Protein AF-0000000079728436 (afdb_homodimer)

Nearest PDB structures (foldseek):
  1wqa-assembly1_A  TM=9.047E-01  e=7.767E-45  Pyrococcus horikoshii
  2f7l-assembly1_A  TM=9.376E-01  e=5.339E-43  Sulfurisphaera tokodaii
  5kl0-assembly1_A  TM=8.913E-01  e=3.289E-35  Xanthomonas citri pv. citri str. 306
  6gyz-assembly1_B  TM=8.486E-01  e=4.492E-32  Staphylococcus aureus
  3i3w-assembly1_B  TM=8.476E-01  e=4.331E-30  Francisella tularensis subsp. tularensis

Structure (mmCIF, N/CA/C/O backbone):
data_AF-0000000079728436-model_v1
#
loop_
_entity.id
_entity.type
_entity.pdbx_description
1 polymer 'Phosphoglucosamine mutase'
#
loop_
_atom_site.group_PDB
_atom_site.id
_atom_site.type_symbol
_atom_site.label_atom_id
_atom_site.label_alt_id
_atom_site.label_comp_id
_atom_site.label_asym_id
_atom_site.label_entity_id
_atom_site.label_seq_id
_atom_site.pdbx_PDB_ins_code
_atom_site.Cartn_x
_atom_site.Cartn_y
_atom_site.Cartn_z
_atom_site.occupancy
_atom_site.B_iso_or_equiv
_atom_site.auth_seq_id
_atom_site.auth_comp_id
_atom_site.auth_asym_id
_atom_site.auth_atom_id
_atom_site.pdbx_PDB_model_num
ATOM 1 N N . MET A 1 1 ? -6.457 -14.492 -30.578 1 23.34 1 MET A N 1
ATOM 2 C CA . MET A 1 1 ? -7.047 -13.164 -30.672 1 23.34 1 MET A CA 1
ATOM 3 C C . MET A 1 1 ? -6.145 -12.117 -30.016 1 23.34 1 MET A C 1
ATOM 5 O O . MET A 1 1 ? -5.918 -12.148 -28.812 1 23.34 1 MET A O 1
ATOM 9 N N . ALA A 1 2 ? -5.375 -11.484 -30.719 1 29.75 2 ALA A N 1
ATOM 10 C CA . ALA A 1 2 ? -4.438 -10.391 -30.469 1 29.75 2 ALA A CA 1
ATOM 11 C C . ALA A 1 2 ? -5.125 -9.234 -29.766 1 29.75 2 ALA A C 1
ATOM 13 O O . ALA A 1 2 ? -6.234 -8.836 -30.125 1 29.75 2 ALA A O 1
ATOM 14 N N . LEU A 1 3 ? -4.852 -8.898 -28.562 1 32.75 3 LEU A N 1
ATOM 15 C CA . LEU A 1 3 ? -5.316 -7.715 -27.844 1 32.75 3 LEU A CA 1
ATOM 16 C C . LEU A 1 3 ? -5.34 -6.496 -28.766 1 32.75 3 LEU A C 1
ATOM 18 O O . LEU A 1 3 ? -4.492 -6.359 -29.641 1 32.75 3 LEU A O 1
ATOM 22 N N . ASP A 1 4 ? -6.414 -5.98 -28.984 1 31.39 4 ASP A N 1
ATOM 23 C CA . ASP A 1 4 ? -6.539 -4.723 -29.703 1 31.39 4 ASP A CA 1
ATOM 24 C C . ASP A 1 4 ? -5.484 -3.717 -29.25 1 31.39 4 ASP A C 1
ATOM 26 O O . ASP A 1 4 ? -5.285 -3.523 -28.047 1 31.39 4 ASP A O 1
ATOM 30 N N . PRO A 1 5 ? -4.668 -3.135 -30.078 1 35 5 PRO A N 1
ATOM 31 C CA . PRO A 1 5 ? -3.547 -2.207 -29.906 1 35 5 PRO A CA 1
ATOM 32 C C . PRO A 1 5 ? -3.947 -0.94 -29.141 1 35 5 PRO A C 1
ATOM 34 O O . PRO A 1 5 ? -3.098 -0.092 -28.859 1 35 5 PRO A O 1
ATOM 37 N N . ARG A 1 6 ? -5.109 -0.671 -29.078 1 36.31 6 ARG A N 1
ATOM 38 C CA . ARG A 1 6 ? -5.336 0.75 -28.828 1 36.31 6 ARG A CA 1
ATOM 39 C C . ARG A 1 6 ? -4.875 1.15 -27.438 1 36.31 6 ARG A C 1
ATOM 41 O O . ARG A 1 6 ? -4.914 2.328 -27.078 1 36.31 6 ARG A O 1
ATOM 48 N N . SER A 1 7 ? -5.129 0.408 -26.312 1 48.94 7 SER A N 1
ATOM 49 C CA . SER A 1 7 ? -4.574 1.182 -25.219 1 48.94 7 SER A CA 1
ATOM 50 C C . SER A 1 7 ? -3.053 1.066 -25.172 1 48.94 7 SER A C 1
ATOM 52 O O . SER A 1 7 ? -2.516 -0.017 -24.938 1 48.94 7 SER A O 1
ATOM 54 N N . PRO A 1 8 ? -2.441 1.968 -25.641 1 54.59 8 PRO A N 1
ATOM 55 C CA . PRO A 1 8 ? -0.991 1.997 -25.844 1 54.59 8 PRO A CA 1
ATOM 56 C C . PRO A 1 8 ? -0.22 1.501 -24.609 1 54.59 8 PRO A C 1
ATOM 58 O O . PRO A 1 8 ? 0.865 0.932 -24.75 1 54.59 8 PRO A O 1
ATOM 61 N N . VAL A 1 9 ? -0.983 1.52 -23.469 1 60.28 9 VAL A N 1
ATOM 62 C CA . VAL A 1 9 ? -0.207 1.21 -22.266 1 60.28 9 VAL A CA 1
ATOM 63 C C . VAL A 1 9 ? 0.071 -0.29 -22.203 1 60.28 9 VAL A C 1
ATOM 65 O O . VAL A 1 9 ? 1.132 -0.712 -21.734 1 60.28 9 VAL A O 1
ATOM 68 N N . PHE A 1 10 ? -0.74 -1.097 -22.844 1 73.44 10 PHE A N 1
ATOM 69 C CA . PHE A 1 10 ? -0.575 -2.539 -22.719 1 73.44 10 PHE A CA 1
ATOM 70 C C . PHE A 1 10 ? -0.034 -3.139 -24.016 1 73.44 10 PHE A C 1
ATOM 72 O O . PHE A 1 10 ? -0.227 -4.328 -24.281 1 73.44 10 PHE A O 1
ATOM 79 N N . GLN A 1 11 ? 0.549 -2.25 -24.766 1 73.31 11 GLN A N 1
ATOM 80 C CA . GLN A 1 11 ? 1.122 -2.748 -26 1 73.31 11 GLN A CA 1
ATOM 81 C C . GLN A 1 11 ? 2.646 -2.672 -25.984 1 73.31 11 GLN A C 1
ATOM 83 O O . GLN A 1 11 ? 3.229 -1.673 -26.406 1 73.31 11 GLN A O 1
ATOM 88 N N . HIS A 1 12 ? 3.236 -3.094 -25.094 1 82.06 12 HIS A N 1
ATOM 89 C CA . HIS A 1 12 ? 4.695 -3.094 -25.016 1 82.06 12 HIS A CA 1
ATOM 90 C C . HIS A 1 12 ? 5.258 -4.496 -25.219 1 82.06 12 HIS A C 1
ATOM 92 O O . HIS A 1 12 ? 4.695 -5.477 -24.734 1 82.06 12 HIS A O 1
ATOM 98 N N . PRO A 1 13 ? 6.328 -4.645 -25.922 1 82.88 13 PRO A N 1
ATOM 99 C CA . PRO A 1 13 ? 6.895 -5.969 -26.203 1 82.88 13 PRO A CA 1
ATOM 100 C C . PRO A 1 13 ? 7.324 -6.703 -24.938 1 82.88 13 PRO A C 1
ATOM 102 O O . PRO A 1 13 ? 7.359 -7.938 -24.906 1 82.88 13 PRO A O 1
ATOM 105 N N . ASP A 1 14 ? 7.621 -5.918 -23.938 1 90 14 ASP A N 1
ATOM 106 C CA . ASP A 1 14 ? 8.055 -6.508 -22.672 1 90 14 ASP A CA 1
ATOM 107 C C . ASP A 1 14 ? 6.859 -6.812 -21.766 1 90 14 ASP A C 1
ATOM 109 O O . ASP A 1 14 ? 7.027 -7.066 -20.562 1 90 14 ASP A O 1
ATOM 113 N N . LEU A 1 15 ? 5.684 -6.699 -22.328 1 91.38 15 LEU A N 1
ATOM 114 C CA . LEU A 1 15 ? 4.445 -7.027 -21.625 1 91.38 15 LEU A CA 1
ATOM 115 C C . LEU A 1 15 ? 3.754 -8.219 -22.281 1 91.38 15 LEU A C 1
ATOM 117 O O . LEU A 1 15 ? 3.652 -8.289 -23.516 1 91.38 15 LEU A O 1
ATOM 121 N N . MET A 1 16 ? 3.352 -9.148 -21.453 1 88 16 MET A N 1
ATOM 122 C CA . MET A 1 16 ? 2.621 -10.328 -21.922 1 88 16 MET A CA 1
ATOM 123 C C . MET A 1 16 ? 1.265 -10.438 -21.234 1 88 16 MET A C 1
ATOM 125 O O . MET A 1 16 ? 1.188 -10.453 -20.016 1 88 16 MET A O 1
ATOM 129 N N . VAL A 1 17 ? 0.274 -10.461 -22.016 1 87.69 17 VAL A N 1
ATOM 130 C CA . VAL A 1 17 ? -1.082 -10.641 -21.5 1 87.69 17 VAL A CA 1
ATOM 131 C C . VAL A 1 17 ? -1.56 -12.062 -21.797 1 87.69 17 VAL A C 1
ATOM 133 O O . VAL A 1 17 ? -1.613 -12.477 -22.953 1 87.69 17 VAL A O 1
ATOM 136 N N . SER A 1 18 ? -1.782 -12.812 -20.766 1 82.69 18 SER A N 1
ATOM 137 C CA . SER A 1 18 ? -2.301 -14.164 -20.906 1 82.69 18 SER A CA 1
ATOM 138 C C . SER A 1 18 ? -3.721 -14.273 -20.359 1 82.69 18 SER A C 1
ATOM 140 O O . SER A 1 18 ? -4.254 -13.312 -19.812 1 82.69 18 SER A O 1
ATOM 142 N N . VAL A 1 19 ? -4.246 -15.484 -20.469 1 78.88 19 VAL A N 1
ATOM 143 C CA . VAL A 1 19 ? -5.629 -15.703 -20.062 1 78.88 19 VAL A CA 1
ATOM 144 C C . VAL A 1 19 ? -5.738 -15.594 -18.547 1 78.88 19 VAL A C 1
ATOM 146 O O . VAL A 1 19 ? -6.812 -15.305 -18.016 1 78.88 19 VAL A O 1
ATOM 149 N N . SER A 1 20 ? -4.605 -15.711 -17.875 1 83.75 20 SER A N 1
ATOM 150 C CA . SER A 1 20 ? -4.703 -15.75 -16.422 1 83.75 20 SER A CA 1
ATOM 151 C C . SER A 1 20 ? -4.125 -14.484 -15.797 1 83.75 20 SER A C 1
ATOM 153 O O . SER A 1 20 ? -3.998 -14.391 -14.57 1 83.75 20 SER A O 1
ATOM 155 N N . GLY A 1 21 ? -3.738 -13.562 -16.656 1 91 21 GLY A N 1
ATOM 156 C CA . GLY A 1 21 ? -3.221 -12.336 -16.062 1 91 21 GLY A CA 1
ATOM 157 C C . GLY A 1 21 ? -2.234 -11.617 -16.969 1 91 21 GLY A C 1
ATOM 158 O O . GLY A 1 21 ? -2.297 -11.742 -18.188 1 91 21 GLY A O 1
ATOM 159 N N . ILE A 1 22 ? -1.418 -10.734 -16.312 1 93.88 22 ILE A N 1
ATOM 160 C CA . ILE A 1 22 ? -0.489 -9.891 -17.047 1 93.88 22 ILE A CA 1
ATOM 161 C C . ILE A 1 22 ? 0.902 -9.984 -16.422 1 93.88 22 ILE A C 1
ATOM 163 O O . ILE A 1 22 ? 1.036 -10.039 -15.203 1 93.88 22 ILE A O 1
ATOM 167 N N . ARG A 1 23 ? 1.898 -10.109 -17.234 1 94.69 23 ARG A N 1
ATOM 168 C CA . ARG A 1 23 ? 3.287 -10.141 -16.781 1 94.69 23 ARG A CA 1
ATOM 169 C C . ARG A 1 23 ? 4.172 -9.281 -17.672 1 94.69 23 ARG A C 1
ATOM 171 O O . ARG A 1 23 ? 3.865 -9.07 -18.859 1 94.69 23 ARG A O 1
ATOM 178 N N . GLY A 1 24 ? 5.207 -8.75 -17.094 1 95.25 24 GLY A N 1
ATOM 179 C CA . GLY A 1 24 ? 6.141 -7.945 -17.875 1 95.25 24 GLY A CA 1
ATOM 180 C C . GLY A 1 24 ? 7.438 -7.668 -17.141 1 95.25 24 GLY A C 1
ATOM 181 O O . GLY A 1 24 ? 7.59 -8.031 -15.969 1 95.25 24 GLY A O 1
ATOM 182 N N . ILE A 1 25 ? 8.352 -7.098 -17.922 1 96.75 25 ILE A N 1
ATOM 183 C CA . ILE A 1 25 ? 9.641 -6.676 -17.391 1 96.75 25 ILE A CA 1
ATOM 184 C C . ILE A 1 25 ? 9.492 -5.316 -16.703 1 96.75 25 ILE A C 1
ATOM 186 O O . ILE A 1 25 ? 8.859 -4.406 -17.25 1 96.75 25 ILE A O 1
ATOM 190 N N . ILE A 1 26 ? 9.93 -5.16 -15.484 1 97.25 26 ILE A N 1
ATOM 191 C CA . ILE A 1 26 ? 9.953 -3.883 -14.781 1 97.25 26 ILE A CA 1
ATOM 192 C C . ILE A 1 26 ? 11.25 -3.141 -15.102 1 97.25 26 ILE A C 1
ATOM 194 O O . ILE A 1 26 ? 12.344 -3.674 -14.906 1 97.25 26 ILE A O 1
ATOM 198 N N . PRO A 1 27 ? 11.148 -1.938 -15.695 1 93.56 27 PRO A N 1
ATOM 199 C CA . PRO A 1 27 ? 9.938 -1.117 -15.703 1 93.56 27 PRO A CA 1
ATOM 200 C C . PRO A 1 27 ? 9.312 -1.008 -17.094 1 93.56 27 PRO A C 1
ATOM 202 O O . PRO A 1 27 ? 8.352 -0.26 -17.281 1 93.56 27 PRO A O 1
ATOM 205 N N . THR A 1 28 ? 9.758 -1.668 -18.047 1 92.25 28 THR A N 1
ATOM 206 C CA . THR A 1 28 ? 9.406 -1.368 -19.422 1 92.25 28 THR A CA 1
ATOM 207 C C . THR A 1 28 ? 8.016 -1.892 -19.75 1 92.25 28 THR A C 1
ATOM 209 O O . THR A 1 28 ? 7.07 -1.112 -19.891 1 92.25 28 THR A O 1
ATOM 212 N N . GLY A 1 29 ? 7.82 -3.215 -19.703 1 93.38 29 GLY A N 1
ATOM 213 C CA . GLY A 1 29 ? 6.516 -3.803 -19.969 1 93.38 29 GLY A CA 1
ATOM 214 C C . GLY A 1 29 ? 5.566 -3.701 -18.781 1 93.38 29 GLY A C 1
ATOM 215 O O . GLY A 1 29 ? 4.418 -3.279 -18.938 1 93.38 29 GLY A O 1
ATOM 216 N N . PHE A 1 30 ? 6.078 -4.062 -17.688 1 96 30 PHE A N 1
ATOM 217 C CA . PHE A 1 30 ? 5.32 -3.959 -16.453 1 96 30 PHE A CA 1
ATOM 218 C C . PHE A 1 30 ? 5.602 -2.633 -15.75 1 96 30 PHE A C 1
ATOM 220 O O . PHE A 1 30 ? 6.09 -2.613 -14.617 1 96 30 PHE A O 1
ATOM 227 N N . SER A 1 31 ? 5.199 -1.549 -16.422 1 96.12 31 SER A N 1
ATOM 228 C CA . SER A 1 31 ? 5.426 -0.177 -15.984 1 96.12 31 SER A CA 1
ATOM 229 C C . SER A 1 31 ? 4.484 0.201 -14.852 1 96.12 31 SER A C 1
ATOM 231 O O . SER A 1 31 ? 3.521 -0.515 -14.57 1 96.12 31 SER A O 1
ATOM 233 N N . SER A 1 32 ? 4.801 1.345 -14.258 1 97.06 32 SER A N 1
ATOM 234 C CA . SER A 1 32 ? 3.963 1.836 -13.172 1 97.06 32 SER A CA 1
ATOM 235 C C . SER A 1 32 ? 2.521 2.035 -13.625 1 97.06 32 SER A C 1
ATOM 237 O O . SER A 1 32 ? 1.584 1.759 -12.875 1 97.06 32 SER A O 1
ATOM 239 N N . ASP A 1 33 ? 2.287 2.486 -14.836 1 96 33 ASP A N 1
ATOM 240 C CA . ASP A 1 33 ? 0.946 2.697 -15.375 1 96 33 ASP A CA 1
ATOM 241 C C . ASP A 1 33 ? 0.214 1.371 -15.555 1 96 33 ASP A C 1
ATOM 243 O O . ASP A 1 33 ? -0.961 1.25 -15.203 1 96 33 ASP A O 1
ATOM 247 N N . VAL A 1 34 ? 0.917 0.374 -16.125 1 96.5 34 VAL A N 1
ATOM 248 C CA . VAL A 1 34 ? 0.323 -0.938 -16.359 1 96.5 34 VAL A CA 1
ATOM 249 C C . VAL A 1 34 ? -0.078 -1.575 -15.031 1 96.5 34 VAL A C 1
ATOM 251 O O . VAL A 1 34 ? -1.174 -2.127 -14.906 1 96.5 34 VAL A O 1
ATOM 254 N N . ILE A 1 35 ? 0.796 -1.464 -14.062 1 98.19 35 ILE A N 1
ATOM 255 C CA . ILE A 1 35 ? 0.571 -2.023 -12.734 1 98.19 35 ILE A CA 1
ATOM 256 C C . ILE A 1 35 ? -0.704 -1.435 -12.133 1 98.19 35 ILE A C 1
ATOM 258 O O . ILE A 1 35 ? -1.593 -2.172 -11.703 1 98.19 35 ILE A O 1
ATOM 262 N N . TYR A 1 36 ? -0.79 -0.157 -12.156 1 98.31 36 TYR A N 1
ATOM 263 C CA . TYR A 1 36 ? -1.891 0.537 -11.5 1 98.31 36 TYR A CA 1
ATOM 264 C C . TYR A 1 36 ? -3.203 0.305 -12.242 1 98.31 36 TYR A C 1
ATOM 266 O O . TYR A 1 36 ? -4.234 0.042 -11.617 1 98.31 36 TYR A O 1
ATOM 274 N N . ASP A 1 37 ? -3.217 0.399 -13.516 1 97.44 37 ASP A N 1
ATOM 275 C CA . ASP A 1 37 ? -4.414 0.23 -14.328 1 97.44 37 ASP A CA 1
ATOM 276 C C . ASP A 1 37 ? -4.941 -1.202 -14.242 1 97.44 37 ASP A C 1
ATOM 278 O O . ASP A 1 37 ? -6.152 -1.423 -14.188 1 97.44 37 ASP A O 1
ATOM 282 N N . ALA A 1 38 ? -4.039 -2.16 -14.258 1 97.69 38 ALA A N 1
ATOM 283 C CA . ALA A 1 38 ? -4.449 -3.559 -14.164 1 97.69 38 ALA A CA 1
ATOM 284 C C . ALA A 1 38 ? -5.16 -3.836 -12.844 1 97.69 38 ALA A C 1
ATOM 286 O O . ALA A 1 38 ? -6.184 -4.523 -12.812 1 97.69 38 ALA A O 1
ATOM 287 N N . LEU A 1 39 ? -4.617 -3.316 -11.773 1 98.69 39 LEU A N 1
ATOM 288 C CA . LEU A 1 39 ? -5.195 -3.529 -10.445 1 98.69 39 LEU A CA 1
ATOM 289 C C . LEU A 1 39 ? -6.57 -2.883 -10.344 1 98.69 39 LEU A C 1
ATOM 291 O O . LEU A 1 39 ? -7.516 -3.5 -9.844 1 98.69 39 LEU A O 1
ATOM 295 N N . ARG A 1 40 ? -6.68 -1.616 -10.828 1 98.31 40 ARG A N 1
ATOM 296 C CA . ARG A 1 40 ? -7.969 -0.93 -10.789 1 98.31 40 ARG A CA 1
ATOM 297 C C . ARG A 1 40 ? -9.008 -1.668 -11.625 1 98.31 40 ARG A C 1
ATOM 299 O O . ARG A 1 40 ? -10.172 -1.777 -11.227 1 98.31 40 ARG A O 1
ATOM 306 N N . ALA A 1 41 ? -8.586 -2.15 -12.766 1 98.19 41 ALA A N 1
ATOM 307 C CA . ALA A 1 41 ? -9.5 -2.855 -13.656 1 98.19 41 ALA A CA 1
ATOM 308 C C . ALA A 1 41 ? -9.992 -4.152 -13.023 1 98.19 41 ALA A C 1
ATOM 310 O O . ALA A 1 41 ? -11.195 -4.434 -13.031 1 98.19 41 ALA A O 1
ATOM 311 N N . PHE A 1 42 ? -9.102 -4.941 -12.461 1 98.44 42 PHE A N 1
ATOM 312 C CA . PHE A 1 42 ? -9.477 -6.199 -11.828 1 98.44 42 PHE A CA 1
ATOM 313 C C . PHE A 1 42 ? -10.422 -5.957 -10.656 1 98.44 42 PHE A C 1
ATOM 315 O O . PHE A 1 42 ? -11.453 -6.621 -10.531 1 98.44 42 PHE A O 1
ATOM 322 N N . GLY A 1 43 ? -10.031 -4.996 -9.781 1 98.31 43 GLY A N 1
ATOM 323 C CA . GLY A 1 43 ? -10.891 -4.672 -8.656 1 98.31 43 GLY A CA 1
ATOM 324 C C . GLY A 1 43 ? -12.281 -4.23 -9.078 1 98.31 43 GLY A C 1
ATOM 325 O O . GLY A 1 43 ? -13.266 -4.559 -8.422 1 98.31 43 GLY A O 1
ATOM 326 N N . SER A 1 44 ? -12.336 -3.436 -10.148 1 98.12 44 SER A N 1
ATOM 327 C CA . SER A 1 44 ? -13.617 -2.959 -10.664 1 98.12 44 SER A CA 1
ATOM 328 C C . SER A 1 44 ? -14.438 -4.105 -11.242 1 98.12 44 SER A C 1
ATOM 330 O O . SER A 1 44 ? -15.672 -4.082 -11.18 1 98.12 44 SER A O 1
ATOM 332 N N . TRP A 1 45 ? -13.734 -5.086 -11.82 1 97.62 45 TRP A N 1
ATOM 333 C CA . TRP A 1 45 ? -14.367 -6.234 -12.461 1 97.62 45 TRP A CA 1
ATOM 334 C C . TRP A 1 45 ? -14.969 -7.176 -11.422 1 97.62 45 TRP A C 1
ATOM 336 O O . TRP A 1 45 ? -16.031 -7.762 -11.648 1 97.62 45 TRP A O 1
ATOM 346 N N . LEU A 1 46 ? -14.367 -7.285 -10.258 1 96.69 46 LEU A N 1
ATOM 347 C CA . LEU A 1 46 ? -14.797 -8.211 -9.211 1 96.69 46 LEU A CA 1
ATOM 348 C C . LEU A 1 46 ? -16.125 -7.773 -8.602 1 96.69 46 LEU A C 1
ATOM 350 O O . LEU A 1 46 ? -16.281 -6.605 -8.234 1 96.69 46 LEU A O 1
ATOM 354 N N . ARG A 1 47 ? -17.125 -8.531 -8.445 1 90.88 47 ARG A N 1
ATOM 355 C CA . ARG A 1 47 ? -18.438 -8.211 -7.883 1 90.88 47 ARG A CA 1
ATOM 356 C C . ARG A 1 47 ? -18.422 -8.367 -6.367 1 90.88 47 ARG A C 1
ATOM 358 O O . ARG A 1 47 ? -19.062 -7.582 -5.652 1 90.88 47 ARG A O 1
ATOM 365 N N . GLY A 1 48 ? -17.609 -9.141 -5.711 1 90.69 48 GLY A N 1
ATOM 366 C CA . GLY A 1 48 ? -17.578 -9.383 -4.277 1 90.69 48 GLY A CA 1
ATOM 367 C C . GLY A 1 48 ? -16.625 -8.469 -3.535 1 90.69 48 GLY A C 1
ATOM 368 O O . GLY A 1 48 ? -16.047 -7.559 -4.133 1 90.69 48 GLY A O 1
ATOM 369 N N . ASN A 1 49 ? -16.594 -8.625 -2.188 1 93.19 49 ASN A N 1
ATOM 370 C CA . ASN A 1 49 ? -15.992 -7.57 -1.384 1 93.19 49 ASN A CA 1
ATOM 371 C C . ASN A 1 49 ? -14.656 -8.023 -0.789 1 93.19 49 ASN A C 1
ATOM 373 O O . ASN A 1 49 ? -13.977 -7.242 -0.117 1 93.19 49 ASN A O 1
ATOM 377 N N . THR A 1 50 ? -14.281 -9.281 -0.979 1 98.25 50 THR A N 1
ATOM 378 C CA . THR A 1 50 ? -13.031 -9.742 -0.377 1 98.25 50 THR A CA 1
ATOM 379 C C . THR A 1 50 ? -12.07 -10.242 -1.446 1 98.25 50 THR A C 1
ATOM 381 O O . THR A 1 50 ? -12.461 -10.984 -2.346 1 98.25 50 THR A O 1
ATOM 384 N N . VAL A 1 51 ? -10.867 -9.82 -1.355 1 98.75 51 VAL A N 1
ATOM 385 C CA . VAL A 1 51 ? -9.82 -10.242 -2.281 1 98.75 51 VAL A CA 1
ATOM 386 C C . VAL A 1 51 ? -8.641 -10.828 -1.501 1 98.75 51 VAL A C 1
ATOM 388 O O . VAL A 1 51 ? -8.227 -10.266 -0.482 1 98.75 51 VAL A O 1
ATOM 391 N N . VAL A 1 52 ? -8.102 -11.961 -1.93 1 98.94 52 VAL A N 1
ATOM 392 C CA . VAL A 1 52 ? -6.926 -12.594 -1.343 1 98.94 52 VAL A CA 1
ATOM 393 C C . VAL A 1 52 ? -5.68 -12.195 -2.135 1 98.94 52 VAL A C 1
ATOM 395 O O . VAL A 1 52 ? -5.664 -12.281 -3.365 1 98.94 52 VAL A O 1
ATOM 398 N N . ILE A 1 53 ? -4.676 -11.727 -1.459 1 98.94 53 ILE A N 1
ATOM 399 C CA . ILE A 1 53 ? -3.449 -11.312 -2.139 1 98.94 53 ILE A CA 1
ATOM 400 C C . ILE A 1 53 ? -2.27 -12.125 -1.604 1 98.94 53 ILE A C 1
ATOM 402 O O . ILE A 1 53 ? -2.098 -12.25 -0.389 1 98.94 53 ILE A O 1
ATOM 406 N N . GLY A 1 54 ? -1.508 -12.75 -2.441 1 98.81 54 GLY A N 1
ATOM 407 C CA . GLY A 1 54 ? -0.241 -13.398 -2.156 1 98.81 54 GLY A CA 1
ATOM 408 C C . GLY A 1 54 ? 0.835 -13.094 -3.178 1 98.81 54 GLY A C 1
ATOM 409 O O . GLY A 1 54 ? 0.552 -12.516 -4.23 1 98.81 54 GLY A O 1
ATOM 410 N N . ARG A 1 55 ? 2.055 -13.43 -2.855 1 98.69 55 ARG A N 1
ATOM 411 C CA . ARG A 1 55 ? 3.164 -13.164 -3.768 1 98.69 55 ARG A CA 1
ATOM 412 C C . ARG A 1 55 ? 4.262 -14.211 -3.613 1 98.69 55 ARG A C 1
ATOM 414 O O . ARG A 1 55 ? 4.293 -14.945 -2.625 1 98.69 55 ARG A O 1
ATOM 421 N N . ASP A 1 56 ? 5.113 -14.25 -4.656 1 98.5 56 ASP A N 1
ATOM 422 C CA . ASP A 1 56 ? 6.375 -14.945 -4.441 1 98.5 56 ASP A CA 1
ATOM 423 C C . ASP A 1 56 ? 7.414 -14.023 -3.807 1 98.5 56 ASP A C 1
ATOM 425 O O . ASP A 1 56 ? 7.062 -13.07 -3.111 1 98.5 56 ASP A O 1
ATOM 429 N N . SER A 1 57 ? 8.758 -14.344 -3.975 1 97.94 57 SER A N 1
ATOM 430 C CA . SER A 1 57 ? 9.766 -13.641 -3.191 1 97.94 57 SER A CA 1
ATOM 431 C C . SER A 1 57 ? 10.5 -12.609 -4.039 1 97.94 57 SER A C 1
ATOM 433 O O . SER A 1 57 ? 11.5 -12.031 -3.598 1 97.94 57 SER A O 1
ATOM 435 N N . ARG A 1 58 ? 10.055 -12.367 -5.258 1 98 58 ARG A N 1
ATOM 436 C CA . ARG A 1 58 ? 10.734 -11.398 -6.113 1 98 58 ARG A CA 1
ATOM 437 C C . ARG A 1 58 ? 10.891 -10.062 -5.406 1 98 58 ARG A C 1
ATOM 439 O O . ARG A 1 58 ? 10.023 -9.656 -4.629 1 98 58 ARG A O 1
ATOM 446 N N . PRO A 1 59 ? 11.961 -9.32 -5.727 1 97.31 59 PRO A N 1
ATOM 447 C CA . PRO A 1 59 ? 12.219 -8.07 -5.008 1 97.31 59 PRO A CA 1
ATOM 448 C C . PRO A 1 59 ? 11.148 -7.012 -5.27 1 97.31 59 PRO A C 1
ATOM 450 O O . PRO A 1 59 ? 10.922 -6.133 -4.434 1 97.31 59 PRO A O 1
ATOM 453 N N . SER A 1 60 ? 10.477 -7.047 -6.414 1 98.06 60 SER A N 1
ATOM 454 C CA . SER A 1 60 ? 9.43 -6.082 -6.75 1 98.06 60 SER A CA 1
ATOM 455 C C . SER A 1 60 ? 8.117 -6.422 -6.062 1 98.06 60 SER A C 1
ATOM 457 O O . SER A 1 60 ? 7.172 -5.633 -6.094 1 98.06 60 SER A O 1
ATOM 459 N N . GLY A 1 61 ? 8.031 -7.562 -5.457 1 98.25 61 GLY A N 1
ATOM 460 C CA . GLY A 1 61 ? 6.781 -8.078 -4.914 1 98.25 61 GLY A CA 1
ATOM 461 C C . GLY A 1 61 ? 6.203 -7.211 -3.812 1 98.25 61 GLY A C 1
ATOM 462 O O . GLY A 1 61 ? 4.988 -7.023 -3.738 1 98.25 61 GLY A O 1
ATOM 463 N N . GLN A 1 62 ? 7.066 -6.684 -2.99 1 97.44 62 GLN A N 1
ATOM 464 C CA . GLN A 1 62 ? 6.594 -5.973 -1.807 1 97.44 62 GLN A CA 1
ATOM 465 C C . GLN A 1 62 ? 5.867 -4.688 -2.188 1 97.44 62 GLN A C 1
ATOM 467 O O . GLN A 1 62 ? 4.797 -4.391 -1.656 1 97.44 62 GLN A O 1
ATOM 472 N N . PHE A 1 63 ? 6.461 -3.865 -3.078 1 98.31 63 PHE A N 1
ATOM 473 C CA . PHE A 1 63 ? 5.797 -2.609 -3.398 1 98.31 63 PHE A CA 1
ATOM 474 C C . PHE A 1 63 ? 4.555 -2.854 -4.25 1 98.31 63 PHE A C 1
ATOM 476 O O . PHE A 1 63 ? 3.564 -2.129 -4.137 1 98.31 63 PHE A O 1
ATOM 483 N N . LEU A 1 64 ? 4.559 -3.926 -5.09 1 98.81 64 LEU A N 1
ATOM 484 C CA . LEU A 1 64 ? 3.367 -4.297 -5.844 1 98.81 64 LEU A CA 1
ATOM 485 C C . LEU A 1 64 ? 2.234 -4.699 -4.906 1 98.81 64 LEU A C 1
ATOM 487 O O . LEU A 1 64 ? 1.073 -4.363 -5.148 1 98.81 64 LEU A O 1
ATOM 491 N N . GLU A 1 65 ? 2.611 -5.434 -3.9 1 98.75 65 GLU A N 1
ATOM 492 C CA . GLU A 1 65 ? 1.657 -5.859 -2.881 1 98.75 65 GLU A CA 1
ATOM 493 C C . GLU A 1 65 ? 1.006 -4.66 -2.199 1 98.75 65 GLU A C 1
ATOM 495 O O . GLU A 1 65 ? -0.214 -4.625 -2.025 1 98.75 65 GLU A O 1
ATOM 500 N N . ASN A 1 66 ? 1.771 -3.668 -1.828 1 98.69 66 ASN A N 1
ATOM 501 C CA . ASN A 1 66 ? 1.25 -2.475 -1.17 1 98.69 66 ASN A CA 1
ATOM 502 C C . ASN A 1 66 ? 0.314 -1.692 -2.086 1 98.69 66 ASN A C 1
ATOM 504 O O . ASN A 1 66 ? -0.74 -1.225 -1.651 1 98.69 66 ASN A O 1
ATOM 508 N N . ILE A 1 67 ? 0.688 -1.509 -3.307 1 98.88 67 ILE A N 1
ATOM 509 C CA . ILE A 1 67 ? -0.167 -0.811 -4.262 1 98.88 67 ILE A CA 1
ATOM 510 C C . ILE A 1 67 ? -1.474 -1.58 -4.441 1 98.88 67 ILE A C 1
ATOM 512 O O . ILE A 1 67 ? -2.555 -0.986 -4.453 1 98.88 67 ILE A O 1
ATOM 516 N N . ALA A 1 68 ? -1.354 -2.916 -4.52 1 98.94 68 ALA A N 1
ATOM 517 C CA . ALA A 1 68 ? -2.541 -3.75 -4.688 1 98.94 68 ALA A CA 1
ATOM 518 C C . ALA A 1 68 ? -3.482 -3.609 -3.494 1 98.94 68 ALA A C 1
ATOM 520 O O . ALA A 1 68 ? -4.699 -3.484 -3.666 1 98.94 68 ALA A O 1
ATOM 521 N N . ILE A 1 69 ? -2.951 -3.643 -2.287 1 98.81 69 ILE A N 1
ATOM 522 C CA . ILE A 1 69 ? -3.748 -3.484 -1.075 1 98.81 69 ILE A CA 1
ATOM 523 C C . ILE A 1 69 ? -4.496 -2.154 -1.121 1 98.81 69 ILE A C 1
ATOM 525 O O . ILE A 1 69 ? -5.715 -2.113 -0.93 1 98.81 69 ILE A O 1
ATOM 529 N N . GLY A 1 70 ? -3.748 -1.101 -1.402 1 98.81 70 GLY A N 1
ATOM 530 C CA . GLY A 1 70 ? -4.355 0.221 -1.428 1 98.81 70 GLY A CA 1
ATOM 531 C C . GLY A 1 70 ? -5.457 0.352 -2.459 1 98.81 70 GLY A C 1
ATOM 532 O O . GLY A 1 70 ? -6.527 0.889 -2.166 1 98.81 70 GLY A O 1
ATOM 533 N N . VAL A 1 71 ? -5.195 -0.126 -3.66 1 98.81 71 VAL A N 1
ATOM 534 C CA . VAL A 1 71 ? -6.164 -0.026 -4.746 1 98.81 71 VAL A CA 1
ATOM 535 C C . VAL A 1 71 ? -7.422 -0.819 -4.395 1 98.81 71 VAL A C 1
ATOM 537 O O . VAL A 1 71 ? -8.539 -0.325 -4.551 1 98.81 71 VAL A O 1
ATOM 540 N N . MET A 1 72 ? -7.277 -2.07 -3.895 1 98.81 72 MET A N 1
ATOM 541 C CA . MET A 1 72 ? -8.43 -2.891 -3.531 1 98.81 72 MET A CA 1
ATOM 542 C C . MET A 1 72 ? -9.234 -2.234 -2.416 1 98.81 72 MET A C 1
ATOM 544 O O . MET A 1 72 ? -10.461 -2.184 -2.479 1 98.81 72 MET A O 1
ATOM 548 N N . GLN A 1 73 ? -8.57 -1.694 -1.418 1 98.44 73 GLN A N 1
ATOM 549 C CA . GLN A 1 73 ? -9.266 -1.021 -0.325 1 98.44 73 GLN A CA 1
ATOM 550 C C . GLN A 1 73 ? -9.992 0.225 -0.82 1 98.44 73 GLN A C 1
ATOM 552 O O . GLN A 1 73 ? -11.125 0.493 -0.41 1 98.44 73 GLN A O 1
ATOM 557 N N . GLY A 1 74 ? -9.312 1.017 -1.678 1 98.25 74 GLY A N 1
ATOM 558 C CA . GLY A 1 74 ? -9.953 2.195 -2.24 1 98.25 74 GLY A CA 1
ATOM 559 C C . GLY A 1 74 ? -11.234 1.882 -2.982 1 98.25 74 GLY A C 1
ATOM 560 O O . GLY A 1 74 ? -12.141 2.717 -3.049 1 98.25 74 GLY A O 1
ATOM 561 N N . LEU A 1 75 ? -11.266 0.675 -3.521 1 98.12 75 LEU A N 1
ATOM 562 C CA . LEU A 1 75 ? -12.43 0.22 -4.266 1 98.12 75 LEU A CA 1
ATOM 563 C C . LEU A 1 75 ? -13.445 -0.434 -3.336 1 98.12 75 LEU A C 1
ATOM 565 O O . LEU A 1 75 ? -14.453 -0.974 -3.795 1 98.12 75 LEU A O 1
ATOM 569 N N . GLY A 1 76 ? -13.188 -0.465 -2.047 1 97.19 76 GLY A N 1
ATOM 570 C CA . GLY A 1 76 ? -14.133 -0.946 -1.053 1 97.19 76 GLY A CA 1
ATOM 571 C C . GLY A 1 76 ? -14 -2.43 -0.768 1 97.19 76 GLY A C 1
ATOM 572 O O . GLY A 1 76 ? -14.891 -3.039 -0.18 1 97.19 76 GLY A O 1
ATOM 573 N N . LYS A 1 77 ? -12.875 -2.988 -1.146 1 98.12 77 LYS A N 1
ATOM 574 C CA . LYS A 1 77 ? -12.703 -4.426 -0.966 1 98.12 77 LYS A CA 1
ATOM 575 C C . LYS A 1 77 ? -11.93 -4.734 0.312 1 98.12 77 LYS A C 1
ATOM 577 O O . LYS A 1 77 ? -10.961 -4.039 0.638 1 98.12 77 LYS A O 1
ATOM 582 N N . ASN A 1 78 ? -12.391 -5.734 1.016 1 98.38 78 ASN A N 1
ATOM 583 C CA . ASN A 1 78 ? -11.562 -6.32 2.068 1 98.38 78 ASN A CA 1
ATOM 584 C C . ASN A 1 78 ? -10.391 -7.105 1.491 1 98.38 78 ASN A C 1
ATOM 586 O O . ASN A 1 78 ? -10.492 -7.672 0.403 1 98.38 78 ASN A O 1
ATOM 590 N N . VAL A 1 79 ? -9.305 -7.098 2.23 1 98.75 79 VAL A N 1
ATOM 591 C CA . VAL A 1 79 ? -8.125 -7.797 1.731 1 98.75 79 VAL A CA 1
ATOM 592 C C . VAL A 1 79 ? -7.672 -8.836 2.752 1 98.75 79 VAL A C 1
ATOM 594 O O . VAL A 1 79 ? -7.508 -8.523 3.934 1 98.75 79 VAL A O 1
ATOM 597 N N . ILE A 1 80 ? -7.508 -10.039 2.352 1 98.81 80 ILE A N 1
ATOM 598 C CA . ILE A 1 80 ? -6.789 -11.078 3.08 1 98.81 80 ILE A CA 1
ATOM 599 C C . ILE A 1 80 ? -5.367 -11.203 2.533 1 98.81 80 ILE A C 1
ATOM 601 O O . ILE A 1 80 ? -5.172 -11.594 1.381 1 98.81 80 ILE A O 1
ATOM 605 N N . LEU A 1 81 ? -4.434 -10.875 3.35 1 98.75 81 LEU A N 1
ATOM 606 C CA . LEU A 1 81 ? -3.039 -10.867 2.918 1 98.75 81 LEU A CA 1
ATOM 607 C C . LEU A 1 81 ? -2.322 -12.133 3.363 1 98.75 81 LEU A C 1
ATOM 609 O O . LEU A 1 81 ? -2.275 -12.438 4.559 1 98.75 81 LEU A O 1
ATOM 613 N N . LEU A 1 82 ? -1.679 -12.805 2.4 1 98.75 82 LEU A N 1
ATOM 614 C CA . LEU A 1 82 ? -1.042 -14.078 2.732 1 98.75 82 LEU A CA 1
ATOM 615 C C . LEU A 1 82 ? 0.474 -13.922 2.801 1 98.75 82 LEU A C 1
ATOM 617 O O . LEU A 1 82 ? 1.161 -14.758 3.398 1 98.75 82 LEU A O 1
ATOM 621 N N . GLY A 1 83 ? 0.974 -12.852 2.16 1 97.94 83 GLY A N 1
ATOM 622 C CA . GLY A 1 83 ? 2.418 -12.703 2.102 1 97.94 83 GLY A CA 1
ATOM 623 C C . GLY A 1 83 ? 3.076 -13.609 1.083 1 97.94 83 GLY A C 1
ATOM 624 O O . GLY A 1 83 ? 2.566 -13.781 -0.026 1 97.94 83 GLY A O 1
ATOM 625 N N . VAL A 1 84 ? 4.285 -14.109 1.362 1 98.44 84 VAL A N 1
ATOM 626 C CA . VAL A 1 84 ? 5.035 -14.992 0.473 1 98.44 84 VAL A CA 1
ATOM 627 C C . VAL A 1 84 ? 4.5 -16.422 0.587 1 98.44 84 VAL A C 1
ATOM 629 O O . VAL A 1 84 ? 4.703 -17.094 1.604 1 98.44 84 VAL A O 1
ATOM 632 N N . VAL A 1 85 ? 3.832 -16.844 -0.486 1 98.81 85 VAL A N 1
ATOM 633 C CA . VAL A 1 85 ? 3.162 -18.141 -0.484 1 98.81 85 VAL A CA 1
ATOM 634 C C . VAL A 1 85 ? 3.123 -18.703 -1.903 1 98.81 85 VAL A C 1
ATOM 636 O O . VAL A 1 85 ? 3.371 -17.984 -2.871 1 98.81 85 VAL A O 1
ATOM 639 N N . PRO A 1 86 ? 2.822 -20 -2.035 1 98.81 86 PRO A N 1
ATOM 640 C CA . PRO A 1 86 ? 2.604 -20.578 -3.359 1 98.81 86 PRO A CA 1
ATOM 641 C C . PRO A 1 86 ? 1.35 -20.031 -4.043 1 98.81 86 PRO A C 1
ATOM 643 O O . PRO A 1 86 ? 0.38 -19.672 -3.369 1 98.81 86 PRO A O 1
ATOM 646 N N . THR A 1 87 ? 1.326 -20.047 -5.375 1 98.75 87 THR A N 1
ATOM 647 C CA . THR A 1 87 ? 0.131 -19.719 -6.145 1 98.75 87 THR A CA 1
ATOM 648 C C . THR A 1 87 ? -1.044 -20.594 -5.715 1 98.75 87 THR A C 1
ATOM 650 O O . THR A 1 87 ? -2.143 -20.094 -5.477 1 98.75 87 THR A O 1
ATOM 653 N N . PRO A 1 88 ? -0.882 -21.906 -5.543 1 98.81 88 PRO A N 1
ATOM 654 C CA . PRO A 1 88 ? -2.021 -22.734 -5.16 1 98.81 88 PRO A CA 1
ATOM 655 C C . PRO A 1 88 ? -2.582 -22.375 -3.785 1 98.81 88 PRO A C 1
ATOM 657 O O . PRO A 1 88 ? -3.764 -22.609 -3.518 1 98.81 88 PRO A O 1
ATOM 660 N N . SER A 1 89 ? -1.749 -21.844 -2.906 1 98.88 89 SER A N 1
ATOM 661 C CA . SER A 1 89 ? -2.27 -21.438 -1.606 1 98.88 89 SER A CA 1
ATOM 662 C C . SER A 1 89 ? -3.223 -20.25 -1.745 1 98.88 89 SER A C 1
ATOM 664 O O . SER A 1 89 ? -4.246 -20.188 -1.057 1 98.88 89 SER A O 1
ATOM 666 N N . VAL A 1 90 ? -2.918 -19.297 -2.58 1 98.88 90 VAL A N 1
ATOM 667 C CA . VAL A 1 90 ? -3.822 -18.188 -2.826 1 98.88 90 VAL A CA 1
ATOM 668 C C . VAL A 1 90 ? -5.145 -18.703 -3.389 1 98.88 90 VAL A C 1
ATOM 670 O O . VAL A 1 90 ? -6.219 -18.281 -2.939 1 98.88 90 VAL A O 1
ATOM 673 N N . LYS A 1 91 ? -5.035 -19.578 -4.359 1 98.81 91 LYS A N 1
ATOM 674 C CA . LYS A 1 91 ? -6.23 -20.156 -4.961 1 98.81 91 LYS A CA 1
ATOM 675 C C . LYS A 1 91 ? -7.07 -20.891 -3.918 1 98.81 91 LYS A C 1
ATOM 677 O O . LYS A 1 91 ? -8.289 -20.734 -3.865 1 98.81 91 LYS A O 1
ATOM 682 N N . ALA A 1 92 ? -6.426 -21.703 -3.127 1 98.88 92 ALA A N 1
ATOM 683 C CA . ALA A 1 92 ? -7.117 -22.484 -2.104 1 98.88 92 ALA A CA 1
ATOM 684 C C . ALA A 1 92 ? -7.832 -21.562 -1.11 1 98.88 92 ALA A C 1
ATOM 686 O O . ALA A 1 92 ? -8.977 -21.828 -0.729 1 98.88 92 ALA A O 1
ATOM 687 N N . VAL A 1 93 ? -7.156 -20.531 -0.689 1 98.81 93 VAL A N 1
ATOM 688 C CA . VAL A 1 93 ? -7.734 -19.641 0.303 1 98.81 93 VAL A CA 1
ATOM 689 C C . VAL A 1 93 ? -8.922 -18.891 -0.301 1 98.81 93 VAL A C 1
ATOM 691 O O . VAL A 1 93 ? -9.938 -18.672 0.368 1 98.81 93 VAL A O 1
ATOM 694 N N . VAL A 1 94 ? -8.82 -18.438 -1.548 1 98.62 94 VAL A N 1
ATOM 695 C CA . VAL A 1 94 ? -9.969 -17.812 -2.211 1 98.62 94 VAL A CA 1
ATOM 696 C C . VAL A 1 94 ? -11.172 -18.75 -2.141 1 98.62 94 VAL A C 1
ATOM 698 O O . VAL A 1 94 ? -12.266 -18.344 -1.754 1 98.62 94 VAL A O 1
ATOM 701 N N . ASN A 1 95 ? -10.938 -20 -2.504 1 98.69 95 ASN A N 1
ATOM 702 C CA . ASN A 1 95 ? -12.008 -20.984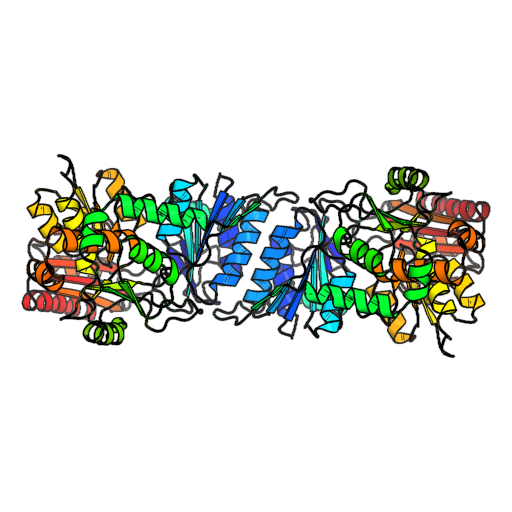 -2.527 1 98.69 95 ASN A CA 1
ATOM 703 C C . ASN A 1 95 ? -12.57 -21.234 -1.132 1 98.69 95 ASN A C 1
ATOM 705 O O . ASN A 1 95 ? -13.789 -21.172 -0.932 1 98.69 95 ASN A O 1
ATOM 709 N N . GLN A 1 96 ? -11.75 -21.422 -0.182 1 98.44 96 GLN A N 1
ATOM 710 C CA . GLN A 1 96 ? -12.141 -21.844 1.158 1 98.44 96 GLN A CA 1
ATOM 711 C C . GLN A 1 96 ? -12.82 -20.703 1.918 1 98.44 96 GLN A C 1
ATOM 713 O O . GLN A 1 96 ? -13.672 -20.953 2.777 1 98.44 96 GLN A O 1
ATOM 718 N N . THR A 1 97 ? -12.5 -19.469 1.619 1 97.88 97 THR A N 1
ATOM 719 C CA . THR A 1 97 ? -13.062 -18.328 2.34 1 97.88 97 THR A CA 1
ATOM 720 C C . THR A 1 97 ? -14.289 -17.781 1.624 1 97.88 97 THR A C 1
ATOM 722 O O . THR A 1 97 ? -15.023 -16.953 2.174 1 97.88 97 THR A O 1
ATOM 725 N N . GLY A 1 98 ? -14.508 -18.219 0.401 1 97.69 98 GLY A N 1
ATOM 726 C CA . GLY A 1 98 ? -15.594 -17.656 -0.386 1 97.69 98 GLY A CA 1
ATOM 727 C C . GLY A 1 98 ? -15.305 -16.234 -0.868 1 97.69 98 GLY A C 1
ATOM 728 O O . GLY A 1 98 ? -16.234 -15.492 -1.183 1 97.69 98 GLY A O 1
ATOM 729 N N . ALA A 1 99 ? -14.062 -15.852 -0.855 1 98.19 99 ALA A N 1
ATOM 730 C CA . ALA A 1 99 ? -13.672 -14.539 -1.354 1 98.19 99 ALA A CA 1
ATOM 731 C C . ALA A 1 99 ? -14.109 -14.352 -2.805 1 98.19 99 ALA A C 1
ATOM 733 O O . ALA A 1 99 ? -14.32 -15.328 -3.525 1 98.19 99 ALA A O 1
ATOM 734 N N . ALA A 1 100 ? -14.203 -13.086 -3.209 1 98 100 ALA A N 1
ATOM 735 C CA . ALA A 1 100 ? -14.617 -12.742 -4.57 1 98 100 ALA A CA 1
ATOM 736 C C . ALA A 1 100 ? -13.539 -13.133 -5.582 1 98 100 ALA A C 1
ATOM 738 O O . ALA A 1 100 ? -13.852 -13.438 -6.738 1 98 100 ALA A O 1
ATOM 739 N N . GLY A 1 101 ? -12.32 -13.125 -5.129 1 98.38 101 GLY A N 1
ATOM 740 C CA . GLY A 1 101 ? -11.18 -13.453 -5.969 1 98.38 101 GLY A CA 1
ATOM 741 C C . GLY A 1 101 ? -9.844 -13.266 -5.27 1 98.38 101 GLY A C 1
ATOM 742 O O . GLY A 1 101 ? -9.789 -13.188 -4.039 1 98.38 101 GLY A O 1
ATOM 743 N N . GLY A 1 102 ? -8.797 -13.281 -6.137 1 98.75 102 GLY A N 1
ATOM 744 C CA . GLY A 1 102 ? -7.465 -13.094 -5.59 1 98.75 102 GLY A CA 1
ATOM 745 C C . GLY A 1 102 ? -6.461 -12.609 -6.621 1 98.75 102 GLY A C 1
ATOM 746 O O . GLY A 1 102 ? -6.75 -12.594 -7.816 1 98.75 102 GLY A O 1
ATOM 747 N N . ILE A 1 103 ? -5.363 -12.102 -6.109 1 98.88 103 ILE A N 1
ATOM 748 C CA . ILE A 1 103 ? -4.227 -11.672 -6.918 1 98.88 103 ILE A CA 1
ATOM 749 C C . ILE A 1 103 ? -2.963 -12.398 -6.461 1 98.88 103 ILE A C 1
ATOM 751 O O . ILE A 1 103 ? -2.553 -12.281 -5.305 1 98.88 103 ILE A O 1
ATOM 755 N N . MET A 1 104 ? -2.367 -13.164 -7.328 1 98.88 104 MET A N 1
ATOM 756 C CA . MET A 1 104 ? -1.027 -13.703 -7.109 1 98.88 104 MET A CA 1
ATOM 757 C C . MET A 1 104 ? 0.021 -12.867 -7.832 1 98.88 104 MET A C 1
ATOM 759 O O . MET A 1 104 ? -0.022 -12.727 -9.055 1 98.88 104 MET A O 1
ATOM 763 N N . ILE A 1 105 ? 0.886 -12.297 -7.066 1 98.88 105 ILE A N 1
ATOM 764 C CA . ILE A 1 105 ? 1.961 -11.477 -7.621 1 98.88 105 ILE A CA 1
ATOM 765 C C . ILE A 1 105 ? 3.188 -12.352 -7.883 1 98.88 105 ILE A C 1
ATOM 767 O O . ILE A 1 105 ? 4.039 -12.516 -7.004 1 98.88 105 ILE A O 1
ATOM 771 N N . SER A 1 106 ? 3.289 -12.828 -9.07 1 98.31 106 SER A N 1
ATOM 772 C CA . SER A 1 106 ? 4.379 -13.719 -9.445 1 98.31 106 SER A CA 1
ATOM 773 C C . SER A 1 106 ? 4.422 -13.938 -10.953 1 98.31 106 SER A C 1
ATOM 775 O O . SER A 1 106 ? 3.385 -14.133 -11.594 1 98.31 106 SER A O 1
ATOM 777 N N . ALA A 1 107 ? 5.625 -13.891 -11.453 1 96.69 107 ALA A N 1
ATOM 778 C CA . ALA A 1 107 ? 5.812 -14.219 -12.859 1 96.69 107 ALA A CA 1
ATOM 779 C C . ALA A 1 107 ? 6.266 -15.672 -13.031 1 96.69 107 ALA A C 1
ATOM 781 O O . ALA A 1 107 ? 6.98 -15.992 -13.984 1 96.69 107 ALA A O 1
ATOM 782 N N . SER A 1 108 ? 5.926 -16.438 -12.031 1 95.12 108 SER A N 1
ATOM 783 C CA . SER A 1 108 ? 6.223 -17.859 -12.094 1 95.12 108 SER A CA 1
ATOM 784 C C . SER A 1 108 ? 7.699 -18.109 -12.383 1 95.12 108 SER A C 1
ATOM 786 O O . SER A 1 108 ? 8.57 -17.656 -11.633 1 95.12 108 SER A O 1
ATOM 788 N N . HIS A 1 109 ? 7.957 -18.75 -13.578 1 94 109 HIS A N 1
ATOM 789 C CA . HIS A 1 109 ? 9.32 -19.203 -13.844 1 94 109 HIS A CA 1
ATOM 790 C C . HIS A 1 109 ? 10.094 -18.172 -14.648 1 94 109 HIS A C 1
ATOM 792 O O . HIS A 1 109 ? 11.242 -18.406 -15.023 1 94 109 HIS A O 1
ATOM 798 N N . ASN A 1 110 ? 9.531 -16.969 -14.883 1 94.19 110 ASN A N 1
ATOM 799 C CA . ASN A 1 110 ? 10.266 -15.922 -15.586 1 94.19 110 ASN A CA 1
ATOM 800 C C . ASN A 1 110 ? 11.445 -15.414 -14.766 1 94.19 110 ASN A C 1
ATOM 802 O O . ASN A 1 110 ? 11.469 -15.562 -13.547 1 94.19 110 ASN A O 1
ATOM 806 N N . PRO A 1 111 ? 12.391 -14.828 -15.469 1 95.44 111 PRO A N 1
ATOM 807 C CA . PRO A 1 111 ? 13.547 -14.273 -14.75 1 95.44 111 PRO A CA 1
ATOM 808 C C . PRO A 1 111 ? 13.148 -13.227 -13.711 1 95.44 111 PRO A C 1
ATOM 810 O O . PRO A 1 111 ? 12.039 -12.695 -13.766 1 95.44 111 PRO A O 1
ATOM 813 N N . ILE A 1 112 ? 14.094 -12.93 -12.875 1 96.88 112 ILE A N 1
ATOM 814 C CA . ILE A 1 112 ? 13.859 -12.172 -11.648 1 96.88 112 ILE A CA 1
ATOM 815 C C . ILE A 1 112 ? 13.398 -10.758 -11.984 1 96.88 112 ILE A C 1
ATOM 817 O O . ILE A 1 112 ? 12.703 -10.125 -11.188 1 96.88 112 ILE A O 1
ATOM 821 N N . ILE A 1 113 ? 13.656 -10.211 -13.234 1 97.31 113 ILE A N 1
ATOM 822 C CA . ILE A 1 113 ? 13.344 -8.836 -13.617 1 97.31 113 ILE A CA 1
ATOM 823 C C . ILE A 1 113 ? 11.875 -8.742 -14.023 1 97.31 113 ILE A C 1
ATOM 825 O O . ILE A 1 113 ? 11.336 -7.641 -14.172 1 97.31 113 ILE A O 1
ATOM 829 N N . TRP A 1 114 ? 11.219 -9.914 -14.172 1 96.56 114 TRP A N 1
ATOM 830 C CA . TRP A 1 114 ? 9.805 -9.977 -14.508 1 96.56 114 TRP A CA 1
ATOM 831 C C . TRP A 1 114 ? 8.945 -9.992 -13.25 1 96.56 114 TRP A C 1
ATOM 833 O O . TRP A 1 114 ? 9.391 -10.445 -12.188 1 96.56 114 TRP A O 1
ATOM 843 N N . ASN A 1 115 ? 7.809 -9.508 -13.297 1 98 115 ASN A N 1
ATOM 844 C CA . ASN A 1 115 ? 6.742 -9.781 -12.344 1 98 115 ASN A CA 1
ATOM 845 C C . ASN A 1 115 ? 5.375 -9.797 -13.016 1 98 115 ASN A C 1
ATOM 847 O O . ASN A 1 115 ? 5.277 -9.664 -14.234 1 98 115 ASN A O 1
ATOM 851 N N . ALA A 1 116 ? 4.34 -10.164 -12.227 1 97.75 116 ALA A N 1
ATOM 852 C CA . ALA A 1 116 ? 3.039 -10.375 -12.852 1 97.75 116 ALA A CA 1
ATOM 853 C C . ALA A 1 116 ? 1.914 -10.273 -11.82 1 97.75 116 ALA A C 1
ATOM 855 O O . ALA A 1 116 ? 2.152 -10.375 -10.617 1 97.75 116 ALA A O 1
ATOM 856 N N . PHE A 1 117 ? 0.753 -9.961 -12.352 1 98.44 117 PHE A N 1
ATOM 857 C CA . PHE A 1 117 ? -0.5 -10.234 -11.664 1 98.44 117 PHE A CA 1
ATOM 858 C C . PHE A 1 117 ? -1.221 -11.422 -12.289 1 98.44 117 PHE A C 1
ATOM 860 O O . PHE A 1 117 ? -1.646 -11.359 -13.445 1 98.44 117 PHE A O 1
ATOM 867 N N . LYS A 1 118 ? -1.288 -12.508 -11.539 1 97.88 118 LYS A N 1
ATOM 868 C CA . LYS A 1 118 ? -2.229 -13.57 -11.883 1 97.88 118 LYS A CA 1
ATOM 869 C C . LYS A 1 118 ? -3.582 -13.344 -11.211 1 97.88 118 LYS A C 1
ATOM 871 O O . LYS A 1 118 ? -3.672 -13.289 -9.984 1 97.88 118 LYS A O 1
ATOM 876 N N . PHE A 1 119 ? -4.609 -13.242 -12.031 1 98.12 119 PHE A N 1
ATOM 877 C CA . PHE A 1 119 ? -5.934 -12.914 -11.516 1 98.12 119 PHE A CA 1
ATOM 878 C C . PHE A 1 119 ? -6.738 -14.18 -11.25 1 98.12 119 PHE A C 1
ATOM 880 O O . PHE A 1 119 ? -6.848 -15.047 -12.125 1 98.12 119 PHE A O 1
ATOM 887 N N . ILE A 1 120 ? -7.234 -14.305 -10.078 1 98.31 120 ILE A N 1
ATOM 888 C CA . ILE A 1 120 ? -8.023 -15.445 -9.617 1 98.31 120 ILE A CA 1
ATOM 889 C C . ILE A 1 120 ? -9.469 -15.008 -9.391 1 98.31 120 ILE A C 1
ATOM 891 O O . ILE A 1 120 ? -9.719 -14.016 -8.703 1 98.31 120 ILE A O 1
ATOM 895 N N . GLY A 1 121 ? -10.367 -15.695 -9.977 1 96.44 121 GLY A N 1
ATOM 896 C CA . GLY A 1 121 ? -11.781 -15.422 -9.781 1 96.44 121 GLY A CA 1
ATOM 897 C C . GLY A 1 121 ? -12.391 -16.203 -8.633 1 96.44 121 GLY A C 1
ATOM 898 O O . GLY A 1 121 ? -11.664 -16.75 -7.801 1 96.44 121 GLY A O 1
ATOM 899 N N . PRO A 1 122 ? -13.734 -16.219 -8.617 1 95.19 122 PRO A N 1
ATOM 900 C CA . PRO A 1 122 ? -14.414 -16.953 -7.551 1 95.19 122 PRO A CA 1
ATOM 901 C C . PRO A 1 122 ? -14.086 -18.438 -7.559 1 95.19 122 PRO A C 1
ATOM 903 O O . PRO A 1 122 ? -13.789 -19 -8.617 1 95.19 122 PRO A O 1
ATOM 906 N N . ARG A 1 123 ? -14.055 -19.062 -6.434 1 95.5 123 ARG A N 1
ATOM 907 C CA . ARG A 1 123 ? -13.828 -20.484 -6.227 1 95.5 123 ARG A CA 1
ATOM 908 C C . ARG A 1 123 ? -12.359 -20.844 -6.457 1 95.5 123 ARG A C 1
ATOM 910 O O . ARG A 1 123 ? -12.016 -22.016 -6.551 1 95.5 123 ARG A O 1
ATOM 917 N N . GLY A 1 124 ? -11.57 -19.844 -6.676 1 97.19 124 GLY A N 1
ATOM 918 C CA . GLY A 1 124 ? -10.133 -20.047 -6.719 1 97.19 124 GLY A CA 1
ATOM 919 C C . GLY A 1 124 ? -9.617 -20.375 -8.109 1 97.19 124 GLY A C 1
ATOM 920 O O . GLY A 1 124 ? -8.484 -20.812 -8.273 1 97.19 124 GLY A O 1
ATOM 921 N N . PHE A 1 125 ? -10.406 -20.188 -9.133 1 96.94 125 PHE A N 1
ATOM 922 C CA . PHE A 1 125 ? -9.984 -20.453 -10.5 1 96.94 125 PHE A CA 1
ATOM 923 C C . PHE A 1 125 ? -9.344 -19.219 -11.133 1 96.94 125 PHE A C 1
ATOM 925 O O . PHE A 1 125 ? -9.797 -18.094 -10.906 1 96.94 125 PHE A O 1
ATOM 932 N N . PHE A 1 126 ? -8.336 -19.469 -11.93 1 96.75 126 PHE A N 1
ATOM 933 C CA . PHE A 1 126 ? -7.789 -18.375 -12.711 1 96.75 126 PHE A CA 1
ATOM 934 C C . PHE A 1 126 ? -8.844 -17.797 -13.656 1 96.75 126 PHE A C 1
ATOM 936 O O . PHE A 1 126 ? -9.719 -18.531 -14.125 1 96.75 126 PHE A O 1
ATOM 943 N N . THR A 1 127 ? -8.695 -16.531 -13.906 1 93.56 127 THR A N 1
ATOM 944 C CA . THR A 1 127 ? -9.531 -15.945 -14.945 1 93.56 127 THR A CA 1
ATOM 945 C C . THR A 1 127 ? -9.281 -16.625 -16.297 1 93.56 127 THR A C 1
ATOM 947 O O . THR A 1 127 ? -8.164 -17.062 -16.578 1 93.56 127 THR A O 1
ATOM 950 N N . GLY A 1 128 ? -10.344 -16.75 -17.062 1 89.81 128 GLY A N 1
ATOM 951 C CA . GLY A 1 128 ? -10.234 -17.266 -18.406 1 89.81 128 GLY A CA 1
ATOM 952 C C . GLY A 1 128 ? -10.125 -16.172 -19.453 1 89.81 128 GLY A C 1
ATOM 953 O O . GLY A 1 128 ? -9.961 -14.992 -19.125 1 89.81 128 GLY A O 1
ATOM 954 N N . ALA A 1 129 ? -10.148 -16.562 -20.641 1 87.25 129 ALA A N 1
ATOM 955 C CA . ALA A 1 129 ? -10 -15.633 -21.766 1 87.25 129 ALA A CA 1
ATOM 956 C C . ALA A 1 129 ? -11.094 -14.578 -21.75 1 87.25 129 ALA A C 1
ATOM 958 O O . ALA A 1 129 ? -10.828 -13.391 -21.969 1 87.25 129 ALA A O 1
ATOM 959 N N . LYS A 1 130 ? -12.266 -14.992 -21.531 1 91.75 130 LYS A N 1
ATOM 960 C CA . LYS A 1 130 ? -13.391 -14.062 -21.516 1 91.75 130 LYS A CA 1
ATOM 961 C C . LYS A 1 130 ? -13.266 -13.055 -20.375 1 91.75 130 LYS A C 1
ATOM 963 O O . LYS A 1 130 ? -13.508 -11.867 -20.547 1 91.75 130 LYS A O 1
ATOM 968 N N . ASP A 1 131 ? -12.953 -13.539 -19.172 1 93.38 131 ASP A N 1
ATOM 969 C CA . ASP A 1 131 ? -12.766 -12.672 -18.016 1 93.38 131 ASP A CA 1
ATOM 970 C C . ASP A 1 131 ? -11.703 -11.609 -18.281 1 93.38 131 ASP A C 1
ATOM 972 O O . ASP A 1 131 ? -11.906 -10.43 -17.984 1 93.38 131 ASP A O 1
ATOM 976 N N . LEU A 1 132 ? -10.648 -12.023 -18.844 1 91.81 132 LEU A N 1
ATOM 977 C CA . LEU A 1 132 ? -9.539 -11.109 -19.078 1 91.81 132 LEU A CA 1
ATOM 978 C C . LEU A 1 132 ? -9.914 -10.062 -20.125 1 91.81 132 LEU A C 1
ATOM 980 O O . LEU A 1 132 ? -9.492 -8.906 -20.016 1 91.81 132 LEU A O 1
ATOM 984 N N . GLU A 1 133 ? -10.602 -10.523 -21.094 1 92.88 133 GLU A N 1
ATOM 985 C CA . GLU A 1 133 ? -11.086 -9.57 -22.078 1 92.88 133 GLU A CA 1
ATOM 986 C C . GLU A 1 133 ? -11.93 -8.477 -21.438 1 92.88 133 GLU A C 1
ATOM 988 O O . GLU A 1 133 ? -11.805 -7.301 -21.766 1 92.88 133 GLU A O 1
ATOM 993 N N . GLU A 1 134 ? -12.773 -8.859 -20.578 1 95.88 134 GLU A N 1
ATOM 994 C CA . GLU A 1 134 ? -13.617 -7.91 -19.875 1 95.88 134 GLU A CA 1
ATOM 995 C C . GLU A 1 134 ? -12.781 -6.961 -19.016 1 95.88 134 GLU A C 1
ATOM 997 O O . GLU A 1 134 ? -13.055 -5.762 -18.969 1 95.88 134 GLU A O 1
ATOM 1002 N N . ILE A 1 135 ? -11.82 -7.492 -18.359 1 96.06 135 ILE A N 1
ATOM 1003 C CA . ILE A 1 135 ? -10.93 -6.695 -17.531 1 96.06 135 ILE A CA 1
ATOM 1004 C C . ILE A 1 135 ? -10.18 -5.684 -18.391 1 96.06 135 ILE A C 1
ATOM 1006 O O . ILE A 1 135 ? -10.078 -4.508 -18.031 1 96.06 135 ILE A O 1
ATOM 1010 N N . LEU A 1 136 ? -9.672 -6.129 -19.5 1 94 136 LEU A N 1
ATOM 1011 C CA . LEU A 1 136 ? -8.922 -5.258 -20.406 1 94 136 LEU A CA 1
ATOM 1012 C C . LEU A 1 136 ? -9.828 -4.199 -21.016 1 94 136 LEU A C 1
ATOM 1014 O O . LEU A 1 136 ? -9.375 -3.088 -21.312 1 94 136 LEU A O 1
ATOM 1018 N N . GLU A 1 137 ? -11.055 -4.539 -21.219 1 95.94 137 GLU A N 1
ATOM 1019 C CA . GLU A 1 137 ? -12.023 -3.559 -21.719 1 95.94 137 GLU A CA 1
ATOM 1020 C C . GLU A 1 137 ? -12.195 -2.412 -20.734 1 95.94 137 GLU A C 1
ATOM 1022 O O . GLU A 1 137 ? -12.383 -1.262 -21.125 1 95.94 137 GLU A O 1
ATOM 1027 N N . ILE A 1 138 ? -12.18 -2.697 -19.484 1 96.81 138 ILE A N 1
ATOM 1028 C CA . ILE A 1 138 ? -12.266 -1.67 -18.438 1 96.81 138 ILE A CA 1
ATOM 1029 C C . ILE A 1 138 ? -11.078 -0.716 -18.562 1 96.81 138 ILE A C 1
ATOM 1031 O O . ILE A 1 138 ? -11.234 0.498 -18.406 1 96.81 138 ILE A O 1
ATOM 1035 N N . VAL A 1 139 ? -9.906 -1.258 -18.781 1 95.25 139 VAL A N 1
ATOM 1036 C CA . VAL A 1 139 ? -8.711 -0.44 -18.969 1 95.25 139 VAL A CA 1
ATOM 1037 C C . VAL A 1 139 ? -8.883 0.448 -20.203 1 95.25 139 VAL A C 1
ATOM 1039 O O . VAL A 1 139 ? -8.633 1.655 -20.141 1 95.25 139 VAL A O 1
ATOM 1042 N N . LYS A 1 140 ? -9.281 -0.172 -21.281 1 93.5 140 LYS A N 1
ATOM 1043 C CA . LYS A 1 140 ? -9.414 0.521 -22.547 1 93.5 140 LYS A CA 1
ATOM 1044 C C . LYS A 1 140 ? -10.398 1.68 -22.453 1 93.5 140 LYS A C 1
ATOM 1046 O O . LYS A 1 140 ? -10.148 2.766 -22.969 1 93.5 140 LYS A O 1
ATOM 1051 N N . ASN A 1 141 ? -11.469 1.415 -21.781 1 95.12 141 ASN A N 1
ATOM 1052 C CA . ASN A 1 141 ? -12.539 2.406 -21.688 1 95.12 141 ASN A CA 1
ATOM 1053 C C . ASN A 1 141 ? -12.352 3.32 -20.484 1 95.12 141 ASN A C 1
ATOM 1055 O O . ASN A 1 141 ? -13.117 4.266 -20.281 1 95.12 141 ASN A O 1
ATOM 1059 N N . GLN A 1 142 ? -11.406 2.998 -19.703 1 94.25 142 GLN A N 1
ATOM 1060 C CA . GLN A 1 142 ? -11.172 3.727 -18.469 1 94.25 142 GLN A CA 1
ATOM 1061 C C . GLN A 1 142 ? -12.43 3.777 -17.609 1 94.25 142 GLN A C 1
ATOM 1063 O O . GLN A 1 142 ? -12.797 4.836 -17.094 1 94.25 142 GLN A O 1
ATOM 1068 N N . SER A 1 143 ? -13.133 2.693 -17.609 1 96.56 143 SER A N 1
ATOM 1069 C CA . SER A 1 143 ? -14.391 2.615 -16.875 1 96.56 143 SER A CA 1
ATOM 1070 C C . SER A 1 143 ? -14.18 2.01 -15.484 1 96.56 143 SER A C 1
ATOM 1072 O O . SER A 1 143 ? -14.922 1.118 -15.07 1 96.56 143 SER A O 1
ATOM 1074 N N . TYR A 1 144 ? -13.156 2.453 -14.789 1 97.31 144 TYR A N 1
ATOM 1075 C CA . TYR A 1 144 ? -12.844 1.992 -13.438 1 97.31 144 TYR A CA 1
ATOM 1076 C C . TYR A 1 144 ? -13.914 2.453 -12.453 1 97.31 144 TYR A C 1
ATOM 1078 O O . TYR A 1 144 ? -14.438 3.562 -12.562 1 97.31 144 TYR A O 1
ATOM 1086 N N . LYS A 1 145 ? -14.273 1.612 -11.5 1 97.44 145 LYS A N 1
ATOM 1087 C CA . LYS A 1 145 ? -15.062 2.1 -10.367 1 97.44 145 LYS A CA 1
ATOM 1088 C C . LYS A 1 145 ? -14.289 3.148 -9.578 1 97.44 145 LYS A C 1
ATOM 1090 O O . LYS A 1 145 ? -13.062 3.057 -9.438 1 97.44 145 LYS A O 1
ATOM 1095 N N . PRO A 1 146 ? -14.945 4.145 -9.023 1 97.38 146 PRO A N 1
ATOM 1096 C CA . PRO A 1 146 ? -14.25 5.184 -8.266 1 97.38 146 PRO A CA 1
ATOM 1097 C C . PRO A 1 146 ? -13.828 4.711 -6.875 1 97.38 146 PRO A C 1
ATOM 1099 O O . PRO A 1 146 ? -14.492 3.855 -6.281 1 97.38 146 PRO A O 1
ATOM 1102 N N . PHE A 1 147 ? -12.75 5.277 -6.363 1 97.94 147 PHE A N 1
ATOM 1103 C CA . PHE A 1 147 ? -12.391 5.078 -4.965 1 97.94 147 PHE A CA 1
ATOM 1104 C C . PHE A 1 147 ? -13.477 5.625 -4.047 1 97.94 147 PHE A C 1
ATOM 1106 O O . PHE A 1 147 ? -14.133 6.613 -4.371 1 97.94 147 PHE A O 1
ATOM 1113 N N . GLN A 1 148 ? -13.594 5.035 -2.91 1 97.06 148 GLN A N 1
ATOM 1114 C CA . GLN A 1 148 ? -14.586 5.469 -1.935 1 97.06 148 GLN A CA 1
ATOM 1115 C C . GLN A 1 148 ? -13.945 6.297 -0.824 1 97.06 148 GLN A C 1
ATOM 1117 O O . GLN A 1 148 ? -12.875 5.941 -0.323 1 97.06 148 GLN A O 1
ATOM 1122 N N . PHE A 1 149 ? -14.586 7.348 -0.364 1 95.94 149 PHE A N 1
ATOM 1123 C CA . PHE A 1 149 ? -14.023 8.133 0.726 1 95.94 149 PHE A CA 1
ATOM 1124 C C . PHE A 1 149 ? -14.125 7.379 2.047 1 95.94 149 PHE A C 1
ATOM 1126 O O . PHE A 1 149 ? -13.328 7.609 2.959 1 95.94 149 PHE A O 1
ATOM 1133 N N . LYS A 1 150 ? -15.156 6.586 2.164 1 95.44 150 LYS A N 1
ATOM 1134 C CA . LYS A 1 150 ? -15.336 5.664 3.285 1 95.44 150 LYS A CA 1
ATOM 1135 C C . LYS A 1 150 ? -15.492 4.227 2.799 1 95.44 150 LYS A C 1
ATOM 1137 O O . LYS A 1 150 ? -16.609 3.709 2.73 1 95.44 150 LYS A O 1
ATOM 1142 N N . PRO A 1 151 ? -14.352 3.574 2.582 1 90.81 151 PRO A N 1
ATOM 1143 C CA . PRO A 1 151 ? -14.438 2.266 1.932 1 90.81 151 PRO A CA 1
ATOM 1144 C C . PRO A 1 151 ? -14.969 1.18 2.865 1 90.81 151 PRO A C 1
ATOM 1146 O O . PRO A 1 151 ? -15.508 0.171 2.4 1 90.81 151 PRO A O 1
ATOM 1149 N N . GLY A 1 152 ? -14.836 1.352 4.184 1 89.69 152 GLY A N 1
ATOM 1150 C CA . GLY A 1 152 ? -15.258 0.326 5.125 1 89.69 152 GLY A CA 1
ATOM 1151 C C . GLY A 1 152 ? -14.508 -0.984 4.953 1 89.69 152 GLY A C 1
ATOM 1152 O O . GLY A 1 152 ? -15.047 -2.053 5.254 1 89.69 152 GLY A O 1
ATOM 1153 N N . SER A 1 153 ? -13.375 -0.967 4.41 1 92.88 153 SER A N 1
ATOM 1154 C CA . SER A 1 153 ? -12.602 -2.154 4.066 1 92.88 153 SER A CA 1
ATOM 1155 C C . SER A 1 153 ? -11.664 -2.553 5.207 1 92.88 153 SER A C 1
ATOM 1157 O O . SER A 1 153 ? -11.203 -1.698 5.965 1 92.88 153 SER A O 1
ATOM 1159 N N . LYS A 1 154 ? -11.391 -3.781 5.25 1 95.19 154 LYS A N 1
ATOM 1160 C CA . LYS A 1 154 ? -10.477 -4.32 6.254 1 95.19 154 LYS A CA 1
ATOM 1161 C C . LYS A 1 154 ? -9.273 -4.988 5.602 1 95.19 154 LYS A C 1
ATOM 1163 O O . LYS A 1 154 ? -9.344 -5.414 4.445 1 95.19 154 LYS A O 1
ATOM 1168 N N . LEU A 1 155 ? -8.18 -4.926 6.27 1 96.81 155 LEU A N 1
ATOM 1169 C CA . LEU A 1 155 ? -6.984 -5.691 5.941 1 96.81 155 LEU A CA 1
ATOM 1170 C C . LEU A 1 155 ? -6.695 -6.738 7.012 1 96.81 155 LEU A C 1
ATOM 1172 O O . LEU A 1 155 ? -6.477 -6.395 8.18 1 96.81 155 LEU A O 1
ATOM 1176 N N . GLU A 1 156 ? -6.707 -7.953 6.652 1 96.94 156 GLU A N 1
ATOM 1177 C CA . GLU A 1 156 ? -6.449 -8.992 7.645 1 96.94 156 GLU A CA 1
ATOM 1178 C C . GLU A 1 156 ? -5.328 -9.922 7.188 1 96.94 156 GLU A C 1
ATOM 1180 O O . GLU A 1 156 ? -5.129 -10.117 5.988 1 96.94 156 GLU A O 1
ATOM 1185 N N . SER A 1 157 ? -4.59 -10.43 8.188 1 96.25 157 SER A N 1
ATOM 1186 C CA . SER A 1 157 ? -3.605 -11.469 7.918 1 96.25 157 SER A CA 1
ATOM 1187 C C . SER A 1 157 ? -4.277 -12.82 7.668 1 96.25 157 SER A C 1
ATOM 1189 O O . SER A 1 157 ? -5.199 -13.203 8.391 1 96.25 157 SER A O 1
ATOM 1191 N N . GLY A 1 158 ? -3.828 -13.492 6.605 1 96.12 158 GLY A N 1
ATOM 1192 C CA . GLY A 1 158 ? -4.391 -14.797 6.277 1 96.12 158 GLY A CA 1
ATOM 1193 C C . GLY A 1 158 ? -3.49 -15.953 6.672 1 96.12 158 GLY A C 1
ATOM 1194 O O . GLY A 1 158 ? -3.568 -17.031 6.09 1 96.12 158 GLY A O 1
ATOM 1195 N N . SER A 1 159 ? -2.627 -15.75 7.59 1 91.75 159 SER A N 1
ATOM 1196 C CA . SER A 1 159 ? -1.665 -16.766 7.984 1 91.75 159 SER A CA 1
ATOM 1197 C C . SER A 1 159 ? -2.369 -18.047 8.438 1 91.75 159 SER A C 1
ATOM 1199 O O . SER A 1 159 ? -1.92 -19.156 8.133 1 91.75 159 SER A O 1
ATOM 1201 N N . ASP A 1 160 ? -3.43 -17.922 9.156 1 93.75 160 ASP A N 1
ATOM 1202 C CA . ASP A 1 160 ? -4.184 -19.078 9.641 1 93.75 160 ASP A CA 1
ATOM 1203 C C . ASP A 1 160 ? -4.914 -19.781 8.5 1 93.75 160 ASP A C 1
ATOM 1205 O O . ASP A 1 160 ? -5.199 -20.969 8.578 1 93.75 160 ASP A O 1
ATOM 1209 N N . LYS A 1 161 ? -5.152 -19.109 7.43 1 97.38 161 LYS A N 1
ATOM 1210 C CA . LYS A 1 161 ? -5.879 -19.672 6.293 1 97.38 161 LYS A CA 1
ATOM 1211 C C . LYS A 1 161 ? -4.969 -20.531 5.418 1 97.38 161 LYS A C 1
ATOM 1213 O O . LYS A 1 161 ? -5.438 -21.422 4.711 1 97.38 161 LYS A O 1
ATOM 1218 N N . ILE A 1 162 ? -3.684 -20.25 5.508 1 97.81 162 ILE A N 1
ATOM 1219 C CA . ILE A 1 162 ? -2.699 -21.062 4.789 1 97.81 162 ILE A CA 1
ATOM 1220 C C . ILE A 1 162 ? -2.732 -22.5 5.297 1 97.81 162 ILE A C 1
ATOM 1222 O O . ILE A 1 162 ? -2.611 -23.438 4.516 1 97.81 162 ILE A O 1
ATOM 1226 N N . GLN A 1 163 ? -2.967 -22.688 6.578 1 97.88 163 GLN A N 1
ATOM 1227 C CA . GLN A 1 163 ? -3.039 -24 7.184 1 97.88 163 GLN A CA 1
ATOM 1228 C C . GLN A 1 163 ? -4.207 -24.812 6.617 1 97.88 163 GLN A C 1
ATOM 1230 O O . GLN A 1 163 ? -4.117 -26.031 6.473 1 97.88 163 GLN A O 1
ATOM 1235 N N . ALA A 1 164 ? -5.258 -24.188 6.309 1 97.69 164 ALA A N 1
ATOM 1236 C CA . ALA A 1 164 ? -6.41 -24.891 5.75 1 97.69 164 ALA A CA 1
ATOM 1237 C C . ALA A 1 164 ? -6.07 -25.516 4.402 1 97.69 164 ALA A C 1
ATOM 1239 O O . ALA A 1 164 ? -6.57 -26.594 4.074 1 97.69 164 ALA A O 1
ATOM 1240 N N . HIS A 1 165 ? -5.273 -24.844 3.635 1 98.56 165 HIS A N 1
ATOM 1241 C CA . HIS A 1 165 ? -4.781 -25.438 2.396 1 98.56 165 HIS A CA 1
ATOM 1242 C C . HIS A 1 165 ? -3.959 -26.688 2.676 1 98.56 165 HIS A C 1
ATOM 1244 O O . HIS A 1 165 ? -4.16 -27.734 2.037 1 98.56 165 HIS A O 1
ATOM 1250 N N . ILE A 1 166 ? -3.039 -26.562 3.623 1 98.81 166 ILE A N 1
ATOM 1251 C CA . ILE A 1 166 ? -2.193 -27.703 3.998 1 98.81 166 ILE A CA 1
ATOM 1252 C C . ILE A 1 166 ? -3.061 -28.859 4.465 1 98.81 166 ILE A C 1
ATOM 1254 O O . ILE A 1 166 ? -2.848 -30 4.059 1 98.81 166 ILE A O 1
ATOM 1258 N N . ASP A 1 167 ? -4.062 -28.547 5.258 1 98.69 167 ASP A N 1
ATOM 1259 C CA . ASP A 1 167 ? -4.961 -29.578 5.777 1 98.69 167 ASP A CA 1
ATOM 1260 C C . ASP A 1 167 ? -5.68 -30.297 4.645 1 98.69 167 ASP A C 1
ATOM 1262 O O . ASP A 1 167 ? -5.875 -31.516 4.699 1 98.69 167 ASP A O 1
ATOM 1266 N N . ALA A 1 168 ? -6.086 -29.578 3.684 1 98.56 168 ALA A N 1
ATOM 1267 C CA . ALA A 1 168 ? -6.773 -30.172 2.545 1 98.56 168 ALA A CA 1
ATOM 1268 C C . ALA A 1 168 ? -5.863 -31.141 1.795 1 98.56 168 ALA A C 1
ATOM 1270 O O . ALA A 1 168 ? -6.312 -32.188 1.317 1 98.56 168 ALA A O 1
ATOM 1271 N N . VAL A 1 169 ? -4.625 -30.75 1.665 1 98.81 169 VAL A N 1
ATOM 1272 C CA . VAL A 1 169 ? -3.65 -31.609 0.999 1 98.81 169 VAL A CA 1
ATOM 1273 C C . VAL A 1 169 ? -3.424 -32.875 1.823 1 98.81 169 VAL A C 1
ATOM 1275 O O . VAL A 1 169 ? -3.398 -34 1.28 1 98.81 169 VAL A O 1
ATOM 1278 N N . LEU A 1 170 ? -3.299 -32.719 3.117 1 98.81 170 LEU A N 1
ATOM 1279 C CA . LEU A 1 170 ? -3.062 -33.844 4.02 1 98.81 170 LEU A CA 1
ATOM 1280 C C . LEU A 1 170 ? -4.223 -34.812 3.979 1 98.81 170 LEU A C 1
ATOM 1282 O O . LEU A 1 170 ? -4.023 -36.031 4.125 1 98.81 170 LEU A O 1
ATOM 1286 N N . SER A 1 171 ? -5.387 -34.375 3.752 1 98.38 171 SER A N 1
ATOM 1287 C CA . SER A 1 171 ? -6.582 -35.219 3.75 1 98.38 171 SER A CA 1
ATOM 1288 C C . SER A 1 171 ? -6.613 -36.125 2.529 1 98.38 171 SER A C 1
ATOM 1290 O O . SER A 1 171 ? -7.387 -37.094 2.486 1 98.38 171 SER A O 1
ATOM 1292 N N . ARG A 1 172 ? -5.73 -35.906 1.572 1 97.94 172 ARG A N 1
ATOM 1293 C CA . ARG A 1 172 ? -5.758 -36.656 0.312 1 97.94 172 ARG A CA 1
ATOM 1294 C C . ARG A 1 172 ? -4.828 -37.844 0.359 1 97.94 172 ARG A C 1
ATOM 1296 O O . ARG A 1 172 ? -4.836 -38.688 -0.549 1 97.94 172 ARG A O 1
ATOM 1303 N N . VAL A 1 173 ? -4.051 -37.969 1.491 1 98.44 173 VAL A N 1
ATOM 1304 C CA . VAL A 1 173 ? -3.027 -39 1.535 1 98.44 173 VAL A CA 1
ATOM 1305 C C . VAL A 1 173 ? -3.09 -39.75 2.875 1 98.44 173 VAL A C 1
ATOM 1307 O O . VAL A 1 173 ? -3.791 -39.312 3.793 1 98.44 173 VAL A O 1
ATOM 1310 N N . ASN A 1 174 ? -2.408 -40.906 2.984 1 98.5 174 ASN A N 1
ATOM 1311 C CA . ASN A 1 174 ? -2.271 -41.656 4.23 1 98.5 174 ASN A CA 1
ATOM 1312 C C . ASN A 1 174 ? -1.131 -41.094 5.086 1 98.5 174 ASN A C 1
ATOM 1314 O O . ASN A 1 174 ? -0.03 -41.656 5.086 1 98.5 174 ASN A O 1
ATOM 1318 N N . VAL A 1 175 ? -1.456 -40.156 5.914 1 98.75 175 VAL A N 1
ATOM 1319 C CA . VAL A 1 175 ? -0.467 -39.438 6.699 1 98.75 175 VAL A CA 1
ATOM 1320 C C . VAL A 1 175 ? 0.255 -40.375 7.641 1 98.75 175 VAL A C 1
ATOM 1322 O O . VAL A 1 175 ? 1.471 -40.281 7.828 1 98.75 175 VAL A O 1
ATOM 1325 N N . SER A 1 176 ? -0.463 -41.281 8.203 1 98.5 176 SER A N 1
ATOM 1326 C CA . SER A 1 176 ? 0.123 -42.25 9.133 1 98.5 176 SER A CA 1
ATOM 1327 C C . SER A 1 176 ? 1.169 -43.125 8.445 1 98.5 176 SER A C 1
ATOM 1329 O O . SER A 1 176 ? 2.236 -43.375 9.008 1 98.5 176 SER A O 1
ATOM 1331 N N . ALA A 1 177 ? 0.868 -43.594 7.258 1 98.44 177 ALA A N 1
ATOM 1332 C CA . ALA A 1 177 ? 1.812 -44.406 6.504 1 98.44 177 ALA A CA 1
ATOM 1333 C C . ALA A 1 177 ? 3.08 -43.625 6.176 1 98.44 177 ALA A C 1
ATOM 1335 O O . ALA A 1 177 ? 4.188 -44.188 6.246 1 98.44 177 ALA A O 1
ATOM 1336 N N . ILE A 1 178 ? 2.947 -42.406 5.828 1 98.75 178 ILE A N 1
ATOM 1337 C CA . ILE A 1 178 ? 4.094 -41.562 5.496 1 98.75 178 ILE A CA 1
ATOM 1338 C C . ILE A 1 178 ? 4.945 -41.312 6.742 1 98.75 178 ILE A C 1
ATOM 1340 O O . ILE A 1 178 ? 6.168 -41.438 6.699 1 98.75 178 ILE A O 1
ATOM 1344 N N . LYS A 1 179 ? 4.293 -41 7.859 1 98.69 179 LYS A N 1
ATOM 1345 C CA . LYS A 1 179 ? 5 -40.75 9.109 1 98.69 179 LYS A CA 1
ATOM 1346 C C . LYS A 1 179 ? 5.824 -41.938 9.539 1 98.69 179 LYS A C 1
ATOM 1348 O O . LYS A 1 179 ? 6.922 -41.781 10.086 1 98.69 179 LYS A O 1
ATOM 1353 N N . LYS A 1 180 ? 5.289 -43.062 9.297 1 98.38 180 LYS A N 1
ATOM 1354 C CA . LYS A 1 180 ? 5.969 -44.312 9.695 1 98.38 180 LYS A CA 1
ATOM 1355 C C . LYS A 1 180 ? 7.289 -44.469 8.945 1 98.38 180 LYS A C 1
ATOM 1357 O O . LYS A 1 180 ? 8.242 -45.031 9.484 1 98.38 180 LYS A O 1
ATOM 1362 N N . ARG A 1 181 ? 7.367 -43.969 7.789 1 98.12 181 ARG A N 1
ATOM 1363 C CA . ARG A 1 181 ? 8.555 -44.125 6.961 1 98.12 181 ARG A CA 1
ATOM 1364 C C . ARG A 1 181 ? 9.664 -43.156 7.395 1 98.12 181 ARG A C 1
ATOM 1366 O O . ARG A 1 181 ? 10.844 -43.438 7.145 1 98.12 181 ARG A O 1
ATOM 1373 N N . LYS A 1 182 ? 9.281 -42 8.008 1 98.06 182 LYS A N 1
ATOM 1374 C CA . LYS A 1 182 ? 10.227 -41 8.461 1 98.06 182 LYS A CA 1
ATOM 1375 C C . LYS A 1 182 ? 11.172 -40.562 7.344 1 98.06 182 LYS A C 1
ATOM 1377 O O . LYS A 1 182 ? 12.391 -40.594 7.523 1 98.06 182 LYS A O 1
ATOM 1382 N N . PHE A 1 183 ? 10.656 -40.125 6.258 1 98.69 183 PHE A N 1
ATOM 1383 C CA . PHE A 1 183 ? 11.453 -39.75 5.098 1 98.69 183 PHE A CA 1
ATOM 1384 C C . PHE A 1 183 ? 12.352 -38.562 5.414 1 98.69 183 PHE A C 1
ATOM 1386 O O . PHE A 1 183 ? 11.922 -37.625 6.094 1 98.69 183 PHE A O 1
ATOM 1393 N N . SER A 1 184 ? 13.609 -38.625 5.02 1 98.69 184 SER A N 1
ATOM 1394 C CA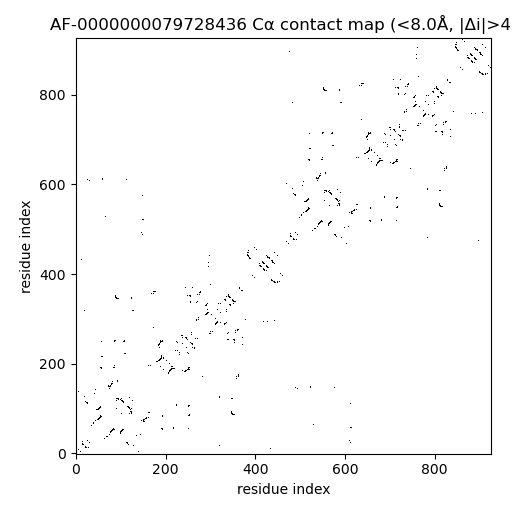 . SER A 1 184 ? 14.414 -37.438 4.832 1 98.69 184 SER A CA 1
ATOM 1395 C C . SER A 1 184 ? 14.188 -36.812 3.451 1 98.69 184 SER A C 1
ATOM 1397 O O . SER A 1 184 ? 14.438 -37.469 2.436 1 98.69 184 SER A O 1
ATOM 1399 N N . VAL A 1 185 ? 13.734 -35.594 3.41 1 98.88 185 VAL A N 1
ATOM 1400 C CA . VAL A 1 185 ? 13.328 -35 2.145 1 98.88 185 VAL A CA 1
ATOM 1401 C C . VAL A 1 185 ? 14.18 -33.781 1.851 1 98.88 185 VAL A C 1
ATOM 1403 O O . VAL A 1 185 ? 14.242 -32.844 2.66 1 98.88 185 VAL A O 1
ATOM 1406 N N . PHE A 1 186 ? 14.875 -33.844 0.717 1 98.88 186 PHE A N 1
ATOM 1407 C CA . PHE A 1 186 ? 15.609 -32.688 0.183 1 98.88 186 PHE A CA 1
ATOM 1408 C C . PHE A 1 186 ? 14.672 -31.734 -0.533 1 98.88 186 PHE A C 1
ATOM 1410 O O . PHE A 1 186 ? 13.859 -32.156 -1.362 1 98.88 186 PHE A O 1
ATOM 1417 N N . LEU A 1 187 ? 14.734 -30.406 -0.196 1 98.88 187 LEU A N 1
ATOM 1418 C CA . LEU A 1 187 ? 13.805 -29.453 -0.793 1 98.88 187 LEU A CA 1
ATOM 1419 C C . LEU A 1 187 ? 14.531 -28.219 -1.296 1 98.88 187 LEU A C 1
ATOM 1421 O O . LEU A 1 187 ? 15.133 -27.469 -0.507 1 98.88 187 LEU A O 1
ATOM 1425 N N . ASP A 1 188 ? 14.516 -28.016 -2.576 1 98.88 188 ASP A N 1
ATOM 1426 C CA . ASP A 1 188 ? 14.969 -26.766 -3.205 1 98.88 188 ASP A CA 1
ATOM 1427 C C . ASP A 1 188 ? 13.789 -25.875 -3.576 1 98.88 188 ASP A C 1
ATOM 1429 O O . ASP A 1 188 ? 13.109 -26.125 -4.578 1 98.88 188 ASP A O 1
ATOM 1433 N N . ALA A 1 189 ? 13.617 -24.812 -2.844 1 98.75 189 ALA A N 1
ATOM 1434 C CA . ALA A 1 189 ? 12.453 -23.953 -3.066 1 98.75 189 ALA A CA 1
ATOM 1435 C C . ALA A 1 189 ? 12.828 -22.703 -3.844 1 98.75 189 ALA A C 1
ATOM 1437 O O . ALA A 1 189 ? 12.031 -21.766 -3.945 1 98.75 189 ALA A O 1
ATOM 1438 N N . VAL A 1 190 ? 14.062 -22.625 -4.293 1 98.69 190 VAL A N 1
ATOM 1439 C CA . VAL A 1 190 ? 14.586 -21.547 -5.117 1 98.69 190 VAL A CA 1
ATOM 1440 C C . VAL A 1 190 ? 14.398 -20.203 -4.398 1 98.69 190 VAL A C 1
ATOM 1442 O O . VAL A 1 190 ? 14.305 -19.156 -5.039 1 98.69 190 VAL A O 1
ATOM 1445 N N . ASN A 1 191 ? 14.25 -20.25 -3.121 1 98.5 191 ASN A N 1
ATOM 1446 C CA . ASN A 1 191 ? 13.969 -19.078 -2.295 1 98.5 191 ASN A CA 1
ATOM 1447 C C . ASN A 1 191 ? 12.656 -18.422 -2.689 1 98.5 191 ASN A C 1
ATOM 1449 O O . ASN A 1 191 ? 12.523 -17.203 -2.623 1 98.5 191 ASN A O 1
ATOM 1453 N N . GLY A 1 192 ? 11.664 -19.234 -3.18 1 98.5 192 GLY A N 1
ATOM 1454 C CA . GLY A 1 192 ? 10.422 -18.688 -3.695 1 98.5 192 GLY A CA 1
ATOM 1455 C C . GLY A 1 192 ? 9.266 -18.828 -2.723 1 98.5 192 GLY A C 1
ATOM 1456 O O . GLY A 1 192 ? 9.461 -18.797 -1.506 1 98.5 192 GLY A O 1
ATOM 1457 N N . GLY A 1 193 ? 8.094 -18.844 -3.24 1 98.38 193 GLY A N 1
ATOM 1458 C CA . GLY A 1 193 ? 6.852 -18.828 -2.48 1 98.38 193 GLY A CA 1
ATOM 1459 C C . GLY A 1 193 ? 6.629 -20.078 -1.674 1 98.38 193 GLY A C 1
ATOM 1460 O O . GLY A 1 193 ? 5.871 -20.078 -0.701 1 98.38 193 GLY A O 1
ATOM 1461 N N . GLY A 1 194 ? 7.285 -21.188 -2.064 1 98.62 194 GLY A N 1
ATOM 1462 C CA . GLY A 1 194 ? 7.113 -22.453 -1.377 1 98.62 194 GLY A CA 1
ATOM 1463 C C . GLY A 1 194 ? 8.016 -22.594 -0.169 1 98.62 194 GLY A C 1
ATOM 1464 O O . GLY A 1 194 ? 7.938 -23.594 0.55 1 98.62 194 GLY A O 1
ATOM 1465 N N . SER A 1 195 ? 8.812 -21.609 0.183 1 98.56 195 SER A N 1
ATOM 1466 C CA . SER A 1 195 ? 9.914 -21.719 1.136 1 98.56 195 SER A CA 1
ATOM 1467 C C . SER A 1 195 ? 9.398 -21.891 2.559 1 98.56 195 SER A C 1
ATOM 1469 O O . SER A 1 195 ? 10.117 -22.406 3.424 1 98.56 195 SER A O 1
ATOM 1471 N N . PHE A 1 196 ? 8.172 -21.469 2.832 1 97.88 196 PHE A N 1
ATOM 1472 C CA . PHE A 1 196 ? 7.625 -21.625 4.176 1 97.88 196 PHE A CA 1
ATOM 1473 C C . PHE A 1 196 ? 6.57 -22.734 4.207 1 97.88 196 PHE A C 1
ATOM 1475 O O . PHE A 1 196 ? 6.59 -23.594 5.09 1 97.88 196 PHE A O 1
ATOM 1482 N N . VAL A 1 197 ? 5.738 -22.797 3.215 1 98.5 197 VAL A N 1
ATOM 1483 C CA . VAL A 1 197 ? 4.547 -23.641 3.225 1 98.5 197 VAL A CA 1
ATOM 1484 C C . VAL A 1 197 ? 4.945 -25.109 3.01 1 98.5 197 VAL A C 1
ATOM 1486 O O . VAL A 1 197 ? 4.406 -26 3.66 1 98.5 197 VAL A O 1
ATOM 1489 N N . LEU A 1 198 ? 5.883 -25.344 2.129 1 98.88 198 LEU A N 1
ATOM 1490 C CA . LEU A 1 198 ? 6.246 -26.719 1.809 1 98.88 198 LEU A CA 1
ATOM 1491 C C . LEU A 1 198 ? 6.992 -27.375 2.969 1 98.88 198 LEU A C 1
ATOM 1493 O O . LEU A 1 198 ? 6.723 -28.531 3.32 1 98.88 198 LEU A O 1
ATOM 1497 N N . PRO A 1 199 ? 8 -26.672 3.582 1 98.81 199 PRO A N 1
ATOM 1498 C CA . PRO A 1 199 ? 8.602 -27.266 4.781 1 98.81 199 PRO A CA 1
ATOM 1499 C C . PRO A 1 199 ? 7.578 -27.578 5.863 1 98.81 199 PRO A C 1
ATOM 1501 O O . PRO A 1 199 ? 7.68 -28.609 6.527 1 98.81 199 PRO A O 1
ATOM 1504 N N . GLU A 1 200 ? 6.59 -26.703 6.023 1 98.69 200 GLU A N 1
ATOM 1505 C CA . GLU A 1 200 ? 5.547 -26.953 7.016 1 98.69 200 GLU A CA 1
ATOM 1506 C C . GLU A 1 200 ? 4.734 -28.203 6.66 1 98.69 200 GLU A C 1
ATOM 1508 O O . GLU A 1 200 ? 4.422 -29.016 7.531 1 98.69 200 GLU A O 1
ATOM 1513 N N . LEU A 1 201 ? 4.367 -28.312 5.441 1 98.88 201 LEU A N 1
ATOM 1514 C CA . LEU A 1 201 ? 3.672 -29.516 4.984 1 98.88 201 LEU A CA 1
ATOM 1515 C C . LEU A 1 201 ? 4.492 -30.766 5.277 1 98.88 201 LEU A C 1
ATOM 1517 O O . LEU A 1 201 ? 3.965 -31.75 5.793 1 98.88 201 LEU A O 1
ATOM 1521 N N . LEU A 1 202 ? 5.766 -30.734 4.906 1 98.94 202 LEU A N 1
ATOM 1522 C CA . LEU A 1 202 ? 6.652 -31.875 5.074 1 98.94 202 LEU A CA 1
ATOM 1523 C C . LEU A 1 202 ? 6.777 -32.25 6.547 1 98.94 202 LEU A C 1
ATOM 1525 O O . LEU A 1 202 ? 6.789 -33.438 6.895 1 98.94 202 LEU A O 1
ATOM 1529 N N . LYS A 1 203 ? 6.898 -31.234 7.41 1 98.81 203 LYS A N 1
ATOM 1530 C CA . LYS A 1 203 ? 6.953 -31.469 8.852 1 98.81 203 LYS A CA 1
ATOM 1531 C C . LYS A 1 203 ? 5.695 -32.188 9.336 1 98.81 203 LYS A C 1
ATOM 1533 O O . LYS A 1 203 ? 5.777 -33.125 10.125 1 98.81 203 LYS A O 1
ATOM 1538 N N . GLN A 1 204 ? 4.586 -31.781 8.836 1 98.75 204 GLN A N 1
ATOM 1539 C CA . GLN A 1 204 ? 3.32 -32.375 9.266 1 98.75 204 GLN A CA 1
ATOM 1540 C C . GLN A 1 204 ? 3.152 -33.781 8.711 1 98.75 204 GLN A C 1
ATOM 1542 O O . GLN A 1 204 ? 2.379 -34.562 9.25 1 98.75 204 GLN A O 1
ATOM 1547 N N . LEU A 1 205 ? 3.846 -34.062 7.707 1 98.88 205 LEU A N 1
ATOM 1548 C CA . LEU A 1 205 ? 3.861 -35.406 7.141 1 98.88 205 LEU A CA 1
ATOM 1549 C C . LEU A 1 205 ? 4.883 -36.281 7.855 1 98.88 205 LEU A C 1
ATOM 1551 O O . LEU A 1 205 ? 5.055 -37.438 7.5 1 98.88 205 LEU A O 1
ATOM 1555 N N . GLY A 1 206 ? 5.617 -35.719 8.844 1 98.75 206 GLY A N 1
ATOM 1556 C CA . GLY A 1 206 ? 6.562 -36.469 9.656 1 98.75 206 GLY A CA 1
ATOM 1557 C C . GLY A 1 206 ? 7.926 -36.594 9.008 1 98.75 206 GLY A C 1
ATOM 1558 O O . GLY A 1 206 ? 8.727 -37.438 9.406 1 98.75 206 GLY A O 1
ATOM 1559 N N . CYS A 1 207 ? 8.227 -35.781 8.055 1 98.81 207 CYS A N 1
ATOM 1560 C CA . CYS A 1 207 ? 9.484 -35.875 7.328 1 98.81 207 CYS A CA 1
ATOM 1561 C C . CYS A 1 207 ? 10.562 -35 7.984 1 98.81 207 CYS A C 1
ATOM 1563 O O . CYS A 1 207 ? 10.25 -34.031 8.664 1 98.81 207 CYS A O 1
ATOM 1565 N N . LYS A 1 208 ? 11.773 -35.438 7.891 1 98.62 208 LYS A N 1
ATOM 1566 C CA . LYS A 1 208 ? 12.914 -34.562 8.148 1 98.62 208 LYS A CA 1
ATOM 1567 C C . LYS A 1 208 ? 13.289 -33.75 6.91 1 98.62 208 LYS A C 1
ATOM 1569 O O . LYS A 1 208 ? 13.617 -34.312 5.867 1 98.62 208 LYS A O 1
ATOM 1574 N N . VAL A 1 209 ? 13.289 -32.5 7.031 1 98.75 209 VAL A N 1
ATOM 1575 C CA . VAL A 1 209 ? 13.492 -31.625 5.871 1 98.75 209 VAL A CA 1
ATOM 1576 C C . VAL A 1 209 ? 14.969 -31.234 5.773 1 98.75 209 VAL A C 1
ATOM 1578 O O . VAL A 1 209 ? 15.578 -30.828 6.766 1 98.75 209 VAL A O 1
ATOM 1581 N N . ILE A 1 210 ? 15.555 -31.422 4.66 1 98.69 210 ILE A N 1
ATOM 1582 C CA . ILE A 1 210 ? 16.859 -30.891 4.293 1 98.69 210 ILE A CA 1
ATOM 1583 C C . ILE A 1 210 ? 16.688 -29.734 3.311 1 98.69 210 ILE A C 1
ATOM 1585 O O . ILE A 1 210 ? 16.656 -29.938 2.096 1 98.69 210 ILE A O 1
ATOM 1589 N N . PRO A 1 211 ? 16.594 -28.547 3.816 1 98.44 211 PRO A N 1
ATOM 1590 C CA . PRO A 1 211 ? 16.234 -27.391 2.988 1 98.44 211 PRO A CA 1
ATOM 1591 C C . PRO A 1 211 ? 17.422 -26.859 2.191 1 98.44 211 PRO A C 1
ATOM 1593 O O . PRO A 1 211 ? 18.547 -26.781 2.715 1 98.44 211 PRO A O 1
ATOM 1596 N N . LEU A 1 212 ? 17.234 -26.625 0.983 1 98.19 212 LEU A N 1
ATOM 1597 C CA . LEU A 1 212 ? 18.094 -25.828 0.103 1 98.19 212 LEU A CA 1
ATOM 1598 C C . LEU A 1 212 ? 17.328 -24.656 -0.486 1 98.19 212 LEU A C 1
ATOM 1600 O O . LEU A 1 212 ? 16.219 -24.828 -1.025 1 98.19 212 LEU A O 1
ATOM 1604 N N . HIS A 1 213 ? 17.859 -23.469 -0.415 1 98.25 213 HIS A N 1
ATOM 1605 C CA . HIS A 1 213 ? 17.25 -22.25 -0.96 1 98.25 213 HIS A CA 1
ATOM 1606 C C . HIS A 1 213 ? 15.836 -22.062 -0.422 1 98.25 213 HIS A C 1
ATOM 1608 O O . HIS A 1 213 ? 14.898 -21.844 -1.194 1 98.25 213 HIS A O 1
ATOM 1614 N N . CYS A 1 214 ? 15.641 -22.141 0.87 1 98.5 214 CYS A N 1
ATOM 1615 C CA . CYS A 1 214 ? 14.352 -21.953 1.534 1 98.5 214 CYS A CA 1
ATOM 1616 C C . CYS A 1 214 ? 14.344 -20.672 2.357 1 98.5 214 CYS A C 1
ATOM 1618 O O . CYS A 1 214 ? 13.711 -20.609 3.41 1 98.5 214 CYS A O 1
ATOM 1620 N N . SER A 1 215 ? 15.062 -19.688 1.863 1 98 215 SER A N 1
ATOM 1621 C CA . SER A 1 215 ? 15.125 -18.359 2.471 1 98 215 SER A CA 1
ATOM 1622 C C . SER A 1 215 ? 14.719 -17.266 1.475 1 98 215 SER A C 1
ATOM 1624 O O . SER A 1 215 ? 15.578 -16.688 0.811 1 98 215 SER A O 1
ATOM 1626 N N . PRO A 1 216 ? 13.484 -16.922 1.434 1 97.38 216 PRO A N 1
ATOM 1627 C CA . PRO A 1 216 ? 13.008 -15.953 0.455 1 97.38 216 PRO A CA 1
ATOM 1628 C C . PRO A 1 216 ? 13.547 -14.547 0.711 1 97.38 216 PRO A C 1
ATOM 1630 O O . PRO A 1 216 ? 12.836 -13.703 1.263 1 97.38 216 PRO A O 1
ATOM 1633 N N . ASP A 1 217 ? 14.703 -14.172 0.153 1 94.44 217 ASP A N 1
ATOM 1634 C CA . ASP A 1 217 ? 15.414 -12.922 0.42 1 94.44 217 ASP A CA 1
ATOM 1635 C C . ASP A 1 217 ? 15.383 -12.008 -0.799 1 94.44 217 ASP A C 1
ATOM 1637 O O . ASP A 1 217 ? 16.172 -11.055 -0.883 1 94.44 217 ASP A O 1
ATOM 1641 N N . GLY A 1 218 ? 14.578 -12.375 -1.741 1 94.69 218 GLY A N 1
ATOM 1642 C CA . GLY A 1 218 ? 14.461 -11.539 -2.92 1 94.69 218 GLY A CA 1
ATOM 1643 C C . GLY A 1 218 ? 15.414 -11.93 -4.035 1 94.69 218 GLY A C 1
ATOM 1644 O O . GLY A 1 218 ? 15.57 -11.195 -5.012 1 94.69 218 GLY A O 1
ATOM 1645 N N . THR A 1 219 ? 16.016 -13.078 -3.904 1 95.75 219 THR A N 1
ATOM 1646 C CA . THR A 1 219 ? 16.906 -13.586 -4.945 1 95.75 219 THR A CA 1
ATOM 1647 C C . THR A 1 219 ? 16.5 -15 -5.359 1 95.75 219 THR A C 1
ATOM 1649 O O . THR A 1 219 ? 15.789 -15.688 -4.621 1 95.75 219 THR A O 1
ATOM 1652 N N . PHE A 1 220 ? 16.906 -15.359 -6.578 1 97.81 220 PHE A N 1
ATOM 1653 C CA . PHE A 1 220 ? 16.844 -16.734 -7.07 1 97.81 220 PHE A CA 1
ATOM 1654 C C . PHE A 1 220 ? 18.25 -17.297 -7.25 1 97.81 220 PHE A C 1
ATOM 1656 O O . PHE A 1 220 ? 18.969 -16.906 -8.164 1 97.81 220 PHE A O 1
ATOM 1663 N N . PRO A 1 221 ? 18.594 -18.219 -6.438 1 97.69 221 PRO A N 1
ATOM 1664 C CA . PRO A 1 221 ? 19.969 -18.734 -6.473 1 97.69 221 PRO A CA 1
ATOM 1665 C C . PRO A 1 221 ? 20.25 -19.578 -7.715 1 97.69 221 PRO A C 1
ATOM 1667 O O . PRO A 1 221 ? 21.406 -19.938 -7.98 1 97.69 221 PRO A O 1
ATOM 1670 N N . ARG A 1 222 ? 19.297 -19.891 -8.445 1 97.31 222 ARG A N 1
ATOM 1671 C CA . ARG A 1 222 ? 19.344 -20.594 -9.727 1 97.31 222 ARG A CA 1
ATOM 1672 C C . ARG A 1 222 ? 18.234 -20.109 -10.656 1 97.31 222 ARG A C 1
ATOM 1674 O O . ARG A 1 222 ? 17.328 -19.391 -10.234 1 97.31 222 ARG A O 1
ATOM 1681 N N . PRO A 1 223 ? 18.391 -20.5 -11.953 1 96.62 223 PRO A N 1
ATOM 1682 C CA . PRO A 1 223 ? 17.266 -20.141 -12.828 1 96.62 223 PRO A CA 1
ATOM 1683 C C . PRO A 1 223 ? 15.922 -20.625 -12.273 1 96.62 223 PRO A C 1
ATOM 1685 O O . PRO A 1 223 ? 15.836 -21.734 -11.719 1 96.62 223 PRO A O 1
ATOM 1688 N N . PRO A 1 224 ? 14.906 -19.828 -12.375 1 96.94 224 PRO A N 1
ATOM 1689 C CA . PRO A 1 224 ? 13.641 -20.078 -11.695 1 96.94 224 PRO A CA 1
ATOM 1690 C C . PRO A 1 224 ? 12.945 -21.344 -12.195 1 96.94 224 PRO A C 1
ATOM 1692 O O . PRO A 1 224 ? 12.273 -22.031 -11.422 1 96.94 224 PRO A O 1
ATOM 1695 N N . GLU A 1 225 ? 13.016 -21.609 -13.438 1 95.12 225 GLU A N 1
ATOM 1696 C CA . GLU A 1 225 ? 12.438 -22.844 -13.961 1 95.12 225 GLU A CA 1
ATOM 1697 C C . GLU A 1 225 ? 13.266 -24.062 -13.531 1 95.12 225 GLU A C 1
ATOM 1699 O O . GLU A 1 225 ? 14.469 -24.109 -13.766 1 95.12 225 GLU A O 1
ATOM 1704 N N . PRO A 1 226 ? 12.656 -25.016 -12.953 1 96.56 226 PRO A N 1
ATOM 1705 C CA . PRO A 1 226 ? 13.422 -26.141 -12.422 1 96.56 226 PRO A CA 1
ATOM 1706 C C . PRO A 1 226 ? 13.695 -27.219 -13.461 1 96.56 226 PRO A C 1
ATOM 1708 O O . PRO A 1 226 ? 13.312 -28.375 -13.273 1 96.56 226 PRO A O 1
ATOM 1711 N N . THR A 1 227 ? 14.469 -26.875 -14.422 1 92.19 227 THR A N 1
ATOM 1712 C CA . THR A 1 227 ? 14.938 -27.844 -15.414 1 92.19 227 THR A CA 1
ATOM 1713 C C . THR A 1 227 ? 16.125 -28.641 -14.875 1 92.19 227 THR A C 1
ATOM 1715 O O . THR A 1 227 ? 16.766 -28.219 -13.914 1 92.19 227 THR A O 1
ATOM 1718 N N . PRO A 1 228 ? 16.344 -29.75 -15.492 1 90.31 228 PRO A N 1
ATOM 1719 C CA . PRO A 1 228 ? 17.531 -30.516 -15.055 1 90.31 228 PRO A CA 1
ATOM 1720 C C . PRO A 1 228 ? 18.812 -29.672 -15.094 1 90.31 228 PRO A C 1
ATOM 1722 O O . PRO A 1 228 ? 19.656 -29.797 -14.203 1 90.31 228 PRO A O 1
ATOM 1725 N N . ASP A 1 229 ? 18.922 -28.812 -16.078 1 92.56 229 ASP A N 1
ATOM 1726 C CA . ASP A 1 229 ? 20.109 -27.953 -16.172 1 92.56 229 ASP A CA 1
ATOM 1727 C C . ASP A 1 229 ? 20.141 -26.953 -15.016 1 92.56 229 ASP A C 1
ATOM 1729 O O . ASP A 1 229 ? 21.203 -26.719 -14.422 1 92.56 229 ASP A O 1
ATOM 1733 N N . ALA A 1 230 ? 19.078 -26.406 -14.727 1 96.44 230 ALA A N 1
ATOM 1734 C CA . ALA A 1 230 ? 19 -25.438 -13.641 1 96.44 230 ALA A CA 1
ATOM 1735 C C . ALA A 1 230 ? 19.234 -26.094 -12.289 1 96.44 230 ALA A C 1
ATOM 1737 O O . ALA A 1 230 ? 19.656 -25.438 -11.336 1 96.44 230 ALA A O 1
ATOM 1738 N N . LEU A 1 231 ? 19.062 -27.422 -12.234 1 98.25 231 LEU A N 1
ATOM 1739 C CA . LEU A 1 231 ? 19.109 -28.141 -10.961 1 98.25 231 LEU A CA 1
ATOM 1740 C C . LEU A 1 231 ? 20.406 -28.938 -10.82 1 98.25 231 LEU A C 1
ATOM 1742 O O . LEU A 1 231 ? 20.484 -29.859 -10 1 98.25 231 LEU A O 1
ATOM 1746 N N . ARG A 1 232 ? 21.391 -28.609 -11.555 1 97.44 232 ARG A N 1
ATOM 1747 C CA . ARG A 1 232 ? 22.641 -29.344 -11.508 1 97.44 232 ARG A CA 1
ATOM 1748 C C . ARG A 1 232 ? 23.234 -29.328 -10.102 1 97.44 232 ARG A C 1
ATOM 1750 O O . ARG A 1 232 ? 23.625 -30.375 -9.57 1 97.44 232 ARG A O 1
ATOM 1757 N N . GLN A 1 233 ? 23.328 -28.141 -9.547 1 97.5 233 GLN A N 1
ATOM 1758 C CA . GLN A 1 233 ? 23.859 -28.031 -8.195 1 97.5 233 GLN A CA 1
ATOM 1759 C C . GLN A 1 233 ? 22.953 -28.734 -7.184 1 97.5 233 GLN A C 1
ATOM 1761 O O . GLN A 1 233 ? 23.453 -29.406 -6.277 1 97.5 233 GLN A O 1
ATOM 1766 N N . SER A 1 234 ? 21.688 -28.578 -7.328 1 98.44 234 SER A N 1
ATOM 1767 C CA . SER A 1 234 ? 20.75 -29.25 -6.449 1 98.44 234 SER A CA 1
ATOM 1768 C C . SER A 1 234 ? 20.891 -30.766 -6.527 1 98.44 234 SER A C 1
ATOM 1770 O O . SER A 1 234 ? 20.797 -31.453 -5.512 1 98.44 234 SER A O 1
ATOM 1772 N N . SER A 1 235 ? 21.094 -31.234 -7.695 1 98.56 235 SER A N 1
ATOM 1773 C CA . SER A 1 235 ? 21.266 -32.656 -7.902 1 98.56 235 SER A CA 1
ATOM 1774 C C . SER A 1 235 ? 22.5 -33.188 -7.164 1 98.56 235 SER A C 1
ATOM 1776 O O . SER A 1 235 ? 22.438 -34.25 -6.531 1 98.56 235 SER A O 1
ATOM 1778 N N . ARG A 1 236 ? 23.562 -32.438 -7.277 1 98.06 236 ARG A N 1
ATOM 1779 C CA . ARG A 1 236 ? 24.781 -32.844 -6.574 1 98.06 236 ARG A CA 1
ATOM 1780 C C . ARG A 1 236 ? 24.547 -32.875 -5.066 1 98.06 236 ARG A C 1
ATOM 1782 O O . ARG A 1 236 ? 24.953 -33.844 -4.402 1 98.06 236 ARG A O 1
ATOM 1789 N N . MET A 1 237 ? 23.938 -31.891 -4.609 1 98.25 237 MET A N 1
ATOM 1790 C CA . MET A 1 237 ? 23.688 -31.797 -3.174 1 98.25 237 MET A CA 1
ATOM 1791 C C . MET A 1 237 ? 22.719 -32.875 -2.723 1 98.25 237 MET A C 1
ATOM 1793 O O . MET A 1 237 ? 22.875 -33.438 -1.64 1 98.25 237 MET A O 1
ATOM 1797 N N . MET A 1 238 ? 21.719 -33.125 -3.512 1 98.06 238 MET A N 1
ATOM 1798 C CA . MET A 1 238 ? 20.781 -34.188 -3.232 1 98.06 238 MET A CA 1
ATOM 1799 C C . MET A 1 238 ? 21.5 -35.531 -3.088 1 98.06 238 MET A C 1
ATOM 1801 O O . MET A 1 238 ? 21.25 -36.281 -2.133 1 98.06 238 MET A O 1
ATOM 1805 N N . LYS A 1 239 ? 22.359 -35.875 -3.938 1 97.56 239 LYS A N 1
ATOM 1806 C CA . LYS A 1 239 ? 23.078 -37.156 -3.949 1 97.56 239 LYS A CA 1
ATOM 1807 C C . LYS A 1 239 ? 23.969 -37.281 -2.719 1 97.56 239 LYS A C 1
ATOM 1809 O O . LYS A 1 239 ? 24.203 -38.375 -2.232 1 97.56 239 LYS A O 1
ATOM 1814 N N . GLN A 1 240 ? 24.375 -36.156 -2.207 1 97.75 240 GLN A N 1
ATOM 1815 C CA . GLN A 1 240 ? 25.281 -36.156 -1.061 1 97.75 240 GLN A CA 1
ATOM 1816 C C . GLN A 1 240 ? 24.5 -36.094 0.25 1 97.75 240 GLN A C 1
ATOM 1818 O O . GLN A 1 240 ? 25.047 -36.375 1.318 1 97.75 240 GLN A O 1
ATOM 1823 N N . SER A 1 241 ? 23.297 -35.781 0.187 1 97.5 241 SER A N 1
ATOM 1824 C CA . SER A 1 241 ? 22.531 -35.406 1.379 1 97.5 241 SER A CA 1
ATOM 1825 C C . SER A 1 241 ? 22.078 -36.656 2.135 1 97.5 241 SER A C 1
ATOM 1827 O O . SER A 1 241 ? 21.766 -36.594 3.324 1 97.5 241 SER A O 1
ATOM 1829 N N . GLY A 1 242 ? 21.938 -37.781 1.409 1 97 242 GLY A N 1
ATOM 1830 C CA . GLY A 1 242 ? 21.375 -39 1.999 1 97 242 GLY A CA 1
ATOM 1831 C C . GLY A 1 242 ? 19.859 -38.969 2.064 1 97 242 GLY A C 1
ATOM 1832 O O . GLY A 1 242 ? 19.266 -39.875 2.639 1 97 242 GLY A O 1
ATOM 1833 N N . ALA A 1 243 ? 19.25 -38.062 1.445 1 98.56 243 ALA A N 1
ATOM 1834 C CA . ALA A 1 243 ? 17.797 -37.938 1.447 1 98.56 243 ALA A CA 1
ATOM 1835 C C . ALA A 1 243 ? 17.156 -39.094 0.678 1 98.56 243 ALA A C 1
ATOM 1837 O O . ALA A 1 243 ? 17.75 -39.625 -0.265 1 98.56 243 ALA A O 1
ATOM 1838 N N . SER A 1 244 ? 15.953 -39.406 1.094 1 98.38 244 SER A N 1
ATOM 1839 C CA . SER A 1 244 ? 15.188 -40.469 0.425 1 98.38 244 SER A CA 1
ATOM 1840 C C . SER A 1 244 ? 14.648 -40 -0.921 1 98.38 244 SER A C 1
ATOM 1842 O O . SER A 1 244 ? 14.523 -40.781 -1.859 1 98.38 244 SER A O 1
ATOM 1844 N N . VAL A 1 245 ? 14.297 -38.781 -0.97 1 98.75 245 VAL A N 1
ATOM 1845 C CA . VAL A 1 245 ? 13.734 -38.156 -2.158 1 98.75 245 VAL A CA 1
ATOM 1846 C C . VAL A 1 245 ? 13.914 -36.625 -2.07 1 98.75 245 VAL A C 1
ATOM 1848 O O . VAL A 1 245 ? 14.062 -36.062 -0.979 1 98.75 245 VAL A O 1
ATOM 1851 N N . GLY A 1 246 ? 14.023 -36.031 -3.186 1 98.88 246 GLY A N 1
ATOM 1852 C CA . GLY A 1 246 ? 14.117 -34.594 -3.234 1 98.88 246 GLY A CA 1
ATOM 1853 C C . GLY A 1 246 ? 13.055 -33.938 -4.105 1 98.88 246 GLY A C 1
ATOM 1854 O O . GLY A 1 246 ? 12.477 -34.594 -4.977 1 98.88 246 GLY A O 1
ATOM 1855 N N . PHE A 1 247 ? 12.781 -32.688 -3.855 1 98.88 247 PHE A N 1
ATOM 1856 C CA . PHE A 1 247 ? 11.828 -31.875 -4.613 1 98.88 247 PHE A CA 1
ATOM 1857 C C . PHE A 1 247 ? 12.406 -30.516 -4.945 1 98.88 247 PHE A C 1
ATOM 1859 O O . PHE A 1 247 ? 13.109 -29.906 -4.129 1 98.88 247 PHE A O 1
ATOM 1866 N N . ALA A 1 248 ? 12.117 -30.016 -6.121 1 98.88 248 ALA A N 1
ATOM 1867 C CA . ALA A 1 248 ? 12.484 -28.656 -6.547 1 98.88 248 ALA A CA 1
ATOM 1868 C C . ALA A 1 248 ? 11.266 -27.906 -7.066 1 98.88 248 ALA A C 1
ATOM 1870 O O . ALA A 1 248 ? 10.422 -28.469 -7.758 1 98.88 248 ALA A O 1
ATOM 1871 N N . LEU A 1 249 ? 11.203 -26.688 -6.715 1 98.69 249 LEU A N 1
ATOM 1872 C CA . LEU A 1 249 ? 10.055 -25.844 -7.027 1 98.69 249 LEU A CA 1
ATOM 1873 C C . LEU A 1 249 ? 10.453 -24.703 -7.957 1 98.69 249 LEU A C 1
ATOM 1875 O O . LEU A 1 249 ? 11.641 -24.438 -8.133 1 98.69 249 LEU A O 1
ATOM 1879 N N . ASP A 1 250 ? 9.492 -24.062 -8.594 1 98.25 250 ASP A N 1
ATOM 1880 C CA . ASP A 1 250 ? 9.672 -22.75 -9.18 1 98.25 250 ASP A CA 1
ATOM 1881 C C . ASP A 1 250 ? 9.234 -21.656 -8.211 1 98.25 250 ASP A C 1
ATOM 1883 O O . ASP A 1 250 ? 8.836 -21.938 -7.078 1 98.25 250 ASP A O 1
ATOM 1887 N N . PRO A 1 251 ? 9.305 -20.391 -8.531 1 98.44 251 PRO A N 1
ATOM 1888 C CA . PRO A 1 251 ? 9.164 -19.312 -7.555 1 98.44 251 PRO A CA 1
ATOM 1889 C C . PRO A 1 251 ? 7.77 -19.25 -6.941 1 98.44 251 PRO A C 1
ATOM 1891 O O . PRO A 1 251 ? 7.609 -18.812 -5.797 1 98.44 251 PRO A O 1
ATOM 1894 N N . ASP A 1 252 ? 6.734 -19.641 -7.684 1 98.19 252 ASP A N 1
ATOM 1895 C CA . ASP A 1 252 ? 5.406 -19.562 -7.078 1 98.19 252 ASP A CA 1
ATOM 1896 C C . ASP A 1 252 ? 4.883 -20.969 -6.746 1 98.19 252 ASP A C 1
ATOM 1898 O O . ASP A 1 252 ? 3.707 -21.125 -6.414 1 98.19 252 ASP A O 1
ATOM 1902 N N . ALA A 1 253 ? 5.707 -21.969 -6.895 1 98.69 253 ALA A N 1
ATOM 1903 C CA . ALA A 1 253 ? 5.504 -23.328 -6.395 1 98.69 253 ALA A CA 1
ATOM 1904 C C . ALA A 1 253 ? 4.227 -23.938 -6.965 1 98.69 253 ALA A C 1
ATOM 1906 O O . ALA A 1 253 ? 3.477 -24.609 -6.25 1 98.69 253 ALA A O 1
ATOM 1907 N N . ASP A 1 254 ? 3.973 -23.672 -8.203 1 97.94 254 ASP A N 1
ATOM 1908 C CA . ASP A 1 254 ? 2.885 -24.406 -8.844 1 97.94 254 ASP A CA 1
ATOM 1909 C C . ASP A 1 254 ? 3.418 -25.562 -9.672 1 97.94 254 ASP A C 1
ATOM 1911 O O . ASP A 1 254 ? 2.643 -26.375 -10.18 1 97.94 254 ASP A O 1
ATOM 1915 N N . ARG A 1 255 ? 4.762 -25.688 -9.719 1 96.88 255 ARG A N 1
ATOM 1916 C CA . ARG A 1 255 ? 5.438 -26.812 -10.367 1 96.88 255 ARG A CA 1
ATOM 1917 C C . ARG A 1 255 ? 6.273 -27.609 -9.359 1 96.88 255 ARG A C 1
ATOM 1919 O O . ARG A 1 255 ? 6.734 -27.047 -8.359 1 96.88 255 ARG A O 1
ATOM 1926 N N . LEU A 1 256 ? 6.496 -28.859 -9.719 1 98.56 256 LEU A N 1
ATOM 1927 C CA . LEU A 1 256 ? 7.281 -29.75 -8.867 1 98.56 256 LEU A CA 1
ATOM 1928 C C . LEU A 1 256 ? 8.164 -30.656 -9.711 1 98.56 256 LEU A C 1
ATOM 1930 O O . LEU A 1 256 ? 7.688 -31.312 -10.641 1 98.56 256 LEU A O 1
ATOM 1934 N N . VAL A 1 257 ? 9.43 -30.656 -9.406 1 98.69 257 VAL A N 1
ATOM 1935 C CA . VAL A 1 257 ? 10.359 -31.594 -10.016 1 98.69 257 VAL A CA 1
ATOM 1936 C C . VAL A 1 257 ? 10.969 -32.5 -8.938 1 98.69 257 VAL A C 1
ATOM 1938 O O . VAL A 1 257 ? 11.305 -32.031 -7.852 1 98.69 257 VAL A O 1
ATOM 1941 N N . LEU A 1 258 ? 11.102 -33.75 -9.227 1 98.62 258 LEU A N 1
ATOM 1942 C CA . LEU A 1 258 ? 11.656 -34.688 -8.258 1 98.62 258 LEU A CA 1
ATOM 1943 C C . LEU A 1 258 ? 13.156 -34.875 -8.469 1 98.62 258 LEU A C 1
ATOM 1945 O O . LEU A 1 258 ? 13.648 -34.781 -9.602 1 98.62 258 LEU A O 1
ATOM 1949 N N . LEU A 1 259 ? 13.836 -35.062 -7.41 1 98.75 259 LEU A N 1
ATOM 1950 C CA . LEU A 1 259 ? 15.227 -35.5 -7.402 1 98.75 259 LEU A CA 1
ATOM 1951 C C . LEU A 1 259 ? 15.375 -36.844 -6.707 1 98.75 259 LEU A C 1
ATOM 1953 O O . LEU A 1 259 ? 14.734 -37.094 -5.68 1 98.75 259 LEU A O 1
ATOM 1957 N N . THR A 1 260 ? 16.203 -37.688 -7.199 1 98.19 260 THR A N 1
ATOM 1958 C CA . THR A 1 260 ? 16.422 -39.031 -6.609 1 98.19 260 THR A CA 1
ATOM 1959 C C . THR A 1 260 ? 17.859 -39.188 -6.129 1 98.19 260 THR A C 1
ATOM 1961 O O . THR A 1 260 ? 18.75 -38.438 -6.566 1 98.19 260 THR A O 1
ATOM 1964 N N . PRO A 1 261 ? 18.062 -40.125 -5.277 1 98 261 PRO A N 1
ATOM 1965 C CA . PRO A 1 261 ? 19.406 -40.344 -4.77 1 98 261 PRO A CA 1
ATOM 1966 C C . PRO A 1 261 ? 20.391 -40.75 -5.863 1 98 261 PRO A C 1
ATOM 1968 O O . PRO A 1 261 ? 21.562 -40.406 -5.816 1 98 261 PRO A O 1
ATOM 1971 N N . LYS A 1 262 ? 19.953 -41.406 -6.852 1 96.94 262 LYS A N 1
ATOM 1972 C CA . LYS A 1 262 ? 20.844 -41.969 -7.863 1 96.94 262 LYS A CA 1
ATOM 1973 C C . LYS A 1 262 ? 20.984 -41.031 -9.047 1 96.94 262 LYS A C 1
ATOM 1975 O O . LYS A 1 262 ? 22.078 -40.844 -9.586 1 96.94 262 LYS A O 1
ATOM 1980 N N . LYS A 1 263 ? 19.922 -40.344 -9.445 1 96.06 263 LYS A N 1
ATOM 1981 C CA . LYS A 1 263 ? 19.922 -39.656 -10.727 1 96.06 263 LYS A CA 1
ATOM 1982 C C . LYS A 1 263 ? 19.938 -38.156 -10.523 1 96.06 263 LYS A C 1
ATOM 1984 O O . LYS A 1 263 ? 20.219 -37.406 -11.461 1 96.06 263 LYS A O 1
ATOM 1989 N N . GLY A 1 264 ? 19.703 -37.75 -9.352 1 97.69 264 GLY A N 1
ATOM 1990 C CA . GLY A 1 264 ? 19.438 -36.312 -9.195 1 97.69 264 GLY A CA 1
ATOM 1991 C C . GLY A 1 264 ? 18.094 -35.875 -9.758 1 97.69 264 GLY A C 1
ATOM 1992 O O . GLY A 1 264 ? 17.094 -36.594 -9.609 1 97.69 264 GLY A O 1
ATOM 1993 N N . ALA A 1 265 ? 18.109 -34.75 -10.398 1 98.19 265 ALA A N 1
ATOM 1994 C CA . ALA A 1 265 ? 16.859 -34.25 -10.977 1 98.19 265 ALA A CA 1
ATOM 1995 C C . ALA A 1 265 ? 16.422 -35.125 -12.156 1 98.19 265 ALA A C 1
ATOM 1997 O O . ALA A 1 265 ? 17.219 -35.438 -13.031 1 98.19 265 ALA A O 1
ATOM 1998 N N . ILE A 1 266 ? 15.203 -35.469 -12.125 1 96.75 266 ILE A N 1
ATOM 1999 C CA . ILE A 1 266 ? 14.633 -36.219 -13.242 1 96.75 266 ILE A CA 1
ATOM 2000 C C . ILE A 1 266 ? 13.68 -35.344 -14.023 1 96.75 266 ILE A C 1
ATOM 2002 O O . ILE A 1 266 ? 13.422 -34.188 -13.641 1 96.75 266 ILE A O 1
ATOM 2006 N N . SER A 1 267 ? 13.211 -35.875 -15.141 1 95.81 267 SER A N 1
ATOM 2007 C CA . SER A 1 267 ? 12.305 -35.094 -15.984 1 95.81 267 SER A CA 1
ATOM 2008 C C . SER A 1 267 ? 11.047 -34.688 -15.219 1 95.81 267 SER A C 1
ATOM 2010 O O . SER A 1 267 ? 10.469 -35.5 -14.5 1 95.81 267 SER A O 1
ATOM 2012 N N . GLU A 1 268 ? 10.641 -33.469 -15.438 1 97 268 GLU A N 1
ATOM 2013 C CA . GLU A 1 268 ? 9.422 -32.969 -14.812 1 97 268 GLU A CA 1
ATOM 2014 C C . GLU A 1 268 ? 8.195 -33.75 -15.266 1 97 268 GLU A C 1
ATOM 2016 O O . GLU A 1 268 ? 7.168 -33.75 -14.586 1 97 268 GLU A O 1
ATOM 2021 N N . GLU A 1 269 ? 8.32 -34.469 -16.344 1 97.5 269 GLU A N 1
ATOM 2022 C CA . GLU A 1 269 ? 7.219 -35.219 -16.922 1 97.5 269 GLU A CA 1
ATOM 2023 C C . GLU A 1 269 ? 6.855 -36.438 -16.047 1 97.5 269 GLU A C 1
ATOM 2025 O O . GLU A 1 269 ? 5.789 -37.031 -16.219 1 97.5 269 GLU A O 1
ATOM 2030 N N . TYR A 1 270 ? 7.691 -36.75 -15.086 1 97.94 270 TYR A N 1
ATOM 2031 C CA . TYR A 1 270 ? 7.434 -37.906 -14.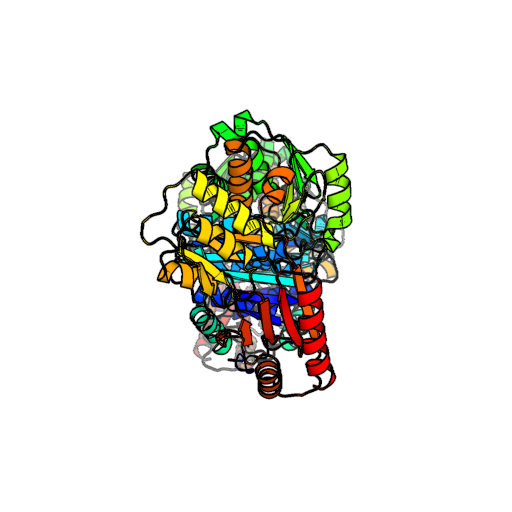234 1 97.94 270 TYR A CA 1
ATOM 2032 C C . TYR A 1 270 ? 6.559 -37.531 -13.047 1 97.94 270 TYR A C 1
ATOM 2034 O O . TYR A 1 270 ? 5.984 -38.375 -12.383 1 97.94 270 TYR A O 1
ATOM 2042 N N . THR A 1 271 ? 6.426 -36.25 -12.773 1 98.44 271 THR A N 1
ATOM 2043 C CA . THR A 1 271 ? 5.766 -35.812 -11.555 1 98.44 271 THR A CA 1
ATOM 2044 C C . THR A 1 271 ? 4.289 -36.219 -11.562 1 98.44 271 THR A C 1
ATOM 2046 O O . THR A 1 271 ? 3.791 -36.781 -10.594 1 98.44 271 THR A O 1
ATOM 2049 N N . LEU A 1 272 ? 3.602 -35.875 -12.602 1 98.5 272 LEU A N 1
ATOM 2050 C CA . LEU A 1 272 ? 2.16 -36.094 -12.672 1 98.5 272 LEU A CA 1
ATOM 2051 C C . LEU A 1 272 ? 1.817 -37.562 -12.648 1 98.5 272 LEU A C 1
ATOM 2053 O O . LEU A 1 272 ? 0.95 -38 -11.883 1 98.5 272 LEU A O 1
ATOM 2057 N N . PRO A 1 273 ? 2.469 -38.438 -13.414 1 97.94 273 PRO A N 1
ATOM 2058 C CA . PRO A 1 273 ? 2.123 -39.875 -13.367 1 97.94 273 PRO A CA 1
ATOM 2059 C C . PRO A 1 273 ? 2.418 -40.5 -12.008 1 97.94 273 PRO A C 1
ATOM 2061 O O . PRO A 1 273 ? 1.678 -41.375 -11.562 1 97.94 273 PRO A O 1
ATOM 2064 N N . LEU A 1 274 ? 3.494 -40.094 -11.352 1 98.31 274 LEU A N 1
ATOM 2065 C CA . LEU A 1 274 ? 3.787 -40.594 -10.023 1 98.31 274 LEU A CA 1
ATOM 2066 C C . LEU A 1 274 ? 2.697 -40.188 -9.031 1 98.31 274 LEU A C 1
ATOM 2068 O O . LEU A 1 274 ? 2.273 -41 -8.211 1 98.31 274 LEU A O 1
ATOM 2072 N N . SER A 1 275 ? 2.258 -38.969 -9.117 1 98.5 275 SER A N 1
ATOM 2073 C CA . SER A 1 275 ? 1.182 -38.5 -8.258 1 98.5 275 SER A CA 1
ATOM 2074 C C . SER A 1 275 ? -0.12 -39.25 -8.531 1 98.5 275 SER A C 1
ATOM 2076 O O . SER A 1 275 ? -0.856 -39.562 -7.602 1 98.5 275 SER A O 1
ATOM 2078 N N . PHE A 1 276 ? -0.423 -39.469 -9.789 1 98.12 276 PHE A N 1
ATOM 2079 C CA . PHE A 1 276 ? -1.641 -40.156 -10.172 1 98.12 276 PHE A CA 1
ATOM 2080 C C . PHE A 1 276 ? -1.612 -41.594 -9.68 1 98.12 276 PHE A C 1
ATOM 2082 O O . PHE A 1 276 ? -2.635 -42.125 -9.242 1 98.12 276 PHE A O 1
ATOM 2089 N N . LEU A 1 277 ? -0.447 -42.25 -9.734 1 97.5 277 LEU A N 1
ATOM 2090 C CA . LEU A 1 277 ? -0.298 -43.594 -9.211 1 97.5 277 LEU A CA 1
ATOM 2091 C C . LEU A 1 277 ? -0.642 -43.656 -7.727 1 97.5 277 LEU A C 1
ATOM 2093 O O . LEU A 1 277 ? -1.229 -44.625 -7.25 1 97.5 277 LEU A O 1
ATOM 2097 N N . SER A 1 278 ? -0.19 -42.625 -7.023 1 97.69 278 SER A N 1
ATOM 2098 C CA . SER A 1 278 ? -0.557 -42.5 -5.617 1 97.69 278 SER A CA 1
ATOM 2099 C C . SER A 1 278 ? -2.07 -42.531 -5.438 1 97.69 278 SER A C 1
ATOM 2101 O O . SER A 1 278 ? -2.594 -43.25 -4.586 1 97.69 278 SER A O 1
ATOM 2103 N N . TYR A 1 279 ? -2.768 -41.688 -6.211 1 96.69 279 TYR A N 1
ATOM 2104 C CA . TYR A 1 279 ? -4.223 -41.625 -6.172 1 96.69 279 TYR A CA 1
ATOM 2105 C C . TYR A 1 279 ? -4.824 -43.031 -6.414 1 96.69 279 TYR A C 1
ATOM 2107 O O . TYR A 1 279 ? -5.758 -43.438 -5.715 1 96.69 279 TYR A O 1
ATOM 2115 N N . LEU A 1 280 ? -4.266 -43.781 -7.316 1 95.06 280 LEU A N 1
ATOM 2116 C CA . LEU A 1 280 ? -4.785 -45.094 -7.699 1 95.06 280 LEU A CA 1
ATOM 2117 C C . LEU A 1 280 ? -4.555 -46.125 -6.59 1 95.06 280 LEU A C 1
ATOM 2119 O O . LEU A 1 280 ? -5.266 -47.125 -6.508 1 95.06 280 LEU A O 1
ATOM 2123 N N . GLN A 1 281 ? -3.576 -45.844 -5.777 1 93.25 281 GLN A N 1
ATOM 2124 C CA . GLN A 1 281 ? -3.293 -46.781 -4.676 1 93.25 281 GLN A CA 1
ATOM 2125 C C . GLN A 1 281 ? -4.281 -46.562 -3.529 1 93.25 281 GLN A C 1
ATOM 2127 O O . GLN A 1 281 ? -4.547 -47.5 -2.768 1 93.25 281 GLN A O 1
ATOM 2132 N N . THR A 1 282 ? -4.793 -45.406 -3.412 1 90.25 282 THR A N 1
ATOM 2133 C CA . THR A 1 282 ? -5.555 -45.094 -2.215 1 90.25 282 THR A CA 1
ATOM 2134 C C . THR A 1 282 ? -7.043 -44.969 -2.539 1 90.25 282 THR A C 1
ATOM 2136 O O . THR A 1 282 ? -7.875 -44.844 -1.637 1 90.25 282 THR A O 1
ATOM 2139 N N . ASN A 1 283 ? -7.355 -44.938 -3.838 1 88.19 283 ASN A N 1
ATOM 2140 C CA . ASN A 1 283 ? -8.742 -44.719 -4.23 1 88.19 283 ASN A CA 1
ATOM 2141 C C . ASN A 1 283 ? -9.195 -45.75 -5.273 1 88.19 283 ASN A C 1
ATOM 2143 O O . ASN A 1 283 ? -8.383 -46.281 -6.035 1 88.19 283 ASN A O 1
ATOM 2147 N N . ARG A 1 284 ? -10.461 -46.094 -5.184 1 86.25 284 ARG A N 1
ATOM 2148 C CA . ARG A 1 284 ? -11.117 -46.781 -6.281 1 86.25 284 ARG A CA 1
ATOM 2149 C C . ARG A 1 284 ? -11.797 -45.812 -7.227 1 86.25 284 ARG A C 1
ATOM 2151 O O . ARG A 1 284 ? -12.828 -45.219 -6.891 1 86.25 284 ARG A O 1
ATOM 2158 N N . PRO A 1 285 ? -11.141 -45.719 -8.359 1 86.62 285 PRO A N 1
ATOM 2159 C CA . PRO A 1 285 ? -11.727 -44.719 -9.273 1 86.62 285 PRO A CA 1
ATOM 2160 C C . PRO A 1 285 ? -13.172 -45.031 -9.648 1 86.62 285 PRO A C 1
ATOM 2162 O O . PRO A 1 285 ? -13.516 -46.219 -9.828 1 86.62 285 PRO A O 1
ATOM 2165 N N . PRO A 1 286 ? -13.867 -44 -9.719 1 89.06 286 PRO A N 1
ATOM 2166 C CA . PRO A 1 286 ? -15.227 -44.25 -10.195 1 89.06 286 PRO A CA 1
ATOM 2167 C C . PRO A 1 286 ? -15.273 -44.75 -11.641 1 89.06 286 PRO A C 1
ATOM 2169 O O . PRO A 1 286 ? -14.273 -44.656 -12.359 1 89.06 286 PRO A O 1
ATOM 2172 N N . LYS A 1 287 ? -16.359 -45.375 -12.016 1 84.31 287 LYS A N 1
ATOM 2173 C CA . LYS A 1 287 ? -16.516 -45.969 -13.336 1 84.31 287 LYS A CA 1
ATOM 2174 C C . LYS A 1 287 ? -16.234 -44.969 -14.445 1 84.31 287 LYS A C 1
ATOM 2176 O O . LYS A 1 287 ? -15.625 -45.312 -15.469 1 84.31 287 LYS A O 1
ATOM 2181 N N . LYS A 1 288 ? -16.578 -43.719 -14.305 1 89.38 288 LYS A N 1
ATOM 2182 C CA . LYS A 1 288 ? -16.406 -42.75 -15.367 1 89.38 288 LYS A CA 1
ATOM 2183 C C . LYS A 1 288 ? -15.25 -41.812 -15.055 1 89.38 288 LYS A C 1
ATOM 2185 O O . LYS A 1 288 ? -15.258 -40.656 -15.477 1 89.38 288 LYS A O 1
ATOM 2190 N N . ALA A 1 289 ? -14.289 -42.375 -14.477 1 92.81 289 ALA A N 1
ATOM 2191 C CA . ALA A 1 289 ? -13.125 -41.562 -14.148 1 92.81 289 ALA A CA 1
ATOM 2192 C C . ALA A 1 289 ? -12.289 -41.25 -15.391 1 92.81 289 ALA A C 1
ATOM 2194 O O . ALA A 1 289 ? -12.266 -42.062 -16.328 1 92.81 289 ALA A O 1
ATOM 2195 N N . SER A 1 290 ? -11.656 -40.094 -15.391 1 97.12 290 SER A N 1
ATOM 2196 C CA . SER A 1 290 ? -10.75 -39.75 -16.469 1 97.12 290 SER A CA 1
ATOM 2197 C C . SER A 1 290 ? -9.555 -38.938 -15.945 1 97.12 290 SER A C 1
ATOM 2199 O O . SER A 1 290 ? -9.594 -38.406 -14.836 1 97.12 290 SER A O 1
ATOM 2201 N N . LEU A 1 291 ? -8.508 -39 -16.672 1 98.06 291 LEU A N 1
ATOM 2202 C CA . LEU A 1 291 ? -7.336 -38.156 -16.484 1 98.06 291 LEU A CA 1
ATOM 2203 C C . LEU A 1 291 ? -7.27 -37.062 -17.562 1 98.06 291 LEU A C 1
ATOM 2205 O O . LEU A 1 291 ? -7.535 -37.344 -18.734 1 98.06 291 LEU A O 1
ATOM 2209 N N . THR A 1 292 ? -6.984 -35.844 -17.203 1 98.56 292 THR A N 1
ATOM 2210 C CA . THR A 1 292 ? -6.859 -34.75 -18.188 1 98.56 292 THR A CA 1
ATOM 2211 C C . THR A 1 292 ? -5.469 -34.125 -18.125 1 98.56 292 THR A C 1
ATOM 2213 O O . THR A 1 292 ? -4.988 -33.781 -17.047 1 98.56 292 THR A O 1
ATOM 2216 N N . VAL A 1 293 ? -4.789 -34.031 -19.219 1 98.44 293 VAL A N 1
ATOM 2217 C CA . VAL A 1 293 ? -3.508 -33.344 -19.359 1 98.44 293 VAL A CA 1
ATOM 2218 C C . VAL A 1 293 ? -3.559 -32.406 -20.562 1 98.44 293 VAL A C 1
ATOM 2220 O O . VAL A 1 293 ? -4.562 -32.344 -21.266 1 98.44 293 VAL A O 1
ATOM 2223 N N . ASN A 1 294 ? -2.521 -31.594 -20.75 1 96.88 294 ASN A N 1
ATOM 2224 C CA . ASN A 1 294 ? -2.541 -30.734 -21.922 1 96.88 294 ASN A CA 1
ATOM 2225 C C . ASN A 1 294 ? -1.876 -31.406 -23.125 1 96.88 294 ASN A C 1
ATOM 2227 O O . ASN A 1 294 ? -1.326 -32.5 -23 1 96.88 294 ASN A O 1
ATOM 2231 N N . LEU A 1 295 ? -1.867 -30.734 -24.219 1 97 295 LEU A N 1
ATOM 2232 C CA . LEU A 1 295 ? -1.446 -31.281 -25.516 1 97 295 LEU A CA 1
ATOM 2233 C C . LEU A 1 295 ? 0.067 -31.469 -25.547 1 97 295 LEU A C 1
ATOM 2235 O O . LEU A 1 295 ? 0.582 -32.219 -26.391 1 97 295 LEU A O 1
ATOM 2239 N N . SER A 1 296 ? 0.771 -30.875 -24.672 1 96.31 296 SER A N 1
ATOM 2240 C CA . SER A 1 296 ? 2.23 -30.922 -24.703 1 96.31 296 SER A CA 1
ATOM 2241 C C . SER A 1 296 ? 2.785 -31.844 -23.625 1 96.31 296 SER A C 1
ATOM 2243 O O . SER A 1 296 ? 3.988 -31.828 -23.359 1 96.31 296 SER A O 1
ATOM 2245 N N . THR A 1 297 ? 1.988 -32.625 -23.016 1 97.38 297 THR A N 1
ATOM 2246 C CA . THR A 1 297 ? 2.377 -33.469 -21.906 1 97.38 297 THR A CA 1
ATOM 2247 C C . THR A 1 297 ? 2.686 -34.875 -22.406 1 97.38 297 THR A C 1
ATOM 2249 O O . THR A 1 297 ? 2.01 -35.406 -23.297 1 97.38 297 THR A O 1
ATOM 2252 N N . SER A 1 298 ? 3.592 -35.531 -21.797 1 97.5 298 SER A N 1
ATOM 2253 C CA . SER A 1 298 ? 4.113 -36.844 -22.203 1 97.5 298 SER A CA 1
ATOM 2254 C C . SER A 1 298 ? 3.01 -37.906 -22.219 1 97.5 298 SER A C 1
ATOM 2256 O O . SER A 1 298 ? 2.088 -37.844 -21.406 1 97.5 298 SER A O 1
ATOM 2258 N N . PHE A 1 299 ? 3.135 -38.875 -23.078 1 94.81 299 PHE A N 1
ATOM 2259 C CA . PHE A 1 299 ? 2.195 -40 -23.203 1 94.81 299 PHE A CA 1
ATOM 2260 C C . PHE A 1 299 ? 2.34 -40.938 -22.031 1 94.81 299 PHE A C 1
ATOM 2262 O O . PHE A 1 299 ? 1.528 -41.875 -21.859 1 94.81 299 PHE A O 1
ATOM 2269 N N . ILE A 1 300 ? 3.391 -40.719 -21.188 1 96.5 300 ILE A N 1
ATOM 2270 C CA . ILE A 1 300 ? 3.559 -41.562 -20 1 96.5 300 ILE A CA 1
ATOM 2271 C C . ILE A 1 300 ? 2.291 -41.5 -19.156 1 96.5 300 ILE A C 1
ATOM 2273 O O . ILE A 1 300 ? 1.957 -42.5 -18.484 1 96.5 300 ILE A O 1
ATOM 2277 N N . ASN A 1 301 ? 1.592 -40.438 -19.203 1 96.94 301 ASN A N 1
ATOM 2278 C CA . ASN A 1 301 ? 0.346 -40.312 -18.453 1 96.94 301 ASN A CA 1
ATOM 2279 C C . ASN A 1 301 ? -0.733 -41.25 -19.016 1 96.94 301 ASN A C 1
ATOM 2281 O O . ASN A 1 301 ? -1.503 -41.844 -18.25 1 96.94 301 ASN A O 1
ATOM 2285 N N . GLU A 1 302 ? -0.83 -41.406 -20.281 1 95.38 302 GLU A N 1
ATOM 2286 C CA . GLU A 1 302 ? -1.733 -42.375 -20.906 1 95.38 302 GLU A CA 1
ATOM 2287 C C . GLU A 1 302 ? -1.376 -43.781 -20.5 1 95.38 302 GLU A C 1
ATOM 2289 O O . GLU A 1 302 ? -2.262 -44.625 -20.266 1 95.38 302 GLU A O 1
ATOM 2294 N N . TRP A 1 303 ? -0.084 -44.031 -20.5 1 94.94 303 TRP A N 1
ATOM 2295 C CA . TRP A 1 303 ? 0.383 -45.344 -20.125 1 94.94 303 TRP A CA 1
ATOM 2296 C C . TRP A 1 303 ? -0.084 -45.719 -18.719 1 94.94 303 TRP A C 1
ATOM 2298 O O . TRP A 1 303 ? -0.628 -46.812 -18.5 1 94.94 303 TRP A O 1
ATOM 2308 N N . VAL A 1 304 ? 0.095 -44.812 -17.781 1 96.06 304 VAL A N 1
ATOM 2309 C CA . VAL A 1 304 ? -0.281 -45.062 -16.391 1 96.06 304 VAL A CA 1
ATOM 2310 C C . VAL A 1 304 ? -1.8 -45.156 -16.281 1 96.06 304 VAL A C 1
ATOM 2312 O O . VAL A 1 304 ? -2.32 -46.062 -15.617 1 96.06 304 VAL A O 1
ATOM 2315 N N . ALA A 1 305 ? -2.537 -44.281 -16.906 1 96.12 305 ALA A N 1
ATOM 2316 C CA . ALA A 1 305 ? -3.994 -44.25 -16.828 1 96.12 305 ALA A CA 1
ATOM 2317 C C . ALA A 1 305 ? -4.594 -45.531 -17.438 1 96.12 305 ALA A C 1
ATOM 2319 O O . ALA A 1 305 ? -5.543 -46.094 -16.891 1 96.12 305 ALA A O 1
ATOM 2320 N N . SER A 1 306 ? -4.039 -45.969 -18.562 1 93.94 306 SER A N 1
ATOM 2321 C CA . SER A 1 306 ? -4.547 -47.125 -19.266 1 93.94 306 SER A CA 1
ATOM 2322 C C . SER A 1 306 ? -4.387 -48.406 -18.422 1 93.94 306 SER A C 1
ATOM 2324 O O . SER A 1 306 ? -5.211 -49.312 -18.5 1 93.94 306 SER A O 1
ATOM 2326 N N . SER A 1 307 ? -3.365 -48.406 -17.688 1 90.69 307 SER A N 1
ATOM 2327 C CA . SER A 1 307 ? -3.141 -49.562 -16.828 1 90.69 307 SER A CA 1
ATOM 2328 C C . SER A 1 307 ? -4.262 -49.719 -15.812 1 90.69 307 SER A C 1
ATOM 2330 O O . SER A 1 307 ? -4.488 -50.844 -15.289 1 90.69 307 SER A O 1
ATOM 2332 N N . ALA A 1 308 ? -4.934 -48.688 -15.516 1 92.44 308 ALA A N 1
ATOM 2333 C CA . ALA A 1 308 ? -6.055 -48.719 -14.578 1 92.44 308 ALA A CA 1
ATOM 2334 C C . ALA A 1 308 ? -7.387 -48.656 -15.312 1 92.44 308 ALA A C 1
ATOM 2336 O O . ALA A 1 308 ? -8.445 -48.531 -14.688 1 92.44 308 ALA A O 1
ATOM 2337 N N . GLY A 1 309 ? -7.336 -48.656 -16.641 1 93.56 309 GLY A N 1
ATOM 2338 C CA . GLY A 1 309 ? -8.547 -48.594 -17.438 1 93.56 309 GLY A CA 1
ATOM 2339 C C . GLY A 1 309 ? -9.172 -47.219 -17.469 1 93.56 309 GLY A C 1
ATOM 2340 O O . GLY A 1 309 ? -10.375 -47.062 -17.688 1 93.56 309 GLY A O 1
ATOM 2341 N N . ILE A 1 310 ? -8.477 -46.25 -17.219 1 95.81 310 ILE A N 1
ATOM 2342 C CA . ILE A 1 310 ? -8.961 -44.875 -17.156 1 95.81 310 ILE A CA 1
ATOM 2343 C C . ILE A 1 310 ? -8.562 -44.125 -18.438 1 95.81 310 ILE A C 1
ATOM 2345 O O . ILE A 1 310 ? -7.391 -44.125 -18.812 1 95.81 310 ILE A O 1
ATOM 2349 N N . PRO A 1 311 ? -9.469 -43.469 -19.125 1 96.69 311 PRO A N 1
ATOM 2350 C CA . PRO A 1 311 ? -9.109 -42.719 -20.328 1 96.69 311 PRO A CA 1
ATOM 2351 C C . PRO A 1 311 ? -8.391 -41.406 -20 1 96.69 311 PRO A C 1
ATOM 2353 O O . PRO A 1 311 ? -8.594 -40.844 -18.922 1 96.69 311 PRO A O 1
ATOM 2356 N N . THR A 1 312 ? -7.621 -40.969 -20.953 1 97.06 312 THR A N 1
ATOM 2357 C CA . THR A 1 312 ? -6.918 -39.688 -20.844 1 97.06 312 THR A CA 1
ATOM 2358 C C . THR A 1 312 ? -7.434 -38.688 -21.875 1 97.06 312 THR A C 1
ATOM 2360 O O . THR A 1 312 ? -7.555 -39.031 -23.062 1 97.06 312 THR A O 1
ATOM 2363 N N . TYR A 1 313 ? -7.746 -37.5 -21.422 1 97.44 313 TYR A N 1
ATOM 2364 C CA . TYR A 1 313 ? -8.141 -36.406 -22.312 1 97.44 313 TYR A CA 1
ATOM 2365 C C . TYR A 1 313 ? -7.094 -35.312 -22.312 1 97.44 313 TYR A C 1
ATOM 2367 O O . TYR A 1 313 ? -6.312 -35.188 -21.359 1 97.44 313 TYR A O 1
ATOM 2375 N N . ARG A 1 314 ? -7.07 -34.562 -23.406 1 97.25 314 ARG A N 1
ATOM 2376 C CA . ARG A 1 314 ? -6.082 -33.5 -23.516 1 97.25 314 ARG A CA 1
ATOM 2377 C C . ARG A 1 314 ? -6.758 -32.156 -23.734 1 97.25 314 ARG A C 1
ATOM 2379 O O . ARG A 1 314 ? -7.809 -32.062 -24.359 1 97.25 314 ARG A O 1
ATOM 2386 N N . SER A 1 315 ? -6.176 -31.156 -23.203 1 96.19 315 SER A N 1
ATOM 2387 C CA . SER A 1 315 ? -6.633 -29.781 -23.359 1 96.19 315 SER A CA 1
ATOM 2388 C C . SER A 1 315 ? -5.562 -28.906 -24.016 1 96.19 315 SER A C 1
ATOM 2390 O O . SER A 1 315 ? -4.438 -29.359 -24.234 1 96.19 315 SER A O 1
ATOM 2392 N N . LYS A 1 316 ? -5.953 -27.609 -24.312 1 93.5 316 LYS A N 1
ATOM 2393 C CA . LYS A 1 316 ? -4.961 -26.594 -24.625 1 93.5 316 LYS A CA 1
ATOM 2394 C C . LYS A 1 316 ? -3.973 -26.406 -23.484 1 93.5 316 LYS A C 1
ATOM 2396 O O . LYS A 1 316 ? -4.277 -26.734 -22.328 1 93.5 316 LYS A O 1
ATOM 2401 N N . VAL A 1 317 ? -2.855 -25.906 -23.891 1 92.19 317 VAL A N 1
ATOM 2402 C CA . VAL A 1 317 ? -1.83 -25.641 -22.891 1 92.19 317 VAL A CA 1
ATOM 2403 C C . VAL A 1 317 ? -2.287 -24.516 -21.969 1 92.19 317 VAL A C 1
ATOM 2405 O O . VAL A 1 317 ? -2.891 -23.531 -22.422 1 92.19 317 VAL A O 1
ATOM 2408 N N . GLY A 1 318 ? -1.983 -24.672 -20.672 1 91.12 318 GLY A N 1
ATOM 2409 C CA . GLY A 1 318 ? -2.35 -23.688 -19.672 1 91.12 318 GLY A CA 1
ATOM 2410 C C . GLY A 1 318 ? -3.285 -24.219 -18.609 1 91.12 318 GLY A C 1
ATOM 2411 O O . GLY A 1 318 ? -4.27 -24.891 -18.922 1 91.12 318 GLY A O 1
ATOM 2412 N N . GLU A 1 319 ? -3.033 -23.875 -17.406 1 94.31 319 GLU A N 1
ATOM 2413 C CA . GLU A 1 319 ? -3.779 -24.406 -16.281 1 94.31 319 GLU A CA 1
ATOM 2414 C C . GLU A 1 319 ? -5.277 -24.156 -16.438 1 94.31 319 GLU A C 1
ATOM 2416 O O . GLU A 1 319 ? -6.094 -25.047 -16.188 1 94.31 319 GLU A O 1
ATOM 2421 N N . ALA A 1 320 ? -5.637 -22.938 -16.797 1 92.44 320 ALA A N 1
ATOM 2422 C CA . ALA A 1 320 ? -7.051 -22.594 -16.938 1 92.44 320 ALA A CA 1
ATOM 2423 C C . ALA A 1 320 ? -7.75 -23.516 -17.922 1 92.44 320 ALA A C 1
ATOM 2425 O O . ALA A 1 320 ? -8.891 -23.922 -17.703 1 92.44 320 ALA A O 1
ATOM 2426 N N . ASN A 1 321 ? -7.082 -23.891 -18.953 1 92.94 321 ASN A N 1
ATOM 2427 C CA . ASN A 1 321 ? -7.641 -24.766 -19.969 1 92.94 321 ASN A CA 1
ATOM 2428 C C . ASN A 1 321 ? -7.742 -26.203 -19.469 1 92.94 321 ASN A C 1
ATOM 2430 O O . ASN A 1 321 ? -8.727 -26.891 -19.734 1 92.94 321 ASN A O 1
ATOM 2434 N N . VAL A 1 322 ? -6.73 -26.641 -18.812 1 96.75 322 VAL A N 1
ATOM 2435 C CA . VAL A 1 322 ? -6.742 -28 -18.266 1 96.75 322 VAL A CA 1
ATOM 2436 C C . VAL A 1 322 ? -7.875 -28.141 -17.25 1 96.75 322 VAL A C 1
ATOM 2438 O O . VAL A 1 322 ? -8.633 -29.125 -17.297 1 96.75 322 VAL A O 1
ATOM 2441 N N . VAL A 1 323 ? -7.949 -27.172 -16.406 1 97 323 VAL A N 1
ATOM 2442 C CA . VAL A 1 323 ? -8.969 -27.188 -15.367 1 97 323 VAL A CA 1
ATOM 2443 C C . VAL A 1 323 ? -10.359 -27.188 -16 1 97 323 VAL A C 1
ATOM 2445 O O . VAL A 1 323 ? -11.242 -27.938 -15.586 1 97 323 VAL A O 1
ATOM 2448 N N . SER A 1 324 ? -10.562 -26.312 -16.984 1 94.38 324 SER A N 1
ATOM 2449 C CA . SER A 1 324 ? -11.836 -26.266 -17.688 1 94.38 324 SER A CA 1
ATOM 2450 C C . SER A 1 324 ? -12.195 -27.625 -18.281 1 94.38 324 SER A C 1
ATOM 2452 O O . SER A 1 324 ? -13.336 -28.078 -18.172 1 94.38 324 SER A O 1
ATOM 2454 N N . GLU A 1 325 ? -11.25 -28.25 -18.875 1 96.62 325 GLU A N 1
ATOM 2455 C CA . GLU A 1 325 ? -11.453 -29.578 -19.453 1 96.62 325 GLU A CA 1
ATOM 2456 C C . GLU A 1 325 ? -11.734 -30.609 -18.359 1 96.62 325 GLU A C 1
ATOM 2458 O O . GLU A 1 325 ? -12.578 -31.5 -18.547 1 96.62 325 GLU A O 1
ATOM 2463 N N . MET A 1 326 ? -11.062 -30.531 -17.281 1 97.88 326 MET A N 1
ATOM 2464 C CA . MET A 1 326 ? -11.266 -31.453 -16.172 1 97.88 326 MET A CA 1
ATOM 2465 C C . MET A 1 326 ? -12.695 -31.359 -15.633 1 97.88 326 MET A C 1
ATOM 2467 O O . MET A 1 326 ? -13.312 -32.375 -15.32 1 97.88 326 MET A O 1
ATOM 2471 N N . ILE A 1 327 ? -13.109 -30.141 -15.5 1 96 327 ILE A N 1
ATOM 2472 C CA . ILE A 1 327 ? -14.469 -29.922 -15.008 1 96 327 ILE A CA 1
ATOM 2473 C C . ILE A 1 327 ? -15.469 -30.547 -15.984 1 96 327 ILE A C 1
ATOM 2475 O O . ILE A 1 327 ? -16.391 -31.25 -15.562 1 96 327 ILE A O 1
ATOM 2479 N N . GLN A 1 328 ? -15.281 -30.312 -17.25 1 95.81 328 GLN A N 1
ATOM 2480 C CA . GLN A 1 328 ? -16.172 -30.828 -18.281 1 95.81 328 GLN A CA 1
ATOM 2481 C C . GLN A 1 328 ? -16.172 -32.344 -18.297 1 95.81 328 GLN A C 1
ATOM 2483 O O . GLN A 1 328 ? -17.234 -32.969 -18.469 1 95.81 328 GLN A O 1
ATOM 2488 N N . ARG A 1 329 ? -15 -33 -18.062 1 96.06 329 ARG A N 1
ATOM 2489 C CA . ARG A 1 329 ? -14.828 -34.438 -18.172 1 96.06 329 ARG A CA 1
ATOM 2490 C C . ARG A 1 329 ? -15.039 -35.125 -16.812 1 96.06 329 ARG A C 1
ATOM 2492 O O . ARG A 1 329 ? -15.055 -36.344 -16.719 1 96.06 329 ARG A O 1
ATOM 2499 N N . LYS A 1 330 ? -15.156 -34.281 -15.758 1 93.69 330 LYS A N 1
ATOM 2500 C CA . LYS A 1 330 ? -15.211 -34.812 -14.391 1 93.69 330 LYS A CA 1
ATOM 2501 C C . LYS A 1 330 ? -13.992 -35.688 -14.086 1 93.69 330 LYS A C 1
ATOM 2503 O O . LYS A 1 330 ? -14.125 -36.812 -13.625 1 93.69 330 LYS A O 1
ATOM 2508 N N . SER A 1 331 ? -12.891 -35.156 -14.422 1 97.62 331 SER A N 1
ATOM 2509 C CA . SER A 1 331 ? -11.633 -35.875 -14.227 1 97.62 331 SER A CA 1
ATOM 2510 C C . SER A 1 331 ? -11.305 -36 -12.742 1 97.62 331 SER A C 1
ATOM 2512 O O . SER A 1 331 ? -11.531 -35.094 -11.961 1 97.62 331 SER A O 1
ATOM 2514 N N . VAL A 1 332 ? -10.742 -37.125 -12.367 1 97.06 332 VAL A N 1
ATOM 2515 C CA . VAL A 1 332 ? -10.398 -37.375 -10.977 1 97.06 332 VAL A CA 1
ATOM 2516 C C . VAL A 1 332 ? -8.984 -36.875 -10.688 1 97.06 332 VAL A C 1
ATOM 2518 O O . VAL A 1 332 ? -8.602 -36.719 -9.523 1 97.06 332 VAL A O 1
ATOM 2521 N N . PHE A 1 333 ? -8.258 -36.656 -11.773 1 97.69 333 PHE A N 1
ATOM 2522 C CA . PHE A 1 333 ? -6.887 -36.156 -11.68 1 97.69 333 PHE A CA 1
ATOM 2523 C C . PHE A 1 333 ? -6.469 -35.469 -12.977 1 97.69 333 PHE A C 1
ATOM 2525 O O . PHE A 1 333 ? -7.098 -35.688 -14.023 1 97.69 333 PHE A O 1
ATOM 2532 N N . GLY A 1 334 ? -5.504 -34.625 -12.938 1 98.38 334 GLY A N 1
ATOM 2533 C CA . GLY A 1 334 ? -5.008 -33.969 -14.125 1 98.38 334 GLY A CA 1
ATOM 2534 C C . GLY A 1 334 ? -3.77 -33.125 -13.875 1 98.38 334 GLY A C 1
ATOM 2535 O O . GLY A 1 334 ? -3.158 -33.219 -12.812 1 98.38 334 GLY A O 1
ATOM 2536 N N . GLY A 1 335 ? -3.389 -32.438 -14.914 1 98.38 335 GLY A N 1
ATOM 2537 C CA . GLY A 1 335 ? -2.223 -31.578 -14.75 1 98.38 335 GLY A CA 1
ATOM 2538 C C . GLY A 1 335 ? -1.497 -31.312 -16.062 1 98.38 335 GLY A C 1
ATOM 2539 O O . GLY A 1 335 ? -2.092 -31.391 -17.125 1 98.38 335 GLY A O 1
ATOM 2540 N N . GLU A 1 336 ? -0.29 -30.828 -15.852 1 97.25 336 GLU A N 1
ATOM 2541 C CA . GLU A 1 336 ? 0.596 -30.531 -16.969 1 97.25 336 GLU A CA 1
ATOM 2542 C C . GLU A 1 336 ? 1.953 -31.203 -16.797 1 97.25 336 GLU A C 1
ATOM 2544 O O . GLU A 1 336 ? 2.414 -31.406 -15.672 1 97.25 336 GLU A O 1
ATOM 2549 N N . GLY A 1 337 ? 2.586 -31.469 -17.938 1 96.94 337 GLY A N 1
ATOM 2550 C CA . GLY A 1 337 ? 3.844 -32.188 -17.953 1 96.94 337 GLY A CA 1
ATOM 2551 C C . GLY A 1 337 ? 4.992 -31.422 -17.344 1 96.94 337 GLY A C 1
ATOM 2552 O O . GLY A 1 337 ? 6.051 -31.984 -17.062 1 96.94 337 GLY A O 1
ATOM 2553 N N . ASN A 1 338 ? 4.789 -30.156 -17.062 1 94.12 338 ASN A N 1
ATOM 2554 C CA . ASN A 1 338 ? 5.828 -29.312 -16.469 1 94.12 338 ASN A CA 1
ATOM 2555 C C . ASN A 1 338 ? 5.898 -29.5 -14.953 1 94.12 338 ASN A C 1
ATOM 2557 O O . ASN A 1 338 ? 6.383 -28.609 -14.234 1 94.12 338 ASN A O 1
ATOM 2561 N N . GLY A 1 339 ? 5.383 -30.562 -14.469 1 96.88 339 GLY A N 1
ATOM 2562 C CA . GLY A 1 339 ? 5.402 -30.828 -13.039 1 96.88 339 GLY A CA 1
ATOM 2563 C C . GLY A 1 339 ? 4.184 -30.297 -12.312 1 96.88 339 GLY A C 1
ATOM 2564 O O . GLY A 1 339 ? 4.152 -30.266 -11.078 1 96.88 339 GLY A O 1
ATOM 2565 N N . GLY A 1 340 ? 3.174 -29.875 -13.062 1 98.12 340 GLY A N 1
ATOM 2566 C CA . GLY A 1 340 ? 1.968 -29.312 -12.484 1 98.12 340 GLY A CA 1
ATOM 2567 C C . GLY A 1 340 ? 0.899 -30.344 -12.188 1 98.12 340 GLY A C 1
ATOM 2568 O O . GLY A 1 340 ? 0.11 -30.703 -13.062 1 98.12 340 GLY A O 1
ATOM 2569 N N . VAL A 1 341 ? 0.765 -30.703 -10.938 1 98.69 341 VAL A N 1
ATOM 2570 C CA . VAL A 1 341 ? -0.198 -31.703 -10.5 1 98.69 341 VAL A CA 1
ATOM 2571 C C . VAL A 1 341 ? -1.511 -31.031 -10.109 1 98.69 341 VAL A C 1
ATOM 2573 O O . VAL A 1 341 ? -1.51 -30.031 -9.383 1 98.69 341 VAL A O 1
ATOM 2576 N N . ILE A 1 342 ? -2.605 -31.578 -10.617 1 98.75 342 ILE A N 1
ATOM 2577 C CA . ILE A 1 342 ? -3.91 -31.062 -10.242 1 98.75 342 ILE A CA 1
ATOM 2578 C C . ILE A 1 342 ? -4.762 -32.156 -9.633 1 98.75 342 ILE A C 1
ATOM 2580 O O . ILE A 1 342 ? -5.133 -33.125 -10.32 1 98.75 342 ILE A O 1
ATOM 2584 N N . ASP A 1 343 ? -4.988 -32.125 -8.406 1 98.44 343 ASP A N 1
ATOM 2585 C CA . ASP A 1 343 ? -6 -32.906 -7.691 1 98.44 343 ASP A CA 1
ATOM 2586 C C . ASP A 1 343 ? -7.258 -32.062 -7.445 1 98.44 343 ASP A C 1
ATOM 2588 O O . ASP A 1 343 ? -7.258 -31.156 -6.613 1 98.44 343 ASP A O 1
ATOM 2592 N N . PRO A 1 344 ? -8.344 -32.375 -8.141 1 97.69 344 PRO A N 1
ATOM 2593 C CA . PRO A 1 344 ? -9.523 -31.516 -8.117 1 97.69 344 PRO A CA 1
ATOM 2594 C C . PRO A 1 344 ? -10.211 -31.484 -6.754 1 97.69 344 PRO A C 1
ATOM 2596 O O . PRO A 1 344 ? -11.078 -30.641 -6.508 1 97.69 344 PRO A O 1
ATOM 2599 N N . THR A 1 345 ? -9.875 -32.375 -5.852 1 97.38 345 THR A N 1
ATOM 2600 C CA . THR A 1 345 ? -10.477 -32.438 -4.527 1 97.38 345 THR A CA 1
ATOM 2601 C C . THR A 1 345 ? -9.852 -31.391 -3.605 1 97.38 345 THR A C 1
ATOM 2603 O O . THR A 1 345 ? -10.438 -31.031 -2.58 1 97.38 345 THR A O 1
ATOM 2606 N N . ILE A 1 346 ? -8.688 -30.984 -3.947 1 98.31 346 ILE A N 1
ATOM 2607 C CA . ILE A 1 346 ? -8.023 -29.938 -3.188 1 98.31 346 ILE A CA 1
ATOM 2608 C C . ILE A 1 346 ? -8.547 -28.562 -3.627 1 98.31 346 ILE A C 1
ATOM 2610 O O . ILE A 1 346 ? -8.664 -28.297 -4.824 1 98.31 346 ILE A O 1
ATOM 2614 N N . PRO A 1 347 ? -8.781 -27.688 -2.715 1 98.44 347 PRO A N 1
ATOM 2615 C CA . PRO A 1 347 ? -9.461 -26.422 -3.018 1 98.44 347 PRO A CA 1
ATOM 2616 C C . PRO A 1 347 ? -8.688 -25.562 -4.004 1 98.44 347 PRO A C 1
ATOM 2618 O O . PRO A 1 347 ? -9.266 -24.672 -4.648 1 98.44 347 PRO A O 1
ATOM 2621 N N . SER A 1 348 ? -7.438 -25.734 -4.105 1 97.94 348 SER A N 1
ATOM 2622 C CA . SER A 1 348 ? -6.672 -24.953 -5.078 1 97.94 348 SER A CA 1
ATOM 2623 C C . SER A 1 348 ? -7.141 -25.25 -6.5 1 97.94 348 SER A C 1
ATOM 2625 O O . SER A 1 348 ? -7.145 -24.359 -7.352 1 97.94 348 SER A O 1
ATOM 2627 N N . PHE A 1 349 ? -7.504 -26.609 -6.754 1 97.81 349 PHE A N 1
ATOM 2628 C CA . PHE A 1 349 ? -7.984 -27.094 -8.047 1 97.81 349 PHE A CA 1
ATOM 2629 C C . PHE A 1 349 ? -7.168 -26.484 -9.188 1 97.81 349 PHE A C 1
ATOM 2631 O O . PHE A 1 349 ? -7.73 -25.906 -10.117 1 97.81 349 PHE A O 1
ATOM 2638 N N . GLY A 1 350 ? -5.98 -26.531 -9.117 1 97.81 350 GLY A N 1
ATOM 2639 C CA . GLY A 1 350 ? -4.945 -26.094 -10.039 1 97.81 350 GLY A CA 1
ATOM 2640 C C . GLY A 1 350 ? -3.602 -26.75 -9.773 1 97.81 350 GLY A C 1
ATOM 2641 O O . GLY A 1 350 ? -3.494 -27.656 -8.945 1 97.81 350 GLY A O 1
ATOM 2642 N N . ARG A 1 351 ? -2.645 -26.328 -10.555 1 98.38 351 ARG A N 1
ATOM 2643 C CA . ARG A 1 351 ? -1.312 -26.875 -10.336 1 98.38 351 ARG A CA 1
ATOM 2644 C C . ARG A 1 351 ? -0.812 -26.562 -8.93 1 98.38 351 ARG A C 1
ATOM 2646 O O . ARG A 1 351 ? -0.779 -25.406 -8.523 1 98.38 351 ARG A O 1
ATOM 2653 N N . ASP A 1 352 ? -0.452 -27.609 -8.227 1 98.75 352 ASP A N 1
ATOM 2654 C CA . ASP A 1 352 ? -0.195 -27.5 -6.793 1 98.75 352 ASP A CA 1
ATOM 2655 C C . ASP A 1 352 ? 0.958 -28.406 -6.375 1 98.75 352 ASP A C 1
ATOM 2657 O O . ASP A 1 352 ? 0.791 -29.625 -6.273 1 98.75 352 ASP A O 1
ATOM 2661 N N . SER A 1 353 ? 2.068 -27.797 -6.09 1 98.88 353 SER A N 1
ATOM 2662 C CA . SER A 1 353 ? 3.236 -28.594 -5.715 1 98.88 353 SER A CA 1
ATOM 2663 C C . SER A 1 353 ? 3.029 -29.281 -4.371 1 98.88 353 SER A C 1
ATOM 2665 O O . SER A 1 353 ? 3.609 -30.344 -4.113 1 98.88 353 SER A O 1
ATOM 2667 N N . LEU A 1 354 ? 2.219 -28.719 -3.469 1 98.94 354 LEU A N 1
ATOM 2668 C CA . LEU A 1 354 ? 1.921 -29.391 -2.209 1 98.94 354 LEU A CA 1
ATOM 2669 C C . LEU A 1 354 ? 1.243 -30.734 -2.459 1 98.94 354 LEU A C 1
ATOM 2671 O O . LEU A 1 354 ? 1.592 -31.734 -1.829 1 98.94 354 LEU A O 1
ATOM 2675 N N . SER A 1 355 ? 0.313 -30.688 -3.336 1 98.75 355 SER A N 1
ATOM 2676 C CA . SER A 1 355 ? -0.37 -31.922 -3.73 1 98.75 355 SER A CA 1
ATOM 2677 C C . SER A 1 355 ? 0.613 -32.938 -4.285 1 98.75 355 SER A C 1
ATOM 2679 O O . SER A 1 355 ? 0.588 -34.125 -3.893 1 98.75 355 SER A O 1
ATOM 2681 N N . GLY A 1 356 ? 1.457 -32.469 -5.195 1 98.81 356 GLY A N 1
ATOM 2682 C CA . GLY A 1 356 ? 2.447 -33.375 -5.781 1 98.81 356 GLY A CA 1
ATOM 2683 C C . GLY A 1 356 ? 3.354 -34.031 -4.75 1 98.81 356 GLY A C 1
ATOM 2684 O O . GLY A 1 356 ? 3.561 -35.219 -4.777 1 98.81 356 GLY A O 1
ATOM 2685 N N . VAL A 1 357 ? 3.865 -33.219 -3.84 1 98.94 357 VAL A N 1
ATOM 2686 C CA . VAL A 1 357 ? 4.766 -33.688 -2.795 1 98.94 357 VAL A CA 1
ATOM 2687 C C . VAL A 1 357 ? 4.062 -34.719 -1.938 1 98.94 357 VAL A C 1
ATOM 2689 O O . VAL A 1 357 ? 4.609 -35.812 -1.693 1 98.94 357 VAL A O 1
ATOM 2692 N N . ALA A 1 358 ? 2.863 -34.438 -1.522 1 98.88 358 ALA A N 1
ATOM 2693 C CA . ALA A 1 358 ? 2.115 -35.344 -0.646 1 98.88 358 ALA A CA 1
ATOM 2694 C C . ALA A 1 358 ? 1.816 -36.656 -1.344 1 98.88 358 ALA A C 1
ATOM 2696 O O . ALA A 1 358 ? 1.998 -37.719 -0.761 1 98.88 358 ALA A O 1
ATOM 2697 N N . HIS A 1 359 ? 1.366 -36.594 -2.564 1 98.81 359 HIS A N 1
ATOM 2698 C CA . HIS A 1 359 ? 1.016 -37.812 -3.307 1 98.81 359 HIS A CA 1
ATOM 2699 C C . HIS A 1 359 ? 2.246 -38.688 -3.562 1 98.81 359 HIS A C 1
ATOM 2701 O O . HIS A 1 359 ? 2.178 -39.906 -3.455 1 98.81 359 HIS A O 1
ATOM 2707 N N . VAL A 1 360 ? 3.379 -38.062 -3.922 1 98.88 360 VAL A N 1
ATOM 2708 C CA . VAL A 1 360 ? 4.586 -38.812 -4.191 1 98.88 360 VAL A CA 1
ATOM 2709 C C . VAL A 1 360 ? 5.043 -39.531 -2.918 1 98.88 360 VAL A C 1
ATOM 2711 O O . VAL A 1 360 ? 5.363 -40.719 -2.945 1 98.88 360 VAL A O 1
ATOM 2714 N N . LEU A 1 361 ? 5.082 -38.812 -1.821 1 98.88 361 LEU A N 1
ATOM 2715 C CA . LEU A 1 361 ? 5.469 -39.406 -0.556 1 98.88 361 LEU A CA 1
ATOM 2716 C C . LEU A 1 361 ? 4.5 -40.531 -0.175 1 98.88 361 LEU A C 1
ATOM 2718 O O . LEU A 1 361 ? 4.914 -41.562 0.36 1 98.88 361 LEU A O 1
ATOM 2722 N N . ASN A 1 362 ? 3.217 -40.281 -0.396 1 98.81 362 ASN A N 1
ATOM 2723 C CA . ASN A 1 362 ? 2.203 -41.312 -0.141 1 98.81 362 ASN A CA 1
ATOM 2724 C C . ASN A 1 362 ? 2.465 -42.562 -0.954 1 98.81 362 ASN A C 1
ATOM 2726 O O . ASN A 1 362 ? 2.387 -43.688 -0.424 1 98.81 362 ASN A O 1
ATOM 2730 N N . LEU A 1 363 ? 2.742 -42.406 -2.213 1 98.69 363 LEU A N 1
ATOM 2731 C CA . LEU A 1 363 ? 3.045 -43.531 -3.098 1 98.69 363 LEU A CA 1
ATOM 2732 C C . LEU A 1 363 ? 4.219 -44.344 -2.562 1 98.69 363 LEU A C 1
ATOM 2734 O O . LEU A 1 363 ? 4.141 -45.562 -2.488 1 98.69 363 LEU A O 1
ATOM 2738 N N . LEU A 1 364 ? 5.285 -43.656 -2.195 1 98.69 364 LEU A N 1
ATOM 2739 C CA . LEU A 1 364 ? 6.477 -44.312 -1.693 1 98.69 364 LEU A CA 1
ATOM 2740 C C . LEU A 1 364 ? 6.18 -45.062 -0.395 1 98.69 364 LEU A C 1
ATOM 2742 O O . LEU A 1 364 ? 6.66 -46.188 -0.187 1 98.69 364 LEU A O 1
ATOM 2746 N N . ALA A 1 365 ? 5.445 -44.438 0.43 1 98.62 365 ALA A N 1
ATOM 2747 C CA . ALA A 1 365 ? 5.098 -45.031 1.715 1 98.62 365 ALA A CA 1
ATOM 2748 C C . ALA A 1 365 ? 4.281 -46.312 1.521 1 98.62 365 ALA A C 1
ATOM 2750 O O . ALA A 1 365 ? 4.543 -47.344 2.166 1 98.62 365 ALA A O 1
ATOM 2751 N N . LEU A 1 366 ? 3.32 -46.281 0.686 1 98 366 LEU A N 1
ATOM 2752 C CA . LEU A 1 366 ? 2.408 -47.406 0.488 1 98 366 LEU A CA 1
ATOM 2753 C C . LEU A 1 366 ? 3.104 -48.562 -0.245 1 98 366 LEU A C 1
ATOM 2755 O O . LEU A 1 366 ? 2.857 -49.719 0.049 1 98 366 LEU A O 1
ATOM 2759 N N . LYS A 1 367 ? 3.941 -48.219 -1.198 1 96.94 367 LYS A N 1
ATOM 2760 C CA . LYS A 1 367 ? 4.664 -49.25 -1.941 1 96.94 367 LYS A CA 1
ATOM 2761 C C . LYS A 1 367 ? 5.797 -49.844 -1.105 1 96.94 367 LYS A C 1
ATOM 2763 O O . LYS A 1 367 ? 6.215 -50.969 -1.329 1 96.94 367 LYS A O 1
ATOM 2768 N N . GLY A 1 368 ? 6.309 -49.031 -0.258 1 97.62 368 GLY A N 1
ATOM 2769 C CA . GLY A 1 368 ? 7.457 -49.469 0.526 1 97.62 368 GLY A CA 1
ATOM 2770 C C . GLY A 1 368 ? 8.734 -49.531 -0.284 1 97.62 368 GLY A C 1
ATOM 2771 O O . GLY A 1 368 ? 9.594 -50.375 -0.026 1 97.62 368 GLY A O 1
ATOM 2772 N N . GLU A 1 369 ? 8.883 -48.75 -1.312 1 96.69 369 GLU A N 1
ATOM 2773 C CA . GLU A 1 369 ? 10.023 -48.75 -2.217 1 96.69 369 GLU A CA 1
ATOM 2774 C C . GLU A 1 369 ? 10.664 -47.344 -2.27 1 96.69 369 GLU A C 1
ATOM 2776 O O . GLU A 1 369 ? 10.047 -46.375 -1.882 1 96.69 369 GLU A O 1
ATOM 2781 N N . GLY A 1 370 ? 11.914 -47.375 -2.654 1 97.5 370 GLY A N 1
ATOM 2782 C CA . GLY A 1 370 ? 12.562 -46.094 -2.939 1 97.5 370 GLY A CA 1
ATOM 2783 C C . GLY A 1 370 ? 12.125 -45.5 -4.258 1 97.5 370 GLY A C 1
ATOM 2784 O O . GLY A 1 370 ? 11.633 -46.219 -5.141 1 97.5 370 GLY A O 1
ATOM 2785 N N . ILE A 1 371 ? 12.344 -44.219 -4.379 1 98.31 371 ILE A N 1
ATOM 2786 C CA . ILE A 1 371 ? 11.867 -43.5 -5.539 1 98.31 371 ILE A CA 1
ATOM 2787 C C . ILE A 1 371 ? 12.516 -44.031 -6.805 1 98.31 371 ILE A C 1
ATOM 2789 O O . ILE A 1 371 ? 11.867 -44.125 -7.852 1 98.31 371 ILE A O 1
ATOM 2793 N N . ASP A 1 372 ? 13.805 -44.406 -6.754 1 97.94 372 ASP A N 1
ATOM 2794 C CA . ASP A 1 372 ? 14.484 -44.938 -7.926 1 97.94 372 ASP A CA 1
ATOM 2795 C C . ASP A 1 372 ? 13.852 -46.25 -8.375 1 97.94 372 ASP A C 1
ATOM 2797 O O . ASP A 1 372 ? 13.719 -46.5 -9.57 1 97.94 372 ASP A O 1
ATOM 2801 N N . SER A 1 373 ? 13.5 -47.031 -7.445 1 97.81 373 SER A N 1
ATOM 2802 C CA . SER A 1 373 ? 12.844 -48.281 -7.746 1 97.81 373 SER A CA 1
ATOM 2803 C C . SER A 1 373 ? 11.484 -48.062 -8.398 1 97.81 373 SER A C 1
ATOM 2805 O O . SER A 1 373 ? 11.148 -48.719 -9.383 1 97.81 373 SER A O 1
ATOM 2807 N N . VAL A 1 374 ? 10.711 -47.188 -7.871 1 97.62 374 VAL A N 1
ATOM 2808 C CA . VAL A 1 374 ? 9.398 -46.875 -8.422 1 97.62 374 VAL A CA 1
ATOM 2809 C C . VAL A 1 374 ? 9.539 -46.344 -9.844 1 97.62 374 VAL A C 1
ATOM 2811 O O . VAL A 1 374 ? 8.773 -46.719 -10.734 1 97.62 374 VAL A O 1
ATOM 2814 N N . LEU A 1 375 ? 10.523 -45.531 -10.117 1 97.19 375 LEU A N 1
ATOM 2815 C CA . LEU A 1 375 ? 10.773 -44.938 -11.422 1 97.19 375 LEU A CA 1
ATOM 2816 C C . LEU A 1 375 ? 11.133 -46 -12.453 1 97.19 375 LEU A C 1
ATOM 2818 O O . LEU A 1 375 ? 10.773 -45.875 -13.625 1 97.19 375 LEU A O 1
ATOM 2822 N N . ASN A 1 376 ? 11.836 -46.969 -11.984 1 95.62 376 ASN A N 1
ATOM 2823 C CA . ASN A 1 376 ? 12.258 -48.062 -12.883 1 95.62 376 ASN A CA 1
ATOM 2824 C C . ASN A 1 376 ? 11.055 -48.812 -13.43 1 95.62 376 ASN A C 1
ATOM 2826 O O . ASN A 1 376 ? 11.156 -49.5 -14.461 1 95.62 376 ASN A O 1
ATOM 2830 N N . GLY A 1 377 ? 9.992 -48.719 -12.75 1 94.5 377 GLY A N 1
ATOM 2831 C CA . GLY A 1 377 ? 8.773 -49.375 -13.211 1 94.5 377 GLY A CA 1
ATOM 2832 C C . GLY A 1 377 ? 8.023 -48.562 -14.258 1 94.5 377 GLY A C 1
ATOM 2833 O O . GLY A 1 377 ? 7.059 -49.062 -14.844 1 94.5 377 GLY A O 1
ATOM 2834 N N . LEU A 1 378 ? 8.461 -47.438 -14.625 1 95.88 378 LEU A N 1
ATOM 2835 C CA . LEU A 1 378 ? 7.828 -46.562 -15.609 1 95.88 378 LEU A CA 1
ATOM 2836 C C . LEU A 1 378 ? 8.648 -46.5 -16.891 1 95.88 378 LEU A C 1
ATOM 2838 O O . LEU A 1 378 ? 9.867 -46.688 -16.875 1 95.88 378 LEU A O 1
ATOM 2842 N N . PRO A 1 379 ? 7.949 -46.281 -17.984 1 94.5 379 PRO A N 1
ATOM 2843 C CA . PRO A 1 379 ? 8.703 -46.125 -19.234 1 94.5 379 PRO A CA 1
ATOM 2844 C C . PRO A 1 379 ? 9.625 -44.906 -19.219 1 94.5 379 PRO A C 1
ATOM 2846 O O . PRO A 1 379 ? 9.305 -43.875 -18.594 1 94.5 379 PRO A O 1
ATOM 2849 N N . ALA A 1 380 ? 10.719 -45 -19.969 1 94.81 380 ALA A N 1
ATOM 2850 C CA . ALA A 1 380 ? 11.602 -43.875 -20.156 1 94.81 380 ALA A CA 1
ATOM 2851 C C . ALA A 1 380 ? 10.938 -42.812 -21.031 1 94.81 380 ALA A C 1
ATOM 2853 O O . ALA A 1 380 ? 10.164 -43.125 -21.922 1 94.81 380 ALA A O 1
ATOM 2854 N N . ILE A 1 381 ? 11.25 -41.594 -20.734 1 95.25 381 ILE A N 1
ATOM 2855 C CA . ILE A 1 381 ? 10.695 -40.5 -21.5 1 95.25 381 ILE A CA 1
ATOM 2856 C C . ILE A 1 381 ? 11.766 -39.906 -22.438 1 95.25 381 ILE A C 1
ATOM 2858 O O . ILE A 1 381 ? 12.828 -39.5 -21.984 1 95.25 381 ILE A O 1
ATOM 2862 N N . PHE A 1 382 ? 11.547 -39.906 -23.719 1 96.81 382 PHE A N 1
ATOM 2863 C CA . PHE A 1 382 ? 12.383 -39.25 -24.719 1 96.81 382 PHE A CA 1
ATOM 2864 C C . PHE A 1 382 ? 11.641 -38.094 -25.359 1 96.81 382 PHE A C 1
ATOM 2866 O O . PHE A 1 382 ? 10.875 -38.281 -26.312 1 96.81 382 PHE A O 1
ATOM 2873 N N . MET A 1 383 ? 11.906 -36.969 -24.844 1 96.44 383 MET A N 1
ATOM 2874 C CA . MET A 1 383 ? 11.203 -35.75 -25.25 1 96.44 383 MET A CA 1
ATOM 2875 C C . MET A 1 383 ? 12.188 -34.625 -25.484 1 96.44 383 MET A C 1
ATOM 2877 O O . MET A 1 383 ? 13.242 -34.562 -24.859 1 96.44 383 MET A O 1
ATOM 2881 N N . ARG A 1 384 ? 11.859 -33.75 -26.453 1 94.75 384 ARG A N 1
ATOM 2882 C CA . ARG A 1 384 ? 12.695 -32.594 -26.75 1 94.75 384 ARG A CA 1
ATOM 2883 C C . ARG A 1 384 ? 11.836 -31.359 -27.031 1 94.75 384 ARG A C 1
ATOM 2885 O O . ARG A 1 384 ? 10.789 -31.469 -27.672 1 94.75 384 ARG A O 1
ATOM 2892 N N . LYS A 1 385 ? 12.242 -30.297 -26.453 1 91.38 385 LYS A N 1
ATOM 2893 C CA . LYS A 1 385 ? 11.625 -28.984 -26.703 1 91.38 385 LYS A CA 1
ATOM 2894 C C . LYS A 1 385 ? 12.594 -28.047 -27.406 1 91.38 385 LYS A C 1
ATOM 2896 O O . LYS A 1 385 ? 13.703 -27.828 -26.938 1 91.38 385 LYS A O 1
ATOM 2901 N N . ILE A 1 386 ? 12.18 -27.406 -28.516 1 91.25 386 ILE A N 1
ATOM 2902 C CA . ILE A 1 386 ? 13.062 -26.547 -29.281 1 91.25 386 ILE A CA 1
ATOM 2903 C C . ILE A 1 386 ? 12.305 -25.297 -29.719 1 91.25 386 ILE A C 1
ATOM 2905 O O . ILE A 1 386 ? 11.117 -25.359 -30.047 1 91.25 386 ILE A O 1
ATOM 2909 N N . ALA A 1 387 ? 12.961 -24.266 -29.625 1 87.5 387 ALA A N 1
ATOM 2910 C CA . ALA A 1 387 ? 12.43 -23 -30.156 1 87.5 387 ALA A CA 1
ATOM 2911 C C . ALA A 1 387 ? 13.117 -22.625 -31.469 1 87.5 387 ALA A C 1
ATOM 2913 O O . ALA A 1 387 ? 14.344 -22.672 -31.562 1 87.5 387 ALA A O 1
ATOM 2914 N N . TYR A 1 388 ? 12.258 -22.312 -32.438 1 88.44 388 TYR A N 1
ATOM 2915 C CA . TYR A 1 388 ? 12.781 -21.875 -33.719 1 88.44 388 TYR A CA 1
ATOM 2916 C C . TYR A 1 388 ? 12.398 -20.422 -34 1 88.44 388 TYR A C 1
ATOM 2918 O O . TYR A 1 388 ? 11.273 -20.016 -33.719 1 88.44 388 TYR A O 1
ATOM 2926 N N . LYS A 1 389 ? 13.312 -19.625 -34.469 1 83.88 389 LYS A N 1
ATOM 2927 C CA . LYS A 1 389 ? 12.984 -18.297 -34.969 1 83.88 389 LYS A CA 1
ATOM 2928 C C . LYS A 1 389 ? 12.266 -18.375 -36.312 1 83.88 389 LYS A C 1
ATOM 2930 O O . LYS A 1 389 ? 12.594 -19.203 -37.156 1 83.88 389 LYS A O 1
ATOM 2935 N N . ILE A 1 390 ? 11.219 -17.562 -36.375 1 79.5 390 ILE A N 1
ATOM 2936 C CA . ILE A 1 390 ? 10.477 -17.547 -37.625 1 79.5 390 ILE A CA 1
ATOM 2937 C C . ILE A 1 390 ? 10.758 -16.25 -38.375 1 79.5 390 ILE A C 1
ATOM 2939 O O . ILE A 1 390 ? 10.805 -15.172 -37.781 1 79.5 390 ILE A O 1
ATOM 2943 N N . GLY A 1 391 ? 11.57 -16.328 -39.594 1 65.56 391 GLY A N 1
ATOM 2944 C CA . GLY A 1 391 ? 11.969 -15.188 -40.406 1 65.56 391 GLY A CA 1
ATOM 2945 C C . GLY A 1 391 ? 10.844 -14.68 -41.281 1 65.56 391 GLY A C 1
ATOM 2946 O O . GLY A 1 391 ? 11.094 -14.211 -42.406 1 65.56 391 GLY A O 1
ATOM 2947 N N . GLY A 1 392 ? 9.578 -14.805 -40.906 1 68.69 392 GLY A N 1
ATOM 2948 C CA . GLY A 1 392 ? 8.617 -14.133 -41.75 1 68.69 392 GLY A CA 1
ATOM 2949 C C . GLY A 1 392 ? 7.594 -15.078 -42.375 1 68.69 392 GLY A C 1
ATOM 2950 O O . GLY A 1 392 ? 6.629 -14.633 -43 1 68.69 392 GLY A O 1
ATOM 2951 N N . LYS A 1 393 ? 7.766 -16.297 -42.312 1 75.69 393 LYS A N 1
ATOM 2952 C CA . LYS A 1 393 ? 6.789 -17.203 -42.906 1 75.69 393 LYS A CA 1
ATOM 2953 C C . LYS A 1 393 ? 5.504 -17.234 -42.062 1 75.69 393 LYS A C 1
ATOM 2955 O O . LYS A 1 393 ? 5.535 -17.062 -40.844 1 75.69 393 LYS A O 1
ATOM 2960 N N . LYS A 1 394 ? 4.469 -17.562 -42.906 1 82.94 394 LYS A N 1
ATOM 2961 C CA . LYS A 1 394 ? 3.17 -17.703 -42.25 1 82.94 394 LYS A CA 1
ATOM 2962 C C . LYS A 1 394 ? 3.074 -19.031 -41.5 1 82.94 394 LYS A C 1
ATOM 2964 O O . LYS A 1 394 ? 3.543 -20.062 -42 1 82.94 394 LYS A O 1
ATOM 2969 N N . THR A 1 395 ? 2.545 -19.109 -40.406 1 87.75 395 THR A N 1
ATOM 2970 C CA . THR A 1 395 ? 2.406 -20.281 -39.531 1 87.75 395 THR A CA 1
ATOM 2971 C C . THR A 1 395 ? 1.668 -21.406 -40.25 1 87.75 395 THR A C 1
ATOM 2973 O O . THR A 1 395 ? 2.02 -22.578 -40.094 1 87.75 395 THR A O 1
ATOM 2976 N N . GLU A 1 396 ? 0.745 -21.016 -41.094 1 90.31 396 GLU A N 1
ATOM 2977 C CA . GLU A 1 396 ? -0.059 -22.016 -41.781 1 90.31 396 GLU A CA 1
ATOM 2978 C C . GLU A 1 396 ? 0.779 -22.781 -42.781 1 90.31 396 GLU A C 1
ATOM 2980 O O . GLU A 1 396 ? 0.542 -23.969 -43.031 1 90.31 396 GLU A O 1
ATOM 2985 N N . GLU A 1 397 ? 1.651 -22.125 -43.375 1 91.38 397 GLU A N 1
ATOM 2986 C CA . GLU A 1 397 ? 2.537 -22.797 -44.312 1 91.38 397 GLU A CA 1
ATOM 2987 C C . GLU A 1 397 ? 3.438 -23.812 -43.594 1 91.38 397 GLU A C 1
ATOM 2989 O O . GLU A 1 397 ? 3.678 -24.891 -44.125 1 91.38 397 GLU A O 1
ATOM 2994 N N . ILE A 1 398 ? 3.879 -23.391 -42.5 1 92.31 398 ILE A N 1
ATOM 2995 C CA . ILE A 1 398 ? 4.723 -24.281 -41.719 1 92.31 398 ILE A CA 1
ATOM 2996 C C . ILE A 1 398 ? 3.922 -25.5 -41.281 1 92.31 398 ILE A C 1
ATOM 2998 O O . ILE A 1 398 ? 4.406 -26.641 -41.375 1 92.31 398 ILE A O 1
ATOM 3002 N N . TYR A 1 399 ? 2.732 -25.344 -40.875 1 94.88 399 TYR A N 1
ATOM 3003 C CA . TYR A 1 399 ? 1.866 -26.438 -40.469 1 94.88 399 TYR A CA 1
ATOM 3004 C C . TYR A 1 399 ? 1.647 -27.422 -41.594 1 94.88 399 TYR A C 1
ATOM 3006 O O . TYR A 1 399 ? 1.649 -28.625 -41.406 1 94.88 399 TYR A O 1
ATOM 3014 N N . SER A 1 400 ? 1.491 -26.828 -42.781 1 94.81 400 SER A N 1
ATOM 3015 C CA . SER A 1 400 ? 1.262 -27.672 -43.938 1 94.81 400 SER A CA 1
ATOM 3016 C C . SER A 1 400 ? 2.463 -28.578 -44.219 1 94.81 400 SER A C 1
ATOM 3018 O O . SER A 1 400 ? 2.299 -29.734 -44.594 1 94.81 400 SER A O 1
ATOM 3020 N N . GLN A 1 401 ? 3.584 -28.016 -44.031 1 94.94 401 GLN A N 1
ATOM 3021 C CA . GLN A 1 401 ? 4.801 -28.797 -44.25 1 94.94 401 GLN A CA 1
ATOM 3022 C C . GLN A 1 401 ? 4.91 -29.922 -43.219 1 94.94 401 GLN A C 1
ATOM 3024 O O . GLN A 1 401 ? 5.301 -31.047 -43.562 1 94.94 401 GLN A O 1
ATOM 3029 N N . PHE A 1 402 ? 4.574 -29.672 -42.031 1 95.81 402 PHE A N 1
ATOM 3030 C CA . PHE A 1 402 ? 4.605 -30.688 -41 1 95.81 402 PHE A CA 1
ATOM 3031 C C . PHE A 1 402 ? 3.574 -31.781 -41.281 1 95.81 402 PHE A C 1
ATOM 3033 O O . PHE A 1 402 ? 3.848 -32.969 -41.094 1 95.81 402 PHE A O 1
ATOM 3040 N N . ARG A 1 403 ? 2.439 -31.438 -41.75 1 95.88 403 ARG A N 1
ATOM 3041 C CA . ARG A 1 403 ? 1.401 -32.406 -42.094 1 95.88 403 ARG A CA 1
ATOM 3042 C C . ARG A 1 403 ? 1.894 -33.375 -43.188 1 95.88 403 ARG A C 1
ATOM 3044 O O . ARG A 1 403 ? 1.648 -34.562 -43.094 1 95.88 403 ARG A O 1
ATOM 3051 N N . SER A 1 404 ? 2.523 -32.719 -44.062 1 95.69 404 SER A N 1
ATOM 3052 C CA . SER A 1 404 ? 3.021 -33.531 -45.188 1 95.69 404 SER A CA 1
ATOM 3053 C C . SER A 1 404 ? 4.109 -34.5 -44.719 1 95.69 404 SER A C 1
ATOM 3055 O O . SER A 1 404 ? 4.246 -35.594 -45.281 1 95.69 404 SER A O 1
ATOM 3057 N N . ALA A 1 405 ? 4.855 -34.031 -43.812 1 95.25 405 ALA A N 1
ATOM 3058 C CA . ALA A 1 405 ? 5.977 -34.844 -43.344 1 95.25 405 ALA A CA 1
ATOM 3059 C C . ALA A 1 405 ? 5.5 -35.969 -42.438 1 95.25 405 ALA A C 1
ATOM 3061 O O . ALA A 1 405 ? 6.207 -36.969 -42.25 1 95.25 405 ALA A O 1
ATOM 3062 N N . PHE A 1 406 ? 4.312 -35.844 -41.844 1 94.62 406 PHE A N 1
ATOM 3063 C CA . PHE A 1 406 ? 3.791 -36.844 -40.906 1 94.62 406 PHE A CA 1
ATOM 3064 C C . PHE A 1 406 ? 2.375 -37.25 -41.281 1 94.62 406 PHE A C 1
ATOM 3066 O O . PHE A 1 406 ? 1.455 -37.156 -40.469 1 94.62 406 PHE A O 1
ATOM 3073 N N . PRO A 1 407 ? 2.197 -37.875 -42.406 1 92.31 407 PRO A N 1
ATOM 3074 C CA . PRO A 1 407 ? 0.862 -38.156 -42.938 1 92.31 407 PRO A CA 1
ATOM 3075 C C . PRO A 1 407 ? 0.093 -39.188 -42.094 1 92.31 407 PRO A C 1
ATOM 3077 O O . PRO A 1 407 ? -1.141 -39.188 -42.125 1 92.31 407 PRO A O 1
ATOM 3080 N N . GLU A 1 408 ? 0.714 -40.031 -41.375 1 92.81 408 GLU A N 1
ATOM 3081 C CA . GLU A 1 408 ? 0.042 -41.062 -40.625 1 92.81 408 GLU A CA 1
ATOM 3082 C C . GLU A 1 408 ? -0.324 -40.594 -39.219 1 92.81 408 GLU A C 1
ATOM 3084 O O . GLU A 1 408 ? -0.947 -41.344 -38.438 1 92.81 408 GLU A O 1
ATOM 3089 N N . HIS A 1 409 ? 0.142 -39.469 -38.844 1 95 409 HIS A N 1
ATOM 3090 C CA . HIS A 1 409 ? -0.135 -38.938 -37.531 1 95 409 HIS A CA 1
ATOM 3091 C C . HIS A 1 409 ? -1.479 -38.219 -37.5 1 95 409 HIS A C 1
ATOM 3093 O O . HIS A 1 409 ? -1.823 -37.469 -38.406 1 95 409 HIS A O 1
ATOM 3099 N N . GLY A 1 410 ? -2.266 -38.5 -36.469 1 95.94 410 GLY A N 1
ATOM 3100 C CA . GLY A 1 410 ? -3.479 -37.75 -36.25 1 95.94 410 GLY A CA 1
ATOM 3101 C C . GLY A 1 410 ? -3.207 -36.312 -35.844 1 95.94 410 GLY A C 1
ATOM 3102 O O . GLY A 1 410 ? -2.242 -36.031 -35.125 1 95.94 410 GLY A O 1
ATOM 3103 N N . GLU A 1 411 ? -4.117 -35.375 -36.219 1 96.12 411 GLU A N 1
ATOM 3104 C CA . GLU A 1 411 ? -3.848 -33.938 -35.969 1 96.12 411 GLU A CA 1
ATOM 3105 C C . GLU A 1 411 ? -4.789 -33.375 -34.906 1 96.12 411 GLU A C 1
ATOM 3107 O O . GLU A 1 411 ? -5.945 -33.812 -34.781 1 96.12 411 GLU A O 1
ATOM 3112 N N . ASP A 1 412 ? -4.359 -32.531 -34.094 1 96.62 412 ASP A N 1
ATOM 3113 C CA . ASP A 1 412 ? -5.078 -31.656 -33.156 1 96.62 412 ASP A CA 1
ATOM 3114 C C . ASP A 1 412 ? -4.652 -30.203 -33.312 1 96.62 412 ASP A C 1
ATOM 3116 O O . ASP A 1 412 ? -3.484 -29.859 -33.094 1 96.62 412 ASP A O 1
ATOM 3120 N N . VAL A 1 413 ? -5.617 -29.297 -33.594 1 95.25 413 VAL A N 1
ATOM 3121 C CA . VAL A 1 413 ? -5.27 -27.938 -33.969 1 95.25 413 VAL A CA 1
ATOM 3122 C C . VAL A 1 413 ? -5.793 -26.953 -32.938 1 95.25 413 VAL A C 1
ATOM 3124 O O . VAL A 1 413 ? -5.809 -25.734 -33.156 1 95.25 413 VAL A O 1
ATOM 3127 N N . ARG A 1 414 ? -6.227 -27.422 -31.828 1 92.31 414 ARG A N 1
ATOM 3128 C CA . ARG A 1 414 ? -6.832 -26.594 -30.797 1 92.31 414 ARG A CA 1
ATOM 3129 C C . ARG A 1 414 ? -5.824 -25.594 -30.234 1 92.31 414 ARG A C 1
ATOM 3131 O O . ARG A 1 414 ? -6.207 -24.562 -29.672 1 92.31 414 ARG A O 1
ATOM 3138 N N . ASP A 1 415 ? -4.574 -26.016 -30.328 1 94 415 ASP A N 1
ATOM 3139 C CA . ASP A 1 415 ? -3.475 -25.188 -29.828 1 94 415 ASP A CA 1
ATOM 3140 C C . ASP A 1 415 ? -2.217 -25.375 -30.672 1 94 415 ASP A C 1
ATOM 3142 O O . ASP A 1 415 ? -1.247 -26 -30.219 1 94 415 ASP A O 1
ATOM 3146 N N . GLY A 1 416 ? -2.234 -24.625 -31.641 1 94.25 416 GLY A N 1
ATOM 3147 C CA . GLY A 1 416 ? -1.227 -24.922 -32.656 1 94.25 416 GLY A CA 1
ATOM 3148 C C . GLY A 1 416 ? -1.529 -26.172 -33.438 1 94.25 416 GLY A C 1
ATOM 3149 O O . GLY A 1 416 ? -2.676 -26.406 -33.844 1 94.25 416 GLY A O 1
ATOM 3150 N N . LEU A 1 417 ? -0.402 -26.859 -33.781 1 96.69 417 LEU A N 1
ATOM 3151 C CA . LEU A 1 417 ? -0.563 -28.109 -34.531 1 96.69 417 LEU A CA 1
ATOM 3152 C C . LEU A 1 417 ? 0.125 -29.266 -33.781 1 96.69 417 LEU A C 1
ATOM 3154 O O . LEU A 1 417 ? 1.344 -29.25 -33.594 1 96.69 417 LEU A O 1
ATOM 3158 N N . ARG A 1 418 ? -0.666 -30.109 -33.344 1 97.62 418 ARG A N 1
ATOM 3159 C CA . ARG A 1 418 ? -0.12 -31.344 -32.781 1 97.62 418 ARG A CA 1
ATOM 3160 C C . ARG A 1 418 ? -0.366 -32.531 -33.688 1 97.62 418 ARG A C 1
ATOM 3162 O O . ARG A 1 418 ? -1.495 -32.75 -34.125 1 97.62 418 ARG A O 1
ATOM 3169 N N . LEU A 1 419 ? 0.627 -33.25 -34.031 1 97.75 419 LEU A N 1
ATOM 3170 C CA . LEU A 1 419 ? 0.573 -34.5 -34.812 1 97.75 419 LEU A CA 1
ATOM 3171 C C . LEU A 1 419 ? 1.025 -35.688 -33.969 1 97.75 419 LEU A C 1
ATOM 3173 O O . LEU A 1 419 ? 2.141 -35.688 -33.438 1 97.75 419 LEU A O 1
ATOM 3177 N N . ALA A 1 420 ? 0.116 -36.688 -33.875 1 97.19 420 ALA A N 1
ATOM 3178 C CA . ALA A 1 420 ? 0.443 -37.75 -32.969 1 97.19 420 ALA A CA 1
ATOM 3179 C C . ALA A 1 420 ? 0.017 -39.125 -33.531 1 97.19 420 ALA A C 1
ATOM 3181 O O . ALA A 1 420 ? -0.968 -39.219 -34.25 1 97.19 420 ALA A O 1
ATOM 3182 N N . ASN A 1 421 ? 0.718 -40.156 -33.219 1 94.81 421 ASN A N 1
ATOM 3183 C CA . ASN A 1 421 ? 0.319 -41.562 -33.344 1 94.81 421 ASN A CA 1
ATOM 3184 C C . ASN A 1 421 ? 0.65 -42.344 -32.062 1 94.81 421 ASN A C 1
ATOM 3186 O O . ASN A 1 421 ? 0.854 -41.75 -31 1 94.81 421 ASN A O 1
ATOM 3190 N N . GLU A 1 422 ? 0.613 -43.625 -32.094 1 90.88 422 GLU A N 1
ATOM 3191 C CA . GLU A 1 422 ? 0.771 -44.438 -30.891 1 90.88 422 GLU A CA 1
ATOM 3192 C C . GLU A 1 422 ? 2.189 -44.344 -30.328 1 90.88 422 GLU A C 1
ATOM 3194 O O . GLU A 1 422 ? 2.408 -44.531 -29.125 1 90.88 422 GLU A O 1
ATOM 3199 N N . ASP A 1 423 ? 3.117 -43.938 -31.219 1 93.19 423 ASP A N 1
ATOM 3200 C CA . ASP A 1 423 ? 4.516 -44.094 -30.828 1 93.19 423 ASP A CA 1
ATOM 3201 C C . ASP A 1 423 ? 5.203 -42.75 -30.688 1 93.19 423 ASP A C 1
ATOM 3203 O O . ASP A 1 423 ? 6.273 -42.656 -30.078 1 93.19 423 ASP A O 1
ATOM 3207 N N . SER A 1 424 ? 4.605 -41.75 -31.281 1 96.5 424 SER A N 1
ATOM 3208 C CA . SER A 1 424 ? 5.293 -4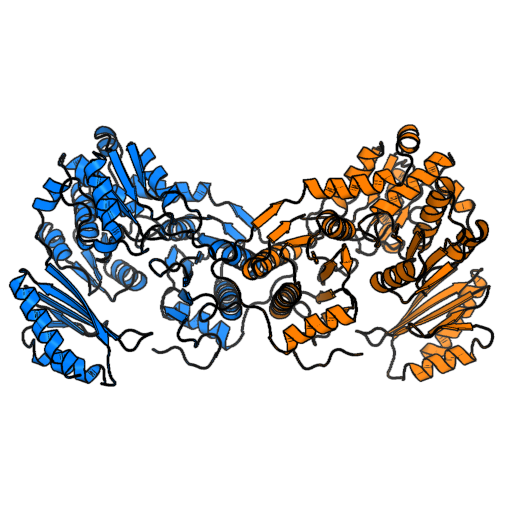0.438 -31.25 1 96.5 424 SER A CA 1
ATOM 3209 C C . SER A 1 424 ? 4.312 -39.312 -31.453 1 96.5 424 SER A C 1
ATOM 3211 O O . SER A 1 424 ? 3.193 -39.5 -31.922 1 96.5 424 SER A O 1
ATOM 3213 N N . TRP A 1 425 ? 4.77 -38.188 -31.047 1 97.19 425 TRP A N 1
ATOM 3214 C CA . TRP A 1 425 ? 4.012 -36.969 -31.359 1 97.19 425 TRP A CA 1
ATOM 3215 C C . TRP A 1 425 ? 4.934 -35.75 -31.484 1 97.19 425 TRP A C 1
ATOM 3217 O O . TRP A 1 425 ? 6.066 -35.781 -30.984 1 97.19 425 TRP A O 1
ATOM 3227 N N . ILE A 1 426 ? 4.512 -34.719 -32.219 1 97.25 426 ILE A N 1
ATOM 3228 C CA . ILE A 1 426 ? 5.172 -33.406 -32.375 1 97.25 426 ILE A CA 1
ATOM 3229 C C . ILE A 1 426 ? 4.141 -32.312 -32.25 1 97.25 426 ILE A C 1
ATOM 3231 O O . ILE A 1 426 ? 3.064 -32.375 -32.875 1 97.25 426 ILE A O 1
ATOM 3235 N N . HIS A 1 427 ? 4.387 -31.391 -31.375 1 96.88 427 HIS A N 1
ATOM 3236 C CA . HIS A 1 427 ? 3.498 -30.25 -31.141 1 96.88 427 HIS A CA 1
ATOM 3237 C C . HIS A 1 427 ? 4.172 -28.938 -31.516 1 96.88 427 HIS A C 1
ATOM 3239 O O . HIS A 1 427 ? 5.234 -28.609 -30.984 1 96.88 427 HIS A O 1
ATOM 3245 N N . ILE A 1 428 ? 3.586 -28.156 -32.438 1 95.19 428 ILE A N 1
ATOM 3246 C CA . ILE A 1 428 ? 4.105 -26.891 -32.969 1 95.19 428 ILE A CA 1
ATOM 3247 C C . ILE A 1 428 ? 3.195 -25.75 -32.531 1 95.19 428 ILE A C 1
ATOM 3249 O O . ILE A 1 428 ? 2.021 -25.688 -32.906 1 95.19 428 ILE A O 1
ATOM 3253 N N . ARG A 1 429 ? 3.803 -24.891 -31.75 1 92.12 429 ARG A N 1
ATOM 3254 C CA . ARG A 1 429 ? 2.998 -23.797 -31.219 1 92.12 429 ARG A CA 1
ATOM 3255 C C . ARG A 1 429 ? 3.689 -22.453 -31.422 1 92.12 429 ARG A C 1
ATOM 3257 O O . ARG A 1 429 ? 4.883 -22.312 -31.156 1 92.12 429 ARG A O 1
ATOM 3264 N N . PRO A 1 430 ? 2.934 -21.484 -31.875 1 86.75 430 PRO A N 1
ATOM 3265 C CA . PRO A 1 430 ? 3.531 -20.156 -31.984 1 86.75 430 PRO A CA 1
ATOM 3266 C C . PRO A 1 430 ? 3.635 -19.438 -30.641 1 86.75 430 PRO A C 1
ATOM 3268 O O . PRO A 1 430 ? 2.902 -19.766 -29.703 1 86.75 430 PRO A O 1
ATOM 3271 N N . SER A 1 431 ? 4.602 -18.562 -30.578 1 72.75 431 SER A N 1
ATOM 3272 C CA . SER A 1 431 ? 4.707 -17.672 -29.438 1 72.75 431 SER A CA 1
ATOM 3273 C C . SER A 1 431 ? 3.938 -16.375 -29.672 1 72.75 431 SER A C 1
ATOM 3275 O O . SER A 1 431 ? 3.918 -15.859 -30.797 1 72.75 431 SER A O 1
ATOM 3277 N N . ASN A 1 432 ? 3.25 -15.922 -28.672 1 60.12 432 ASN A N 1
ATOM 3278 C CA . ASN A 1 432 ? 2.455 -14.703 -28.828 1 60.12 432 ASN A CA 1
ATOM 3279 C C . ASN A 1 432 ? 3.32 -13.453 -28.734 1 60.12 432 ASN A C 1
ATOM 3281 O O . ASN A 1 432 ? 2.898 -12.367 -29.125 1 60.12 432 ASN A O 1
ATOM 3285 N N . THR A 1 433 ? 4.469 -13.586 -28.188 1 53 433 THR A N 1
ATOM 3286 C CA . THR A 1 433 ? 5.234 -12.391 -27.859 1 53 433 THR A CA 1
ATOM 3287 C C . THR A 1 433 ? 6.453 -12.266 -28.766 1 53 433 THR A C 1
ATOM 3289 O O . THR A 1 433 ? 6.953 -11.156 -28.984 1 53 433 THR A O 1
ATOM 3292 N N . GLU A 1 434 ? 6.906 -13.367 -29.172 1 64.88 434 GLU A N 1
ATOM 3293 C CA . GLU A 1 434 ? 8.109 -13.391 -29.984 1 64.88 434 GLU A CA 1
ATOM 3294 C C . GLU A 1 434 ? 7.863 -14.117 -31.312 1 64.88 434 GLU A C 1
ATOM 3296 O O . GLU A 1 434 ? 6.98 -14.969 -31.406 1 64.88 434 GLU A O 1
ATOM 3301 N N . PRO A 1 435 ? 8.555 -13.711 -32.188 1 76.75 435 PRO A N 1
ATOM 3302 C CA . PRO A 1 435 ? 8.438 -14.406 -33.469 1 76.75 435 PRO A CA 1
ATOM 3303 C C . PRO A 1 435 ? 9.125 -15.766 -33.469 1 76.75 435 PRO A C 1
ATOM 3305 O O . PRO A 1 435 ? 10 -16.031 -34.281 1 76.75 435 PRO A O 1
ATOM 3308 N N . ILE A 1 436 ? 8.742 -16.594 -32.562 1 82.12 436 ILE A N 1
ATOM 3309 C CA . ILE A 1 436 ? 9.328 -17.922 -32.406 1 82.12 436 ILE A CA 1
ATOM 3310 C C . ILE A 1 436 ? 8.219 -18.984 -32.406 1 82.12 436 ILE A C 1
ATOM 3312 O O . ILE A 1 436 ? 7.062 -18.688 -32.125 1 82.12 436 ILE A O 1
ATOM 3316 N N . LEU A 1 437 ? 8.609 -20.125 -32.938 1 88.62 437 LEU A N 1
ATOM 3317 C CA . LEU A 1 437 ? 7.777 -21.312 -32.906 1 88.62 437 LEU A CA 1
ATOM 3318 C C . LEU A 1 437 ? 8.367 -22.359 -31.953 1 88.62 437 LEU A C 1
ATOM 3320 O O . LEU A 1 437 ? 9.539 -22.719 -32.094 1 88.62 437 LEU A O 1
ATOM 3324 N N . ARG A 1 438 ? 7.582 -22.797 -31.062 1 90.88 438 ARG A N 1
ATOM 3325 C CA . ARG A 1 438 ? 8.023 -23.859 -30.156 1 90.88 438 ARG A CA 1
ATOM 3326 C C . ARG A 1 438 ? 7.617 -25.234 -30.672 1 90.88 438 ARG A C 1
ATOM 3328 O O . ARG A 1 438 ? 6.461 -25.453 -31.047 1 90.88 438 ARG A O 1
ATOM 3335 N N . VAL A 1 439 ? 8.578 -26.062 -30.719 1 94 439 VAL A N 1
ATOM 3336 C CA . VAL A 1 439 ? 8.344 -27.438 -31.156 1 94 439 VAL A CA 1
ATOM 3337 C C . VAL A 1 439 ? 8.688 -28.391 -30.016 1 94 439 VAL A C 1
ATOM 3339 O O . VAL A 1 439 ? 9.797 -28.359 -29.469 1 94 439 VAL A O 1
ATOM 3342 N N . ILE A 1 440 ? 7.754 -29.188 -29.656 1 96.25 440 ILE A N 1
ATOM 3343 C CA . ILE A 1 440 ? 7.961 -30.234 -28.656 1 96.25 440 ILE A CA 1
ATOM 3344 C C . ILE A 1 440 ? 7.672 -31.594 -29.281 1 96.25 440 ILE A C 1
ATOM 3346 O O . ILE A 1 440 ? 6.664 -31.766 -29.969 1 96.25 440 ILE A O 1
ATOM 3350 N N . ALA A 1 441 ? 8.562 -32.5 -29.078 1 97.62 441 ALA A N 1
ATOM 3351 C CA . ALA A 1 441 ? 8.383 -33.844 -29.656 1 97.62 441 ALA A CA 1
ATOM 3352 C C . ALA A 1 441 ? 8.727 -34.938 -28.641 1 97.62 441 ALA A C 1
ATOM 3354 O O . ALA A 1 441 ? 9.594 -34.719 -27.781 1 97.62 441 ALA A O 1
ATOM 3355 N N . GLU A 1 442 ? 8.078 -36 -28.734 1 98 442 GLU A N 1
ATOM 3356 C CA . GLU A 1 442 ? 8.328 -37.188 -27.938 1 98 442 GLU A CA 1
ATOM 3357 C C . GLU A 1 442 ? 8.227 -38.469 -28.766 1 98 442 GLU A C 1
ATOM 3359 O O . GLU A 1 442 ? 7.43 -38.531 -29.719 1 98 442 GLU A O 1
ATOM 3364 N N . ALA A 1 443 ? 9.086 -39.438 -28.469 1 97.62 443 ALA A N 1
ATOM 3365 C CA . ALA A 1 443 ? 9.031 -40.75 -29.094 1 97.62 443 ALA A CA 1
ATOM 3366 C C . ALA A 1 443 ? 9.375 -41.844 -28.109 1 97.62 443 ALA A C 1
ATOM 3368 O O . ALA A 1 443 ? 9.805 -41.562 -26.984 1 97.62 443 ALA A O 1
ATOM 3369 N N . ARG A 1 444 ? 9.148 -43.062 -28.547 1 95.12 444 ARG A N 1
ATOM 3370 C CA . ARG A 1 444 ? 9.359 -44.219 -27.656 1 95.12 444 ARG A CA 1
ATOM 3371 C C . ARG A 1 444 ? 10.852 -44.5 -27.469 1 95.12 444 ARG A C 1
ATOM 3373 O O . ARG A 1 444 ? 11.266 -45.031 -26.453 1 95.12 444 ARG A O 1
ATOM 3380 N N . THR A 1 445 ? 11.609 -44.062 -28.469 1 95.69 445 THR A N 1
ATOM 3381 C CA . THR A 1 445 ? 13.047 -44.281 -28.406 1 95.69 445 THR A CA 1
ATOM 3382 C C . THR A 1 445 ? 13.812 -43.031 -28.734 1 95.69 445 THR A C 1
ATOM 3384 O O . THR A 1 445 ? 13.273 -42.125 -29.391 1 95.69 445 THR A O 1
ATOM 3387 N N . LYS A 1 446 ? 15.039 -43.062 -28.281 1 96 446 LYS A N 1
ATOM 3388 C CA . LYS A 1 446 ? 15.914 -41.938 -28.578 1 96 446 LYS A CA 1
ATOM 3389 C C . LYS A 1 446 ? 16.109 -41.781 -30.078 1 96 446 LYS A C 1
ATOM 3391 O O . LYS A 1 446 ? 16.156 -40.656 -30.594 1 96 446 LYS A O 1
ATOM 3396 N N . LYS A 1 447 ? 16.234 -42.844 -30.734 1 96.56 447 LYS A N 1
ATOM 3397 C CA . LYS A 1 447 ? 16.438 -42.844 -32.188 1 96.56 447 LYS A CA 1
ATOM 3398 C C . LYS A 1 447 ? 15.234 -42.25 -32.906 1 96.56 447 LYS A C 1
ATOM 3400 O O . LYS A 1 447 ? 15.398 -41.406 -33.781 1 96.56 447 LYS A O 1
ATOM 3405 N N . ASP A 1 448 ? 14.094 -42.688 -32.5 1 95.88 448 ASP A N 1
ATOM 3406 C CA . ASP A 1 448 ? 12.875 -42.156 -33.125 1 95.88 448 ASP A CA 1
ATOM 3407 C C . ASP A 1 448 ? 12.703 -40.656 -32.844 1 95.88 448 ASP A C 1
ATOM 3409 O O . ASP A 1 448 ? 12.219 -39.938 -33.719 1 95.88 448 ASP A O 1
ATOM 3413 N N . LEU A 1 449 ? 13.055 -40.281 -31.672 1 97.19 449 LEU A N 1
ATOM 3414 C CA . LEU A 1 449 ? 12.977 -38.875 -31.328 1 97.19 449 LEU A CA 1
ATOM 3415 C C . LEU A 1 449 ? 13.914 -38.031 -32.219 1 97.19 449 LEU A C 1
ATOM 3417 O O . LEU A 1 449 ? 13.539 -36.969 -32.688 1 97.19 449 LEU A O 1
ATOM 3421 N N . SER A 1 450 ? 15.125 -38.531 -32.375 1 96.5 450 SER A N 1
ATOM 3422 C CA . SER A 1 450 ? 16.094 -37.844 -33.219 1 96.5 450 SER A CA 1
ATOM 3423 C C . SER A 1 450 ? 15.578 -37.688 -34.625 1 96.5 450 SER A C 1
ATOM 3425 O O . SER A 1 450 ? 15.789 -36.656 -35.281 1 96.5 450 SER A O 1
ATOM 3427 N N . ALA A 1 451 ? 14.969 -38.656 -35.094 1 94.5 451 ALA A N 1
ATOM 3428 C CA . ALA A 1 451 ? 14.398 -38.625 -36.438 1 94.5 451 ALA A CA 1
ATOM 3429 C C . ALA A 1 451 ? 13.32 -37.531 -36.562 1 94.5 451 ALA A C 1
ATOM 3431 O O . ALA A 1 451 ? 13.266 -36.812 -37.531 1 94.5 451 ALA A O 1
ATOM 3432 N N . LEU A 1 452 ? 12.461 -37.5 -35.562 1 94.56 452 LEU A N 1
ATOM 3433 C CA . LEU A 1 452 ? 11.414 -36.5 -35.531 1 94.56 452 LEU A CA 1
ATOM 3434 C C . LEU A 1 452 ? 12.016 -35.094 -35.531 1 94.56 452 LEU A C 1
ATOM 3436 O O . LEU A 1 452 ? 11.547 -34.219 -36.281 1 94.56 452 LEU A O 1
ATOM 3440 N N . ILE A 1 453 ? 13 -34.906 -34.781 1 94.44 453 ILE A N 1
ATOM 3441 C CA . ILE A 1 453 ? 13.625 -33.594 -34.594 1 94.44 453 ILE A CA 1
ATOM 3442 C C . ILE A 1 453 ? 14.344 -33.188 -35.906 1 94.44 453 ILE A C 1
ATOM 3444 O O . ILE A 1 453 ? 14.359 -32 -36.25 1 94.44 453 ILE A O 1
ATOM 3448 N N . ASP A 1 454 ? 14.953 -34.156 -36.469 1 94.75 454 ASP A N 1
ATOM 3449 C CA . ASP A 1 454 ? 15.633 -33.875 -37.719 1 94.75 454 ASP A CA 1
ATOM 3450 C C . ASP A 1 454 ? 14.648 -33.406 -38.781 1 94.75 454 ASP A C 1
ATOM 3452 O O . ASP A 1 454 ? 14.945 -32.469 -39.562 1 94.75 454 ASP A O 1
ATOM 3456 N N . ILE A 1 455 ? 13.578 -34.031 -38.875 1 94.38 455 ILE A N 1
ATOM 3457 C CA . ILE A 1 455 ? 12.539 -33.656 -39.812 1 94.38 455 ILE A CA 1
ATOM 3458 C C . ILE A 1 455 ? 12.062 -32.219 -39.531 1 94.38 455 ILE A C 1
ATOM 3460 O O . ILE A 1 455 ? 11.938 -31.391 -40.438 1 94.38 455 ILE A O 1
ATOM 3464 N N . ALA A 1 456 ? 11.773 -31.953 -38.25 1 93.56 456 ALA A N 1
ATOM 3465 C CA . ALA A 1 456 ? 11.328 -30.625 -37.844 1 93.56 456 ALA A CA 1
ATOM 3466 C C . ALA A 1 456 ? 12.367 -29.562 -38.188 1 93.56 456 ALA A C 1
ATOM 3468 O O . ALA A 1 456 ? 12.016 -28.469 -38.656 1 93.56 456 ALA A O 1
ATOM 3469 N N . GLY A 1 457 ? 13.609 -29.891 -37.938 1 92.81 457 GLY A N 1
ATOM 3470 C CA . GLY A 1 457 ? 14.688 -28.969 -38.281 1 92.81 457 GLY A CA 1
ATOM 3471 C C . GLY A 1 457 ? 14.742 -28.625 -39.75 1 92.81 457 GLY A C 1
ATOM 3472 O O . GLY A 1 457 ? 14.953 -27.469 -40.094 1 92.81 457 GLY A O 1
ATOM 3473 N N . LYS A 1 458 ? 14.625 -29.562 -40.531 1 92.38 458 LYS A N 1
ATOM 3474 C CA . LYS A 1 458 ? 14.648 -29.359 -41.969 1 92.38 458 LYS A CA 1
ATOM 3475 C C . LYS A 1 458 ? 13.508 -28.438 -42.438 1 92.38 458 LYS A C 1
ATOM 3477 O O . LYS A 1 458 ? 13.695 -27.594 -43.281 1 92.38 458 LYS A O 1
ATOM 3482 N N . ILE A 1 459 ? 12.414 -28.688 -41.844 1 92.19 459 ILE A N 1
ATOM 3483 C CA . ILE A 1 459 ? 11.25 -27.875 -42.188 1 92.19 459 ILE A CA 1
ATOM 3484 C C . ILE A 1 459 ? 11.484 -26.422 -41.75 1 92.19 459 ILE A C 1
ATOM 3486 O O . ILE A 1 459 ? 11.211 -25.5 -42.5 1 92.19 459 ILE A O 1
ATOM 3490 N N . MET A 1 460 ? 12.039 -26.25 -40.594 1 89 460 MET A N 1
ATOM 3491 C CA . MET A 1 460 ? 12.156 -24.922 -40 1 89 460 MET A CA 1
ATOM 3492 C C . MET A 1 460 ? 13.336 -24.172 -40.594 1 89 460 MET A C 1
ATOM 3494 O O . MET A 1 460 ? 13.328 -22.938 -40.625 1 89 460 MET A O 1
ATOM 3498 N N . GLU A 1 461 ? 14.375 -24.859 -40.969 1 82.19 461 GLU A N 1
ATOM 3499 C CA . GLU A 1 461 ? 15.492 -24.219 -41.656 1 82.19 461 GLU A CA 1
ATOM 3500 C C . GLU A 1 461 ? 15.039 -23.625 -42.969 1 82.19 461 GLU A C 1
ATOM 3502 O O . GLU A 1 461 ? 15.602 -22.625 -43.438 1 82.19 461 GLU A O 1
ATOM 3507 N N . ASN A 1 462 ? 14.117 -24.25 -43.562 1 70.81 462 ASN A N 1
ATOM 3508 C CA . ASN A 1 462 ? 13.633 -23.797 -44.844 1 70.81 462 ASN A CA 1
ATOM 3509 C C . ASN A 1 462 ? 12.508 -22.781 -44.719 1 70.81 462 ASN A C 1
ATOM 3511 O O . ASN A 1 462 ? 11.953 -22.312 -45.719 1 70.81 462 ASN A O 1
ATOM 3515 N N . SER A 1 463 ? 12.172 -22.469 -43.531 1 70.62 463 SER A N 1
ATOM 3516 C CA . SER A 1 463 ? 11.078 -21.531 -43.281 1 70.62 463 SER A CA 1
ATOM 3517 C C . SER A 1 463 ? 11.602 -20.156 -42.875 1 70.62 463 SER A C 1
ATOM 3519 O O . SER A 1 463 ? 12.586 -20.047 -42.156 1 70.62 463 SER A O 1
ATOM 3521 N N . MET B 1 1 ? -0.917 32.75 -9.828 1 22.73 1 MET B N 1
ATOM 3522 C CA . MET B 1 1 ? -0.679 32.031 -11.094 1 22.73 1 MET B CA 1
ATOM 3523 C C . MET B 1 1 ? -1.436 30.719 -11.141 1 22.73 1 MET B C 1
ATOM 3525 O O . MET B 1 1 ? -1.179 29.828 -10.336 1 22.73 1 MET B O 1
ATOM 3529 N N . ALA B 1 2 ? -2.529 30.703 -11.703 1 30.19 2 ALA B N 1
ATOM 3530 C CA . ALA B 1 2 ? -3.453 29.625 -12.016 1 30.19 2 ALA B CA 1
ATOM 3531 C C . ALA B 1 2 ? -2.729 28.453 -12.695 1 30.19 2 ALA B C 1
ATOM 3533 O O . ALA B 1 2 ? -1.918 28.672 -13.602 1 30.19 2 ALA B O 1
ATOM 3534 N N . LEU B 1 3 ? -2.564 27.328 -12.133 1 32.75 3 LEU B N 1
ATOM 3535 C CA . LEU B 1 3 ? -2.025 26.109 -12.727 1 32.75 3 LEU B CA 1
ATOM 3536 C C . LEU B 1 3 ? -2.521 25.938 -14.156 1 32.75 3 LEU B C 1
ATOM 3538 O O . LEU B 1 3 ? -3.656 26.297 -14.477 1 32.75 3 LEU B O 1
ATOM 3542 N N . ASP B 1 4 ? -1.687 25.938 -15.055 1 31.08 4 ASP B N 1
ATOM 3543 C CA . ASP B 1 4 ? -1.999 25.641 -16.453 1 31.08 4 ASP B CA 1
ATOM 3544 C C . ASP B 1 4 ? -2.955 24.453 -16.562 1 31.08 4 ASP B C 1
ATOM 3546 O O . ASP B 1 4 ? -2.75 23.422 -15.914 1 31.08 4 ASP B O 1
ATOM 3550 N N . PRO B 1 5 ? -4.09 24.516 -17.203 1 34.75 5 PRO B N 1
ATOM 3551 C CA . PRO B 1 5 ? -5.211 23.594 -17.406 1 34.75 5 PRO B CA 1
ATOM 3552 C C . PRO B 1 5 ? -4.77 22.266 -18 1 34.75 5 PRO B C 1
ATOM 3554 O O . PRO B 1 5 ? -5.598 21.359 -18.188 1 34.75 5 PRO B O 1
ATOM 3557 N N . ARG B 1 6 ? -3.703 22.203 -18.516 1 36.28 6 ARG B N 1
ATOM 3558 C CA . ARG B 1 6 ? -3.643 21.125 -19.5 1 36.28 6 ARG B CA 1
ATOM 3559 C C . ARG B 1 6 ? -3.695 19.766 -18.812 1 36.28 6 ARG B C 1
ATOM 3561 O O . ARG B 1 6 ? -3.736 18.734 -19.484 1 36.28 6 ARG B O 1
ATOM 3568 N N . SER B 1 7 ? -3 19.453 -17.688 1 49.69 7 SER B N 1
ATOM 3569 C CA . SER B 1 7 ? -3.33 18.047 -17.438 1 49.69 7 SER B CA 1
ATOM 3570 C C . SER B 1 7 ? -4.734 17.906 -16.844 1 49.69 7 SER B C 1
ATOM 3572 O O . SER B 1 7 ? -4.996 18.375 -15.734 1 49.69 7 SER B O 1
ATOM 3574 N N . PRO B 1 8 ? -5.602 17.656 -17.625 1 54.94 8 PRO B N 1
ATOM 3575 C CA . PRO B 1 8 ? -7.031 17.609 -17.297 1 54.94 8 PRO B CA 1
ATOM 3576 C C . PRO B 1 8 ? -7.316 16.922 -15.969 1 54.94 8 PRO B C 1
ATOM 3578 O O . PRO B 1 8 ? -8.281 17.266 -15.289 1 54.94 8 PRO B O 1
ATOM 3581 N N . VAL B 1 9 ? -6.246 16.156 -15.562 1 60.62 9 VAL B N 1
ATOM 3582 C CA . VAL B 1 9 ? -6.566 15.359 -14.375 1 60.62 9 VAL B CA 1
ATOM 3583 C C . VAL B 1 9 ? -6.562 16.266 -13.141 1 60.62 9 VAL B C 1
ATOM 3585 O O . VAL B 1 9 ? -7.348 16.047 -12.211 1 60.62 9 VAL B O 1
ATOM 3588 N N . PHE B 1 10 ? -5.855 17.375 -13.164 1 73.56 10 PHE B N 1
ATOM 3589 C CA . PHE B 1 10 ? -5.734 18.188 -11.969 1 73.56 10 PHE B CA 1
ATOM 3590 C C . PHE B 1 10 ? -6.551 19.469 -12.109 1 73.56 10 PHE B C 1
ATOM 3592 O O . PHE B 1 10 ? -6.285 20.469 -11.422 1 73.56 10 PHE B O 1
ATOM 3599 N N . GLN B 1 11 ? -7.473 19.438 -13 1 73.19 11 GLN B N 1
ATOM 3600 C CA . GLN B 1 11 ? -8.289 20.625 -13.188 1 73.19 11 GLN B CA 1
ATOM 3601 C C . GLN B 1 11 ? -9.727 20.391 -12.719 1 73.19 11 GLN B C 1
ATOM 3603 O O . GLN B 1 11 ? -10.602 21.219 -12.953 1 73.19 11 GLN B O 1
ATOM 3608 N N . HIS B 1 12 ? -9.938 19.719 -11.836 1 82.12 12 HIS B N 1
ATOM 3609 C CA . HIS B 1 12 ? -11.289 19.469 -11.336 1 82.12 12 HIS B CA 1
ATOM 3610 C C . HIS B 1 12 ? -11.664 20.469 -10.242 1 82.12 12 HIS B C 1
ATOM 3612 O O . HIS B 1 12 ? -10.836 20.812 -9.398 1 82.12 12 HIS B O 1
ATOM 3618 N N . PRO B 1 13 ? -12.867 20.969 -10.203 1 83.06 13 PRO B N 1
ATOM 3619 C CA . PRO B 1 13 ? -13.289 21.953 -9.211 1 83.06 13 PRO B CA 1
ATOM 3620 C C . PRO B 1 13 ? -13.195 21.422 -7.777 1 83.06 13 PRO B C 1
ATOM 3622 O O . PRO B 1 13 ? -13.039 22.219 -6.836 1 83.06 13 PRO B O 1
ATOM 3625 N N . ASP B 1 14 ? -13.297 20.125 -7.668 1 90.12 14 ASP B N 1
ATOM 3626 C CA . ASP B 1 14 ? -13.234 19.516 -6.344 1 90.12 14 ASP B CA 1
ATOM 3627 C C . ASP B 1 14 ? -11.789 19.203 -5.953 1 90.12 14 ASP B C 1
ATOM 3629 O O . ASP B 1 14 ? -11.539 18.469 -5 1 90.12 14 ASP B O 1
ATOM 3633 N N . LEU B 1 15 ? -10.867 19.719 -6.734 1 91.5 15 LEU B N 1
ATOM 3634 C CA . LEU B 1 15 ? -9.445 19.594 -6.457 1 91.5 15 LEU B CA 1
ATOM 3635 C C . LEU B 1 15 ? -8.82 20.969 -6.172 1 91.5 15 LEU B C 1
ATOM 3637 O O . LEU B 1 15 ? -9.094 21.938 -6.883 1 91.5 15 LEU B O 1
ATOM 3641 N N . MET B 1 16 ? -8.062 21.031 -5.105 1 88.25 16 MET B N 1
ATOM 3642 C CA . MET B 1 16 ? -7.355 22.25 -4.73 1 88.25 16 MET B CA 1
ATOM 3643 C C . MET B 1 16 ? -5.852 22 -4.66 1 88.25 16 MET B C 1
ATOM 3645 O O . MET B 1 16 ? -5.395 21.109 -3.943 1 88.25 16 MET B O 1
ATOM 3649 N N . VAL B 1 17 ? -5.152 22.734 -5.402 1 87.62 17 VAL B N 1
ATOM 3650 C CA . VAL B 1 17 ? -3.695 22.672 -5.387 1 87.62 17 VAL B CA 1
ATOM 3651 C C . VAL B 1 17 ? -3.137 23.875 -4.645 1 87.62 17 VAL B C 1
ATOM 3653 O O . VAL B 1 17 ? -3.389 25.016 -5.035 1 87.62 17 VAL B O 1
ATOM 3656 N N . SER B 1 18 ? -2.502 23.641 -3.549 1 82.62 18 SER B N 1
ATOM 3657 C CA . SER B 1 18 ? -1.864 24.703 -2.779 1 82.62 18 SER B CA 1
ATOM 3658 C C . SER B 1 18 ? -0.345 24.578 -2.811 1 82.62 18 SER B C 1
ATOM 3660 O O . SER B 1 18 ? 0.189 23.609 -3.371 1 82.62 18 SER B O 1
ATOM 3662 N N . VAL B 1 19 ? 0.294 25.516 -2.133 1 78.81 19 VAL B N 1
ATOM 3663 C CA . VAL B 1 19 ? 1.753 25.547 -2.154 1 78.81 19 VAL B CA 1
ATOM 3664 C C . VAL B 1 19 ? 2.312 24.359 -1.373 1 78.81 19 VAL B C 1
ATOM 3666 O O . VAL B 1 19 ? 3.441 23.938 -1.614 1 78.81 19 VAL B O 1
ATOM 3669 N N . SER B 1 20 ? 1.469 23.781 -0.553 1 83.44 20 SER B N 1
ATOM 3670 C CA . SER B 1 20 ? 2.018 22.734 0.301 1 83.44 20 SER B CA 1
ATOM 3671 C C . SER B 1 20 ? 1.486 21.359 -0.099 1 83.44 20 SER B C 1
ATOM 3673 O O . SER B 1 20 ? 1.732 20.359 0.591 1 83.44 20 SER B O 1
ATOM 3675 N N . GLY B 1 21 ? 0.722 21.344 -1.163 1 91 21 GLY B N 1
ATOM 3676 C CA . GLY B 1 21 ? 0.24 20.031 -1.576 1 91 21 GLY B CA 1
ATOM 3677 C C . GLY B 1 21 ? -1.069 20.094 -2.34 1 91 21 GLY B C 1
ATOM 3678 O O . GLY B 1 21 ? -1.369 21.094 -2.99 1 91 21 GLY B O 1
ATOM 3679 N N . ILE B 1 22 ? -1.756 18.906 -2.357 1 93.88 22 ILE B N 1
ATOM 3680 C CA . ILE B 1 22 ? -2.98 18.781 -3.143 1 93.88 22 ILE B CA 1
ATOM 3681 C C . ILE B 1 22 ? -4.082 18.172 -2.279 1 93.88 22 ILE B C 1
ATOM 3683 O O . ILE B 1 22 ? -3.822 17.266 -1.473 1 93.88 22 ILE B O 1
ATOM 3687 N N . ARG B 1 23 ? -5.242 18.703 -2.35 1 94.75 23 ARG B N 1
ATOM 3688 C CA . ARG B 1 23 ? -6.402 18.188 -1.632 1 94.75 23 ARG B CA 1
ATOM 3689 C C . ARG B 1 23 ? -7.637 18.172 -2.529 1 94.75 23 ARG B C 1
ATOM 3691 O O . ARG B 1 23 ? -7.746 18.953 -3.467 1 94.75 23 ARG B O 1
ATOM 3698 N N . GLY B 1 24 ? -8.516 17.234 -2.252 1 95.31 24 GLY B N 1
ATOM 3699 C CA . GLY B 1 24 ? -9.742 17.156 -3.023 1 95.31 24 GLY B CA 1
ATOM 3700 C C . GLY B 1 24 ? -10.781 16.234 -2.396 1 95.31 24 GLY B C 1
ATOM 3701 O O . GLY B 1 24 ? -10.508 15.586 -1.387 1 95.31 24 GLY B O 1
ATOM 3702 N N . ILE B 1 25 ? -11.961 16.328 -3.014 1 96.81 25 ILE B N 1
ATOM 3703 C CA . ILE B 1 25 ? -13.062 15.461 -2.609 1 96.81 25 ILE B CA 1
ATOM 3704 C C . ILE B 1 25 ? -12.906 14.086 -3.266 1 96.81 25 ILE B C 1
ATOM 3706 O O . ILE B 1 25 ? -12.625 13.992 -4.461 1 96.81 25 ILE B O 1
ATOM 3710 N N . ILE B 1 26 ? -12.969 13.016 -2.521 1 97.25 26 ILE B N 1
ATOM 3711 C CA . ILE B 1 26 ? -12.961 11.656 -3.053 1 97.25 26 ILE B CA 1
ATOM 3712 C C . ILE B 1 26 ? -14.383 11.227 -3.393 1 97.25 26 ILE B C 1
ATOM 3714 O O . ILE B 1 26 ? -15.273 11.258 -2.537 1 97.25 26 ILE B O 1
ATOM 3718 N N . PRO B 1 27 ? -14.656 10.891 -4.676 1 93.62 27 PRO B N 1
ATOM 3719 C CA . PRO B 1 27 ? -13.641 10.531 -5.668 1 93.62 27 PRO B CA 1
ATOM 3720 C C . PRO B 1 27 ? -13.492 11.586 -6.762 1 93.62 27 PRO B C 1
ATOM 3722 O O . PRO B 1 27 ? -12.75 11.375 -7.73 1 93.62 27 PRO B O 1
ATOM 3725 N N . THR B 1 28 ? -14.102 12.656 -6.691 1 92.38 28 THR B N 1
ATOM 3726 C CA . THR B 1 28 ? -14.242 13.539 -7.844 1 92.38 28 THR B CA 1
ATOM 3727 C C . THR B 1 28 ? -12.953 14.328 -8.078 1 92.38 28 THR B C 1
ATOM 3729 O O . THR B 1 28 ? -12.203 14.039 -9.008 1 92.38 28 THR B O 1
ATOM 3732 N N . GLY B 1 29 ? -12.57 15.195 -7.121 1 93.44 29 GLY B N 1
ATOM 3733 C CA . GLY B 1 29 ? -11.344 15.969 -7.242 1 93.44 29 GLY B CA 1
ATOM 3734 C C . GLY B 1 29 ? -10.102 15.164 -6.914 1 93.44 29 GLY B C 1
ATOM 3735 O O . GLY B 1 29 ? -9.133 15.172 -7.672 1 93.44 29 GLY B O 1
ATOM 3736 N N . PHE B 1 30 ? -10.195 14.492 -5.836 1 96 30 PHE B N 1
ATOM 3737 C CA . PHE B 1 30 ? -9.109 13.609 -5.41 1 96 30 PHE B CA 1
ATOM 3738 C C . PHE B 1 30 ? -9.352 12.188 -5.895 1 96 30 PHE B C 1
ATOM 3740 O O . PHE B 1 30 ? -9.461 11.266 -5.086 1 96 30 PHE B O 1
ATOM 3747 N N . SER B 1 31 ? -9.344 12.047 -7.223 1 96.12 31 SER B N 1
ATOM 3748 C CA . SER B 1 31 ? -9.617 10.789 -7.91 1 96.12 31 SER B CA 1
ATOM 3749 C C . SER B 1 31 ? -8.438 9.828 -7.812 1 96.12 31 SER B C 1
ATOM 3751 O O . SER B 1 31 ? -7.34 10.227 -7.41 1 96.12 31 SER B O 1
ATOM 3753 N N . SER B 1 32 ? -8.711 8.594 -8.219 1 97 32 SER B N 1
ATOM 3754 C CA . SER B 1 32 ? -7.656 7.586 -8.203 1 97 32 SER B CA 1
ATOM 3755 C C . SER B 1 32 ? -6.473 8.008 -9.062 1 97 32 SER B C 1
ATOM 3757 O O . SER B 1 32 ? -5.32 7.77 -8.703 1 97 32 SER B O 1
ATOM 3759 N N . ASP B 1 33 ? -6.691 8.648 -10.188 1 96 33 ASP B N 1
ATOM 3760 C CA . ASP B 1 33 ? -5.629 9.109 -11.07 1 96 33 ASP B CA 1
ATOM 3761 C C . ASP B 1 33 ? -4.809 10.219 -10.422 1 96 33 ASP B C 1
ATOM 3763 O O . ASP B 1 33 ? -3.576 10.203 -10.484 1 96 33 ASP B O 1
ATOM 3767 N N . VAL B 1 34 ? -5.5 11.188 -9.797 1 96.5 34 VAL B N 1
ATOM 3768 C CA . VAL B 1 34 ? -4.828 12.305 -9.141 1 96.5 34 VAL B CA 1
ATOM 3769 C C . VAL B 1 34 ? -3.947 11.789 -8.008 1 96.5 34 VAL B C 1
ATOM 3771 O O . VAL B 1 34 ? -2.799 12.219 -7.859 1 96.5 34 VAL B O 1
ATOM 3774 N N . ILE B 1 35 ? -4.48 10.867 -7.25 1 98.19 35 ILE B N 1
ATOM 3775 C CA . ILE B 1 35 ? -3.779 10.273 -6.117 1 98.19 35 ILE B CA 1
ATOM 3776 C C . ILE B 1 35 ? -2.482 9.625 -6.594 1 98.19 35 ILE B C 1
ATOM 3778 O O . ILE B 1 35 ? -1.405 9.914 -6.066 1 98.19 35 ILE B O 1
ATOM 3782 N N . TYR B 1 36 ? -2.596 8.82 -7.586 1 98.31 36 TYR B N 1
ATOM 3783 C CA . TYR B 1 36 ? -1.458 8.039 -8.055 1 98.31 36 TYR B CA 1
ATOM 3784 C C . TYR B 1 36 ? -0.42 8.93 -8.727 1 98.31 36 TYR B C 1
ATOM 3786 O O . TYR B 1 36 ? 0.78 8.789 -8.484 1 98.31 36 TYR B O 1
ATOM 3794 N N . ASP B 1 37 ? -0.81 9.828 -9.555 1 97.44 37 ASP B N 1
ATOM 3795 C CA . ASP B 1 37 ? 0.09 10.719 -10.281 1 97.44 37 ASP B CA 1
ATOM 3796 C C . ASP B 1 37 ? 0.815 11.664 -9.328 1 97.44 37 ASP B C 1
ATOM 3798 O O . ASP B 1 37 ? 2.002 11.945 -9.508 1 97.44 37 ASP B O 1
ATOM 3802 N N . ALA B 1 38 ? 0.099 12.172 -8.336 1 97.69 38 ALA B N 1
ATOM 3803 C CA . ALA B 1 38 ? 0.716 13.07 -7.367 1 97.69 38 ALA B CA 1
ATOM 3804 C C . ALA B 1 38 ? 1.834 12.367 -6.602 1 97.69 38 ALA B C 1
ATOM 3806 O O . ALA B 1 38 ? 2.906 12.945 -6.391 1 97.69 38 ALA B O 1
ATOM 3807 N N . LEU B 1 39 ? 1.58 11.156 -6.195 1 98.62 39 LEU B N 1
ATOM 3808 C CA . LEU B 1 39 ? 2.562 10.391 -5.438 1 98.62 39 LEU B CA 1
ATOM 3809 C C . LEU B 1 39 ? 3.795 10.094 -6.285 1 98.62 39 LEU B C 1
ATOM 3811 O O . LEU B 1 39 ? 4.926 10.25 -5.824 1 98.62 39 LEU B O 1
ATOM 3815 N N . ARG B 1 40 ? 3.568 9.641 -7.543 1 98.31 40 ARG B N 1
ATOM 3816 C CA . ARG B 1 40 ? 4.688 9.359 -8.43 1 98.31 40 ARG B CA 1
ATOM 3817 C C . ARG B 1 40 ? 5.516 10.609 -8.695 1 98.31 40 ARG B C 1
ATOM 3819 O O . ARG B 1 40 ? 6.746 10.555 -8.742 1 98.31 40 ARG B O 1
ATOM 3826 N N . ALA B 1 41 ? 4.836 11.711 -8.883 1 98.12 41 ALA B N 1
ATOM 3827 C CA . ALA B 1 41 ? 5.52 12.969 -9.164 1 98.12 41 ALA B CA 1
ATOM 3828 C C . ALA B 1 41 ? 6.367 13.414 -7.977 1 98.12 41 ALA B C 1
ATOM 3830 O O . ALA B 1 41 ? 7.535 13.781 -8.141 1 98.12 41 ALA B O 1
ATOM 3831 N N . PHE B 1 42 ? 5.812 13.375 -6.777 1 98.38 42 PHE B N 1
ATOM 3832 C CA . PHE B 1 42 ? 6.539 13.781 -5.582 1 98.38 42 PHE B CA 1
ATOM 3833 C C . PHE B 1 42 ? 7.758 12.883 -5.363 1 98.38 42 PHE B C 1
ATOM 3835 O O . PHE B 1 42 ? 8.859 13.383 -5.113 1 98.38 42 PHE B O 1
ATOM 3842 N N . GLY B 1 43 ? 7.52 11.562 -5.438 1 98.31 43 GLY B N 1
ATOM 3843 C CA . GLY B 1 43 ? 8.633 10.641 -5.285 1 98.31 43 GLY B CA 1
ATOM 3844 C C . GLY B 1 43 ? 9.742 10.867 -6.293 1 98.31 43 GLY B C 1
ATOM 3845 O O . GLY B 1 43 ? 10.922 10.734 -5.965 1 98.31 43 GLY B O 1
ATOM 3846 N N . SER B 1 44 ? 9.352 11.141 -7.535 1 98.12 44 SER B N 1
ATOM 3847 C CA . SER B 1 44 ? 10.328 11.406 -8.594 1 98.12 44 SER B CA 1
ATOM 3848 C C . SER B 1 44 ? 11.094 12.695 -8.336 1 98.12 44 SER B C 1
ATOM 3850 O O . SER B 1 44 ? 12.266 12.82 -8.695 1 98.12 44 SER B O 1
ATOM 3852 N N . TRP B 1 45 ? 10.383 13.664 -7.719 1 97.62 45 TRP B N 1
ATOM 3853 C CA . TRP B 1 45 ? 10.945 14.984 -7.441 1 97.62 45 TRP B CA 1
ATOM 3854 C C . TRP B 1 45 ? 11.969 14.906 -6.309 1 97.62 45 TRP B C 1
ATOM 3856 O O . TRP B 1 45 ? 12.984 15.609 -6.332 1 97.62 45 TRP B O 1
ATOM 3866 N N . LEU B 1 46 ? 11.789 14.016 -5.363 1 96.69 46 LEU B N 1
ATOM 3867 C CA . LEU B 1 46 ? 12.641 13.906 -4.191 1 96.69 46 LEU B CA 1
ATOM 3868 C C . LEU B 1 46 ? 14.016 13.359 -4.57 1 96.69 46 LEU B C 1
ATOM 3870 O O . LEU B 1 46 ? 14.117 12.344 -5.27 1 96.69 46 LEU B O 1
ATOM 3874 N N . ARG B 1 47 ? 15.125 13.875 -4.215 1 90.69 47 ARG B N 1
ATOM 3875 C CA . ARG B 1 47 ? 16.484 13.43 -4.531 1 90.69 47 ARG B CA 1
ATOM 3876 C C . ARG B 1 47 ? 16.969 12.406 -3.514 1 90.69 47 ARG B C 1
ATOM 3878 O O . ARG B 1 47 ? 17.672 11.453 -3.873 1 90.69 47 ARG B O 1
ATOM 3885 N N . GLY B 1 48 ? 16.516 12.289 -2.314 1 90.25 48 GLY B N 1
ATOM 3886 C CA . GLY B 1 48 ? 16.953 11.375 -1.271 1 90.25 48 GLY B CA 1
ATOM 3887 C C . GLY B 1 48 ? 16.156 10.086 -1.226 1 90.25 48 GLY B C 1
ATOM 3888 O O . GLY B 1 48 ? 15.297 9.859 -2.076 1 90.25 48 GLY B O 1
ATOM 3889 N N . ASN B 1 49 ? 16.562 9.195 -0.299 1 92.88 49 ASN B N 1
ATOM 3890 C CA . ASN B 1 49 ? 16.078 7.824 -0.422 1 92.88 49 ASN B CA 1
ATOM 3891 C C . ASN B 1 49 ? 15.086 7.48 0.685 1 92.88 49 ASN B C 1
ATOM 3893 O O . ASN B 1 49 ? 14.555 6.371 0.723 1 92.88 49 ASN B O 1
ATOM 3897 N N . THR B 1 50 ? 14.859 8.398 1.626 1 98.19 50 THR B N 1
ATOM 3898 C CA . THR B 1 50 ? 13.938 8.062 2.711 1 98.19 50 THR B CA 1
ATOM 3899 C C . THR B 1 50 ? 12.773 9.047 2.75 1 98.19 50 THR B C 1
ATOM 3901 O O . THR B 1 50 ? 12.977 10.258 2.641 1 98.19 50 THR B O 1
ATOM 3904 N N . VAL B 1 51 ? 11.609 8.539 2.869 1 98.75 51 VAL B N 1
ATOM 3905 C CA . VAL B 1 51 ? 10.406 9.344 2.963 1 98.75 51 VAL B CA 1
ATOM 3906 C C . VAL B 1 51 ? 9.625 8.969 4.223 1 98.75 51 VAL B C 1
ATOM 3908 O O . VAL B 1 51 ? 9.469 7.789 4.535 1 98.75 51 VAL B O 1
ATOM 3911 N N . VAL B 1 52 ? 9.148 9.953 4.977 1 98.94 52 VAL B N 1
ATOM 3912 C CA . VAL B 1 52 ? 8.32 9.758 6.156 1 98.94 52 VAL B CA 1
ATOM 3913 C C . VAL B 1 52 ? 6.844 9.906 5.785 1 98.94 52 VAL B C 1
ATOM 3915 O O . VAL B 1 52 ? 6.461 10.883 5.129 1 98.94 52 VAL B O 1
ATOM 3918 N N . ILE B 1 53 ? 6.039 8.953 6.145 1 98.94 53 ILE B N 1
ATOM 3919 C CA . ILE B 1 53 ? 4.621 9.016 5.816 1 98.94 53 ILE B CA 1
ATOM 3920 C C . ILE B 1 53 ? 3.793 8.969 7.102 1 98.94 53 ILE B C 1
ATOM 3922 O O . ILE B 1 53 ? 4.027 8.125 7.969 1 98.94 53 ILE B O 1
ATOM 3926 N N . GLY B 1 54 ? 2.908 9.891 7.312 1 98.81 54 GLY B N 1
ATOM 3927 C CA . GLY B 1 54 ? 1.9 9.914 8.359 1 98.81 54 GLY B CA 1
ATOM 3928 C C . GLY B 1 54 ? 0.527 10.32 7.855 1 98.81 54 GLY B C 1
ATOM 3929 O O . GLY B 1 54 ? 0.384 10.766 6.719 1 98.81 54 GLY B O 1
ATOM 3930 N N . ARG B 1 55 ? -0.475 10.125 8.688 1 98.69 55 ARG B N 1
ATOM 3931 C CA . ARG B 1 55 ? -1.838 10.461 8.289 1 98.69 55 ARG B CA 1
ATOM 3932 C C . ARG B 1 55 ? -2.674 10.867 9.5 1 98.69 55 ARG B C 1
ATOM 3934 O O . ARG B 1 55 ? -2.285 10.609 10.641 1 98.69 55 ARG B O 1
ATOM 3941 N N . ASP B 1 56 ? -3.789 11.547 9.172 1 98.5 56 ASP B N 1
ATOM 3942 C CA . ASP B 1 56 ? -4.809 11.656 10.211 1 98.5 56 ASP B CA 1
ATOM 3943 C C . ASP B 1 56 ? -5.719 10.43 10.219 1 98.5 56 ASP B C 1
ATOM 3945 O O . ASP B 1 56 ? -5.309 9.344 9.805 1 98.5 56 ASP B O 1
ATOM 3949 N N . SER B 1 57 ? -6.984 10.57 10.781 1 97.94 57 SER B N 1
ATOM 3950 C CA . SER B 1 57 ? -7.789 9.375 11.023 1 97.94 57 SER B CA 1
ATOM 3951 C C . SER B 1 57 ? -8.891 9.227 9.984 1 97.94 57 SER B C 1
ATOM 3953 O O . SER B 1 57 ? -9.766 8.367 10.117 1 97.94 57 SER B O 1
ATOM 3955 N N . ARG B 1 58 ? -8.898 10.047 8.945 1 98 58 ARG B N 1
ATOM 3956 C CA . ARG B 1 58 ? -9.938 9.945 7.93 1 98 58 ARG B CA 1
ATOM 3957 C C . ARG B 1 58 ? -10.047 8.523 7.395 1 98 58 ARG B C 1
ATOM 3959 O O . ARG B 1 58 ? -9.039 7.816 7.281 1 98 58 ARG B O 1
ATOM 3966 N N . PRO B 1 59 ? -11.258 8.117 6.996 1 97.31 59 PRO B N 1
ATOM 3967 C CA . PRO B 1 59 ? -11.445 6.734 6.562 1 97.31 59 PRO B CA 1
ATOM 3968 C C . PRO B 1 59 ? -10.672 6.406 5.285 1 97.31 59 PRO B C 1
ATOM 3970 O O . PRO B 1 59 ? -10.305 5.25 5.059 1 97.31 59 PRO B O 1
ATOM 3973 N N . SER B 1 60 ? -10.406 7.387 4.43 1 98.12 60 SER B N 1
ATOM 3974 C CA . SER B 1 60 ? -9.672 7.176 3.186 1 98.12 60 SER B CA 1
ATOM 3975 C C . SER B 1 60 ? -8.172 7.078 3.439 1 98.12 60 SER B C 1
ATOM 3977 O O . SER B 1 60 ? -7.402 6.727 2.537 1 98.12 60 SER B O 1
ATOM 3979 N N . GLY B 1 61 ? -7.734 7.379 4.613 1 98.31 61 GLY B N 1
ATOM 3980 C CA . GLY B 1 61 ? -6.32 7.492 4.934 1 98.31 61 GLY B CA 1
ATOM 3981 C C . GLY B 1 61 ? -5.562 6.188 4.758 1 98.31 61 GLY B C 1
ATOM 3982 O O . GLY B 1 61 ? -4.426 6.184 4.289 1 98.31 61 GLY B O 1
ATOM 3983 N N . GLN B 1 62 ? -6.199 5.105 5.113 1 97.5 62 GLN B N 1
ATOM 3984 C CA . GLN B 1 62 ? -5.496 3.826 5.137 1 97.5 62 GLN B CA 1
ATOM 3985 C C . GLN B 1 62 ? -5.121 3.381 3.727 1 97.5 62 GLN B C 1
ATOM 3987 O O . GLN B 1 62 ? -3.992 2.947 3.486 1 97.5 62 GLN B O 1
ATOM 3992 N N . PHE B 1 63 ? -6.074 3.424 2.773 1 98.31 63 PHE B N 1
ATOM 3993 C CA . PHE B 1 63 ? -5.73 2.945 1.44 1 98.31 63 PHE B CA 1
ATOM 3994 C C . PHE B 1 63 ? -4.789 3.918 0.741 1 98.31 63 PHE B C 1
ATOM 3996 O O . PHE B 1 63 ? -3.926 3.506 -0.037 1 98.31 63 PHE B O 1
ATOM 4003 N N . LEU B 1 64 ? -4.887 5.238 1.043 1 98.81 64 LEU B N 1
ATOM 4004 C CA . LEU B 1 64 ? -3.941 6.215 0.509 1 98.81 64 LEU B CA 1
ATOM 4005 C C . LEU B 1 64 ? -2.529 5.934 1.012 1 98.81 64 LEU B C 1
ATOM 4007 O O . LEU B 1 64 ? -1.561 6.062 0.258 1 98.81 64 LEU B O 1
ATOM 4011 N N . GLU B 1 65 ? -2.467 5.613 2.27 1 98.75 65 GLU B N 1
ATOM 4012 C CA . GLU B 1 65 ? -1.194 5.266 2.893 1 98.75 65 GLU B CA 1
ATOM 4013 C C . GLU B 1 65 ? -0.547 4.07 2.197 1 98.75 65 GLU B C 1
ATOM 4015 O O . GLU B 1 65 ? 0.648 4.094 1.896 1 98.75 65 GLU B O 1
ATOM 4020 N N . ASN B 1 66 ? -1.295 3.033 1.916 1 98.69 66 ASN B N 1
ATOM 4021 C CA . ASN B 1 66 ? -0.776 1.841 1.254 1 98.69 66 ASN B CA 1
ATOM 4022 C C . ASN B 1 66 ? -0.293 2.15 -0.16 1 98.69 66 ASN B C 1
ATOM 4024 O O . ASN B 1 66 ? 0.762 1.672 -0.58 1 98.69 66 ASN B O 1
ATOM 4028 N N . ILE B 1 67 ? -1.051 2.893 -0.904 1 98.88 67 ILE B N 1
ATOM 4029 C CA . ILE B 1 67 ? -0.643 3.273 -2.252 1 98.88 67 ILE B CA 1
ATOM 4030 C C . ILE B 1 67 ? 0.642 4.098 -2.188 1 98.88 67 ILE B C 1
ATOM 4032 O O . ILE B 1 67 ? 1.567 3.875 -2.973 1 98.88 67 ILE B O 1
ATOM 4036 N N . ALA B 1 68 ? 0.7 5.008 -1.201 1 98.94 68 ALA B N 1
ATOM 4037 C CA . ALA B 1 68 ? 1.886 5.848 -1.046 1 98.94 68 ALA B CA 1
ATOM 4038 C C . ALA B 1 68 ? 3.119 5 -0.739 1 98.94 68 ALA B C 1
ATOM 4040 O O . ALA B 1 68 ? 4.191 5.223 -1.309 1 98.94 68 ALA B O 1
ATOM 4041 N N . ILE B 1 69 ? 2.992 4.051 0.164 1 98.81 69 ILE B N 1
ATOM 4042 C CA . ILE B 1 69 ? 4.094 3.158 0.515 1 98.81 69 ILE B CA 1
ATOM 4043 C C . ILE B 1 69 ? 4.59 2.436 -0.735 1 98.81 69 ILE B C 1
ATOM 4045 O O . ILE B 1 69 ? 5.785 2.441 -1.03 1 98.81 69 ILE B O 1
ATOM 4049 N N . GLY B 1 70 ? 3.648 1.847 -1.461 1 98.81 70 GLY B N 1
ATOM 4050 C CA . GLY B 1 70 ? 4.02 1.095 -2.65 1 98.81 70 GLY B CA 1
ATOM 4051 C C . GLY B 1 70 ? 4.719 1.939 -3.695 1 98.81 70 GLY B C 1
ATOM 4052 O O . GLY B 1 70 ? 5.738 1.526 -4.254 1 98.81 70 GLY B O 1
ATOM 4053 N N . VAL B 1 71 ? 4.168 3.113 -3.957 1 98.81 71 VAL B N 1
ATOM 4054 C CA . VAL B 1 71 ? 4.73 3.998 -4.973 1 98.81 71 VAL B CA 1
ATOM 4055 C C . VAL B 1 71 ? 6.133 4.438 -4.559 1 98.81 71 VAL B C 1
ATOM 4057 O O . VAL B 1 71 ? 7.062 4.398 -5.367 1 98.81 71 VAL B O 1
ATOM 4060 N N . MET B 1 72 ? 6.332 4.855 -3.291 1 98.81 72 MET B N 1
ATOM 4061 C CA . MET B 1 72 ? 7.645 5.289 -2.822 1 98.81 72 MET B CA 1
ATOM 4062 C C . MET B 1 72 ? 8.656 4.145 -2.9 1 98.81 72 MET B C 1
ATOM 4064 O O . MET B 1 72 ? 9.781 4.34 -3.355 1 98.81 72 MET B O 1
ATOM 4068 N N . GLN B 1 73 ? 8.258 2.947 -2.512 1 98.44 73 GLN B N 1
ATOM 4069 C CA . GLN B 1 73 ? 9.156 1.797 -2.584 1 98.44 73 GLN B CA 1
ATOM 4070 C C . GLN B 1 73 ? 9.508 1.462 -4.031 1 98.44 73 GLN B C 1
ATOM 4072 O O . GLN B 1 73 ? 10.656 1.149 -4.34 1 98.44 73 GLN B O 1
ATOM 4077 N N . GLY B 1 74 ? 8.492 1.484 -4.914 1 98.25 74 GLY B N 1
ATOM 4078 C CA . GLY B 1 74 ? 8.742 1.229 -6.32 1 98.25 74 GLY B CA 1
ATOM 4079 C C . GLY B 1 74 ? 9.766 2.174 -6.926 1 98.25 74 GLY B C 1
ATOM 4080 O O . GLY B 1 74 ? 10.477 1.812 -7.863 1 98.25 74 GLY B O 1
ATOM 4081 N N . LEU B 1 75 ? 9.797 3.371 -6.348 1 98.12 75 LEU B N 1
ATOM 4082 C CA . LEU B 1 75 ? 10.734 4.395 -6.812 1 98.12 75 LEU B CA 1
ATOM 4083 C C . LEU B 1 75 ? 12.07 4.277 -6.09 1 98.12 75 LEU B C 1
ATOM 4085 O O . LEU B 1 75 ? 12.953 5.125 -6.266 1 98.12 75 LEU B O 1
ATOM 4089 N N . GLY B 1 76 ? 12.234 3.297 -5.227 1 97.12 76 GLY B N 1
ATOM 4090 C CA . GLY B 1 76 ? 13.508 3.014 -4.574 1 97.12 76 GLY B CA 1
ATOM 4091 C C . GLY B 1 76 ? 13.68 3.744 -3.258 1 97.12 76 GLY B C 1
ATOM 4092 O O . GLY B 1 76 ? 14.789 3.836 -2.732 1 97.12 76 GLY B O 1
ATOM 4093 N N . LYS B 1 77 ? 12.586 4.223 -2.715 1 98.06 77 LYS B N 1
ATOM 4094 C CA . LYS B 1 77 ? 12.68 5 -1.481 1 98.06 77 LYS B CA 1
ATOM 4095 C C . LYS B 1 77 ? 12.398 4.129 -0.261 1 98.06 77 LYS B C 1
ATOM 4097 O O . LYS B 1 77 ? 11.5 3.287 -0.285 1 98.06 77 LYS B O 1
ATOM 4102 N N . ASN B 1 78 ? 13.195 4.32 0.753 1 98.38 78 ASN B N 1
ATOM 4103 C CA . ASN B 1 78 ? 12.828 3.795 2.064 1 98.38 78 ASN B CA 1
ATOM 4104 C C . ASN B 1 78 ? 11.664 4.562 2.674 1 98.38 78 ASN B C 1
ATOM 4106 O O . ASN B 1 78 ? 11.5 5.758 2.42 1 98.38 78 ASN B O 1
ATOM 4110 N N . VAL B 1 79 ? 10.875 3.855 3.432 1 98.75 79 VAL B N 1
ATOM 4111 C CA . VAL B 1 79 ? 9.711 4.508 4.023 1 98.75 79 VAL B CA 1
ATOM 4112 C C . VAL B 1 79 ? 9.75 4.359 5.539 1 98.75 79 VAL B C 1
ATOM 4114 O O . VAL B 1 79 ? 9.922 3.254 6.059 1 98.75 79 VAL B O 1
ATOM 4117 N N . ILE B 1 80 ? 9.648 5.422 6.258 1 98.81 80 ILE B N 1
ATOM 4118 C CA . ILE B 1 80 ? 9.352 5.449 7.684 1 98.81 80 ILE B CA 1
ATOM 4119 C C . ILE B 1 80 ? 7.867 5.73 7.891 1 98.81 80 ILE B C 1
ATOM 4121 O O . ILE B 1 80 ? 7.383 6.816 7.562 1 98.81 80 ILE B O 1
ATOM 4125 N N . LEU B 1 81 ? 7.188 4.777 8.422 1 98.75 81 LEU B N 1
ATOM 4126 C CA . LEU B 1 81 ? 5.742 4.891 8.594 1 98.75 81 LEU B CA 1
ATOM 4127 C C . LEU B 1 81 ? 5.391 5.277 10.023 1 98.75 81 LEU B C 1
ATOM 4129 O O . LEU B 1 81 ? 5.762 4.578 10.969 1 98.75 81 LEU B O 1
ATOM 4133 N N . LEU B 1 82 ? 4.582 6.348 10.156 1 98.75 82 LEU B N 1
ATOM 4134 C CA . LEU B 1 82 ? 4.273 6.832 11.5 1 98.75 82 LEU B CA 1
ATOM 4135 C C . LEU B 1 82 ? 2.85 6.465 11.891 1 98.75 82 LEU B C 1
ATOM 4137 O O . LEU B 1 82 ? 2.512 6.457 13.078 1 98.75 82 LEU B O 1
ATOM 4141 N N . GLY B 1 83 ? 2.02 6.168 10.883 1 97.94 83 GLY B N 1
ATOM 4142 C CA . GLY B 1 83 ? 0.622 5.902 11.18 1 97.94 83 GLY B CA 1
ATOM 4143 C C . GLY B 1 83 ? -0.177 7.16 11.461 1 97.94 83 GLY B C 1
ATOM 4144 O O . GLY B 1 83 ? -0.011 8.172 10.773 1 97.94 83 GLY B O 1
ATOM 4145 N N . VAL B 1 84 ? -1.156 7.105 12.375 1 98.44 84 VAL B N 1
ATOM 4146 C CA . VAL B 1 84 ? -2.008 8.234 12.734 1 98.44 84 VAL B CA 1
ATOM 4147 C C . VAL B 1 84 ? -1.264 9.156 13.695 1 98.44 84 VAL B C 1
ATOM 4149 O O . VAL B 1 84 ? -1.053 8.805 14.859 1 98.44 84 VAL B O 1
ATOM 4152 N N . VAL B 1 85 ? -0.901 10.336 13.18 1 98.81 85 VAL B N 1
ATOM 4153 C CA . VAL B 1 85 ? -0.085 11.273 13.938 1 98.81 85 VAL B CA 1
ATOM 4154 C C . VAL B 1 85 ? -0.405 12.703 13.5 1 98.81 85 VAL B C 1
ATOM 4156 O O . VAL B 1 85 ? -1.04 12.914 12.469 1 98.81 85 VAL B O 1
ATOM 4159 N N . PRO B 1 86 ? 0.017 13.68 14.281 1 98.81 86 PRO B N 1
ATOM 4160 C CA . PRO B 1 86 ? -0.105 15.078 13.867 1 98.81 86 PRO B CA 1
ATOM 4161 C C . PRO B 1 86 ? 0.783 15.422 12.672 1 98.81 86 PRO B C 1
ATOM 4163 O O . PRO B 1 86 ? 1.85 14.82 12.5 1 98.81 86 PRO B O 1
ATOM 4166 N N . THR B 1 87 ? 0.402 16.422 11.883 1 98.75 87 THR B N 1
ATOM 4167 C CA . THR B 1 87 ? 1.238 16.953 10.82 1 98.75 87 THR B CA 1
ATOM 4168 C C . THR B 1 87 ? 2.602 17.375 11.359 1 98.75 87 THR B C 1
ATOM 4170 O O . THR B 1 87 ? 3.637 17.031 10.789 1 98.75 87 THR B O 1
ATOM 4173 N N . PRO B 1 88 ? 2.686 18.078 12.492 1 98.81 88 PRO B N 1
ATOM 4174 C CA . PRO B 1 88 ? 3.998 18.5 12.992 1 98.81 88 PRO B CA 1
ATOM 4175 C C . PRO B 1 88 ? 4.898 17.328 13.359 1 98.81 88 PRO B C 1
ATOM 4177 O O . PRO B 1 88 ? 6.125 17.438 13.328 1 98.81 88 PRO B O 1
ATOM 4180 N N . SER B 1 89 ? 4.309 16.203 13.75 1 98.88 89 SER B N 1
ATOM 4181 C CA . SER B 1 89 ? 5.141 15.039 14.047 1 98.88 89 SER B CA 1
ATOM 4182 C C . SER B 1 89 ? 5.82 14.508 12.789 1 98.88 89 SER B C 1
ATOM 4184 O O . SER B 1 89 ? 6.984 14.102 12.836 1 98.88 89 SER B O 1
ATOM 4186 N N . VAL B 1 90 ? 5.137 14.461 11.672 1 98.88 90 VAL B N 1
ATOM 4187 C CA . VAL B 1 90 ? 5.746 14.047 10.414 1 98.88 90 VAL B CA 1
ATOM 4188 C C . VAL B 1 90 ? 6.891 14.992 10.055 1 98.88 90 VAL B C 1
ATOM 4190 O O . VAL B 1 90 ? 7.98 14.547 9.688 1 98.88 90 VAL B O 1
ATOM 4193 N N . LYS B 1 91 ? 6.613 16.281 10.18 1 98.75 91 LYS B N 1
ATOM 4194 C CA . LYS B 1 91 ? 7.633 17.281 9.883 1 98.75 91 LYS B CA 1
ATOM 4195 C C . LYS B 1 91 ? 8.852 17.109 10.781 1 98.75 91 LYS B C 1
ATOM 4197 O O . LYS B 1 91 ? 9.992 17.141 10.312 1 98.75 91 LYS B O 1
ATOM 4202 N N . ALA B 1 92 ? 8.617 16.953 12.055 1 98.88 92 ALA B N 1
ATOM 4203 C CA . ALA B 1 92 ? 9.695 16.797 13.023 1 98.88 92 ALA B CA 1
ATOM 4204 C C . ALA B 1 92 ? 10.539 15.562 12.711 1 98.88 92 ALA B C 1
ATOM 4206 O O . ALA B 1 92 ? 11.773 15.609 12.773 1 98.88 92 ALA B O 1
ATOM 4207 N N . VAL B 1 93 ? 9.891 14.477 12.398 1 98.81 93 VAL B N 1
ATOM 4208 C CA . VAL B 1 93 ? 10.609 13.234 12.133 1 98.81 93 VAL B CA 1
ATOM 4209 C C . VAL B 1 93 ? 11.43 13.375 10.852 1 98.81 93 VAL B C 1
ATOM 4211 O O . VAL B 1 93 ? 12.562 12.883 10.773 1 98.81 93 VAL B O 1
ATOM 4214 N N . VAL B 1 94 ? 10.883 13.992 9.805 1 98.62 94 VAL B N 1
ATOM 4215 C CA . VAL B 1 94 ? 11.664 14.25 8.602 1 98.62 94 VAL B CA 1
ATOM 4216 C C . VAL B 1 94 ? 12.953 14.984 8.961 1 98.62 94 VAL B C 1
ATOM 4218 O O . VAL B 1 94 ? 14.039 14.586 8.539 1 98.62 94 VAL B O 1
ATOM 4221 N N . ASN B 1 95 ? 12.797 16.031 9.75 1 98.69 95 ASN B N 1
ATOM 4222 C CA . ASN B 1 95 ? 13.938 16.844 10.148 1 98.69 95 ASN B CA 1
ATOM 4223 C C . ASN B 1 95 ? 14.938 16.047 10.977 1 98.69 95 ASN B C 1
ATOM 4225 O O . ASN B 1 95 ? 16.125 16.047 10.68 1 98.69 95 ASN B O 1
ATOM 4229 N N . GLN B 1 96 ? 14.484 15.352 11.938 1 98.44 96 GLN B N 1
ATOM 4230 C CA . GLN B 1 96 ? 15.336 14.68 12.914 1 98.44 96 GLN B CA 1
ATOM 4231 C C . GLN B 1 96 ? 16.031 13.477 12.312 1 98.44 96 GLN B C 1
ATOM 4233 O O . GLN B 1 96 ? 17.141 13.109 12.727 1 98.44 96 GLN B O 1
ATOM 4238 N N . THR B 1 97 ? 15.477 12.836 11.305 1 97.81 97 THR B N 1
ATOM 4239 C CA . THR B 1 97 ? 16.062 11.641 10.711 1 97.81 97 THR B CA 1
ATOM 4240 C C . THR B 1 97 ? 16.922 12 9.5 1 97.81 97 THR B C 1
ATOM 4242 O O . THR B 1 97 ? 17.656 11.156 8.984 1 97.81 97 THR B O 1
ATOM 4245 N N . GLY B 1 98 ? 16.797 13.227 9.039 1 97.62 98 GLY B N 1
ATOM 4246 C CA . GLY B 1 98 ? 17.5 13.602 7.812 1 97.62 98 GLY B CA 1
ATOM 4247 C C . GLY B 1 98 ? 16.875 13 6.566 1 97.62 98 GLY B C 1
ATOM 4248 O O . GLY B 1 98 ? 17.531 12.875 5.531 1 97.62 98 GLY B O 1
ATOM 4249 N N . ALA B 1 99 ? 15.648 12.555 6.672 1 98.19 99 ALA B N 1
ATOM 4250 C CA . ALA B 1 99 ? 14.938 12.016 5.516 1 98.19 99 ALA B CA 1
ATOM 4251 C C . ALA B 1 99 ? 14.867 13.031 4.383 1 98.19 99 ALA B C 1
ATOM 4253 O O . ALA B 1 99 ? 14.984 14.242 4.617 1 98.19 99 ALA B O 1
ATOM 4254 N N . ALA B 1 100 ? 14.664 12.523 3.172 1 97.94 100 ALA B N 1
ATOM 4255 C CA . ALA B 1 100 ? 14.578 13.375 1.987 1 97.94 100 ALA B CA 1
ATOM 4256 C C . ALA B 1 100 ? 13.312 14.227 2.014 1 97.94 100 ALA B C 1
ATOM 4258 O O . ALA B 1 100 ? 13.281 15.328 1.458 1 97.94 100 ALA B O 1
ATOM 4259 N N . GLY B 1 101 ? 12.297 13.703 2.654 1 98.38 101 GLY B N 1
ATOM 4260 C CA . GLY B 1 101 ? 11.008 14.383 2.756 1 98.38 101 GLY B CA 1
ATOM 4261 C C . GLY B 1 101 ? 9.953 13.539 3.445 1 98.38 101 GLY B C 1
ATOM 4262 O O . GLY B 1 101 ? 10.266 12.57 4.129 1 98.38 101 GLY B O 1
ATOM 4263 N N . GLY B 1 102 ? 8.695 14.047 3.266 1 98.75 102 GLY B N 1
ATOM 4264 C CA . GLY B 1 102 ? 7.586 13.336 3.869 1 98.75 102 GLY B CA 1
ATOM 4265 C C . GLY B 1 102 ? 6.254 13.633 3.205 1 98.75 102 GLY B C 1
ATOM 4266 O O . GLY B 1 102 ? 6.148 14.555 2.395 1 98.75 102 GLY B O 1
ATOM 4267 N N . ILE B 1 103 ? 5.301 12.766 3.475 1 98.88 103 ILE B N 1
ATOM 4268 C CA . ILE B 1 103 ? 3.922 12.914 3.025 1 98.88 103 ILE B CA 1
ATOM 4269 C C . ILE B 1 103 ? 2.98 12.867 4.227 1 98.88 103 ILE B C 1
ATOM 4271 O O . ILE B 1 103 ? 2.938 11.867 4.949 1 98.88 103 ILE B O 1
ATOM 4275 N N . MET B 1 104 ? 2.268 13.93 4.465 1 98.88 104 MET B N 1
ATOM 4276 C CA . MET B 1 104 ? 1.155 13.922 5.414 1 98.88 104 MET B CA 1
ATOM 4277 C C . MET B 1 104 ? -0.176 13.758 4.684 1 98.88 104 MET B C 1
ATOM 4279 O O . MET B 1 104 ? -0.535 14.594 3.848 1 98.88 104 MET B O 1
ATOM 4283 N N . ILE B 1 105 ? -0.837 12.688 4.984 1 98.88 105 ILE B N 1
ATOM 4284 C CA . ILE B 1 105 ? -2.139 12.414 4.387 1 98.88 105 ILE B CA 1
ATOM 4285 C C . ILE B 1 105 ? -3.244 13 5.266 1 98.88 105 ILE B C 1
ATOM 4287 O O . ILE B 1 105 ? -3.746 12.32 6.168 1 98.88 105 ILE B O 1
ATOM 4291 N N . SER B 1 106 ? -3.645 14.18 4.949 1 98.31 106 SER B N 1
ATOM 4292 C CA . SER B 1 106 ? -4.66 14.883 5.727 1 98.31 106 SER B CA 1
ATOM 4293 C C . SER B 1 106 ? -5.137 16.141 5.008 1 98.31 106 SER B C 1
ATOM 4295 O O . SER B 1 106 ? -4.328 16.891 4.457 1 98.31 106 SER B O 1
ATOM 4297 N N . ALA B 1 107 ? -6.422 16.312 5.047 1 96.69 107 ALA B N 1
ATOM 4298 C CA . ALA B 1 107 ? -6.988 17.547 4.516 1 96.69 107 ALA B CA 1
ATOM 4299 C C . ALA B 1 107 ? -7.258 18.562 5.629 1 96.69 107 ALA B C 1
ATOM 4301 O O . ALA B 1 107 ? -8.18 19.375 5.531 1 96.69 107 ALA B O 1
ATOM 4302 N N . SER B 1 108 ? -6.516 18.359 6.699 1 95.06 108 SER B N 1
ATOM 4303 C CA . SER B 1 108 ? -6.609 19.297 7.816 1 95.06 108 SER B CA 1
ATOM 4304 C C . SER B 1 108 ? -8.055 19.453 8.281 1 95.06 108 SER B C 1
ATOM 4306 O O . SER B 1 108 ? -8.703 18.469 8.656 1 95.06 108 SER B O 1
ATOM 4308 N N . HIS B 1 109 ? -8.57 20.719 8.133 1 93.94 109 HIS B N 1
ATOM 4309 C CA . HIS B 1 109 ? -9.867 21.016 8.734 1 93.94 109 HIS B CA 1
ATOM 4310 C C . HIS B 1 109 ? -11 20.828 7.727 1 93.94 109 HIS B C 1
ATOM 4312 O O . HIS B 1 109 ? -12.164 21.094 8.031 1 93.94 109 HIS B O 1
ATOM 4318 N N . ASN B 1 110 ? -10.719 20.297 6.52 1 94.19 110 ASN B N 1
ATOM 4319 C CA . ASN B 1 110 ? -11.773 20.047 5.547 1 94.19 110 ASN B CA 1
ATOM 4320 C C . ASN B 1 110 ? -12.703 18.922 6.02 1 94.19 110 ASN B C 1
ATOM 4322 O O . ASN B 1 110 ? -12.32 18.109 6.855 1 94.19 110 ASN B O 1
ATOM 4326 N N . PRO B 1 111 ? -13.891 18.922 5.453 1 95.38 111 PRO B N 1
ATOM 4327 C CA . PRO B 1 111 ? -14.836 17.859 5.816 1 95.38 111 PRO B CA 1
ATOM 4328 C C . PRO B 1 111 ? -14.297 16.469 5.527 1 95.38 111 PRO B C 1
ATOM 4330 O O . PRO B 1 111 ? -13.336 16.328 4.762 1 95.38 111 PRO B O 1
ATOM 4333 N N . ILE B 1 112 ? -14.969 15.508 6.086 1 96.88 112 ILE B N 1
ATOM 4334 C CA . ILE B 1 112 ? -14.484 14.141 6.184 1 96.88 112 ILE B CA 1
ATOM 4335 C C . ILE B 1 112 ? -14.352 13.539 4.785 1 96.88 112 ILE B C 1
ATOM 4337 O O . ILE B 1 112 ? -13.547 12.625 4.566 1 96.88 112 ILE B O 1
ATOM 4341 N N . ILE B 1 113 ? -15.055 14.07 3.721 1 97.31 113 ILE B N 1
ATOM 4342 C CA . ILE B 1 113 ? -15.078 13.508 2.375 1 97.31 113 ILE B CA 1
ATOM 4343 C C . ILE B 1 113 ? -13.836 13.961 1.609 1 97.31 113 ILE B C 1
ATOM 4345 O O . ILE B 1 113 ? -13.539 13.43 0.535 1 97.31 113 ILE B O 1
ATOM 4349 N N . TRP B 1 114 ? -13.102 14.938 2.193 1 96.56 114 TRP B N 1
ATOM 4350 C CA . TRP B 1 114 ? -11.859 15.438 1.604 1 96.56 114 TRP B CA 1
ATOM 4351 C C . TRP B 1 114 ? -10.656 14.633 2.098 1 96.56 114 TRP B C 1
ATOM 4353 O O . TRP B 1 114 ? -10.688 14.078 3.197 1 96.56 114 TRP B O 1
ATOM 4363 N N . ASN B 1 115 ? -9.68 14.523 1.359 1 98 115 ASN B N 1
ATOM 4364 C CA . ASN B 1 115 ? -8.344 14.141 1.803 1 98 115 ASN B CA 1
ATOM 4365 C C . ASN B 1 115 ? -7.262 14.844 0.993 1 98 115 ASN B C 1
ATOM 4367 O O . ASN B 1 115 ? -7.562 15.68 0.139 1 98 115 ASN B O 1
ATOM 4371 N N . ALA B 1 116 ? -5.996 14.648 1.409 1 97.75 116 ALA B N 1
ATOM 4372 C CA . ALA B 1 116 ? -4.938 15.438 0.795 1 97.75 116 ALA B CA 1
ATOM 4373 C C . ALA B 1 116 ? -3.576 14.773 0.976 1 97.75 116 ALA B C 1
ATOM 4375 O O . ALA B 1 116 ? -3.412 13.906 1.841 1 97.75 116 ALA B O 1
ATOM 4376 N N . PHE B 1 117 ? -2.689 15.133 0.08 1 98.44 117 PHE B N 1
ATOM 4377 C CA . PHE B 1 117 ? -1.258 14.977 0.309 1 98.44 117 PHE B CA 1
ATOM 4378 C C . PHE B 1 117 ? -0.607 16.328 0.598 1 98.44 117 PHE B C 1
ATOM 4380 O O . PHE B 1 117 ? -0.58 17.203 -0.265 1 98.44 117 PHE B O 1
ATOM 4387 N N . LYS B 1 118 ? -0.154 16.484 1.826 1 97.88 118 LYS B N 1
ATOM 4388 C CA . LYS B 1 118 ? 0.78 17.578 2.123 1 97.88 118 LYS B CA 1
ATOM 4389 C C . LYS B 1 118 ? 2.225 17.125 1.929 1 97.88 118 LYS B C 1
ATOM 4391 O O . LYS B 1 118 ? 2.682 16.188 2.59 1 97.88 118 LYS B O 1
ATOM 4396 N N . PHE B 1 119 ? 2.928 17.797 1.055 1 98.12 119 PHE B N 1
ATOM 4397 C CA . PHE B 1 119 ? 4.285 17.391 0.706 1 98.12 119 PHE B CA 1
ATOM 4398 C C . PHE B 1 119 ? 5.309 18.141 1.556 1 98.12 119 PHE B C 1
ATOM 4400 O O . PHE B 1 119 ? 5.266 19.375 1.649 1 98.12 119 PHE B O 1
ATOM 4407 N N . ILE B 1 120 ? 6.148 17.422 2.191 1 98.31 120 ILE B N 1
ATOM 4408 C CA . ILE B 1 120 ? 7.199 17.938 3.064 1 98.31 120 ILE B CA 1
ATOM 4409 C C . ILE B 1 120 ? 8.562 17.688 2.428 1 98.31 120 ILE B C 1
ATOM 4411 O O . ILE B 1 120 ? 8.867 16.578 2.016 1 98.31 120 ILE B O 1
ATOM 4415 N N . GLY B 1 121 ? 9.32 18.703 2.314 1 96.38 121 GLY B N 1
ATOM 4416 C CA . GLY B 1 121 ? 10.672 18.594 1.788 1 96.38 121 GLY B CA 1
ATOM 4417 C C . GLY B 1 121 ? 11.711 18.328 2.863 1 96.38 121 GLY B C 1
ATOM 4418 O O . GLY B 1 121 ? 11.367 17.969 3.988 1 96.38 121 GLY B O 1
ATOM 4419 N N . PRO B 1 122 ? 12.984 18.516 2.463 1 95.19 122 PRO B N 1
ATOM 4420 C CA . PRO B 1 122 ? 14.062 18.312 3.43 1 95.19 122 PRO B CA 1
ATOM 4421 C C . PRO B 1 122 ? 13.969 19.234 4.637 1 95.19 122 PRO B C 1
ATOM 4423 O O . PRO B 1 122 ? 13.438 20.344 4.527 1 95.19 122 PRO B O 1
ATOM 4426 N N . ARG B 1 123 ? 14.383 18.797 5.777 1 95.56 123 ARG B N 1
ATOM 4427 C CA . ARG B 1 123 ? 14.438 19.531 7.031 1 95.56 123 ARG B CA 1
ATOM 4428 C C . ARG B 1 123 ? 13.039 19.734 7.613 1 95.56 123 ARG B C 1
ATOM 4430 O O . ARG B 1 123 ? 12.852 20.516 8.539 1 95.56 123 ARG B O 1
ATOM 4437 N N . GLY B 1 124 ? 12.086 19.125 6.973 1 97.12 124 GLY B N 1
ATOM 4438 C CA . GLY B 1 124 ? 10.75 19.078 7.551 1 97.12 124 GLY B CA 1
ATOM 4439 C C . GLY B 1 124 ? 9.883 20.25 7.125 1 97.12 124 GLY B C 1
ATOM 4440 O O . GLY B 1 124 ? 8.828 20.5 7.715 1 97.12 124 GLY B O 1
ATOM 4441 N N . PHE B 1 125 ? 10.281 21.016 6.137 1 96.88 125 PHE B N 1
ATOM 4442 C CA . PHE B 1 125 ? 9.5 22.156 5.668 1 96.88 125 PHE B CA 1
ATOM 4443 C C . PHE B 1 125 ? 8.523 21.719 4.578 1 96.88 125 PHE B C 1
ATOM 4445 O O . PHE B 1 125 ? 8.852 20.891 3.732 1 96.88 125 PHE B O 1
ATOM 4452 N N . PHE B 1 126 ? 7.359 22.328 4.605 1 96.75 126 PHE B N 1
ATOM 4453 C CA . PHE B 1 126 ? 6.441 22.125 3.49 1 96.75 126 PHE B CA 1
ATOM 4454 C C . PHE B 1 126 ? 7.059 22.609 2.186 1 96.75 126 PHE B C 1
ATOM 4456 O O . PHE B 1 126 ? 7.84 23.562 2.182 1 96.75 126 PHE B O 1
ATOM 4463 N N . THR B 1 127 ? 6.66 21.953 1.144 1 93.56 127 THR B N 1
ATOM 4464 C CA . THR B 1 127 ? 7.031 22.453 -0.171 1 93.56 127 THR B CA 1
ATOM 4465 C C . THR B 1 127 ? 6.48 23.859 -0.383 1 93.56 127 THR B C 1
ATOM 4467 O O . THR B 1 127 ? 5.41 24.203 0.13 1 93.56 127 THR B O 1
ATOM 4470 N N . GLY B 1 128 ? 7.262 24.672 -1.065 1 89.81 128 GLY B N 1
ATOM 4471 C CA . GLY B 1 128 ? 6.809 26 -1.45 1 89.81 128 GLY B CA 1
ATOM 4472 C C . GLY B 1 128 ? 6.227 26.047 -2.85 1 89.81 128 GLY B C 1
ATOM 4473 O O . GLY B 1 128 ? 6.016 25 -3.477 1 89.81 128 GLY B O 1
ATOM 4474 N N . ALA B 1 129 ? 5.93 27.188 -3.271 1 87.25 129 ALA B N 1
ATOM 4475 C CA . ALA B 1 129 ? 5.305 27.391 -4.578 1 87.25 129 ALA B CA 1
ATOM 4476 C C . ALA B 1 129 ? 6.188 26.859 -5.699 1 87.25 129 ALA B C 1
ATOM 4478 O O . ALA B 1 129 ? 5.699 26.203 -6.621 1 87.25 129 ALA B O 1
ATOM 4479 N N . LYS B 1 130 ? 7.422 27.141 -5.617 1 91.75 130 LYS B N 1
ATOM 4480 C CA . LYS B 1 130 ? 8.352 26.688 -6.652 1 91.75 130 LYS B CA 1
ATOM 4481 C C . LYS B 1 130 ? 8.445 25.156 -6.68 1 91.75 130 LYS B C 1
ATOM 4483 O O . LYS B 1 130 ? 8.438 24.547 -7.754 1 91.75 130 LYS B O 1
ATOM 4488 N N . ASP B 1 131 ? 8.594 24.531 -5.531 1 93.38 131 ASP B N 1
ATOM 4489 C CA . ASP B 1 131 ? 8.656 23.078 -5.434 1 93.38 131 ASP B CA 1
ATOM 4490 C C . ASP B 1 131 ? 7.422 22.438 -6.055 1 93.38 131 ASP B C 1
ATOM 4492 O O . ASP B 1 131 ? 7.535 21.469 -6.812 1 93.38 131 ASP B O 1
ATOM 4496 N N . LEU B 1 132 ? 6.312 22.953 -5.746 1 91.69 132 LEU B N 1
ATOM 4497 C CA . LEU B 1 132 ? 5.062 22.375 -6.223 1 91.69 132 LEU B CA 1
ATOM 4498 C C . LEU B 1 132 ? 4.938 22.531 -7.734 1 91.69 132 LEU B C 1
ATOM 4500 O O . LEU B 1 132 ? 4.41 21.641 -8.406 1 91.69 132 LEU B O 1
ATOM 4504 N N . GLU B 1 133 ? 5.34 23.656 -8.172 1 92.81 133 GLU B N 1
ATOM 4505 C CA . GLU B 1 133 ? 5.348 23.844 -9.617 1 92.81 133 GLU B CA 1
ATOM 4506 C C . GLU B 1 133 ? 6.191 22.781 -10.312 1 92.81 133 GLU B C 1
ATOM 4508 O O . GLU B 1 133 ? 5.793 22.234 -11.352 1 92.81 133 GLU B O 1
ATOM 4513 N N . GLU B 1 134 ? 7.301 22.516 -9.789 1 95.81 134 GLU B N 1
ATOM 4514 C CA . GLU B 1 134 ? 8.18 21.484 -10.344 1 95.81 134 GLU B CA 1
ATOM 4515 C C . GLU B 1 134 ? 7.52 20.109 -10.289 1 95.81 134 GLU B C 1
ATOM 4517 O O . GLU B 1 134 ? 7.621 19.328 -11.234 1 95.81 134 GLU B O 1
ATOM 4522 N N . ILE B 1 135 ? 6.906 19.828 -9.203 1 95.94 135 ILE B N 1
ATOM 4523 C CA . ILE B 1 135 ? 6.215 18.547 -9.031 1 95.94 135 ILE B CA 1
ATOM 4524 C C . ILE B 1 135 ? 5.094 18.422 -10.055 1 95.94 135 ILE B C 1
ATOM 4526 O O . ILE B 1 135 ? 4.941 17.375 -10.688 1 95.94 135 ILE B O 1
ATOM 4530 N N . LEU B 1 136 ? 4.336 19.469 -10.227 1 93.88 136 LEU B N 1
ATOM 4531 C CA . LEU B 1 136 ? 3.221 19.453 -11.164 1 93.88 136 LEU B CA 1
ATOM 4532 C C . LEU B 1 136 ? 3.727 19.359 -12.602 1 93.88 136 LEU B C 1
ATOM 4534 O O . LEU B 1 136 ? 3.055 18.797 -13.469 1 93.88 136 LEU B O 1
ATOM 4538 N N . GLU B 1 137 ? 4.867 19.938 -12.852 1 95.88 137 GLU B N 1
ATOM 4539 C CA . GLU B 1 137 ? 5.477 19.797 -14.172 1 95.88 137 GLU B CA 1
ATOM 4540 C C . GLU B 1 137 ? 5.785 18.344 -14.5 1 95.88 137 GLU B C 1
ATOM 4542 O O . GLU B 1 137 ? 5.672 17.922 -15.648 1 95.88 137 GLU B O 1
ATOM 4547 N N . ILE B 1 138 ? 6.191 17.594 -13.547 1 96.75 138 ILE B N 1
ATOM 4548 C CA . ILE B 1 138 ? 6.449 16.156 -13.727 1 96.75 138 ILE B CA 1
ATOM 4549 C C . ILE B 1 138 ? 5.16 15.453 -14.141 1 96.75 138 ILE B C 1
ATOM 4551 O O . ILE B 1 138 ? 5.176 14.578 -15.008 1 96.75 138 ILE B O 1
ATOM 4555 N N . VAL B 1 139 ? 4.074 15.805 -13.5 1 95.25 139 VAL B N 1
ATOM 4556 C CA . VAL B 1 139 ? 2.777 15.234 -13.852 1 95.25 139 VAL B CA 1
ATOM 4557 C C . VAL B 1 139 ? 2.422 15.594 -15.289 1 95.25 139 VAL B C 1
ATOM 4559 O O . VAL B 1 139 ? 2.033 14.727 -16.078 1 95.25 139 VAL B O 1
ATOM 4562 N N . LYS B 1 140 ? 2.559 16.859 -15.578 1 93.44 140 LYS B N 1
ATOM 4563 C CA . LYS B 1 140 ? 2.184 17.391 -16.891 1 93.44 140 LYS B CA 1
ATOM 4564 C C . LYS B 1 140 ? 2.977 16.703 -18 1 93.44 140 LYS B C 1
ATOM 4566 O O . LYS B 1 140 ? 2.418 16.344 -19.047 1 93.44 140 LYS B O 1
ATOM 4571 N N . ASN B 1 141 ? 4.223 16.531 -17.734 1 95.06 141 ASN B N 1
ATOM 4572 C CA . ASN B 1 141 ? 5.113 15.969 -18.75 1 95.06 141 ASN B CA 1
ATOM 4573 C C . ASN B 1 141 ? 5.18 14.453 -18.656 1 95.06 141 ASN B C 1
ATOM 4575 O O . ASN B 1 141 ? 5.824 13.805 -19.484 1 95.06 141 ASN B O 1
ATOM 4579 N N . GLN B 1 142 ? 4.574 13.945 -17.672 1 94.25 142 GLN B N 1
ATOM 4580 C CA . GLN B 1 142 ? 4.633 12.508 -17.422 1 94.25 142 GLN B CA 1
ATOM 4581 C C . GLN B 1 142 ? 6.074 12.023 -17.344 1 94.25 142 GLN B C 1
ATOM 4583 O O . GLN B 1 142 ? 6.422 11 -17.938 1 94.25 142 GLN B O 1
ATOM 4588 N N . SER B 1 143 ? 6.898 12.82 -16.75 1 96.5 143 SER B N 1
ATOM 4589 C CA . SER B 1 143 ? 8.32 12.5 -16.641 1 96.5 143 SER B CA 1
ATOM 4590 C C . SER B 1 143 ? 8.633 11.836 -15.312 1 96.5 143 SER B C 1
ATOM 4592 O O . SER B 1 143 ? 9.594 12.211 -14.633 1 96.5 143 SER B O 1
ATOM 4594 N N . TYR B 1 144 ? 7.832 10.875 -14.93 1 97.38 144 TYR B N 1
ATOM 4595 C CA . TYR B 1 144 ? 8.023 10.125 -13.688 1 97.38 144 TYR B CA 1
ATOM 4596 C C . TYR B 1 144 ? 9.266 9.242 -13.773 1 97.38 144 TYR B C 1
ATOM 4598 O O . TYR B 1 144 ? 9.562 8.68 -14.828 1 97.38 144 TYR B O 1
ATOM 4606 N N . LYS B 1 145 ? 10.016 9.141 -12.695 1 97.44 145 LYS B N 1
ATOM 4607 C CA . LYS B 1 145 ? 11.039 8.094 -12.633 1 97.44 145 LYS B CA 1
ATOM 4608 C C . LYS B 1 145 ? 10.406 6.707 -12.703 1 97.44 145 LYS B C 1
ATOM 4610 O O . LYS B 1 145 ? 9.312 6.488 -12.18 1 97.44 145 LYS B O 1
ATOM 4615 N N . PRO B 1 146 ? 11.055 5.746 -13.328 1 97.38 146 PRO B N 1
ATOM 4616 C CA . PRO B 1 146 ? 10.492 4.402 -13.438 1 97.38 146 PRO B CA 1
ATOM 4617 C C . PRO B 1 146 ? 10.586 3.613 -12.133 1 97.38 146 PRO B C 1
ATOM 4619 O O . PRO B 1 146 ? 11.516 3.822 -11.352 1 97.38 146 PRO B O 1
ATOM 4622 N N . PHE B 1 147 ? 9.641 2.705 -11.922 1 97.94 147 PHE B N 1
ATOM 4623 C CA . PHE B 1 147 ? 9.766 1.738 -10.836 1 97.94 147 PHE B CA 1
ATOM 4624 C C . PHE B 1 147 ? 10.992 0.857 -11.039 1 97.94 147 PHE B C 1
ATOM 4626 O O . PHE B 1 147 ? 11.367 0.553 -12.172 1 97.94 147 PHE B O 1
ATOM 4633 N N . GLN B 1 148 ? 11.547 0.415 -9.961 1 97.06 148 GLN B N 1
ATOM 4634 C CA . GLN B 1 148 ? 12.727 -0.448 -10.016 1 97.06 148 GLN B CA 1
ATOM 4635 C C . GLN B 1 148 ? 12.352 -1.906 -9.766 1 97.06 148 GLN B C 1
ATOM 4637 O O . GLN B 1 148 ? 11.562 -2.205 -8.867 1 97.06 148 GLN B O 1
ATOM 4642 N N . PHE B 1 149 ? 12.953 -2.848 -10.477 1 95.88 149 PHE B N 1
ATOM 4643 C CA . PHE B 1 149 ? 12.656 -4.254 -10.234 1 95.88 149 PHE B CA 1
ATOM 4644 C C . PHE B 1 149 ? 13.266 -4.719 -8.922 1 95.88 149 PHE B C 1
ATOM 4646 O O . PHE B 1 149 ? 12.766 -5.648 -8.289 1 95.88 149 PHE B O 1
ATOM 4653 N N . LYS B 1 150 ? 14.391 -4.129 -8.594 1 95.38 150 LYS B N 1
ATOM 4654 C CA . LYS B 1 150 ? 15.031 -4.332 -7.297 1 95.38 150 LYS B CA 1
ATOM 4655 C C . LYS B 1 150 ? 15.234 -3.008 -6.566 1 95.38 150 LYS B C 1
ATOM 4657 O O . LYS B 1 150 ? 16.328 -2.451 -6.566 1 95.38 150 LYS B O 1
ATOM 4662 N N . PRO B 1 151 ? 14.172 -2.592 -5.848 1 90.69 151 PRO B N 1
ATOM 4663 C CA . PRO B 1 151 ? 14.242 -1.241 -5.285 1 90.69 151 PRO B CA 1
ATOM 4664 C C . PRO B 1 151 ? 15.195 -1.145 -4.094 1 90.69 151 PRO B C 1
ATOM 4666 O O . PRO B 1 151 ? 15.688 -0.059 -3.783 1 90.69 151 PRO B O 1
ATOM 4669 N N . GLY B 1 152 ? 15.469 -2.268 -3.412 1 89.88 152 GLY B N 1
ATOM 4670 C CA . GLY B 1 152 ? 16.312 -2.229 -2.227 1 89.88 152 GLY B CA 1
ATOM 4671 C C . GLY B 1 152 ? 15.75 -1.363 -1.119 1 89.88 152 GLY B C 1
ATOM 4672 O O . GLY B 1 152 ? 16.5 -0.792 -0.324 1 89.88 152 GLY B O 1
ATOM 4673 N N . SER B 1 153 ? 14.5 -1.164 -1.093 1 93.06 153 SER B N 1
ATOM 4674 C CA . SER B 1 153 ? 13.828 -0.252 -0.171 1 93.06 153 SER B CA 1
ATOM 4675 C C . SER B 1 153 ? 13.367 -0.978 1.089 1 93.06 153 SER B C 1
ATOM 4677 O O . SER B 1 153 ? 13.062 -2.172 1.046 1 93.06 153 SER B O 1
ATOM 4679 N N . LYS B 1 154 ? 13.297 -0.256 2.111 1 95.12 154 LYS B N 1
ATOM 4680 C CA . LYS B 1 154 ? 12.828 -0.783 3.391 1 95.12 154 LYS B CA 1
ATOM 4681 C C . LYS B 1 154 ? 11.586 -0.038 3.873 1 95.12 154 LYS B C 1
ATOM 4683 O O . LYS B 1 154 ? 11.352 1.11 3.486 1 95.12 154 LYS B O 1
ATOM 4688 N N . LEU B 1 155 ? 10.758 -0.732 4.559 1 96.81 155 LEU B N 1
ATOM 4689 C CA . LEU B 1 155 ? 9.641 -0.162 5.305 1 96.81 155 LEU B CA 1
ATOM 4690 C C . LEU B 1 155 ? 9.852 -0.318 6.809 1 96.81 155 LEU B C 1
ATOM 4692 O O . LEU B 1 155 ? 9.969 -1.438 7.309 1 96.81 155 LEU B O 1
ATOM 4696 N N . GLU B 1 156 ? 9.922 0.749 7.492 1 96.94 156 GLU B N 1
ATOM 4697 C CA . GLU B 1 156 ? 10.141 0.649 8.93 1 96.94 156 GLU B CA 1
ATOM 4698 C C . GLU B 1 156 ? 9.078 1.433 9.703 1 96.94 156 GLU B C 1
ATOM 4700 O O . GLU B 1 156 ? 8.547 2.428 9.203 1 96.94 156 GLU B O 1
ATOM 4705 N N . SER B 1 157 ? 8.766 0.91 10.898 1 96.25 157 SER B N 1
ATOM 4706 C CA . SER B 1 157 ? 7.906 1.649 11.82 1 96.25 157 SER B CA 1
ATOM 4707 C C . SER B 1 157 ? 8.664 2.805 12.469 1 96.25 157 SER B C 1
ATOM 4709 O O . SER B 1 157 ? 9.805 2.645 12.898 1 96.25 157 SER B O 1
ATOM 4711 N N . GLY B 1 158 ? 8.023 3.973 12.469 1 96.12 158 GLY B N 1
ATOM 4712 C CA . GLY B 1 158 ? 8.641 5.141 13.078 1 96.12 158 GLY B CA 1
ATOM 4713 C C . GLY B 1 158 ? 8.078 5.473 14.445 1 96.12 158 GLY B C 1
ATOM 4714 O O . GLY B 1 158 ? 8.133 6.621 14.883 1 96.12 158 GLY B O 1
ATOM 4715 N N . SER B 1 159 ? 7.504 4.531 15.102 1 91.81 159 SER B N 1
ATOM 4716 C CA . SER B 1 159 ? 6.863 4.77 16.391 1 91.81 159 SER B CA 1
ATOM 4717 C C . SER B 1 159 ? 7.848 5.355 17.391 1 91.81 159 SER B C 1
ATOM 4719 O O . SER B 1 159 ? 7.492 6.234 18.188 1 91.81 159 SER B O 1
ATOM 4721 N N . ASP B 1 160 ? 9.047 4.887 17.406 1 93.62 160 ASP B N 1
ATOM 4722 C CA . ASP B 1 160 ? 10.078 5.375 18.328 1 93.62 160 ASP B CA 1
ATOM 4723 C C . ASP B 1 160 ? 10.516 6.789 17.953 1 93.62 160 ASP B C 1
ATOM 4725 O O . ASP B 1 160 ? 10.992 7.539 18.812 1 93.62 160 ASP B O 1
ATOM 4729 N N . LYS B 1 161 ? 10.297 7.203 16.75 1 97.31 161 LYS B N 1
ATOM 4730 C CA . LYS B 1 161 ? 10.719 8.516 16.281 1 97.31 161 LYS B CA 1
ATOM 4731 C C . LYS B 1 161 ? 9.727 9.594 16.688 1 97.31 161 LYS B C 1
ATOM 4733 O O . LYS B 1 161 ? 10.078 10.773 16.781 1 97.31 161 LYS B O 1
ATOM 4738 N N . ILE B 1 162 ? 8.508 9.172 16.938 1 97.69 162 ILE B N 1
ATOM 4739 C CA . ILE B 1 162 ? 7.473 10.094 17.406 1 97.69 162 ILE B CA 1
ATOM 4740 C C . ILE B 1 162 ? 7.875 10.656 18.766 1 97.69 162 ILE B C 1
ATOM 4742 O O . ILE B 1 162 ? 7.652 11.844 19.047 1 97.69 162 ILE B O 1
ATOM 4746 N N . GLN B 1 163 ? 8.523 9.867 19.594 1 97.88 163 GLN B N 1
ATOM 4747 C CA . GLN B 1 163 ? 8.969 10.289 20.922 1 97.88 163 GLN B CA 1
ATOM 4748 C C . GLN B 1 163 ? 10.008 11.406 20.812 1 97.88 163 GLN B C 1
ATOM 4750 O O . GLN B 1 163 ? 10.055 12.297 21.672 1 97.88 163 GLN B O 1
ATOM 4755 N N . ALA B 1 164 ? 10.805 11.375 19.844 1 97.56 164 ALA B N 1
ATOM 4756 C CA . ALA B 1 164 ? 11.82 12.414 19.672 1 97.56 164 ALA B CA 1
ATOM 4757 C C . ALA B 1 164 ? 11.172 13.781 19.453 1 97.56 164 ALA B C 1
ATOM 4759 O O . ALA B 1 164 ? 11.695 14.805 19.906 1 97.56 164 ALA B O 1
ATOM 4760 N N . HIS B 1 165 ? 10.078 13.797 18.75 1 98.56 165 HIS B N 1
ATOM 4761 C CA . HIS B 1 165 ? 9.32 15.039 18.609 1 98.56 165 HIS B CA 1
ATOM 4762 C C . HIS B 1 165 ? 8.82 15.523 19.969 1 98.56 165 HIS B C 1
ATOM 4764 O O . HIS B 1 165 ? 8.969 16.703 20.312 1 98.56 165 HIS B O 1
ATOM 4770 N N . ILE B 1 166 ? 8.234 14.609 20.719 1 98.75 166 ILE B N 1
ATOM 4771 C CA . ILE B 1 166 ? 7.715 14.938 22.047 1 98.75 166 ILE B CA 1
ATOM 4772 C C . ILE B 1 166 ? 8.844 15.477 22.922 1 98.75 166 ILE B C 1
ATOM 4774 O O . ILE B 1 166 ? 8.68 16.484 23.594 1 98.75 166 ILE B O 1
ATOM 4778 N N . ASP B 1 167 ? 9.984 14.828 22.844 1 98.69 167 ASP B N 1
ATOM 4779 C CA . ASP B 1 167 ? 11.141 15.234 23.641 1 98.69 167 ASP B CA 1
ATOM 4780 C C . ASP B 1 167 ? 11.57 16.656 23.281 1 98.69 167 ASP B C 1
ATOM 4782 O O . ASP B 1 167 ? 11.945 17.438 24.156 1 98.69 167 ASP B O 1
ATOM 4786 N N . ALA B 1 168 ? 11.547 16.953 22.047 1 98.56 168 ALA B N 1
ATOM 4787 C CA . ALA B 1 168 ? 11.93 18.297 21.609 1 98.56 168 ALA B CA 1
ATOM 4788 C C . ALA B 1 168 ? 10.977 19.344 22.172 1 98.56 168 ALA B C 1
ATOM 4790 O O . ALA B 1 168 ? 11.398 20.453 22.531 1 98.56 168 ALA B O 1
ATOM 4791 N N . VAL B 1 169 ? 9.711 19.016 22.188 1 98.81 169 VAL B N 1
ATOM 4792 C CA . VAL B 1 169 ? 8.711 19.922 22.734 1 98.81 169 VAL B CA 1
ATOM 4793 C C . VAL B 1 169 ? 8.938 20.109 24.234 1 98.81 169 VAL B C 1
ATOM 4795 O O . VAL B 1 169 ? 8.898 21.219 24.75 1 98.81 169 VAL B O 1
ATOM 4798 N N . LEU B 1 170 ? 9.203 19.016 24.906 1 98.81 170 LEU B N 1
ATOM 4799 C CA . LEU B 1 170 ? 9.422 19.031 26.359 1 98.81 170 LEU B CA 1
ATOM 4800 C C . LEU B 1 170 ? 10.648 19.875 26.703 1 98.81 170 LEU B C 1
ATOM 4802 O O . LEU B 1 170 ? 10.68 20.531 27.75 1 98.81 170 LEU B O 1
ATOM 4806 N N . SER B 1 171 ? 11.602 19.922 25.891 1 98.38 171 SER B N 1
ATOM 4807 C CA . SER B 1 171 ? 12.852 20.641 26.141 1 98.38 171 SER B CA 1
ATOM 4808 C C . SER B 1 171 ? 12.633 22.156 26.094 1 98.38 171 SER B C 1
ATOM 4810 O O . SER B 1 171 ? 13.484 22.922 26.531 1 98.38 171 SER B O 1
ATOM 4812 N N . ARG B 1 172 ? 11.477 22.609 25.641 1 97.94 172 ARG B N 1
ATOM 4813 C CA . ARG B 1 172 ? 11.219 24.031 25.422 1 97.94 172 ARG B CA 1
ATOM 4814 C C . ARG B 1 172 ? 10.531 24.641 26.641 1 97.94 172 ARG B C 1
ATOM 4816 O O . ARG B 1 172 ? 10.383 25.859 26.734 1 97.94 172 ARG B O 1
ATOM 4823 N N . VAL B 1 173 ? 10.172 23.75 27.641 1 98.5 173 VAL B N 1
ATOM 4824 C CA . VAL B 1 173 ? 9.375 24.25 28.75 1 98.5 173 VAL B CA 1
ATOM 4825 C C . VAL B 1 173 ? 9.953 23.734 30.062 1 98.5 173 VAL B C 1
ATOM 4827 O O . VAL B 1 173 ? 10.836 22.875 30.078 1 98.5 173 VAL B O 1
ATOM 4830 N N . ASN B 1 174 ? 9.523 24.312 31.219 1 98.5 174 ASN B N 1
ATOM 4831 C CA . ASN B 1 174 ? 9.891 23.844 32.562 1 98.5 174 ASN B CA 1
ATOM 4832 C C . ASN B 1 174 ? 9 22.688 33 1 98.5 174 ASN B C 1
ATOM 4834 O O . ASN B 1 174 ? 8.047 22.891 33.75 1 98.5 174 ASN B O 1
ATOM 4838 N N . VAL B 1 175 ? 9.422 21.5 32.688 1 98.75 175 VAL B N 1
ATOM 4839 C CA . VAL B 1 175 ? 8.625 20.297 32.906 1 98.75 175 VAL B CA 1
ATOM 4840 C C . VAL B 1 175 ? 8.375 20.109 34.406 1 98.75 175 VAL B C 1
ATOM 4842 O O . VAL B 1 175 ? 7.277 19.734 34.812 1 98.75 175 VAL B O 1
ATOM 4845 N N . SER B 1 176 ? 9.359 20.391 35.188 1 98.5 176 SER B N 1
ATOM 4846 C CA . SER B 1 176 ? 9.234 20.234 36.625 1 98.5 176 SER B CA 1
ATOM 4847 C C . SER B 1 176 ? 8.164 21.156 37.188 1 98.5 176 SER B C 1
ATOM 4849 O O . SER B 1 176 ? 7.367 20.766 38.062 1 98.5 176 SER B O 1
ATOM 4851 N N . ALA B 1 177 ? 8.148 22.406 36.75 1 98.44 177 ALA B N 1
ATOM 4852 C CA . ALA B 1 177 ? 7.145 23.359 37.219 1 98.44 177 ALA B CA 1
ATOM 4853 C C . ALA B 1 177 ? 5.738 22.922 36.844 1 98.44 177 ALA B C 1
ATOM 4855 O O . ALA B 1 177 ? 4.797 23.062 37.625 1 98.44 177 ALA B O 1
ATOM 4856 N N . ILE B 1 178 ? 5.574 22.375 35.656 1 98.75 178 ILE B N 1
ATOM 4857 C CA . ILE B 1 178 ? 4.277 21.906 35.188 1 98.75 178 ILE B CA 1
ATOM 4858 C C . ILE B 1 178 ? 3.83 20.703 36.031 1 98.75 178 ILE B C 1
ATOM 4860 O O . ILE B 1 178 ? 2.682 20.641 36.469 1 98.75 178 ILE B O 1
ATOM 4864 N N . LYS B 1 179 ? 4.746 19.766 36.25 1 98.69 179 LYS B N 1
ATOM 4865 C CA . LYS B 1 179 ? 4.43 18.562 37 1 98.69 179 LYS B CA 1
ATOM 4866 C C . LYS B 1 179 ? 3.963 18.906 38.406 1 98.69 179 LYS B C 1
ATOM 4868 O O . LYS B 1 179 ? 3.08 18.25 38.969 1 98.69 179 LYS B O 1
ATOM 4873 N N . LYS B 1 180 ? 4.562 19.891 38.938 1 98.38 180 LYS B N 1
ATOM 4874 C CA . LYS B 1 180 ? 4.227 20.297 40.312 1 98.38 180 LYS B CA 1
ATOM 4875 C C . LYS B 1 180 ? 2.779 20.766 40.406 1 98.38 180 LYS B C 1
ATOM 4877 O O . LYS B 1 180 ? 2.133 20.609 41.438 1 98.38 180 LYS B O 1
ATOM 4882 N N . ARG B 1 181 ? 2.264 21.297 39.375 1 98.19 181 ARG B N 1
ATOM 4883 C CA . ARG B 1 181 ? 0.913 21.844 39.375 1 98.19 181 ARG B CA 1
ATOM 4884 C C . ARG B 1 181 ? -0.13 20.734 39.25 1 98.19 181 ARG B C 1
ATOM 4886 O O . ARG B 1 181 ? -1.28 20.922 39.656 1 98.19 181 ARG B O 1
ATOM 4893 N N . LYS B 1 182 ? 0.251 19.578 38.625 1 98.06 182 LYS B N 1
ATOM 4894 C CA . LYS B 1 182 ? -0.639 18.438 38.438 1 98.06 182 LYS B CA 1
ATOM 4895 C C . LYS B 1 182 ? -1.938 18.859 37.75 1 98.06 182 LYS B C 1
ATOM 4897 O O . LYS B 1 182 ? -3.027 18.562 38.25 1 98.06 182 LYS B O 1
ATOM 4902 N N . PHE B 1 183 ? -1.846 19.469 36.625 1 98.69 183 PHE B N 1
ATOM 4903 C CA . PHE B 1 183 ? -3.012 19.984 35.906 1 98.69 183 PHE B CA 1
ATOM 4904 C C . PHE B 1 183 ? -3.924 18.828 35.5 1 98.69 183 PHE B C 1
ATOM 4906 O O . PHE B 1 183 ? -3.447 17.781 35.062 1 98.69 183 PHE B O 1
ATOM 4913 N N . SER B 1 184 ? -5.23 19 35.688 1 98.75 184 SER B N 1
ATOM 4914 C CA . SER B 1 184 ? -6.211 18.234 34.938 1 98.75 184 SER B CA 1
ATOM 4915 C C . SER B 1 184 ? -6.52 18.891 33.594 1 98.75 184 SER B C 1
ATOM 4917 O O . SER B 1 184 ? -6.973 20.047 33.562 1 98.75 184 SER B O 1
ATOM 4919 N N . VAL B 1 185 ? -6.285 18.203 32.531 1 98.88 185 VAL B N 1
ATOM 4920 C CA . VAL B 1 185 ? -6.375 18.812 31.203 1 98.88 185 VAL B CA 1
ATOM 4921 C C . VAL B 1 185 ? -7.449 18.109 30.375 1 98.88 185 VAL B C 1
ATOM 4923 O O . VAL B 1 185 ? -7.391 16.891 30.188 1 98.88 185 VAL B O 1
ATOM 4926 N N . PHE B 1 186 ? -8.438 18.875 29.953 1 98.88 186 PHE B N 1
ATOM 4927 C CA . PHE B 1 186 ? -9.461 18.438 29.031 1 98.88 186 PHE B CA 1
ATOM 4928 C C . PHE B 1 186 ? -8.945 18.469 27.594 1 98.88 186 PHE B C 1
ATOM 4930 O O . PHE B 1 186 ? -8.375 19.469 27.156 1 98.88 186 PHE B O 1
ATOM 4937 N N . LEU B 1 187 ? -9.094 17.344 26.812 1 98.88 187 LEU B N 1
ATOM 4938 C CA . LEU B 1 187 ? -8.547 17.312 25.469 1 98.88 187 LEU B CA 1
ATOM 4939 C C . LEU B 1 187 ? -9.57 16.781 24.469 1 98.88 187 LEU B C 1
ATOM 4941 O O . LEU B 1 187 ? -10 15.625 24.578 1 98.88 187 LEU B O 1
ATOM 4945 N N . ASP B 1 188 ? -9.977 17.594 23.562 1 98.88 188 ASP B N 1
ATOM 4946 C CA . ASP B 1 188 ? -10.773 17.203 22.406 1 98.88 188 ASP B CA 1
ATOM 4947 C C . ASP B 1 188 ? -9.914 17.062 21.156 1 98.88 188 ASP B C 1
ATOM 4949 O O . ASP B 1 188 ? -9.547 18.062 20.547 1 98.88 188 ASP B O 1
ATOM 4953 N N . ALA B 1 189 ? -9.68 15.844 20.75 1 98.75 189 ALA B N 1
ATOM 4954 C CA . ALA B 1 189 ? -8.773 15.625 19.625 1 98.75 189 ALA B CA 1
ATOM 4955 C C . ALA B 1 189 ? -9.555 15.328 18.344 1 98.75 189 ALA B C 1
ATOM 4957 O O . ALA B 1 189 ? -8.977 14.906 17.344 1 98.75 189 ALA B O 1
ATOM 4958 N N . VAL B 1 190 ? -10.859 15.438 18.406 1 98.69 190 VAL B N 1
ATOM 4959 C CA . VAL B 1 190 ? -11.766 15.266 17.266 1 98.69 190 VAL B CA 1
ATOM 4960 C C . VAL B 1 190 ? -11.562 13.891 16.641 1 98.69 190 VAL B C 1
ATOM 4962 O O . VAL B 1 190 ? -11.828 13.695 15.453 1 98.69 190 VAL B O 1
ATOM 4965 N N . ASN B 1 191 ? -11.023 12.992 17.391 1 98.5 191 ASN B N 1
ATOM 4966 C CA . ASN B 1 191 ? -10.672 11.656 16.922 1 98.5 191 ASN B CA 1
ATOM 4967 C C . ASN B 1 191 ? -9.656 11.711 15.781 1 98.5 191 ASN B C 1
ATOM 4969 O O . ASN B 1 191 ? -9.688 10.883 14.875 1 98.5 191 ASN B O 1
ATOM 4973 N N . GLY B 1 192 ? -8.758 12.75 15.797 1 98.5 192 GLY B N 1
ATOM 4974 C CA . GLY B 1 192 ? -7.832 12.961 14.703 1 98.5 192 GLY B CA 1
ATOM 4975 C C . GLY B 1 192 ? -6.426 12.492 15.016 1 98.5 192 GLY B C 1
ATOM 4976 O O . GLY B 1 192 ? -6.234 11.539 15.773 1 98.5 192 GLY B O 1
ATOM 4977 N N . GLY B 1 193 ? -5.477 13.062 14.359 1 98.38 193 GLY B N 1
ATOM 4978 C CA . GLY B 1 193 ? -4.078 12.672 14.406 1 98.38 193 GLY B CA 1
ATOM 4979 C C . GLY B 1 193 ? -3.432 12.93 15.75 1 98.38 193 GLY B C 1
ATOM 4980 O O . GLY B 1 193 ? -2.414 12.312 16.094 1 98.38 193 GLY B O 1
ATOM 4981 N N . GLY B 1 194 ? -4.012 13.828 16.547 1 98.62 194 GLY B N 1
ATOM 4982 C CA . GLY B 1 194 ? -3.449 14.172 17.844 1 98.62 194 GLY B CA 1
ATOM 4983 C C . GLY B 1 194 ? -3.9 13.242 18.953 1 98.62 194 GLY B C 1
ATOM 4984 O O . GLY B 1 194 ? -3.457 13.367 20.094 1 98.62 194 GLY B O 1
ATOM 4985 N N . SER B 1 195 ? -4.684 12.211 18.656 1 98.62 195 SER B N 1
ATOM 4986 C CA . SER B 1 195 ? -5.41 11.406 19.641 1 98.62 195 SER B CA 1
ATOM 4987 C C . SER B 1 195 ? -4.457 10.547 20.469 1 98.62 195 SER B C 1
ATOM 4989 O O . SER B 1 195 ? -4.789 10.133 21.578 1 98.62 195 SER B O 1
ATOM 4991 N N . PHE B 1 196 ? -3.291 10.242 19.922 1 97.88 196 PHE B N 1
ATOM 4992 C CA . PHE B 1 196 ? -2.336 9.422 20.656 1 97.88 196 PHE B CA 1
ATOM 4993 C C . PHE B 1 196 ? -1.18 10.273 21.172 1 97.88 196 PHE B C 1
ATOM 4995 O O . PHE B 1 196 ? -0.801 10.172 22.344 1 97.88 196 PHE B O 1
ATOM 5002 N N . VAL B 1 197 ? -0.689 11.18 20.391 1 98.5 197 VAL B N 1
ATOM 5003 C CA . VAL B 1 197 ? 0.555 11.891 20.656 1 98.5 197 VAL B CA 1
ATOM 5004 C C . VAL B 1 197 ? 0.326 12.945 21.734 1 98.5 197 VAL B C 1
ATOM 5006 O O . VAL B 1 197 ? 1.164 13.125 22.625 1 98.5 197 VAL B O 1
ATOM 5009 N N . LEU B 1 198 ? -0.795 13.625 21.688 1 98.81 198 LEU B N 1
ATOM 5010 C CA . LEU B 1 198 ? -1.034 14.711 22.641 1 98.81 198 LEU B CA 1
ATOM 5011 C C . LEU B 1 198 ? -1.281 14.156 24.031 1 98.81 198 LEU B C 1
ATOM 5013 O O . LEU B 1 198 ? -0.754 14.688 25.016 1 98.81 198 LEU B O 1
ATOM 5017 N N . PRO B 1 199 ? -2.131 13.094 24.188 1 98.81 199 PRO B N 1
ATOM 5018 C CA . PRO B 1 199 ? -2.244 12.492 25.516 1 98.81 199 PRO B CA 1
ATOM 5019 C C . PRO B 1 199 ? -0.896 12.039 26.078 1 98.81 199 PRO B C 1
ATOM 5021 O O . PRO B 1 199 ? -0.634 12.203 27.266 1 98.81 199 PRO B O 1
ATOM 5024 N N . GLU B 1 200 ? -0.044 11.5 25.219 1 98.69 200 GLU B N 1
ATOM 5025 C CA . GLU B 1 200 ? 1.281 11.078 25.656 1 98.69 200 GLU B CA 1
ATOM 5026 C C . GLU B 1 200 ? 2.113 12.266 26.125 1 98.69 200 GLU B C 1
ATOM 5028 O O . GLU B 1 200 ? 2.795 12.188 27.141 1 98.69 200 GLU B O 1
ATOM 5033 N N . LEU B 1 201 ? 2.086 13.312 25.391 1 98.88 201 LEU B N 1
ATOM 5034 C CA . LEU B 1 201 ? 2.77 14.539 25.797 1 98.88 201 LEU B CA 1
ATOM 5035 C C . LEU B 1 201 ? 2.27 15.016 27.156 1 98.88 201 LEU B C 1
ATOM 5037 O O . LEU B 1 201 ? 3.068 15.352 28.031 1 98.88 201 LEU B O 1
ATOM 5041 N N . LEU B 1 202 ? 0.958 15.07 27.297 1 98.94 202 LEU B N 1
ATOM 5042 C CA . LEU B 1 202 ? 0.345 15.562 28.531 1 98.94 202 LEU B CA 1
ATOM 5043 C C . LEU B 1 202 ? 0.737 14.688 29.719 1 98.94 202 LEU B C 1
ATOM 5045 O O . LEU B 1 202 ? 1.002 15.203 30.812 1 98.94 202 LEU B O 1
ATOM 5049 N N . LYS B 1 203 ? 0.747 13.367 29.5 1 98.81 203 LYS B N 1
ATOM 5050 C CA . LYS B 1 203 ? 1.175 12.438 30.547 1 98.81 203 LYS B CA 1
ATOM 5051 C C . LYS B 1 203 ? 2.613 12.719 30.969 1 98.81 203 LYS B C 1
ATOM 5053 O O . LYS B 1 203 ? 2.92 12.734 32.156 1 98.81 203 LYS B O 1
ATOM 5058 N N . GLN B 1 204 ? 3.436 12.992 30.031 1 98.75 204 GLN B N 1
ATOM 5059 C CA . GLN B 1 204 ? 4.844 13.234 30.328 1 98.75 204 GLN B CA 1
ATOM 5060 C C . GLN B 1 204 ? 5.039 14.594 31 1 98.75 204 GLN B C 1
ATOM 5062 O O . GLN B 1 204 ? 6.047 14.812 31.672 1 98.75 204 GLN B O 1
ATOM 5067 N N . LEU B 1 205 ? 4.105 15.414 30.828 1 98.88 205 LEU B N 1
ATOM 5068 C CA . LEU B 1 205 ? 4.113 16.703 31.5 1 98.88 205 LEU B CA 1
ATOM 5069 C C . LEU B 1 205 ? 3.506 16.594 32.906 1 98.88 205 LEU B C 1
ATOM 5071 O O . LEU B 1 205 ? 3.41 17.594 33.625 1 98.88 205 LEU B O 1
ATOM 5075 N N . GLY B 1 206 ? 3.047 15.398 33.281 1 98.75 206 GLY B N 1
ATOM 5076 C CA . GLY B 1 206 ? 2.521 15.148 34.625 1 98.75 206 GLY B CA 1
ATOM 5077 C C . GLY B 1 206 ? 1.058 15.516 34.75 1 98.75 206 GLY B C 1
ATOM 5078 O O . GLY B 1 206 ? 0.552 15.648 35.875 1 98.75 206 GLY B O 1
ATOM 5079 N N . CYS B 1 207 ? 0.361 15.648 33.688 1 98.81 207 CYS B N 1
ATOM 5080 C CA . CYS B 1 207 ? -1.035 16.062 33.719 1 98.81 207 CYS B CA 1
ATOM 5081 C C . CYS B 1 207 ? -1.964 14.859 33.781 1 98.81 207 CYS B C 1
ATOM 5083 O O . CYS B 1 207 ? -1.604 13.766 33.375 1 98.81 207 CYS B O 1
ATOM 5085 N N . LYS B 1 208 ? -3.074 15.039 34.438 1 98.62 208 LYS B N 1
ATOM 5086 C CA . LYS B 1 208 ? -4.191 14.109 34.281 1 98.62 208 LYS B CA 1
ATOM 5087 C C . LYS B 1 208 ? -5.043 14.453 33.062 1 98.62 208 LYS B C 1
ATOM 5089 O O . LYS B 1 208 ? -5.59 15.555 32.969 1 98.62 208 LYS B O 1
ATOM 5094 N N . VAL B 1 209 ? -5.188 13.547 32.219 1 98.75 209 VAL B N 1
ATOM 5095 C CA . VAL B 1 209 ? -5.867 13.82 30.938 1 98.75 209 VAL B CA 1
ATOM 5096 C C . VAL B 1 209 ? -7.336 13.422 31.047 1 98.75 209 VAL B C 1
ATOM 5098 O O . VAL B 1 209 ? -7.66 12.328 31.516 1 98.75 209 VAL B O 1
ATOM 5101 N N . ILE B 1 210 ? -8.203 14.289 30.703 1 98.69 210 ILE B N 1
ATOM 5102 C CA . ILE B 1 210 ? -9.625 14.023 30.5 1 98.69 210 ILE B CA 1
ATOM 5103 C C . ILE B 1 210 ? -9.93 14.023 29 1 98.69 210 ILE B C 1
ATOM 5105 O O . ILE B 1 210 ? -10.25 15.07 28.438 1 98.69 210 ILE B O 1
ATOM 5109 N N . PRO B 1 211 ? -9.859 12.891 28.391 1 98.44 211 PRO B N 1
ATOM 5110 C CA . PRO B 1 211 ? -9.961 12.812 26.922 1 98.44 211 PRO B CA 1
ATOM 5111 C C . PRO B 1 211 ? -11.398 12.875 26.422 1 98.44 211 PRO B C 1
ATOM 5113 O O . PRO B 1 211 ? -12.289 12.258 27.016 1 98.44 211 PRO B O 1
ATOM 5116 N N . LEU B 1 212 ? -11.625 13.664 25.484 1 98.19 212 LEU B N 1
ATOM 5117 C CA . LEU B 1 212 ? -12.82 13.672 24.641 1 98.19 212 LEU B CA 1
ATOM 5118 C C . LEU B 1 212 ? -12.453 13.453 23.172 1 98.19 212 LEU B C 1
ATOM 5120 O O . LEU B 1 212 ? -11.555 14.125 22.641 1 98.19 212 LEU B O 1
ATOM 5124 N N . HIS B 1 213 ? -13.109 12.547 22.5 1 98.31 213 HIS B N 1
ATOM 5125 C CA . HIS B 1 213 ? -12.883 12.25 21.078 1 98.31 213 HIS B CA 1
ATOM 5126 C C . HIS B 1 213 ? -11.414 11.93 20.828 1 98.31 213 HIS B C 1
ATOM 5128 O O . HIS B 1 213 ? -10.797 12.508 19.922 1 98.31 213 HIS B O 1
ATOM 5134 N N . CYS B 1 214 ? -10.812 11.055 21.578 1 98.5 214 CYS B N 1
ATOM 5135 C CA . CYS B 1 214 ? -9.43 10.625 21.438 1 98.5 214 CYS B CA 1
ATOM 5136 C C . CYS B 1 214 ? -9.352 9.18 20.969 1 98.5 214 CYS B C 1
ATOM 5138 O O . CYS B 1 214 ? -8.445 8.445 21.344 1 98.5 214 CYS B O 1
ATOM 5140 N N . SER B 1 215 ? -10.32 8.789 20.156 1 98 215 SER B N 1
ATOM 5141 C CA . SER B 1 215 ? -10.375 7.465 19.547 1 98 215 SER B CA 1
ATOM 5142 C C . SER B 1 215 ? -10.469 7.555 18.031 1 98 215 SER B C 1
ATOM 5144 O O . SER B 1 215 ? -11.57 7.535 17.469 1 98 215 SER B O 1
ATOM 5146 N N . PRO B 1 216 ? -9.375 7.547 17.359 1 97.38 216 PRO B N 1
ATOM 5147 C CA . PRO B 1 216 ? -9.375 7.699 15.906 1 97.38 216 PRO B CA 1
ATOM 5148 C C . PRO B 1 216 ? -10.008 6.512 15.188 1 97.38 216 PRO B C 1
ATOM 5150 O O . PRO B 1 216 ? -9.297 5.633 14.695 1 97.38 216 PRO B O 1
ATOM 5153 N N . ASP B 1 217 ? -11.312 6.527 14.914 1 94.5 217 ASP B N 1
ATOM 5154 C CA . ASP B 1 217 ? -12.078 5.414 14.367 1 94.5 217 ASP B CA 1
ATOM 5155 C C . ASP B 1 217 ? -12.57 5.73 12.953 1 94.5 217 ASP B C 1
ATOM 5157 O O . ASP B 1 217 ? -13.469 5.062 12.445 1 94.5 217 ASP B O 1
ATOM 5161 N N . GLY B 1 218 ? -12.055 6.777 12.422 1 94.75 218 GLY B N 1
ATOM 5162 C CA . GLY B 1 218 ? -12.438 7.129 11.062 1 94.75 218 GLY B CA 1
ATOM 5163 C C . GLY B 1 218 ? -13.617 8.078 11 1 94.75 218 GLY B C 1
ATOM 5164 O O . GLY B 1 218 ? -14.172 8.32 9.922 1 94.75 218 GLY B O 1
ATOM 5165 N N . THR B 1 219 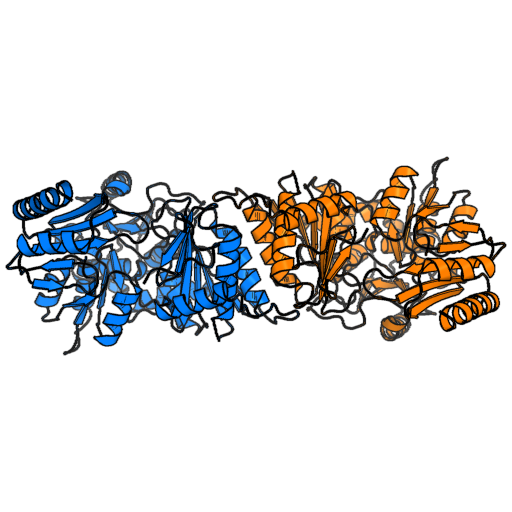? -13.969 8.656 12.117 1 95.75 219 THR B N 1
ATOM 5166 C CA . THR B 1 219 ? -15.047 9.641 12.164 1 95.75 219 THR B CA 1
ATOM 5167 C C . THR B 1 219 ? -14.586 10.922 12.844 1 95.75 219 THR B C 1
ATOM 5169 O O . THR B 1 219 ? -13.594 10.922 13.57 1 95.75 219 THR B O 1
ATOM 5172 N N . PHE B 1 220 ? -15.305 12 12.523 1 97.81 220 PHE B N 1
ATOM 5173 C CA . PHE B 1 220 ? -15.195 13.266 13.234 1 97.81 220 PHE B CA 1
ATOM 5174 C C . PHE B 1 220 ? -16.484 13.578 13.984 1 97.81 220 PHE B C 1
ATOM 5176 O O . PHE B 1 220 ? -17.5 13.914 13.375 1 97.81 220 PHE B O 1
ATOM 5183 N N . PRO B 1 221 ? -16.438 13.516 15.25 1 97.69 221 PRO B N 1
ATOM 5184 C CA . PRO B 1 221 ? -17.656 13.68 16.047 1 97.69 221 PRO B CA 1
ATOM 5185 C C . PRO B 1 221 ? -18.188 15.117 16.016 1 97.69 221 PRO B C 1
ATOM 5187 O O . PRO B 1 221 ? -19.297 15.375 16.469 1 97.69 221 PRO B O 1
ATOM 5190 N N . ARG B 1 222 ? -17.469 16 15.523 1 97.31 222 ARG B N 1
ATOM 5191 C CA . ARG B 1 222 ? -17.812 17.406 15.305 1 97.31 222 ARG B CA 1
ATOM 5192 C C . ARG B 1 222 ? -17.125 17.938 14.055 1 97.31 222 ARG B C 1
ATOM 5194 O O . ARG B 1 222 ? -16.25 17.297 13.492 1 97.31 222 ARG B O 1
ATOM 5201 N N . PRO B 1 223 ? -17.625 19.141 13.625 1 96.56 223 PRO B N 1
ATOM 5202 C CA . PRO B 1 223 ? -16.875 19.719 12.5 1 96.56 223 PRO B CA 1
ATOM 5203 C C . PRO B 1 223 ? -15.383 19.828 12.773 1 96.56 223 PRO B C 1
ATOM 5205 O O . PRO B 1 223 ? -14.977 20.141 13.891 1 96.56 223 PRO B O 1
ATOM 5208 N N . PRO B 1 224 ? -14.578 19.516 11.789 1 96.88 224 PRO B N 1
ATOM 5209 C CA . PRO B 1 224 ? -13.133 19.359 11.984 1 96.88 224 PRO B CA 1
ATOM 5210 C C . PRO B 1 224 ? -12.453 20.672 12.414 1 96.88 224 PRO B C 1
ATOM 5212 O O . PRO B 1 224 ? -11.492 20.641 13.188 1 96.88 224 PRO B O 1
ATOM 5215 N N . GLU B 1 225 ? -12.867 21.766 11.906 1 95.06 225 GLU B N 1
ATOM 5216 C CA . GLU B 1 225 ? -12.305 23.031 12.344 1 95.06 225 GLU B CA 1
ATOM 5217 C C . GLU B 1 225 ? -12.773 23.391 13.75 1 95.06 225 GLU B C 1
ATOM 5219 O O . GLU B 1 225 ? -13.977 23.406 14.023 1 95.06 225 GLU B O 1
ATOM 5224 N N . PRO B 1 226 ? -11.883 23.672 14.617 1 96.5 226 PRO B N 1
ATOM 5225 C CA . PRO B 1 226 ? -12.281 23.891 16.016 1 96.5 226 PRO B CA 1
ATOM 5226 C C . PRO B 1 226 ? -12.703 25.328 16.281 1 96.5 226 PRO B C 1
ATOM 5228 O O . PRO B 1 226 ? -12.117 25.984 17.141 1 96.5 226 PRO B O 1
ATOM 5231 N N . THR B 1 227 ? -13.773 25.703 15.703 1 92.12 227 THR B N 1
ATOM 5232 C CA . THR B 1 227 ? -14.375 27 15.992 1 92.12 227 THR B CA 1
ATOM 5233 C C . THR B 1 227 ? -15.219 26.938 17.266 1 92.12 227 THR B C 1
ATOM 5235 O O . THR B 1 227 ? -15.578 25.859 17.719 1 92.12 227 THR B O 1
ATOM 5238 N N . PRO B 1 228 ? -15.461 28.109 17.812 1 90.25 228 PRO B N 1
ATOM 5239 C CA . PRO B 1 228 ? -16.328 28.094 19 1 90.25 228 PRO B CA 1
ATOM 5240 C C . PRO B 1 228 ? -17.656 27.391 18.75 1 90.25 228 PRO B C 1
ATOM 5242 O O . PRO B 1 228 ? -18.156 26.688 19.625 1 90.25 228 PRO B O 1
ATOM 5245 N N . ASP B 1 229 ? -18.203 27.547 17.562 1 92.5 229 ASP B N 1
ATOM 5246 C CA . ASP B 1 229 ? -19.453 26.875 17.234 1 92.5 229 ASP B CA 1
ATOM 5247 C C . ASP B 1 229 ? -19.281 25.359 17.188 1 92.5 229 ASP B C 1
ATOM 5249 O O . ASP B 1 229 ? -20.125 24.625 17.688 1 92.5 229 ASP B O 1
ATOM 5253 N N . ALA B 1 230 ? -18.281 24.938 16.625 1 96.38 230 ALA B N 1
ATOM 5254 C CA . ALA B 1 230 ? -18 23.516 16.5 1 96.38 230 ALA B CA 1
ATOM 5255 C C . ALA B 1 230 ? -17.703 22.906 17.875 1 96.38 230 ALA B C 1
ATOM 5257 O O . ALA B 1 230 ? -17.906 21.703 18.078 1 96.38 230 ALA B O 1
ATOM 5258 N N . LEU B 1 231 ? -17.328 23.766 18.844 1 98.25 231 LEU B N 1
ATOM 5259 C CA . LEU B 1 231 ? -16.859 23.266 20.125 1 98.25 231 LEU B CA 1
ATOM 5260 C C . LEU B 1 231 ? -17.922 23.5 21.203 1 98.25 231 LEU B C 1
ATOM 5262 O O . LEU B 1 231 ? -17.609 23.469 22.406 1 98.25 231 LEU B O 1
ATOM 5266 N N . ARG B 1 232 ? -19.125 23.688 20.844 1 97.44 232 ARG B N 1
ATOM 5267 C CA . ARG B 1 232 ? -20.172 23.953 21.812 1 97.44 232 ARG B CA 1
ATOM 5268 C C . ARG B 1 232 ? -20.297 22.812 22.812 1 97.44 232 ARG B C 1
ATOM 5270 O O . ARG B 1 232 ? -20.359 23.031 24.016 1 97.44 232 ARG B O 1
ATOM 5277 N N . GLN B 1 233 ? -20.375 21.609 22.281 1 97.56 233 GLN B N 1
ATOM 5278 C CA . GLN B 1 233 ? -20.484 20.453 23.156 1 97.56 233 GLN B CA 1
ATOM 5279 C C . GLN B 1 233 ? -19.219 20.281 24 1 97.56 233 GLN B C 1
ATOM 5281 O O . GLN B 1 233 ? -19.297 19.984 25.203 1 97.56 233 GLN B O 1
ATOM 5286 N N . SER B 1 234 ? -18.109 20.469 23.406 1 98.44 234 SER B N 1
ATOM 5287 C CA . SER B 1 234 ? -16.844 20.391 24.141 1 98.44 234 SER B CA 1
ATOM 5288 C C . SER B 1 234 ? -16.781 21.406 25.266 1 98.44 234 SER B C 1
ATOM 5290 O O . SER B 1 234 ? -16.281 21.125 26.359 1 98.44 234 SER B O 1
ATOM 5292 N N . SER B 1 235 ? -17.266 22.562 24.984 1 98.56 235 SER B N 1
ATOM 5293 C CA . SER B 1 235 ? -17.297 23.625 25.984 1 98.56 235 SER B CA 1
ATOM 5294 C C . SER B 1 235 ? -18.141 23.234 27.188 1 98.56 235 SER B C 1
ATOM 5296 O O . SER B 1 235 ? -17.75 23.453 28.328 1 98.56 235 SER B O 1
ATOM 5298 N N . ARG B 1 236 ? -19.281 22.672 26.906 1 98.06 236 ARG B N 1
ATOM 5299 C CA . ARG B 1 236 ? -20.156 22.219 27.984 1 98.06 236 ARG B CA 1
ATOM 5300 C C . ARG B 1 236 ? -19.469 21.172 28.828 1 98.06 236 ARG B C 1
ATOM 5302 O O . ARG B 1 236 ? -19.5 21.234 30.062 1 98.06 236 ARG B O 1
ATOM 5309 N N . MET B 1 237 ? -18.891 20.266 28.172 1 98.25 237 MET B N 1
ATOM 5310 C CA . MET B 1 237 ? -18.219 19.172 28.875 1 98.25 237 MET B CA 1
ATOM 5311 C C . MET B 1 237 ? -17.016 19.688 29.656 1 98.25 237 MET B C 1
ATOM 5313 O O . MET B 1 237 ? -16.75 19.234 30.766 1 98.25 237 MET B O 1
ATOM 5317 N N . MET B 1 238 ? -16.281 20.578 29.047 1 98.06 238 MET B N 1
ATOM 5318 C CA . MET B 1 238 ? -15.156 21.203 29.719 1 98.06 238 MET B CA 1
ATOM 5319 C C . MET B 1 238 ? -15.594 21.875 31.031 1 98.06 238 MET B C 1
ATOM 5321 O O . MET B 1 238 ? -14.961 21.672 32.062 1 98.06 238 MET B O 1
ATOM 5325 N N . LYS B 1 239 ? -16.609 22.594 31.047 1 97.56 239 LYS B N 1
ATOM 5326 C CA . LYS B 1 239 ? -17.109 23.328 32.219 1 97.56 239 LYS B CA 1
ATOM 5327 C C . LYS B 1 239 ? -17.547 22.375 33.312 1 97.56 239 LYS B C 1
ATOM 5329 O O . LYS B 1 239 ? -17.453 22.688 34.5 1 97.56 239 LYS B O 1
ATOM 5334 N N . GLN B 1 240 ? -17.938 21.203 32.906 1 97.75 240 GLN B N 1
ATOM 5335 C CA . GLN B 1 240 ? -18.422 20.219 33.875 1 97.75 240 GLN B CA 1
ATOM 5336 C C . GLN B 1 240 ? -17.297 19.297 34.344 1 97.75 240 GLN B C 1
ATOM 5338 O O . GLN B 1 240 ? -17.438 18.625 35.375 1 97.75 240 GLN B O 1
ATOM 5343 N N . SER B 1 241 ? -16.234 19.312 33.719 1 97.5 241 SER B N 1
ATOM 5344 C CA . SER B 1 241 ? -15.195 18.312 33.906 1 97.5 241 SER B CA 1
ATOM 5345 C C . SER B 1 241 ? -14.352 18.625 35.156 1 97.5 241 SER B C 1
ATOM 5347 O O . SER B 1 241 ? -13.695 17.75 35.688 1 97.5 241 SER B O 1
ATOM 5349 N N . GLY B 1 242 ? -14.281 19.922 35.5 1 97 242 GLY B N 1
ATOM 5350 C CA . GLY B 1 242 ? -13.398 20.344 36.594 1 97 242 GLY B CA 1
ATOM 5351 C C . GLY B 1 242 ? -11.961 20.516 36.156 1 97 242 GLY B C 1
ATOM 5352 O O . GLY B 1 242 ? -11.078 20.75 36.969 1 97 242 GLY B O 1
ATOM 5353 N N . ALA B 1 243 ? -11.711 20.469 34.906 1 98.56 243 ALA B N 1
ATOM 5354 C CA . ALA B 1 243 ? -10.359 20.594 34.375 1 98.56 243 ALA B CA 1
ATOM 5355 C C . ALA B 1 243 ? -9.828 22.016 34.562 1 98.56 243 ALA B C 1
ATOM 5357 O O . ALA B 1 243 ? -10.602 22.984 34.594 1 98.56 243 ALA B O 1
ATOM 5358 N N . SER B 1 244 ? -8.523 22.094 34.688 1 98.38 244 SER B N 1
ATOM 5359 C CA . SER B 1 244 ? -7.859 23.375 34.844 1 98.38 244 SER B CA 1
ATOM 5360 C C . SER B 1 244 ? -7.84 24.141 33.5 1 98.38 244 SER B C 1
ATOM 5362 O O . SER B 1 244 ? -7.887 25.375 33.5 1 98.38 244 SER B O 1
ATOM 5364 N N . VAL B 1 245 ? -7.703 23.438 32.469 1 98.75 245 VAL B N 1
ATOM 5365 C CA . VAL B 1 245 ? -7.633 24 31.125 1 98.75 245 VAL B CA 1
ATOM 5366 C C . VAL B 1 245 ? -7.992 22.922 30.094 1 98.75 245 VAL B C 1
ATOM 5368 O O . VAL B 1 245 ? -7.879 21.734 30.375 1 98.75 245 VAL B O 1
ATOM 5371 N N . GLY B 1 246 ? -8.531 23.344 29.031 1 98.81 246 GLY B N 1
ATOM 5372 C CA . GLY B 1 246 ? -8.844 22.422 27.953 1 98.81 246 GLY B CA 1
ATOM 5373 C C . GLY B 1 246 ? -8.211 22.812 26.625 1 98.81 246 GLY B C 1
ATOM 5374 O O . GLY B 1 246 ? -7.855 23.969 26.422 1 98.81 246 GLY B O 1
ATOM 5375 N N . PHE B 1 247 ? -8.062 21.828 25.75 1 98.88 247 PHE B N 1
ATOM 5376 C CA . PHE B 1 247 ? -7.516 22.016 24.422 1 98.88 247 PHE B CA 1
ATOM 5377 C C . PHE B 1 247 ? -8.359 21.297 23.375 1 98.88 247 PHE B C 1
ATOM 5379 O O . PHE B 1 247 ? -8.859 20.188 23.641 1 98.88 247 PHE B O 1
ATOM 5386 N N . ALA B 1 248 ? -8.539 21.891 22.219 1 98.88 248 ALA B N 1
ATOM 5387 C CA . ALA B 1 248 ? -9.203 21.281 21.078 1 98.88 248 ALA B CA 1
ATOM 5388 C C . ALA B 1 248 ? -8.336 21.344 19.828 1 98.88 248 ALA B C 1
ATOM 5390 O O . ALA B 1 248 ? -7.672 22.359 19.578 1 98.88 248 ALA B O 1
ATOM 5391 N N . LEU B 1 249 ? -8.344 20.297 19.109 1 98.69 249 LEU B N 1
ATOM 5392 C CA . LEU B 1 249 ? -7.48 20.156 17.938 1 98.69 249 LEU B CA 1
ATOM 5393 C C . LEU B 1 249 ? -8.312 20.047 16.672 1 98.69 249 LEU B C 1
ATOM 5395 O O . LEU B 1 249 ? -9.523 19.828 16.734 1 98.69 249 LEU B O 1
ATOM 5399 N N . ASP B 1 250 ? -7.695 20.25 15.516 1 98.25 250 ASP B N 1
ATOM 5400 C CA . ASP B 1 250 ? -8.242 19.797 14.242 1 98.25 250 ASP B CA 1
ATOM 5401 C C . ASP B 1 250 ? -7.695 18.422 13.867 1 98.25 250 ASP B C 1
ATOM 5403 O O . ASP B 1 250 ? -6.926 17.828 14.625 1 98.25 250 ASP B O 1
ATOM 5407 N N . PRO B 1 251 ? -8.039 17.828 12.75 1 98.44 251 PRO B N 1
ATOM 5408 C CA . PRO B 1 251 ? -7.762 16.422 12.477 1 98.44 251 PRO B CA 1
ATOM 5409 C C . PRO B 1 251 ? -6.27 16.125 12.359 1 98.44 251 PRO B C 1
ATOM 5411 O O . PRO B 1 251 ? -5.832 15.016 12.656 1 98.44 251 PRO B O 1
ATOM 5414 N N . ASP B 1 252 ? -5.461 17.078 11.891 1 98.19 252 ASP B N 1
ATOM 5415 C CA . ASP B 1 252 ? -4.039 16.766 11.789 1 98.19 252 ASP B CA 1
ATOM 5416 C C . ASP B 1 252 ? -3.24 17.516 12.859 1 98.19 252 ASP B C 1
ATOM 5418 O O . ASP B 1 252 ? -2.008 17.531 12.82 1 98.19 252 ASP B O 1
ATOM 5422 N N . ALA B 1 253 ? -3.916 18.156 13.773 1 98.69 253 ALA B N 1
ATOM 5423 C CA . ALA B 1 253 ? -3.377 18.703 15.016 1 98.69 253 ALA B CA 1
ATOM 5424 C C . ALA B 1 253 ? -2.262 19.703 14.734 1 98.69 253 ALA B C 1
ATOM 5426 O O . ALA B 1 253 ? -1.239 19.719 15.43 1 98.69 253 ALA B O 1
ATOM 5427 N N . ASP B 1 254 ? -2.449 20.5 13.734 1 97.88 254 ASP B N 1
ATOM 5428 C CA . ASP B 1 254 ? -1.518 21.609 13.562 1 97.88 254 ASP B CA 1
ATOM 5429 C C . ASP B 1 254 ? -2.107 22.906 14.109 1 97.88 254 ASP B C 1
ATOM 5431 O O . ASP B 1 254 ? -1.417 23.922 14.172 1 97.88 254 ASP B O 1
ATOM 5435 N N . ARG B 1 255 ? -3.363 22.828 14.594 1 96.94 255 ARG B N 1
ATOM 5436 C CA . ARG B 1 255 ? -4.035 23.938 15.266 1 96.94 255 ARG B CA 1
ATOM 5437 C C . ARG B 1 255 ? -4.391 23.578 16.703 1 96.94 255 ARG B C 1
ATOM 5439 O O . ARG B 1 255 ? -4.586 22.406 17.016 1 96.94 255 ARG B O 1
ATOM 5446 N N . LEU B 1 256 ? -4.535 24.625 17.484 1 98.56 256 LEU B N 1
ATOM 5447 C CA . LEU B 1 256 ? -4.883 24.469 18.891 1 98.56 256 LEU B CA 1
ATOM 5448 C C . LEU B 1 256 ? -5.844 25.562 19.359 1 98.56 256 LEU B C 1
ATOM 5450 O O . LEU B 1 256 ? -5.586 26.75 19.141 1 98.56 256 LEU B O 1
ATOM 5454 N N . VAL B 1 257 ? -6.938 25.156 19.922 1 98.69 257 VAL B N 1
ATOM 5455 C CA . VAL B 1 257 ? -7.863 26.078 20.562 1 98.69 257 VAL B CA 1
ATOM 5456 C C . VAL B 1 257 ? -7.961 25.781 22.047 1 98.69 257 VAL B C 1
ATOM 5458 O O . VAL B 1 257 ? -8.008 24.625 22.453 1 98.69 257 VAL B O 1
ATOM 5461 N N . LEU B 1 258 ? -8 26.781 22.859 1 98.62 258 LEU B N 1
ATOM 5462 C CA . LEU B 1 258 ? -8.086 26.609 24.297 1 98.62 258 LEU B CA 1
ATOM 5463 C C . LEU B 1 258 ? -9.531 26.656 24.766 1 98.62 258 LEU B C 1
ATOM 5465 O O . LEU B 1 258 ? -10.352 27.375 24.188 1 98.62 258 LEU B O 1
ATOM 5469 N N . LEU B 1 259 ? -9.805 25.891 25.766 1 98.75 259 LEU B N 1
ATOM 5470 C CA . LEU B 1 259 ? -11.047 25.969 26.516 1 98.75 259 LEU B CA 1
ATOM 5471 C C . LEU B 1 259 ? -10.773 26.312 27.984 1 98.75 259 LEU B C 1
ATOM 5473 O O . LEU B 1 259 ? -9.812 25.797 28.562 1 98.75 259 LEU B O 1
ATOM 5477 N N . THR B 1 260 ? -11.586 27.109 28.594 1 98.25 260 THR B N 1
ATOM 5478 C CA . THR B 1 260 ? -11.406 27.5 29.984 1 98.25 260 THR B CA 1
ATOM 5479 C C . THR B 1 260 ? -12.586 27.031 30.828 1 98.25 260 THR B C 1
ATOM 5481 O O . THR B 1 260 ? -13.664 26.75 30.297 1 98.25 260 THR B O 1
ATOM 5484 N N . PRO B 1 261 ? -12.375 26.984 32.094 1 98 261 PRO B N 1
ATOM 5485 C CA . PRO B 1 261 ? -13.461 26.562 33 1 98 261 PRO B CA 1
ATOM 5486 C C . PRO B 1 261 ? -14.656 27.516 32.969 1 98 261 PRO B C 1
ATOM 5488 O O . PRO B 1 261 ? -15.797 27.078 33.062 1 98 261 PRO B O 1
ATOM 5491 N N . LYS B 1 262 ? -14.445 28.734 32.719 1 96.94 262 LYS B N 1
ATOM 5492 C CA . LYS B 1 262 ? -15.516 29.719 32.812 1 96.94 262 LYS B CA 1
ATOM 5493 C C . LYS B 1 262 ? -16.156 29.969 31.453 1 96.94 262 LYS B C 1
ATOM 5495 O O . LYS B 1 262 ? -17.375 30.094 31.344 1 96.94 262 LYS B O 1
ATOM 5500 N N . LYS B 1 263 ? -15.383 29.984 30.391 1 96.06 263 LYS B N 1
ATOM 5501 C CA . LYS B 1 263 ? -15.883 30.469 29.109 1 96.06 263 LYS B CA 1
ATOM 5502 C C . LYS B 1 263 ? -16.062 29.344 28.109 1 96.06 263 LYS B C 1
ATOM 5504 O O . LYS B 1 263 ? -16.719 29.5 27.094 1 96.06 263 LYS B O 1
ATOM 5509 N N . GLY B 1 264 ? -15.523 28.219 28.422 1 97.69 264 GLY B N 1
ATOM 5510 C CA . GLY B 1 264 ? -15.438 27.219 27.391 1 97.69 264 GLY B CA 1
ATOM 5511 C C . GLY B 1 264 ? -14.414 27.562 26.312 1 97.69 264 GLY B C 1
ATOM 5512 O O . GLY B 1 264 ? -13.328 28.047 26.625 1 97.69 264 GLY B O 1
ATOM 5513 N N . ALA B 1 265 ? -14.789 27.297 25.094 1 98.19 265 ALA B N 1
ATOM 5514 C CA . ALA B 1 265 ? -13.867 27.578 23.984 1 98.19 265 ALA B CA 1
ATOM 5515 C C . ALA B 1 265 ? -13.703 29.078 23.797 1 98.19 265 ALA B C 1
ATOM 5517 O O . ALA B 1 265 ? -14.688 29.828 23.766 1 98.19 265 ALA B O 1
ATOM 5518 N N . ILE B 1 266 ? -12.492 29.469 23.703 1 96.69 266 ILE B N 1
ATOM 5519 C CA . ILE B 1 266 ? -12.203 30.875 23.422 1 96.69 266 ILE B CA 1
ATOM 5520 C C . ILE B 1 266 ? -11.672 31.031 22 1 96.69 266 ILE B C 1
ATOM 5522 O O . ILE B 1 266 ? -11.484 30.031 21.297 1 96.69 266 ILE B O 1
ATOM 5526 N N . SER B 1 267 ? -11.5 32.281 21.609 1 95.81 267 SER B N 1
ATOM 5527 C CA . SER B 1 267 ? -11.023 32.531 20.25 1 95.81 267 SER B CA 1
ATOM 5528 C C . SER B 1 267 ? -9.664 31.875 20.016 1 95.81 267 SER B C 1
ATOM 5530 O O . SER B 1 267 ? -8.781 31.953 20.875 1 95.81 267 SER B O 1
ATOM 5532 N N . GLU B 1 268 ? -9.516 31.297 18.844 1 97 268 GLU B N 1
ATOM 5533 C CA . GLU B 1 268 ? -8.25 30.688 18.469 1 97 268 GLU B CA 1
ATOM 5534 C C . GLU B 1 268 ? -7.129 31.719 18.406 1 97 268 GLU B C 1
ATOM 5536 O O . GLU B 1 268 ? -5.953 31.375 18.5 1 97 268 GLU B O 1
ATOM 5541 N N . GLU B 1 269 ? -7.484 32.969 18.328 1 97.5 269 GLU B N 1
ATOM 5542 C CA . GLU B 1 269 ? -6.52 34.062 18.219 1 97.5 269 GLU B CA 1
ATOM 5543 C C . GLU B 1 269 ? -5.734 34.219 19.516 1 97.5 269 GLU B C 1
ATOM 5545 O O . GLU B 1 269 ? -4.699 34.906 19.531 1 97.5 269 GLU B O 1
ATOM 5550 N N . TYR B 1 270 ? -6.18 33.594 20.578 1 98 270 TYR B N 1
ATOM 5551 C CA . TYR B 1 270 ? -5.508 33.75 21.859 1 98 270 TYR B CA 1
ATOM 5552 C C . TYR B 1 270 ? -4.371 32.75 22.016 1 98 270 TYR B C 1
ATOM 5554 O O . TYR B 1 270 ? -3.502 32.906 22.875 1 98 270 TYR B O 1
ATOM 5562 N N . THR B 1 271 ? -4.332 31.75 21.188 1 98.44 271 THR B N 1
ATOM 5563 C CA . THR B 1 271 ? -3.402 30.641 21.359 1 98.44 271 THR B CA 1
ATOM 5564 C C . THR B 1 271 ? -1.961 31.109 21.188 1 98.44 271 THR B C 1
ATOM 5566 O O . THR B 1 271 ? -1.109 30.844 22.047 1 98.44 271 THR B O 1
ATOM 5569 N N . LEU B 1 272 ? -1.692 31.781 20.125 1 98.5 272 LEU B N 1
ATOM 5570 C CA . LEU B 1 272 ? -0.331 32.156 19.781 1 98.5 272 LEU B CA 1
ATOM 5571 C C . LEU B 1 272 ? 0.214 33.156 20.797 1 98.5 272 LEU B C 1
ATOM 5573 O O . LEU B 1 272 ? 1.329 33 21.297 1 98.5 272 LEU B O 1
ATOM 5577 N N . PRO B 1 273 ? -0.51 34.219 21.219 1 97.94 273 PRO B N 1
ATOM 5578 C CA . PRO B 1 273 ? 0.036 35.156 22.188 1 97.94 273 PRO B CA 1
ATOM 5579 C C . PRO B 1 273 ? 0.27 34.531 23.562 1 97.94 273 PRO B C 1
ATOM 5581 O O . PRO B 1 273 ? 1.23 34.875 24.25 1 97.94 273 PRO B O 1
ATOM 5584 N N . LEU B 1 274 ? -0.597 33.594 23.969 1 98.31 274 LEU B N 1
ATOM 5585 C CA . LEU B 1 274 ? -0.384 32.906 25.219 1 98.31 274 LEU B CA 1
ATOM 5586 C C . LEU B 1 274 ? 0.89 32.062 25.172 1 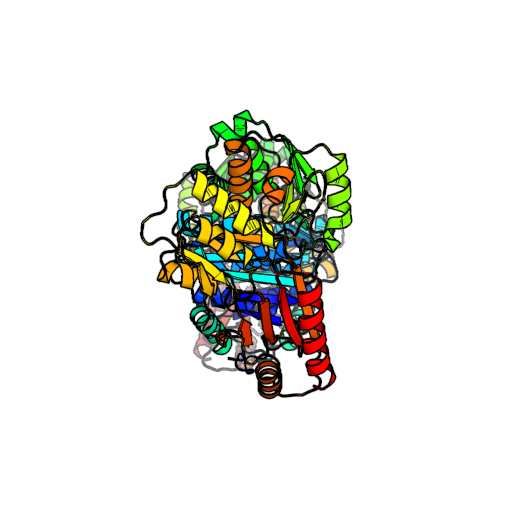98.31 274 LEU B C 1
ATOM 5588 O O . LEU B 1 274 ? 1.661 32.031 26.141 1 98.31 274 LEU B O 1
ATOM 5592 N N . SER B 1 275 ? 1.104 31.391 24.062 1 98.5 275 SER B N 1
ATOM 5593 C CA . SER B 1 275 ? 2.312 30.594 23.891 1 98.5 275 SER B CA 1
ATOM 5594 C C . SER B 1 275 ? 3.559 31.469 23.875 1 98.5 275 SER B C 1
ATOM 5596 O O . SER B 1 275 ? 4.586 31.109 24.438 1 98.5 275 SER B O 1
ATOM 5598 N N . PHE B 1 276 ? 3.479 32.594 23.203 1 98.12 276 PHE B N 1
ATOM 5599 C CA . PHE B 1 276 ? 4.605 33.531 23.125 1 98.12 276 PHE B CA 1
ATOM 5600 C C . PHE B 1 276 ? 4.941 34.094 24.5 1 98.12 276 PHE B C 1
ATOM 5602 O O . PHE B 1 276 ? 6.113 34.25 24.844 1 98.12 276 PHE B O 1
ATOM 5609 N N . LEU B 1 277 ? 3.926 34.375 25.312 1 97.5 277 LEU B N 1
ATOM 5610 C CA . LEU B 1 277 ? 4.145 34.844 26.688 1 97.5 277 LEU B CA 1
ATOM 5611 C C . LEU B 1 277 ? 4.934 33.812 27.484 1 97.5 277 LEU B C 1
ATOM 5613 O O . LEU B 1 277 ? 5.773 34.188 28.312 1 97.5 277 LEU B O 1
ATOM 5617 N N . SER B 1 278 ? 4.574 32.562 27.266 1 97.75 278 SER B N 1
ATOM 5618 C CA . SER B 1 278 ? 5.34 31.5 27.906 1 97.75 278 SER B CA 1
ATOM 5619 C C . SER B 1 278 ? 6.82 31.594 27.562 1 97.75 278 SER B C 1
ATOM 5621 O O . SER B 1 278 ? 7.68 31.5 28.438 1 97.75 278 SER B O 1
ATOM 5623 N N . TYR B 1 279 ? 7.113 31.719 26.25 1 96.44 279 TYR B N 1
ATOM 5624 C CA . TYR B 1 279 ? 8.492 31.859 25.797 1 96.44 279 TYR B CA 1
ATOM 5625 C C . TYR B 1 279 ? 9.18 33.031 26.5 1 96.44 279 TYR B C 1
ATOM 5627 O O . TYR B 1 279 ? 10.328 32.906 26.922 1 96.44 279 TYR B O 1
ATOM 5635 N N . LEU B 1 280 ? 8.484 34.125 26.703 1 95 280 LEU B N 1
ATOM 5636 C CA . LEU B 1 280 ? 9.039 35.344 27.297 1 95 280 LEU B CA 1
ATOM 5637 C C . LEU B 1 280 ? 9.312 35.156 28.781 1 95 280 LEU B C 1
ATOM 5639 O O . LEU B 1 280 ? 10.148 35.844 29.359 1 95 280 LEU B O 1
ATOM 5643 N N . GLN B 1 281 ? 8.609 34.25 29.359 1 93.12 281 GLN B N 1
ATOM 5644 C CA . GLN B 1 281 ? 8.812 33.969 30.781 1 93.12 281 GLN B CA 1
ATOM 5645 C C . GLN B 1 281 ? 10.07 33.125 31.016 1 93.12 281 GLN B C 1
ATOM 5647 O O . GLN B 1 281 ? 10.688 33.219 32.062 1 93.12 281 GLN B O 1
ATOM 5652 N N . THR B 1 282 ? 10.422 32.375 30.062 1 90.12 282 THR B N 1
ATOM 5653 C CA . THR B 1 282 ? 11.461 31.375 30.281 1 90.12 282 THR B CA 1
ATOM 5654 C C . THR B 1 282 ? 12.742 31.75 29.531 1 90.12 282 THR B C 1
ATOM 5656 O O . THR B 1 282 ? 13.781 31.125 29.734 1 90.12 282 THR B O 1
ATOM 5659 N N . ASN B 1 283 ? 12.625 32.75 28.672 1 88.12 283 ASN B N 1
ATOM 5660 C CA . ASN B 1 283 ? 13.773 33.094 27.844 1 88.12 283 ASN B CA 1
ATOM 5661 C C . ASN B 1 283 ? 14.031 34.594 27.844 1 88.12 283 ASN B C 1
ATOM 5663 O O . ASN B 1 283 ? 13.102 35.406 28.031 1 88.12 283 ASN B O 1
ATOM 5667 N N . ARG B 1 284 ? 15.289 34.938 27.766 1 86.06 284 ARG B N 1
ATOM 5668 C CA . ARG B 1 284 ? 15.672 36.312 27.438 1 86.06 284 ARG B CA 1
ATOM 5669 C C . ARG B 1 284 ? 15.867 36.469 25.938 1 86.06 284 ARG B C 1
ATOM 5671 O O . ARG B 1 284 ? 16.859 36 25.375 1 86.06 284 ARG B O 1
ATOM 5678 N N . PRO B 1 285 ? 14.898 37.188 25.391 1 86.38 285 PRO B N 1
ATOM 5679 C CA . PRO B 1 285 ? 15.023 37.312 23.938 1 86.38 285 PRO B CA 1
ATOM 5680 C C . PRO B 1 285 ? 16.312 38 23.516 1 86.38 285 PRO B C 1
ATOM 5682 O O . PRO B 1 285 ? 16.75 38.938 24.172 1 86.38 285 PRO B O 1
ATOM 5685 N N . PRO B 1 286 ? 16.781 37.469 22.484 1 88.94 286 PRO B N 1
ATOM 5686 C CA . PRO B 1 286 ? 17.953 38.188 21.953 1 88.94 286 PRO B CA 1
ATOM 5687 C C . PRO B 1 286 ? 17.625 39.594 21.453 1 88.94 286 PRO B C 1
ATOM 5689 O O . PRO B 1 286 ? 16.453 39.906 21.266 1 88.94 286 PRO B O 1
ATOM 5692 N N . LYS B 1 287 ? 18.625 40.406 21.359 1 84.25 287 LYS B N 1
ATOM 5693 C CA . LYS B 1 287 ? 18.453 41.812 21 1 84.25 287 LYS B CA 1
ATOM 5694 C C . LYS B 1 287 ? 17.688 41.969 19.688 1 84.25 287 LYS B C 1
ATOM 5696 O O . LYS B 1 287 ? 16.859 42.875 19.531 1 84.25 287 LYS B O 1
ATOM 5701 N N . LYS B 1 288 ? 17.891 41.094 18.734 1 89.12 288 LYS B N 1
ATOM 5702 C CA . LYS B 1 288 ? 17.25 41.219 17.438 1 89.12 288 LYS B CA 1
ATOM 5703 C C . LYS B 1 288 ? 16.125 40.219 17.266 1 89.12 288 LYS B C 1
ATOM 5705 O O . LYS B 1 288 ? 15.836 39.781 16.156 1 89.12 288 LYS B O 1
ATOM 5710 N N . ALA B 1 289 ? 15.477 40 18.328 1 92.69 289 ALA B N 1
ATOM 5711 C CA . ALA B 1 289 ? 14.367 39.062 18.266 1 92.69 289 ALA B CA 1
ATOM 5712 C C . ALA B 1 289 ? 13.156 39.688 17.578 1 92.69 289 ALA B C 1
ATOM 5714 O O . ALA B 1 289 ? 12.961 40.875 17.625 1 92.69 289 ALA B O 1
ATOM 5715 N N . SER B 1 290 ? 12.391 38.844 16.906 1 97.12 290 SER B N 1
ATOM 5716 C CA . SER B 1 290 ? 11.148 39.281 16.281 1 97.12 290 SER B CA 1
ATOM 5717 C C . SER B 1 290 ? 10.078 38.188 16.375 1 97.12 290 SER B C 1
ATOM 5719 O O . SER B 1 290 ? 10.383 37.031 16.625 1 97.12 290 SER B O 1
ATOM 5721 N N . LEU B 1 291 ? 8.867 38.594 16.312 1 98.12 291 LEU B N 1
ATOM 5722 C CA . LEU B 1 291 ? 7.707 37.75 16.141 1 98.12 291 LEU B CA 1
ATOM 5723 C C . LEU B 1 291 ? 7.152 37.844 14.727 1 98.12 291 LEU B C 1
ATOM 5725 O O . LEU B 1 291 ? 7.086 38.938 14.148 1 98.12 291 LEU B O 1
ATOM 5729 N N . THR B 1 292 ? 6.816 36.719 14.109 1 98.56 292 THR B N 1
ATOM 5730 C CA . THR B 1 292 ? 6.238 36.75 12.773 1 98.56 292 THR B CA 1
ATOM 5731 C C . THR B 1 292 ? 4.859 36.094 12.773 1 98.56 292 THR B C 1
ATOM 5733 O O . THR B 1 292 ? 4.691 34.969 13.281 1 98.56 292 THR B O 1
ATOM 5736 N N . VAL B 1 293 ? 3.861 36.75 12.25 1 98.44 293 VAL B N 1
ATOM 5737 C CA . VAL B 1 293 ? 2.516 36.219 12.055 1 98.44 293 VAL B CA 1
ATOM 5738 C C . VAL B 1 293 ? 2.057 36.5 10.625 1 98.44 293 VAL B C 1
ATOM 5740 O O . VAL B 1 293 ? 2.773 37.125 9.844 1 98.44 293 VAL B O 1
ATOM 5743 N N . ASN B 1 294 ? 0.905 35.969 10.234 1 96.88 294 ASN B N 1
ATOM 5744 C CA . ASN B 1 294 ? 0.434 36.281 8.891 1 96.88 294 ASN B CA 1
ATOM 5745 C C . ASN B 1 294 ? -0.464 37.5 8.883 1 96.88 294 ASN B C 1
ATOM 5747 O O . ASN B 1 294 ? -0.784 38.062 9.938 1 96.88 294 ASN B O 1
ATOM 5751 N N . LEU B 1 295 ? -0.91 37.906 7.738 1 97 295 LEU B N 1
ATOM 5752 C CA . LEU B 1 295 ? -1.625 39.156 7.52 1 97 295 LEU B CA 1
ATOM 5753 C C . LEU B 1 295 ? -3.031 39.094 8.102 1 97 295 LEU B C 1
ATOM 5755 O O . LEU B 1 295 ? -3.666 40.125 8.32 1 97 295 LEU B O 1
ATOM 5759 N N . SER B 1 296 ? -3.5 37.938 8.398 1 96.31 296 SER B N 1
ATOM 5760 C CA . SER B 1 296 ? -4.875 37.781 8.859 1 96.31 296 SER B CA 1
ATOM 5761 C C . SER B 1 296 ? -4.934 37.5 10.352 1 96.31 296 SER B C 1
ATOM 5763 O O . SER B 1 296 ? -5.984 37.125 10.883 1 96.31 296 SER B O 1
ATOM 5765 N N . THR B 1 297 ? -3.881 37.656 11.047 1 97.38 297 THR B N 1
ATOM 5766 C CA . THR B 1 297 ? -3.779 37.312 12.469 1 97.38 297 THR B CA 1
ATOM 5767 C C . THR B 1 297 ? -4.016 38.562 13.32 1 97.38 297 THR B C 1
ATOM 5769 O O . THR B 1 297 ? -3.588 39.656 12.961 1 97.38 297 THR B O 1
ATOM 5772 N N . SER B 1 298 ? -4.574 38.406 14.453 1 97.5 298 SER B N 1
ATOM 5773 C CA . SER B 1 298 ? -5 39.469 15.344 1 97.5 298 SER B CA 1
ATOM 5774 C C . SER B 1 298 ? -3.82 40.344 15.781 1 97.5 298 SER B C 1
ATOM 5776 O O . SER B 1 298 ? -2.705 39.844 15.938 1 97.5 298 SER B O 1
ATOM 5778 N N . PHE B 1 299 ? -4.066 41.594 16.062 1 94.81 299 PHE B N 1
ATOM 5779 C CA . PHE B 1 299 ? -3.07 42.562 16.531 1 94.81 299 PHE B CA 1
ATOM 5780 C C . PHE B 1 299 ? -2.691 42.281 17.984 1 94.81 299 PHE B C 1
ATOM 5782 O O . PHE B 1 299 ? -1.737 42.844 18.5 1 94.81 299 PHE B O 1
ATOM 5789 N N . ILE B 1 300 ? -3.453 41.344 18.625 1 96.56 300 ILE B N 1
ATOM 5790 C CA . ILE B 1 300 ? -3.123 41 20 1 96.56 300 ILE B CA 1
ATOM 5791 C C . ILE B 1 300 ? -1.673 40.5 20.062 1 96.56 300 ILE B C 1
ATOM 5793 O O . ILE B 1 300 ? -1.008 40.688 21.094 1 96.56 300 ILE B O 1
ATOM 5797 N N . ASN B 1 301 ? -1.191 39.969 19.016 1 97 301 ASN B N 1
ATOM 5798 C CA . ASN B 1 301 ? 0.193 39.5 18.984 1 97 301 ASN B CA 1
ATOM 5799 C C . ASN B 1 301 ? 1.172 40.656 19.016 1 97 301 ASN B C 1
ATOM 5801 O O . ASN B 1 301 ? 2.219 40.594 19.656 1 97 301 ASN B O 1
ATOM 5805 N N . GLU B 1 302 ? 0.889 41.75 18.344 1 95.44 302 GLU B N 1
ATOM 5806 C CA . GLU B 1 302 ? 1.686 42.969 18.406 1 95.44 302 GLU B CA 1
ATOM 5807 C C . GLU B 1 302 ? 1.681 43.531 19.828 1 95.44 302 GLU B C 1
ATOM 5809 O O . GLU B 1 302 ? 2.707 44.031 20.312 1 95.44 302 GLU B O 1
ATOM 5814 N N . TRP B 1 303 ? 0.497 43.5 20.406 1 95 303 TRP B N 1
ATOM 5815 C CA . TRP B 1 303 ? 0.369 44 21.766 1 95 303 TRP B CA 1
ATOM 5816 C C . TRP B 1 303 ? 1.297 43.25 22.719 1 95 303 TRP B C 1
ATOM 5818 O O . TRP B 1 303 ? 2.033 43.875 23.484 1 95 303 TRP B O 1
ATOM 5828 N N . VAL B 1 304 ? 1.29 41.969 22.656 1 96.12 304 VAL B N 1
ATOM 5829 C CA . VAL B 1 304 ? 2.109 41.125 23.531 1 96.12 304 VAL B CA 1
ATOM 5830 C C . VAL B 1 304 ? 3.586 41.344 23.203 1 96.12 304 VAL B C 1
ATOM 5832 O O . VAL B 1 304 ? 4.41 41.5 24.109 1 96.12 304 VAL B O 1
ATOM 5835 N N . ALA B 1 305 ? 3.949 41.344 21.953 1 96.12 305 ALA B N 1
ATOM 5836 C CA . ALA B 1 305 ? 5.34 41.5 21.531 1 96.12 305 ALA B CA 1
ATOM 5837 C C . ALA B 1 305 ? 5.898 42.844 21.922 1 96.12 305 ALA B C 1
ATOM 5839 O O . ALA B 1 305 ? 7.043 42.969 22.375 1 96.12 305 ALA B O 1
ATOM 5840 N N . SER B 1 306 ? 5.094 43.875 21.781 1 94 306 SER B N 1
ATOM 5841 C CA . SER B 1 306 ? 5.52 45.25 22.078 1 94 306 SER B CA 1
ATOM 5842 C C . SER B 1 306 ? 5.812 45.406 23.562 1 94 306 SER B C 1
ATOM 5844 O O . SER B 1 306 ? 6.691 46.188 23.953 1 94 306 SER B O 1
ATOM 5846 N N . SER B 1 307 ? 5.082 44.719 24.328 1 90.69 307 SER B N 1
ATOM 5847 C CA . SER B 1 307 ? 5.301 44.812 25.766 1 90.69 307 SER B CA 1
ATOM 5848 C C . SER B 1 307 ? 6.695 44.312 26.141 1 90.69 307 SER B C 1
ATOM 5850 O O . SER B 1 307 ? 7.227 44.688 27.188 1 90.69 307 SER B O 1
ATOM 5852 N N . ALA B 1 308 ? 7.277 43.531 25.328 1 92.44 308 ALA B N 1
ATOM 5853 C CA . ALA B 1 308 ? 8.625 43 25.562 1 92.44 308 ALA B CA 1
ATOM 5854 C C . ALA B 1 308 ? 9.633 43.719 24.656 1 92.44 308 ALA B C 1
ATOM 5856 O O . ALA B 1 308 ? 10.805 43.312 24.594 1 92.44 308 ALA B O 1
ATOM 5857 N N . GLY B 1 309 ? 9.18 44.688 23.891 1 93.5 309 GLY B N 1
ATOM 5858 C CA . GLY B 1 309 ? 10.055 45.438 23 1 93.5 309 GLY B CA 1
ATOM 5859 C C . GLY B 1 309 ? 10.43 44.656 21.75 1 93.5 309 GLY B C 1
ATOM 5860 O O . GLY B 1 309 ? 11.469 44.906 21.141 1 93.5 309 GLY B O 1
ATOM 5861 N N . ILE B 1 310 ? 9.719 43.719 21.391 1 95.75 310 ILE B N 1
ATOM 5862 C CA . ILE B 1 310 ? 9.992 42.844 20.25 1 95.75 310 ILE B CA 1
ATOM 5863 C C . ILE B 1 310 ? 9.117 43.25 19.078 1 95.75 310 ILE B C 1
ATOM 5865 O O . ILE B 1 310 ? 7.898 43.375 19.203 1 95.75 310 ILE B O 1
ATOM 5869 N N . PRO B 1 311 ? 9.648 43.5 17.906 1 96.75 311 PRO B N 1
ATOM 5870 C CA . PRO B 1 311 ? 8.828 43.844 16.734 1 96.75 311 PRO B CA 1
ATOM 5871 C C . PRO B 1 311 ? 8.078 42.625 16.172 1 96.75 311 PRO B C 1
ATOM 5873 O O . PRO B 1 311 ? 8.523 41.5 16.328 1 96.75 311 PRO B O 1
ATOM 5876 N N . THR B 1 312 ? 6.988 42.938 15.523 1 97.06 312 THR B N 1
ATOM 5877 C CA . THR B 1 312 ? 6.18 41.938 14.859 1 97.06 312 THR B CA 1
ATOM 5878 C C . THR B 1 312 ? 6.199 42.125 13.344 1 97.06 312 THR B C 1
ATOM 5880 O O . THR B 1 312 ? 5.992 43.25 12.859 1 97.06 312 THR B O 1
ATOM 5883 N N . TYR B 1 313 ? 6.469 41.062 12.633 1 97.44 313 TYR B N 1
ATOM 5884 C CA . TYR B 1 313 ? 6.406 41.062 11.18 1 97.44 313 TYR B CA 1
ATOM 5885 C C . TYR B 1 313 ? 5.262 40.219 10.68 1 97.44 313 TYR B C 1
ATOM 5887 O O . TYR B 1 313 ? 4.793 39.312 11.391 1 97.44 313 TYR B O 1
ATOM 5895 N N . ARG B 1 314 ? 4.789 40.531 9.484 1 97.25 314 ARG B N 1
ATOM 5896 C CA . ARG B 1 314 ? 3.674 39.781 8.93 1 97.25 314 ARG B CA 1
ATOM 5897 C C . ARG B 1 314 ? 4.047 39.156 7.586 1 97.25 314 ARG B C 1
ATOM 5899 O O . ARG B 1 314 ? 4.824 39.75 6.824 1 97.25 314 ARG B O 1
ATOM 5906 N N . SER B 1 315 ? 3.52 38.031 7.328 1 96.19 315 SER B N 1
ATOM 5907 C CA . SER B 1 315 ? 3.699 37.312 6.07 1 96.19 315 SER B CA 1
ATOM 5908 C C . SER B 1 315 ? 2.365 37.094 5.367 1 96.19 315 SER B C 1
ATOM 5910 O O . SER B 1 315 ? 1.306 37.375 5.926 1 96.19 315 SER B O 1
ATOM 5912 N N . LYS B 1 316 ? 2.449 36.531 4.094 1 93.5 316 LYS B N 1
ATOM 5913 C CA . LYS B 1 316 ? 1.271 35.938 3.451 1 93.5 316 LYS B CA 1
ATOM 5914 C C . LYS B 1 316 ? 0.674 34.812 4.297 1 93.5 316 LYS B C 1
ATOM 5916 O O . LYS B 1 316 ? 1.364 34.219 5.129 1 93.5 316 LYS B O 1
ATOM 5921 N N . VAL B 1 317 ? -0.576 34.625 4.027 1 92.19 317 VAL B N 1
ATOM 5922 C CA . VAL B 1 317 ? -1.266 33.562 4.738 1 92.19 317 VAL B CA 1
ATOM 5923 C C . VAL B 1 317 ? -0.716 32.219 4.293 1 92.19 317 VAL B C 1
ATOM 5925 O O . VAL B 1 317 ? -0.432 32 3.111 1 92.19 317 VAL B O 1
ATOM 5928 N N . GLY B 1 318 ? -0.577 31.312 5.277 1 91.12 318 GLY B N 1
ATOM 5929 C CA . GLY B 1 318 ? -0.066 29.984 5.012 1 91.12 318 GLY B CA 1
ATOM 5930 C C . GLY B 1 318 ? 1.222 29.672 5.754 1 91.12 318 GLY B C 1
ATOM 5931 O O . GLY B 1 318 ? 2.145 30.484 5.766 1 91.12 318 GLY B O 1
ATOM 5932 N N . GLU B 1 319 ? 1.311 28.516 6.277 1 94.31 319 GLU B N 1
ATOM 5933 C CA . GLU B 1 319 ? 2.443 28.125 7.117 1 94.31 319 GLU B CA 1
ATOM 5934 C C . GLU B 1 319 ? 3.764 28.297 6.371 1 94.31 319 GLU B C 1
ATOM 5936 O O . GLU B 1 319 ? 4.734 28.812 6.926 1 94.31 319 GLU B O 1
ATOM 5941 N N . ALA B 1 320 ? 3.805 27.844 5.129 1 92.38 320 ALA B N 1
ATOM 5942 C CA . ALA B 1 320 ? 5.039 27.922 4.355 1 92.38 320 ALA B CA 1
ATOM 5943 C C . ALA B 1 320 ? 5.523 29.359 4.25 1 92.38 320 ALA B C 1
ATOM 5945 O O . ALA B 1 320 ? 6.727 29.625 4.324 1 92.38 320 ALA B O 1
ATOM 5946 N N . ASN B 1 321 ? 4.629 30.266 4.125 1 93 321 ASN B N 1
ATOM 5947 C CA . ASN B 1 321 ? 4.969 31.672 4.012 1 93 321 ASN B CA 1
ATOM 5948 C C . ASN B 1 321 ? 5.426 32.25 5.348 1 93 321 ASN B C 1
ATOM 5950 O O . ASN B 1 321 ? 6.363 33.062 5.398 1 93 321 ASN B O 1
ATOM 5954 N N . VAL B 1 322 ? 4.75 31.891 6.383 1 96.75 322 VAL B N 1
ATOM 5955 C CA . VAL B 1 322 ? 5.121 32.375 7.711 1 96.75 322 VAL B CA 1
ATOM 5956 C C . VAL B 1 322 ? 6.52 31.891 8.062 1 96.75 322 VAL B C 1
ATOM 5958 O O . VAL B 1 322 ? 7.359 32.656 8.531 1 96.75 322 VAL B O 1
ATOM 5961 N N . VAL B 1 323 ? 6.719 30.641 7.812 1 96.94 323 VAL B N 1
ATOM 5962 C CA . VAL B 1 323 ? 8.008 30.016 8.133 1 96.94 323 VAL B CA 1
ATOM 5963 C C . VAL B 1 323 ? 9.109 30.703 7.32 1 96.94 323 VAL B C 1
ATOM 5965 O O . VAL B 1 323 ? 10.18 31 7.855 1 96.94 323 VAL B O 1
ATOM 5968 N N . SER B 1 324 ? 8.867 30.891 6.027 1 94.38 324 SER B N 1
ATOM 5969 C CA . SER B 1 324 ? 9.844 31.562 5.188 1 94.38 324 SER B CA 1
ATOM 5970 C C . SER B 1 324 ? 10.188 32.938 5.738 1 94.38 324 SER B C 1
ATOM 5972 O O . SER B 1 324 ? 11.359 33.312 5.789 1 94.38 324 SER B O 1
ATOM 5974 N N . GLU B 1 325 ? 9.211 33.656 6.152 1 96.62 325 GLU B N 1
ATOM 5975 C CA . GLU B 1 325 ? 9.414 34.969 6.738 1 96.62 325 GLU B CA 1
ATOM 5976 C C . GLU B 1 325 ? 10.164 34.875 8.062 1 96.62 325 GLU B C 1
ATOM 5978 O O . GLU B 1 325 ? 11.023 35.719 8.359 1 96.62 325 GLU B O 1
ATOM 5983 N N . MET B 1 326 ? 9.859 33.938 8.844 1 97.88 326 MET B N 1
ATOM 5984 C CA . MET B 1 326 ? 10.531 33.719 10.125 1 97.88 326 MET B CA 1
ATOM 5985 C C . MET B 1 326 ? 12.023 33.469 9.93 1 97.88 326 MET B C 1
ATOM 5987 O O . MET B 1 326 ? 12.852 34 10.688 1 97.88 326 MET B O 1
ATOM 5991 N N . ILE B 1 327 ? 12.273 32.625 8.969 1 96 327 ILE B N 1
ATOM 5992 C CA . ILE B 1 327 ? 13.672 32.344 8.68 1 96 327 ILE B CA 1
ATOM 5993 C C . ILE B 1 327 ? 14.406 33.594 8.258 1 96 327 ILE B C 1
ATOM 5995 O O . ILE B 1 327 ? 15.5 33.875 8.742 1 96 327 ILE B O 1
ATOM 5999 N N . GLN B 1 328 ? 13.797 34.375 7.398 1 95.75 328 GLN B N 1
ATOM 6000 C CA . GLN B 1 328 ? 14.383 35.594 6.898 1 95.75 328 GLN B CA 1
ATOM 6001 C C . GLN B 1 328 ? 14.609 36.594 8.031 1 95.75 328 GLN B C 1
ATOM 6003 O O . GLN B 1 328 ? 15.633 37.281 8.062 1 95.75 328 GLN B O 1
ATOM 6008 N N . ARG B 1 329 ? 13.672 36.688 9.008 1 96 329 ARG B N 1
ATOM 6009 C CA . ARG B 1 329 ? 13.688 37.688 10.078 1 96 329 ARG B CA 1
ATOM 6010 C C . ARG B 1 329 ? 14.391 37.125 11.32 1 96 329 ARG B C 1
ATOM 6012 O O . ARG B 1 329 ? 14.609 37.875 12.281 1 96 329 ARG B O 1
ATOM 6019 N N . LYS B 1 330 ? 14.719 35.844 11.273 1 93.56 330 LYS B N 1
ATOM 6020 C CA . LYS B 1 330 ? 15.266 35.156 12.453 1 93.56 330 LYS B CA 1
ATOM 6021 C C . LYS B 1 330 ? 14.336 35.312 13.656 1 93.56 330 LYS B C 1
ATOM 6023 O O . LYS B 1 330 ? 14.773 35.719 14.734 1 93.56 330 LYS B O 1
ATOM 6028 N N . SER B 1 331 ? 13.133 35.062 13.398 1 97.62 331 SER B N 1
ATOM 6029 C CA . SER B 1 331 ? 12.109 35.188 14.438 1 97.62 331 SER B CA 1
ATOM 6030 C C . SER B 1 331 ? 12.281 34.125 15.523 1 97.62 331 SER B C 1
ATOM 6032 O O . SER B 1 331 ? 12.609 33 15.227 1 97.62 331 SER B O 1
ATOM 6034 N N . VAL B 1 332 ? 12.031 34.5 16.75 1 97.06 332 VAL B N 1
ATOM 6035 C CA . VAL B 1 332 ? 12.18 33.594 17.859 1 97.06 332 VAL B CA 1
ATOM 6036 C C . VAL B 1 332 ? 10.867 32.844 18.109 1 97.06 332 VAL B C 1
ATOM 6038 O O . VAL B 1 332 ? 10.852 31.812 18.781 1 97.06 332 VAL B O 1
ATOM 6041 N N . PHE B 1 333 ? 9.812 33.375 17.516 1 97.75 333 PHE B N 1
ATOM 6042 C CA . PHE B 1 333 ? 8.484 32.781 17.641 1 97.75 333 PHE B CA 1
ATOM 6043 C C . PHE B 1 333 ? 7.59 33.25 16.484 1 97.75 333 PHE B C 1
ATOM 6045 O O . PHE B 1 333 ? 7.887 34.25 15.828 1 97.75 333 PHE B O 1
ATOM 6052 N N . GLY B 1 334 ? 6.574 32.531 16.188 1 98.38 334 GLY B N 1
ATOM 6053 C CA . GLY B 1 334 ? 5.641 32.938 15.141 1 98.38 334 GLY B CA 1
ATOM 6054 C C . GLY B 1 334 ? 4.438 32 15.047 1 98.38 334 GLY B C 1
ATOM 6055 O O . GLY B 1 334 ? 4.207 31.188 15.938 1 98.38 334 GLY B O 1
ATOM 6056 N N . GLY B 1 335 ? 3.656 32.281 14.023 1 98.44 335 GLY B N 1
ATOM 6057 C CA . GLY B 1 335 ? 2.486 31.422 13.836 1 98.44 335 GLY B CA 1
ATOM 6058 C C . GLY B 1 335 ? 1.361 32.125 13.094 1 98.44 335 GLY B C 1
ATOM 6059 O O . GLY B 1 335 ? 1.598 33.062 12.336 1 98.44 335 GLY B O 1
ATOM 6060 N N . GLU B 1 336 ? 0.218 31.484 13.234 1 97.25 336 GLU B N 1
ATOM 6061 C CA . GLU B 1 336 ? -1.006 31.984 12.625 1 97.25 336 GLU B CA 1
ATOM 6062 C C . GLU B 1 336 ? -2.129 32.094 13.656 1 97.25 336 GLU B C 1
ATOM 6064 O O . GLU B 1 336 ? -2.182 31.328 14.609 1 97.25 336 GLU B O 1
ATOM 6069 N N . GLY B 1 337 ? -3.035 33.031 13.375 1 96.94 337 GLY B N 1
ATOM 6070 C CA . GLY B 1 337 ? -4.113 33.344 14.305 1 96.94 337 GLY B CA 1
ATOM 6071 C C . GLY B 1 337 ? -5.121 32.219 14.438 1 96.94 337 GLY B C 1
ATOM 6072 O O . GLY B 1 337 ? -5.945 32.219 15.352 1 96.94 337 GLY B O 1
ATOM 6073 N N . ASN B 1 338 ? -5.027 31.188 13.594 1 94.19 338 ASN B N 1
ATOM 6074 C CA . ASN B 1 338 ? -5.938 30.047 13.641 1 94.19 338 ASN B CA 1
ATOM 6075 C C . ASN B 1 338 ? -5.504 29.031 14.688 1 94.19 338 ASN B C 1
ATOM 6077 O O . ASN B 1 338 ? -5.863 27.859 14.602 1 94.19 338 ASN B O 1
ATOM 6081 N N . GLY B 1 339 ? -4.711 29.453 15.609 1 96.88 339 GLY B N 1
ATOM 6082 C CA . GLY B 1 339 ? -4.246 28.562 16.656 1 96.88 339 GLY B CA 1
ATOM 6083 C C . GLY B 1 339 ? -2.951 27.844 16.312 1 96.88 339 GLY B C 1
ATOM 6084 O O . GLY B 1 339 ? -2.543 26.906 17 1 96.88 339 GLY B O 1
ATOM 6085 N N . GLY B 1 340 ? -2.307 28.281 15.258 1 98.12 340 GLY B N 1
ATOM 6086 C CA . GLY B 1 340 ? -1.077 27.656 14.797 1 98.12 340 GLY B CA 1
ATOM 6087 C C . GLY B 1 340 ? 0.169 28.266 15.406 1 98.12 340 GLY B C 1
ATOM 6088 O O . GLY B 1 340 ? 0.689 29.266 14.906 1 98.12 340 GLY B O 1
ATOM 6089 N N . VAL B 1 341 ? 0.739 27.578 16.375 1 98.69 341 VAL B N 1
ATOM 6090 C CA . VAL B 1 341 ? 1.926 28.047 17.094 1 98.69 341 VAL B CA 1
ATOM 6091 C C . VAL B 1 341 ? 3.18 27.516 16.406 1 98.69 341 VAL B C 1
ATOM 6093 O O . VAL B 1 341 ? 3.26 26.328 16.078 1 98.69 341 VAL B O 1
ATOM 6096 N N . ILE B 1 342 ? 4.129 28.406 16.172 1 98.81 342 ILE B N 1
ATOM 6097 C CA . ILE B 1 342 ? 5.395 27.969 15.602 1 98.81 342 ILE B CA 1
ATOM 6098 C C . ILE B 1 342 ? 6.547 28.359 16.531 1 98.81 342 ILE B C 1
ATOM 6100 O O . ILE B 1 342 ? 6.812 29.547 16.719 1 98.81 342 ILE B O 1
ATOM 6104 N N . ASP B 1 343 ? 7.141 27.453 17.141 1 98.44 343 ASP B N 1
ATOM 6105 C CA . ASP B 1 343 ? 8.422 27.562 17.828 1 98.44 343 ASP B CA 1
ATOM 6106 C C . ASP B 1 343 ? 9.562 27.031 16.953 1 98.44 343 ASP B C 1
ATOM 6108 O O . ASP B 1 343 ? 9.688 25.812 16.781 1 98.44 343 ASP B O 1
ATOM 6112 N N . PRO B 1 344 ? 10.406 27.906 16.438 1 97.69 344 PRO B N 1
ATOM 6113 C CA . PRO B 1 344 ? 11.391 27.5 15.445 1 97.69 344 PRO B CA 1
ATOM 6114 C C . PRO B 1 344 ? 12.461 26.578 16.016 1 97.69 344 PRO B C 1
ATOM 6116 O O . PRO B 1 344 ? 13.227 25.969 15.266 1 97.69 344 PRO B O 1
ATOM 6119 N N . THR B 1 345 ? 12.555 26.438 17.328 1 97.38 345 THR B N 1
ATOM 6120 C CA . THR B 1 345 ? 13.547 25.562 17.969 1 97.38 345 THR B CA 1
ATOM 6121 C C . THR B 1 345 ? 13.094 24.109 17.922 1 97.38 345 THR B C 1
ATOM 6123 O O . THR B 1 345 ? 13.906 23.203 18.078 1 97.38 345 THR B O 1
ATOM 6126 N N . ILE B 1 346 ? 11.836 23.938 17.781 1 98.31 346 ILE B N 1
ATOM 6127 C CA . ILE B 1 346 ? 11.297 22.578 17.641 1 98.31 346 ILE B CA 1
ATOM 6128 C C . ILE B 1 346 ? 11.461 22.094 16.203 1 98.31 346 ILE B C 1
ATOM 6130 O O . ILE B 1 346 ? 11.156 22.828 15.258 1 98.31 346 ILE B O 1
ATOM 6134 N N . PRO B 1 347 ? 11.844 20.875 16.031 1 98.44 347 PRO B N 1
ATOM 6135 C CA . PRO B 1 347 ? 12.203 20.375 14.695 1 98.44 347 PRO B CA 1
ATOM 6136 C C . PRO B 1 347 ? 11.039 20.438 13.711 1 98.44 347 PRO B C 1
ATOM 6138 O O . PRO B 1 347 ? 11.25 20.422 12.492 1 98.44 347 PRO B O 1
ATOM 6141 N N . SER B 1 348 ? 9.859 20.453 14.164 1 97.94 348 SER B N 1
ATOM 6142 C CA . SER B 1 348 ? 8.727 20.562 13.25 1 97.94 348 SER B CA 1
ATOM 6143 C C . SER B 1 348 ? 8.758 21.875 12.477 1 97.94 348 SER B C 1
ATOM 6145 O O . SER B 1 348 ? 8.367 21.922 11.312 1 97.94 348 SER B O 1
ATOM 6147 N N . PHE B 1 349 ? 9.219 23 13.242 1 97.88 349 PHE B N 1
ATOM 6148 C CA . PHE B 1 349 ? 9.336 24.344 12.68 1 97.88 349 PHE B CA 1
ATOM 6149 C C . PHE B 1 349 ? 8.133 24.672 11.805 1 97.88 349 PHE B C 1
ATOM 6151 O O . PHE B 1 349 ? 8.289 25.078 10.648 1 97.88 349 PHE B O 1
ATOM 6158 N N . GLY B 1 350 ? 7.039 24.484 12.242 1 97.81 350 GLY B N 1
ATOM 6159 C CA . GLY B 1 350 ? 5.719 24.734 11.695 1 97.81 350 GLY B CA 1
ATOM 6160 C C . GLY B 1 350 ? 4.629 24.781 12.75 1 97.81 350 GLY B C 1
ATOM 6161 O O . GLY B 1 350 ? 4.914 24.719 13.945 1 97.81 350 GLY B O 1
ATOM 6162 N N . ARG B 1 351 ? 3.424 24.953 12.273 1 98.38 351 ARG B N 1
ATOM 6163 C CA . ARG B 1 351 ? 2.32 24.953 13.227 1 98.38 351 ARG B CA 1
ATOM 6164 C C . ARG B 1 351 ? 2.242 23.625 13.977 1 98.38 351 ARG B C 1
ATOM 6166 O O . ARG B 1 351 ? 2.172 22.562 13.367 1 98.38 351 ARG B O 1
ATOM 6173 N N . ASP B 1 352 ? 2.271 23.719 15.281 1 98.75 352 ASP B N 1
ATOM 6174 C CA . ASP B 1 352 ? 2.459 22.547 16.141 1 98.75 352 ASP B CA 1
ATOM 6175 C C . ASP B 1 352 ? 1.637 22.656 17.422 1 98.75 352 ASP B C 1
ATOM 6177 O O . ASP B 1 352 ? 1.996 23.406 18.328 1 98.75 352 ASP B O 1
ATOM 6181 N N . SER B 1 353 ? 0.603 21.891 17.469 1 98.88 353 SER B N 1
ATOM 6182 C CA . SER B 1 353 ? -0.264 21.953 18.641 1 98.88 353 SER B CA 1
ATOM 6183 C C . SER B 1 353 ? 0.447 21.438 19.891 1 98.88 353 SER B C 1
ATOM 6185 O O . SER B 1 353 ? 0.136 21.844 21.016 1 98.88 353 SER B O 1
ATOM 6187 N N . LEU B 1 354 ? 1.404 20.516 19.75 1 98.94 354 LEU B N 1
ATOM 6188 C CA . LEU B 1 354 ? 2.174 20.062 20.906 1 98.94 354 LEU B CA 1
ATOM 6189 C C . LEU B 1 354 ? 2.928 21.219 21.547 1 98.94 354 LEU B C 1
ATOM 6191 O O . LEU B 1 354 ? 2.939 21.344 22.781 1 98.94 354 LEU B O 1
ATOM 6195 N N . SER B 1 355 ? 3.523 21.984 20.719 1 98.75 355 SER B N 1
ATOM 6196 C CA . SER B 1 355 ? 4.223 23.172 21.188 1 98.75 355 SER B CA 1
ATOM 6197 C C . SER B 1 355 ? 3.273 24.109 21.922 1 98.75 355 SER B C 1
ATOM 6199 O O . SER B 1 355 ? 3.588 24.578 23.016 1 98.75 355 SER B O 1
ATOM 6201 N N . GLY B 1 356 ? 2.131 24.359 21.297 1 98.81 356 GLY B N 1
ATOM 6202 C CA . GLY B 1 356 ? 1.146 25.219 21.922 1 98.81 356 GLY B CA 1
ATOM 6203 C C . GLY B 1 356 ? 0.711 24.75 23.297 1 98.81 356 GLY B C 1
ATOM 6204 O O . GLY B 1 356 ? 0.68 25.531 24.25 1 98.81 356 GLY B O 1
ATOM 6205 N N . VAL B 1 357 ? 0.401 23.469 23.391 1 98.94 357 VAL B N 1
ATOM 6206 C CA . VAL B 1 357 ? -0.054 22.875 24.641 1 98.94 357 VAL B CA 1
ATOM 6207 C C . VAL B 1 357 ? 1.024 23.016 25.719 1 98.94 357 VAL B C 1
ATOM 6209 O O . VAL B 1 357 ? 0.744 23.453 26.828 1 98.94 357 VAL B O 1
ATOM 6212 N N . ALA B 1 358 ? 2.238 22.688 25.359 1 98.88 358 ALA B N 1
ATOM 6213 C CA . ALA B 1 358 ? 3.342 22.734 26.328 1 98.88 358 ALA B CA 1
ATOM 6214 C C . ALA B 1 358 ? 3.598 24.156 26.797 1 98.88 358 ALA B C 1
ATOM 6216 O O . ALA B 1 358 ? 3.766 24.391 28 1 98.88 358 ALA B O 1
ATOM 6217 N N . HIS B 1 359 ? 3.629 25.094 25.891 1 98.81 359 HIS B N 1
ATOM 6218 C CA . HIS B 1 359 ? 3.902 26.484 26.25 1 98.81 359 HIS B CA 1
ATOM 6219 C C . HIS B 1 359 ? 2.795 27.062 27.125 1 98.81 359 HIS B C 1
ATOM 6221 O O . HIS B 1 359 ? 3.068 27.797 28.078 1 98.81 359 HIS B O 1
ATOM 6227 N N . VAL B 1 360 ? 1.528 26.766 26.797 1 98.81 360 VAL B N 1
ATOM 6228 C CA . VAL B 1 360 ? 0.422 27.281 27.594 1 98.81 360 VAL B CA 1
ATOM 6229 C C . VAL B 1 360 ? 0.49 26.734 29.016 1 98.81 360 VAL B C 1
ATOM 6231 O O . VAL B 1 360 ? 0.352 27.484 29.984 1 98.81 360 VAL B O 1
ATOM 6234 N N . LEU B 1 361 ? 0.69 25.438 29.125 1 98.88 361 LEU B N 1
ATOM 6235 C CA . LEU B 1 361 ? 0.806 24.828 30.453 1 98.88 361 LEU B CA 1
ATOM 6236 C C . LEU B 1 361 ? 1.994 25.422 31.203 1 98.88 361 LEU B C 1
ATOM 6238 O O . LEU B 1 361 ? 1.92 25.625 32.406 1 98.88 361 LEU B O 1
ATOM 6242 N N . ASN B 1 362 ? 3.098 25.609 30.5 1 98.81 362 ASN B N 1
ATOM 6243 C CA . ASN B 1 362 ? 4.277 26.234 31.094 1 98.81 362 ASN B CA 1
ATOM 6244 C C . ASN B 1 362 ? 3.961 27.625 31.641 1 98.81 362 ASN B C 1
ATOM 6246 O O . ASN B 1 362 ? 4.363 27.953 32.75 1 98.81 362 ASN B O 1
ATOM 6250 N N . LEU B 1 363 ? 3.283 28.406 30.859 1 98.69 363 LEU B N 1
ATOM 6251 C CA . LEU B 1 363 ? 2.887 29.75 31.266 1 98.69 363 LEU B CA 1
ATOM 6252 C C . LEU B 1 363 ? 2.066 29.719 32.562 1 98.69 363 LEU B C 1
ATOM 6254 O O . LEU B 1 363 ? 2.336 30.469 33.5 1 98.69 363 LEU B O 1
ATOM 6258 N N . LEU B 1 364 ? 1.085 28.828 32.594 1 98.69 364 LEU B N 1
ATOM 6259 C CA . LEU B 1 364 ? 0.216 28.719 33.75 1 98.69 364 LEU B CA 1
ATOM 6260 C C . LEU B 1 364 ? 1.007 28.281 34.969 1 98.69 364 LEU B C 1
ATOM 6262 O O . LEU B 1 364 ? 0.779 28.781 36.094 1 98.69 364 LEU B O 1
ATOM 6266 N N . ALA B 1 365 ? 1.859 27.359 34.781 1 98.62 365 ALA B N 1
ATOM 6267 C CA . ALA B 1 365 ? 2.672 26.844 35.875 1 98.62 365 ALA B CA 1
ATOM 6268 C C . ALA B 1 365 ? 3.564 27.938 36.438 1 98.62 365 ALA B C 1
ATOM 6270 O O . ALA B 1 365 ? 3.67 28.078 37.688 1 98.62 365 ALA B O 1
ATOM 6271 N N . LEU B 1 366 ? 4.203 28.688 35.625 1 98 366 LEU B N 1
ATOM 6272 C CA . LEU B 1 366 ? 5.164 29.703 36.062 1 98 366 LEU B CA 1
ATOM 6273 C C . LEU B 1 366 ? 4.449 30.891 36.719 1 98 366 LEU B C 1
ATOM 6275 O O . LEU B 1 366 ? 4.941 31.469 37.688 1 98 366 LEU B O 1
ATOM 6279 N N . LYS B 1 367 ? 3.312 31.25 36.156 1 96.94 367 LYS B N 1
ATOM 6280 C CA . LYS B 1 367 ? 2.553 32.375 36.719 1 96.94 367 LYS B CA 1
ATOM 6281 C C . LYS B 1 367 ? 1.833 31.969 38 1 96.94 367 LYS B C 1
ATOM 6283 O O . LYS B 1 367 ? 1.539 32.812 38.844 1 96.94 367 LYS B O 1
ATOM 6288 N N . GLY B 1 368 ? 1.504 30.734 38.062 1 97.56 368 GLY B N 1
ATOM 6289 C CA . GLY B 1 368 ? 0.729 30.266 39.188 1 97.56 368 GLY B CA 1
ATOM 6290 C C . GLY B 1 368 ? -0.713 30.734 39.188 1 97.56 368 GLY B C 1
ATOM 6291 O O . GLY B 1 368 ? -1.312 30.969 40.219 1 97.56 368 GLY B O 1
ATOM 6292 N N . GLU B 1 369 ? -1.274 30.969 38.031 1 96.69 369 GLU B N 1
ATOM 6293 C CA . GLU B 1 369 ? -2.633 31.469 37.844 1 96.69 369 GLU B CA 1
ATOM 6294 C C . GLU B 1 369 ? -3.451 30.516 36.969 1 96.69 369 GLU B C 1
ATOM 6296 O O . GLU B 1 369 ? -2.893 29.672 36.281 1 96.69 369 GLU B O 1
ATOM 6301 N N . GLY B 1 370 ? -4.746 30.641 37.156 1 97.56 370 GLY B N 1
ATOM 6302 C CA . GLY B 1 370 ? -5.625 29.938 36.219 1 97.56 370 GLY B CA 1
ATOM 6303 C C . GLY B 1 370 ? -5.719 30.594 34.875 1 97.56 370 GLY B C 1
ATOM 6304 O O . GLY B 1 370 ? -5.434 31.781 34.719 1 97.56 370 GLY B O 1
ATOM 6305 N N . ILE B 1 371 ? -6.141 29.812 33.906 1 98.38 371 ILE B N 1
ATOM 6306 C CA . ILE B 1 371 ? -6.164 30.266 32.531 1 98.38 371 ILE B CA 1
ATOM 6307 C C . ILE B 1 371 ? -7.082 31.469 32.406 1 98.38 371 ILE B C 1
ATOM 6309 O O . ILE B 1 371 ? -6.781 32.406 31.641 1 98.38 371 ILE B O 1
ATOM 6313 N N . ASP B 1 372 ? -8.227 31.469 33.094 1 98 372 ASP B N 1
ATOM 6314 C CA . ASP B 1 372 ? -9.148 32.594 33 1 98 372 ASP B CA 1
ATOM 6315 C C . ASP B 1 372 ? -8.5 33.875 33.531 1 98 372 ASP B C 1
ATOM 6317 O O . ASP B 1 372 ? -8.711 34.969 32.969 1 98 372 ASP B O 1
ATOM 6321 N N . SER B 1 373 ? -7.77 33.75 34.531 1 97.81 373 SER B N 1
ATOM 6322 C CA . SER B 1 373 ? -7.062 34.875 35.094 1 97.81 373 SER B CA 1
ATOM 6323 C C . SER B 1 373 ? -6.02 35.438 34.125 1 97.81 373 SER B C 1
ATOM 6325 O O . SER B 1 373 ? -5.906 36.625 33.938 1 97.81 373 SER B O 1
ATOM 6327 N N . VAL B 1 374 ? -5.254 34.562 33.562 1 97.69 374 VAL B N 1
ATOM 6328 C CA . VAL B 1 374 ? -4.227 34.969 32.594 1 97.69 374 VAL B CA 1
ATOM 6329 C C . VAL B 1 374 ? -4.879 35.656 31.406 1 97.69 374 VAL B C 1
ATOM 6331 O O . VAL B 1 374 ? -4.379 36.688 30.922 1 97.69 374 VAL B O 1
ATOM 6334 N N . LEU B 1 375 ? -6.02 35.188 30.938 1 97.19 375 LEU B N 1
ATOM 6335 C CA . LEU B 1 375 ? -6.742 35.75 29.797 1 97.19 375 LEU B CA 1
ATOM 6336 C C . LEU B 1 375 ? -7.246 37.156 30.094 1 97.19 375 LEU B C 1
ATOM 6338 O O . LEU B 1 375 ? -7.293 38 29.203 1 97.19 375 LEU B O 1
ATOM 6342 N N . ASN B 1 376 ? -7.617 37.344 31.328 1 95.75 376 ASN B N 1
ATOM 6343 C CA . ASN B 1 376 ? -8.125 38.656 31.734 1 95.75 376 ASN B CA 1
ATOM 6344 C C . ASN B 1 376 ? -7.055 39.719 31.609 1 95.75 376 ASN B C 1
ATOM 6346 O O . ASN B 1 376 ? -7.371 40.906 31.531 1 95.75 376 ASN B O 1
ATOM 6350 N N . GLY B 1 377 ? -5.848 39.312 31.594 1 94.62 377 GLY B N 1
ATOM 6351 C CA . GLY B 1 377 ? -4.754 40.25 31.438 1 94.62 377 GLY B CA 1
ATOM 6352 C C . GLY B 1 377 ? -4.492 40.625 29.984 1 94.62 377 GLY B C 1
ATOM 6353 O O . GLY B 1 377 ? -3.689 41.531 29.703 1 94.62 377 GLY B O 1
ATOM 6354 N N . LEU B 1 378 ? -5.207 40.094 29.062 1 95.94 378 LEU B N 1
ATOM 6355 C CA . LEU B 1 378 ? -5.043 40.375 27.625 1 95.94 378 LEU B CA 1
ATOM 6356 C C . LEU B 1 378 ? -6.219 41.156 27.078 1 95.94 378 LEU B C 1
ATOM 6358 O O . LEU B 1 378 ? -7.328 41.094 27.625 1 95.94 378 LEU B O 1
ATOM 6362 N N . PRO B 1 379 ? -5.93 41.938 26.047 1 94.62 379 PRO B N 1
ATOM 6363 C CA . PRO B 1 379 ? -7.047 42.656 25.438 1 94.62 379 PRO B CA 1
ATOM 6364 C C . PRO B 1 379 ? -8.086 41.719 24.812 1 94.62 379 PRO B C 1
ATOM 6366 O O . PRO B 1 379 ? -7.734 40.625 24.328 1 94.62 379 PRO B O 1
ATOM 6369 N N . ALA B 1 380 ? -9.336 42.188 24.797 1 95 380 ALA B N 1
ATOM 6370 C CA . ALA B 1 380 ? -10.391 41.438 24.109 1 95 380 ALA B CA 1
ATOM 6371 C C . ALA B 1 380 ? -10.188 41.5 22.594 1 95 380 ALA B C 1
ATOM 6373 O O . ALA B 1 380 ? -9.695 42.5 22.062 1 95 380 ALA B O 1
ATOM 6374 N N . ILE B 1 381 ? -10.57 40.469 21.969 1 95.25 381 ILE B N 1
ATOM 6375 C CA . ILE B 1 381 ? -10.445 40.375 20.516 1 95.25 381 ILE B CA 1
ATOM 6376 C C . ILE B 1 381 ? -11.812 40.562 19.875 1 95.25 381 ILE B C 1
ATOM 6378 O O . ILE B 1 381 ? -12.742 39.781 20.156 1 95.25 381 ILE B O 1
ATOM 6382 N N . PHE B 1 382 ? -12 41.562 19.047 1 96.88 382 PHE B N 1
ATOM 6383 C CA . PHE B 1 382 ? -13.195 41.75 18.219 1 96.88 382 PHE B CA 1
ATOM 6384 C C . PHE B 1 382 ? -12.867 41.562 16.75 1 96.88 382 PHE B C 1
ATOM 6386 O O . PHE B 1 382 ? -12.414 42.5 16.094 1 96.88 382 PHE B O 1
ATOM 6393 N N . MET B 1 383 ? -13.117 40.438 16.297 1 96.44 383 MET B N 1
ATOM 6394 C CA . MET B 1 383 ? -12.766 40.031 14.938 1 96.44 383 MET B CA 1
ATOM 6395 C C . MET B 1 383 ? -13.93 39.344 14.258 1 96.44 383 MET B C 1
ATOM 6397 O O . MET B 1 383 ? -14.727 38.656 14.914 1 96.44 383 MET B O 1
ATOM 6401 N N . ARG B 1 384 ? -14.055 39.531 12.93 1 94.75 384 ARG B N 1
ATOM 6402 C CA . ARG B 1 384 ? -15.102 38.875 12.156 1 94.75 384 ARG B CA 1
ATOM 6403 C C . ARG B 1 384 ? -14.57 38.406 10.805 1 94.75 384 ARG B C 1
ATOM 6405 O O . ARG B 1 384 ? -13.766 39.094 10.172 1 94.75 384 ARG B O 1
ATOM 6412 N N . LYS B 1 385 ? -14.93 37.219 10.469 1 91.44 385 LYS B N 1
ATOM 6413 C CA . LYS B 1 385 ? -14.617 36.656 9.164 1 91.44 385 LYS B CA 1
ATOM 6414 C C . LYS B 1 385 ? -15.883 36.438 8.344 1 91.44 385 LYS B C 1
ATOM 6416 O O . LYS B 1 385 ? -16.828 35.781 8.812 1 91.44 385 LYS B O 1
ATOM 6421 N N . ILE B 1 386 ? -15.93 36.906 7.102 1 91.19 386 ILE B N 1
ATOM 6422 C CA . ILE B 1 386 ? -17.125 36.781 6.273 1 91.19 386 ILE B CA 1
ATOM 6423 C C . ILE B 1 386 ? -16.734 36.406 4.848 1 91.19 386 ILE B C 1
ATOM 6425 O O . ILE B 1 386 ? -15.703 36.875 4.336 1 91.19 386 ILE B O 1
ATOM 6429 N N . ALA B 1 387 ? -17.469 35.562 4.336 1 87.5 387 ALA B N 1
ATOM 6430 C CA . ALA B 1 387 ? -17.328 35.219 2.922 1 87.5 387 ALA B CA 1
ATOM 6431 C C . ALA B 1 387 ? -18.422 35.844 2.084 1 87.5 387 ALA B C 1
ATOM 6433 O O . ALA B 1 387 ? -19.609 35.781 2.438 1 87.5 387 ALA B O 1
ATOM 6434 N N . TYR B 1 388 ? -17.953 36.469 1.017 1 88.38 388 TYR B N 1
ATOM 6435 C CA . TYR B 1 388 ? -18.922 37.094 0.097 1 88.38 388 TYR B CA 1
ATOM 6436 C C . TYR B 1 388 ? -18.859 36.406 -1.27 1 88.38 388 TYR B C 1
ATOM 6438 O O . TYR B 1 388 ? -17.781 36.094 -1.764 1 88.38 388 TYR B O 1
ATOM 6446 N N . LYS B 1 389 ? -19.984 36.125 -1.843 1 84.38 389 LYS B N 1
ATOM 6447 C CA . LYS B 1 389 ? -20.031 35.688 -3.232 1 84.38 389 LYS B CA 1
ATOM 6448 C C . LYS B 1 389 ? -19.766 36.844 -4.191 1 84.38 389 LYS B C 1
ATOM 6450 O O . LYS B 1 389 ? -20.219 37.969 -3.961 1 84.38 389 LYS B O 1
ATOM 6455 N N . ILE B 1 390 ? -18.922 36.5 -5.172 1 79.5 390 ILE B N 1
ATOM 6456 C CA . ILE B 1 390 ? -18.641 37.531 -6.148 1 79.5 390 ILE B CA 1
ATOM 6457 C C . ILE B 1 390 ? -19.328 37.219 -7.473 1 79.5 390 ILE B C 1
ATOM 6459 O O . ILE B 1 390 ? -19.344 36.062 -7.906 1 79.5 390 ILE B O 1
ATOM 6463 N N . GLY B 1 391 ? -20.438 38.094 -7.859 1 65.88 391 GLY B N 1
ATOM 6464 C CA . GLY B 1 391 ? -21.219 37.906 -9.07 1 65.88 391 GLY B CA 1
ATOM 6465 C C . GLY B 1 391 ? -20.516 38.375 -10.32 1 65.88 391 GLY B C 1
ATOM 6466 O O . GLY B 1 391 ? -21.156 38.906 -11.242 1 65.88 391 GLY B O 1
ATOM 6467 N N . GLY B 1 392 ? -19.172 38.344 -10.414 1 68.81 392 GLY B N 1
ATOM 6468 C CA . GLY B 1 392 ? -18.625 38.656 -11.719 1 68.81 392 GLY B CA 1
ATOM 6469 C C . GLY B 1 392 ? -17.703 39.875 -11.695 1 68.81 392 GLY B C 1
ATOM 6470 O O . GLY B 1 392 ? -17.062 40.188 -12.695 1 68.81 392 GLY B O 1
ATOM 6471 N N . LYS B 1 393 ? -17.688 40.594 -10.711 1 75.88 393 LYS B N 1
ATOM 6472 C CA . LYS B 1 393 ? -16.812 41.781 -10.68 1 75.88 393 LYS B CA 1
ATOM 6473 C C . LYS B 1 393 ? -15.352 41.375 -10.57 1 75.88 393 LYS B C 1
ATOM 6475 O O . LYS B 1 393 ? -15.031 40.344 -9.969 1 75.88 393 LYS B O 1
ATOM 6480 N N . LYS B 1 394 ? -14.602 42.344 -11.141 1 82.81 394 LYS B N 1
ATOM 6481 C CA . LYS B 1 394 ? -13.156 42.125 -11.055 1 82.81 394 LYS B CA 1
ATOM 6482 C C . LYS B 1 394 ? -12.641 42.469 -9.648 1 82.81 394 LYS B C 1
ATOM 6484 O O . LYS B 1 394 ? -13.078 43.406 -9.023 1 82.81 394 LYS B O 1
ATOM 6489 N N . THR B 1 395 ? -11.781 41.75 -9.109 1 87.56 395 THR B N 1
ATOM 6490 C CA . THR B 1 395 ? -11.211 41.875 -7.773 1 87.56 395 THR B CA 1
ATOM 6491 C C . THR B 1 395 ? -10.57 43.25 -7.586 1 87.56 395 THR B C 1
ATOM 6493 O O . THR B 1 395 ? -10.688 43.844 -6.516 1 87.56 395 THR B O 1
ATOM 6496 N N . GLU B 1 396 ? -10.023 43.75 -8.648 1 90.25 396 GLU B N 1
ATOM 6497 C CA . GLU B 1 396 ? -9.336 45.031 -8.562 1 90.25 396 GLU B CA 1
ATOM 6498 C C . GLU B 1 396 ? -10.32 46.188 -8.32 1 90.25 396 GLU B C 1
ATOM 6500 O O . GLU B 1 396 ? -9.992 47.156 -7.648 1 90.25 396 GLU B O 1
ATOM 6505 N N . GLU B 1 397 ? -11.414 46.062 -8.883 1 91.38 397 GLU B N 1
ATOM 6506 C CA . GLU B 1 39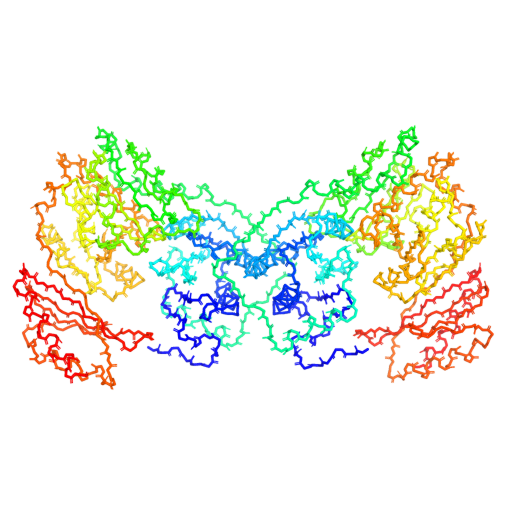7 ? -12.438 47.062 -8.664 1 91.38 397 GLU B CA 1
ATOM 6507 C C . GLU B 1 397 ? -12.922 47.062 -7.215 1 91.38 397 GLU B C 1
ATOM 6509 O O . GLU B 1 397 ? -13.148 48.125 -6.633 1 91.38 397 GLU B O 1
ATOM 6514 N N . ILE B 1 398 ? -13.055 45.906 -6.742 1 92.25 398 ILE B N 1
ATOM 6515 C CA . ILE B 1 398 ? -13.469 45.781 -5.352 1 92.25 398 ILE B CA 1
ATOM 6516 C C . ILE B 1 398 ? -12.406 46.375 -4.434 1 92.25 398 ILE B C 1
ATOM 6518 O O . ILE B 1 398 ? -12.719 47.094 -3.496 1 92.25 398 ILE B O 1
ATOM 6522 N N . TYR B 1 399 ? -11.188 46.125 -4.688 1 94.81 399 TYR B N 1
ATOM 6523 C CA . TYR B 1 399 ? -10.086 46.656 -3.898 1 94.81 399 TYR B CA 1
ATOM 6524 C C . TYR B 1 399 ? -10.086 48.188 -3.908 1 94.81 399 TYR B C 1
ATOM 6526 O O . TYR B 1 399 ? -9.844 48.812 -2.879 1 94.81 399 TYR B O 1
ATOM 6534 N N . SER B 1 400 ? -10.391 48.688 -5.078 1 94.81 400 SER B N 1
ATOM 6535 C CA . SER B 1 400 ? -10.414 50.156 -5.215 1 94.81 400 SER B CA 1
ATOM 6536 C C . SER B 1 400 ? -11.5 50.781 -4.336 1 94.81 400 SER B C 1
ATOM 6538 O O . SER B 1 400 ? -11.297 51.844 -3.748 1 94.81 400 SER B O 1
ATOM 6540 N N . GLN B 1 401 ? -12.57 50.094 -4.293 1 94.88 401 GLN B N 1
ATOM 6541 C CA . GLN B 1 401 ? -13.664 50.594 -3.453 1 94.88 401 GLN B CA 1
ATOM 6542 C C . GLN B 1 401 ? -13.281 50.531 -1.977 1 94.88 401 GLN B C 1
ATOM 6544 O O . GLN B 1 401 ? -13.586 51.469 -1.222 1 94.88 401 GLN B O 1
ATOM 6549 N N . PHE B 1 402 ? -12.641 49.531 -1.574 1 95.81 402 PHE B N 1
ATOM 6550 C CA . PHE B 1 402 ? -12.195 49.438 -0.189 1 95.81 402 PHE B CA 1
ATOM 6551 C C . PHE B 1 402 ? -11.156 50.5 0.137 1 95.81 402 PHE B C 1
ATOM 6553 O O . PHE B 1 402 ? -11.172 51.094 1.22 1 95.81 402 PHE B O 1
ATOM 6560 N N . ARG B 1 403 ? -10.281 50.781 -0.753 1 95.81 403 ARG B N 1
ATOM 6561 C CA . ARG B 1 403 ? -9.273 51.812 -0.565 1 95.81 403 ARG B CA 1
ATOM 6562 C C . ARG B 1 403 ? -9.93 53.188 -0.326 1 95.81 403 ARG B C 1
ATOM 6564 O O . ARG B 1 403 ? -9.492 53.938 0.545 1 95.81 403 ARG B O 1
ATOM 6571 N N . SER B 1 404 ? -10.891 53.344 -1.13 1 95.62 404 SER B N 1
ATOM 6572 C CA . SER B 1 404 ? -11.586 54.625 -1.038 1 95.62 404 SER B CA 1
ATOM 6573 C C . SER B 1 404 ? -12.328 54.75 0.289 1 95.62 404 SER B C 1
ATOM 6575 O O . SER B 1 404 ? -12.461 55.844 0.82 1 95.62 404 SER B O 1
ATOM 6577 N N . ALA B 1 405 ? -12.812 53.688 0.719 1 95.19 405 ALA B N 1
ATOM 6578 C CA . ALA B 1 405 ? -13.602 53.688 1.947 1 95.19 405 ALA B CA 1
ATOM 6579 C C . ALA B 1 405 ? -12.703 53.812 3.176 1 95.19 405 ALA B C 1
ATOM 6581 O O . ALA B 1 405 ? -13.164 54.219 4.246 1 95.19 405 ALA B O 1
ATOM 6582 N N . PHE B 1 406 ? -11.43 53.469 3.055 1 94.5 406 PHE B N 1
ATOM 6583 C CA . PHE B 1 406 ? -10.5 53.5 4.184 1 94.5 406 PHE B CA 1
ATOM 6584 C C . PHE B 1 406 ? -9.227 54.25 3.824 1 94.5 406 PHE B C 1
ATOM 6586 O O . PHE B 1 406 ? -8.125 53.719 3.941 1 94.5 406 PHE B O 1
ATOM 6593 N N . PRO B 1 407 ? -9.305 55.5 3.586 1 92.19 407 PRO B N 1
ATOM 6594 C CA . PRO B 1 407 ? -8.18 56.25 3.057 1 92.19 407 PRO B CA 1
ATOM 6595 C C . PRO B 1 407 ? -7.051 56.406 4.07 1 92.19 407 PRO B C 1
ATOM 6597 O O . PRO B 1 407 ? -5.895 56.625 3.688 1 92.19 407 PRO B O 1
ATOM 6600 N N . GLU B 1 408 ? -7.289 56.312 5.324 1 92.69 408 GLU B N 1
ATOM 6601 C CA . GLU B 1 408 ? -6.27 56.531 6.344 1 92.69 408 GLU B CA 1
ATOM 6602 C C . GLU B 1 408 ? -5.559 55.25 6.711 1 92.69 408 GLU B C 1
ATOM 6604 O O . GLU B 1 408 ? -4.625 55.25 7.52 1 92.69 408 GLU B O 1
ATOM 6609 N N . HIS B 1 409 ? -6.051 54.156 6.223 1 94.81 409 HIS B N 1
ATOM 6610 C CA . HIS B 1 409 ? -5.457 52.875 6.523 1 94.81 409 HIS B CA 1
ATOM 6611 C C . HIS B 1 409 ? -4.289 52.562 5.594 1 94.81 409 HIS B C 1
ATOM 6613 O O . HIS B 1 409 ? -4.363 52.844 4.391 1 94.81 409 HIS B O 1
ATOM 6619 N N . GLY B 1 410 ? -3.189 52.125 6.176 1 95.81 410 GLY B N 1
ATOM 6620 C CA . GLY B 1 410 ? -2.094 51.625 5.359 1 95.81 410 GLY B CA 1
ATOM 6621 C C . GLY B 1 410 ? -2.432 50.375 4.609 1 95.81 410 GLY B C 1
ATOM 6622 O O . GLY B 1 410 ? -3.148 49.5 5.129 1 95.81 410 GLY B O 1
ATOM 6623 N N . GLU B 1 411 ? -1.835 50.156 3.398 1 96.12 411 GLU B N 1
ATOM 6624 C CA . GLU B 1 411 ? -2.219 49 2.582 1 96.12 411 GLU B CA 1
ATOM 6625 C C . GLU B 1 411 ? -1.085 48 2.498 1 96.12 411 GLU B C 1
ATOM 6627 O O . GLU B 1 411 ? 0.091 48.375 2.508 1 96.12 411 GLU B O 1
ATOM 6632 N N . ASP B 1 412 ? -1.365 46.75 2.465 1 96.56 412 ASP B N 1
ATOM 6633 C CA . ASP B 1 412 ? -0.529 45.594 2.148 1 96.56 412 ASP B CA 1
ATOM 6634 C C . ASP B 1 412 ? -1.194 44.719 1.099 1 96.56 412 ASP B C 1
ATOM 6636 O O . ASP B 1 412 ? -2.273 44.156 1.333 1 96.56 412 ASP B O 1
ATOM 6640 N N . VAL B 1 413 ? -0.501 44.469 -0.039 1 95.12 413 VAL B N 1
ATOM 6641 C CA . VAL B 1 413 ? -1.146 43.812 -1.171 1 95.12 413 VAL B CA 1
ATOM 6642 C C . VAL B 1 413 ? -0.471 42.469 -1.443 1 95.12 413 VAL B C 1
ATOM 6644 O O . VAL B 1 413 ? -0.705 41.844 -2.484 1 95.12 413 VAL B O 1
ATOM 6647 N N . ARG B 1 414 ? 0.34 42.031 -0.575 1 92.25 414 ARG B N 1
ATOM 6648 C CA . ARG B 1 414 ? 1.104 40.812 -0.772 1 92.25 414 ARG B CA 1
ATOM 6649 C C . ARG B 1 414 ? 0.181 39.594 -0.879 1 92.25 414 ARG B C 1
ATOM 6651 O O . ARG B 1 414 ? 0.562 38.562 -1.435 1 92.25 414 ARG B O 1
ATOM 6658 N N . ASP B 1 415 ? -0.967 39.75 -0.229 1 93.94 415 ASP B N 1
ATOM 6659 C CA . ASP B 1 415 ? -1.962 38.688 -0.195 1 93.94 415 ASP B CA 1
ATOM 6660 C C . ASP B 1 415 ? -3.379 39.25 -0.17 1 93.94 415 ASP B C 1
ATOM 6662 O O . ASP B 1 415 ? -4.066 39.188 0.851 1 93.94 415 ASP B O 1
ATOM 6666 N N . GLY B 1 416 ? -3.773 39.5 -1.309 1 94.25 416 GLY B N 1
ATOM 6667 C CA . GLY B 1 416 ? -4.988 40.281 -1.372 1 94.25 416 GLY B CA 1
ATOM 6668 C C . GLY B 1 416 ? -4.77 41.75 -1.004 1 94.25 416 GLY B C 1
ATOM 6669 O O . GLY B 1 416 ? -3.781 42.344 -1.42 1 94.25 416 GLY B O 1
ATOM 6670 N N . LEU B 1 417 ? -5.824 42.281 -0.336 1 96.69 417 LEU B N 1
ATOM 6671 C CA . LEU B 1 417 ? -5.715 43.656 0.112 1 96.69 417 LEU B CA 1
ATOM 6672 C C . LEU B 1 417 ? -5.969 43.781 1.612 1 96.69 417 LEU B C 1
ATOM 6674 O O . LEU B 1 417 ? -7.059 43.438 2.088 1 96.69 417 LEU B O 1
ATOM 6678 N N . ARG B 1 418 ? -4.965 44.094 2.26 1 97.62 418 ARG B N 1
ATOM 6679 C CA . ARG B 1 418 ? -5.121 44.406 3.682 1 97.62 418 ARG B CA 1
ATOM 6680 C C . ARG B 1 418 ? -5 45.906 3.949 1 97.62 418 ARG B C 1
ATOM 6682 O O . ARG B 1 418 ? -4.047 46.531 3.502 1 97.62 418 ARG B O 1
ATOM 6689 N N . LEU B 1 419 ? -5.934 46.469 4.598 1 97.75 419 LEU B N 1
ATOM 6690 C CA . LEU B 1 419 ? -5.938 47.875 5.047 1 97.75 419 LEU B CA 1
ATOM 6691 C C . LEU B 1 419 ? -5.93 47.938 6.57 1 97.75 419 LEU B C 1
ATOM 6693 O O . LEU B 1 419 ? -6.812 47.406 7.23 1 97.75 419 LEU B O 1
ATOM 6697 N N . ALA B 1 420 ? -4.902 48.688 7.082 1 97.19 420 ALA B N 1
ATOM 6698 C CA . ALA B 1 420 ? -4.766 48.625 8.539 1 97.19 420 ALA B CA 1
ATOM 6699 C C . ALA B 1 420 ? -4.336 50 9.078 1 97.19 420 ALA B C 1
ATOM 6701 O O . ALA B 1 420 ? -3.625 50.75 8.406 1 97.19 420 ALA B O 1
ATOM 6702 N N . ASN B 1 421 ? -4.758 50.344 10.242 1 94.81 421 ASN B N 1
ATOM 6703 C CA . ASN B 1 421 ? -4.215 51.406 11.094 1 94.81 421 ASN B CA 1
ATOM 6704 C C . ASN B 1 421 ? -4.016 50.938 12.531 1 94.81 421 ASN B C 1
ATOM 6706 O O . ASN B 1 421 ? -3.963 49.719 12.781 1 94.81 421 ASN B O 1
ATOM 6710 N N . GLU B 1 422 ? -3.791 51.781 13.469 1 90.81 422 GLU B N 1
ATOM 6711 C CA . GLU B 1 422 ? -3.449 51.406 14.836 1 90.81 422 GLU B CA 1
ATOM 6712 C C . GLU B 1 422 ? -4.625 50.719 15.531 1 90.81 422 GLU B C 1
ATOM 6714 O O . GLU B 1 422 ? -4.43 49.906 16.438 1 90.81 422 GLU B O 1
ATOM 6719 N N . ASP B 1 423 ? -5.832 50.969 14.992 1 93.31 423 ASP B N 1
ATOM 6720 C CA . ASP B 1 423 ? -6.996 50.594 15.773 1 93.31 423 ASP B CA 1
ATOM 6721 C C . ASP B 1 423 ? -7.797 49.5 15.062 1 93.31 423 ASP B C 1
ATOM 6723 O O . ASP B 1 423 ? -8.633 48.844 15.68 1 93.31 423 ASP B O 1
ATOM 6727 N N . SER B 1 424 ? -7.562 49.375 13.797 1 96.5 424 SER B N 1
ATOM 6728 C CA . SER B 1 424 ? -8.383 48.406 13.07 1 96.5 424 SER B CA 1
ATOM 6729 C C . SER B 1 424 ? -7.699 47.969 11.781 1 96.5 424 SER B C 1
ATOM 6731 O O . SER B 1 424 ? -6.762 48.594 11.312 1 96.5 424 SER B O 1
ATOM 6733 N N . TRP B 1 425 ? -8.172 46.844 11.32 1 97.19 425 TRP B N 1
ATOM 6734 C CA . TRP B 1 425 ? -7.727 46.406 10 1 97.19 425 TRP B CA 1
ATOM 6735 C C . TRP B 1 425 ? -8.812 45.594 9.312 1 97.19 425 TRP B C 1
ATOM 6737 O O . TRP B 1 425 ? -9.719 45.062 9.969 1 97.19 425 TRP B O 1
ATOM 6747 N N . ILE B 1 426 ? -8.789 45.5 7.973 1 97.19 426 ILE B N 1
ATOM 6748 C CA . ILE B 1 426 ? -9.648 44.688 7.117 1 97.19 426 ILE B CA 1
ATOM 6749 C C . ILE B 1 426 ? -8.812 44.031 6.023 1 97.19 426 ILE B C 1
ATOM 6751 O O . ILE B 1 426 ? -7.969 44.688 5.398 1 97.19 426 ILE B O 1
ATOM 6755 N N . HIS B 1 427 ? -8.914 42.75 5.934 1 96.88 427 HIS B N 1
ATOM 6756 C CA . HIS B 1 427 ? -8.172 41.938 4.957 1 96.88 427 HIS B CA 1
ATOM 6757 C C . HIS B 1 427 ? -9.117 41.281 3.969 1 96.88 427 HIS B C 1
ATOM 6759 O O . HIS B 1 427 ? -9.992 40.5 4.367 1 96.88 427 HIS B O 1
ATOM 6765 N N . ILE B 1 428 ? -8.961 41.531 2.65 1 95.19 428 ILE B N 1
ATOM 6766 C CA . ILE B 1 428 ? -9.789 41.031 1.568 1 95.19 428 ILE B CA 1
ATOM 6767 C C . ILE B 1 428 ? -8.977 40.094 0.689 1 95.19 428 ILE B C 1
ATOM 6769 O O . ILE B 1 428 ? -7.988 40.5 0.073 1 95.19 428 ILE B O 1
ATOM 6773 N N . ARG B 1 429 ? -9.438 38.875 0.695 1 92.06 429 ARG B N 1
ATOM 6774 C CA . ARG B 1 429 ? -8.68 37.875 -0.058 1 92.06 429 ARG B CA 1
ATOM 6775 C C . ARG B 1 429 ? -9.594 37.062 -0.97 1 92.06 429 ARG B C 1
ATOM 6777 O O . ARG B 1 429 ? -10.641 36.594 -0.538 1 92.06 429 ARG B O 1
ATOM 6784 N N . PRO B 1 430 ? -9.164 36.875 -2.178 1 86.75 430 PRO B N 1
ATOM 6785 C CA . PRO B 1 430 ? -9.961 36.031 -3.059 1 86.75 430 PRO B CA 1
ATOM 6786 C C . PRO B 1 430 ? -9.75 34.531 -2.779 1 86.75 430 PRO B C 1
ATOM 6788 O O . PRO B 1 430 ? -8.719 34.156 -2.221 1 86.75 430 PRO B O 1
ATOM 6791 N N . SER B 1 431 ? -10.766 33.781 -3.086 1 72.88 431 SER B N 1
ATOM 6792 C CA . SER B 1 431 ? -10.648 32.344 -3.055 1 72.88 431 SER B CA 1
ATOM 6793 C C . SER B 1 431 ? -10.18 31.781 -4.402 1 72.88 431 SER B C 1
ATOM 6795 O O . SER B 1 431 ? -10.578 32.281 -5.453 1 72.88 431 SER B O 1
ATOM 6797 N N . ASN B 1 432 ? -9.281 30.844 -4.359 1 60.41 432 ASN B N 1
ATOM 6798 C CA . ASN B 1 432 ? -8.758 30.281 -5.598 1 60.41 432 ASN B CA 1
ATOM 6799 C C . ASN B 1 432 ? -9.727 29.266 -6.215 1 60.41 432 ASN B C 1
ATOM 6801 O O . ASN B 1 432 ? -9.609 28.938 -7.395 1 60.41 432 ASN B O 1
ATOM 6805 N N . THR B 1 433 ? -10.625 28.797 -5.441 1 53.28 433 THR B N 1
ATOM 6806 C CA . THR B 1 433 ? -11.422 27.672 -5.914 1 53.28 433 THR B CA 1
ATOM 6807 C C . THR B 1 433 ? -12.867 28.094 -6.156 1 53.28 433 THR B C 1
ATOM 6809 O O . THR B 1 433 ? -13.57 27.469 -6.957 1 53.28 433 THR B O 1
ATOM 6812 N N . GLU B 1 434 ? -13.242 29.047 -5.426 1 65.12 434 GLU B N 1
ATOM 6813 C CA . GLU B 1 434 ? -14.633 29.5 -5.516 1 65.12 434 GLU B CA 1
ATOM 6814 C C . GLU B 1 434 ? -14.703 31 -5.828 1 65.12 434 GLU B C 1
ATOM 6816 O O . GLU B 1 434 ? -13.773 31.75 -5.516 1 65.12 434 GLU B O 1
ATOM 6821 N N . PRO B 1 435 ? -15.688 31.281 -6.434 1 77 435 PRO B N 1
ATOM 6822 C CA . PRO B 1 435 ? -15.875 32.719 -6.695 1 77 435 PRO B CA 1
ATOM 6823 C C . PRO B 1 435 ? -16.312 33.469 -5.453 1 77 435 PRO B C 1
ATOM 6825 O O . PRO B 1 435 ? -17.359 34.125 -5.473 1 77 435 PRO B O 1
ATOM 6828 N N . ILE B 1 436 ? -15.547 33.375 -4.422 1 82.44 436 ILE B N 1
ATOM 6829 C CA . ILE B 1 436 ? -15.844 34.031 -3.152 1 82.44 436 ILE B CA 1
ATOM 6830 C C . ILE B 1 436 ? -14.656 34.906 -2.719 1 82.44 436 ILE B C 1
ATOM 6832 O O . ILE B 1 436 ? -13.523 34.656 -3.127 1 82.44 436 ILE B O 1
ATOM 6836 N N . LEU B 1 437 ? -15.023 35.969 -2.068 1 88.62 437 LEU B N 1
ATOM 6837 C CA . LEU B 1 437 ? -14.055 36.844 -1.416 1 88.62 437 LEU B CA 1
ATOM 6838 C C . LEU B 1 437 ? -14.164 36.75 0.101 1 88.62 437 LEU B C 1
ATOM 6840 O O . LEU B 1 437 ? -15.25 36.906 0.661 1 88.62 437 LEU B O 1
ATOM 6844 N N . ARG B 1 438 ? -13.086 36.469 0.721 1 90.88 438 ARG B N 1
ATOM 6845 C CA . ARG B 1 438 ? -13.062 36.406 2.18 1 90.88 438 ARG B CA 1
ATOM 6846 C C . ARG B 1 438 ? -12.633 37.75 2.773 1 90.88 438 ARG B C 1
ATOM 6848 O O . ARG B 1 438 ? -11.633 38.312 2.354 1 90.88 438 ARG B O 1
ATOM 6855 N N . VAL B 1 439 ? -13.43 38.188 3.662 1 94 439 VAL B N 1
ATOM 6856 C CA . VAL B 1 439 ? -13.141 39.438 4.363 1 94 439 VAL B CA 1
ATOM 6857 C C . VAL B 1 439 ? -12.961 39.156 5.855 1 94 439 VAL B C 1
ATOM 6859 O O . VAL B 1 439 ? -13.844 38.562 6.492 1 94 439 VAL B O 1
ATOM 6862 N N . ILE B 1 440 ? -11.859 39.531 6.363 1 96.25 440 ILE B N 1
ATOM 6863 C CA . ILE B 1 440 ? -11.586 39.438 7.793 1 96.25 440 ILE B CA 1
ATOM 6864 C C . ILE B 1 440 ? -11.312 40.844 8.352 1 96.25 440 ILE B C 1
ATOM 6866 O O . ILE B 1 440 ? -10.547 41.594 7.766 1 96.25 440 ILE B O 1
ATOM 6870 N N . ALA B 1 441 ? -11.953 41.156 9.438 1 97.56 441 ALA B N 1
ATOM 6871 C CA . ALA B 1 441 ? -11.766 42.469 10.023 1 97.56 441 ALA B CA 1
ATOM 6872 C C . ALA B 1 441 ? -11.625 42.406 11.547 1 97.56 441 ALA B C 1
ATOM 6874 O O . ALA B 1 441 ? -12.195 41.5 12.172 1 97.56 441 ALA B O 1
ATOM 6875 N N . GLU B 1 442 ? -10.883 43.25 12.07 1 98 442 GLU B N 1
ATOM 6876 C CA . GLU B 1 442 ? -10.688 43.375 13.508 1 98 442 GLU B CA 1
ATOM 6877 C C . GLU B 1 442 ? -10.672 44.844 13.93 1 98 442 GLU B C 1
ATOM 6879 O O . GLU B 1 442 ? -10.203 45.719 13.18 1 98 442 GLU B O 1
ATOM 6884 N N . ALA B 1 443 ? -11.234 45.125 15.109 1 97.62 443 ALA B N 1
ATOM 6885 C CA . ALA B 1 443 ? -11.188 46.469 15.695 1 97.62 443 ALA B CA 1
ATOM 6886 C C . ALA B 1 443 ? -11.039 46.406 17.219 1 97.62 443 ALA B C 1
ATOM 6888 O O . ALA B 1 443 ? -11.133 45.312 17.797 1 97.62 443 ALA B O 1
ATOM 6889 N N . ARG B 1 444 ? -10.781 47.531 17.797 1 95.12 444 ARG B N 1
ATOM 6890 C CA . ARG B 1 444 ? -10.539 47.594 19.234 1 95.12 444 ARG B CA 1
ATOM 6891 C C . ARG B 1 444 ? -11.844 47.438 20.016 1 95.12 444 ARG B C 1
ATOM 6893 O O . ARG B 1 444 ? -11.836 46.969 21.156 1 95.12 444 ARG B O 1
ATOM 6900 N N . THR B 1 445 ? -12.93 47.781 19.359 1 95.75 445 THR B N 1
ATOM 6901 C CA . THR B 1 445 ? -14.227 47.688 20.016 1 95.75 445 THR B CA 1
ATOM 6902 C C . THR B 1 445 ? -15.234 47 19.109 1 95.75 445 THR B C 1
ATOM 6904 O O . THR B 1 445 ? -15.062 46.969 17.875 1 95.75 445 THR B O 1
ATOM 6907 N N . LYS B 1 446 ? -16.234 46.5 19.781 1 96 446 LYS B N 1
ATOM 6908 C CA . LYS B 1 446 ? -17.328 45.875 19.031 1 96 446 LYS B CA 1
ATOM 6909 C C . LYS B 1 446 ? -17.984 46.844 18.078 1 96 446 LYS B C 1
ATOM 6911 O O . LYS B 1 446 ? -18.359 46.5 16.969 1 96 446 LYS B O 1
ATOM 6916 N N . LYS B 1 447 ? -18.156 48.031 18.562 1 96.56 447 LYS B N 1
ATOM 6917 C CA . LYS B 1 447 ? -18.781 49.094 17.766 1 96.56 447 LYS B CA 1
ATOM 6918 C C . LYS B 1 447 ? -17.969 49.406 16.516 1 96.56 447 LYS B C 1
ATOM 6920 O O . LYS B 1 447 ? -18.531 49.5 15.414 1 96.56 447 LYS B O 1
ATOM 6925 N N . ASP B 1 448 ? -16.703 49.531 16.703 1 95.81 448 ASP B N 1
ATOM 6926 C CA . ASP B 1 448 ? -15.844 49.844 15.578 1 95.81 448 ASP B CA 1
ATOM 6927 C C . ASP B 1 448 ? -15.812 48.688 14.57 1 95.81 448 ASP B C 1
ATOM 6929 O O . ASP B 1 448 ? -15.734 48.906 13.359 1 95.81 448 ASP B O 1
ATOM 6933 N N . LEU B 1 449 ? -15.836 47.5 15.086 1 97.19 449 LEU B N 1
ATOM 6934 C CA . LEU B 1 449 ? -15.867 46.344 14.203 1 97.19 449 LEU B CA 1
ATOM 6935 C C . LEU B 1 449 ? -17.141 46.312 13.367 1 97.19 449 LEU B C 1
ATOM 6937 O O . LEU B 1 449 ? -17.094 46.031 12.172 1 97.19 449 LEU B O 1
ATOM 6941 N N . SER B 1 450 ? -18.25 46.594 14.016 1 96.5 450 SER B N 1
ATOM 6942 C CA . SER B 1 450 ? -19.531 46.625 13.305 1 96.5 450 SER B CA 1
ATOM 6943 C C . SER B 1 450 ? -19.516 47.656 12.188 1 96.5 450 SER B C 1
ATOM 6945 O O . SER B 1 450 ? -20.062 47.438 11.117 1 96.5 450 SER B O 1
ATOM 6947 N N . ALA B 1 451 ? -18.938 48.719 12.461 1 94.5 451 ALA B N 1
ATOM 6948 C CA . ALA B 1 451 ? -18.828 49.781 11.461 1 94.5 451 ALA B CA 1
ATOM 6949 C C . ALA B 1 451 ? -18 49.312 10.258 1 94.5 451 ALA B C 1
ATOM 6951 O O . ALA B 1 451 ? -18.359 49.594 9.117 1 94.5 451 ALA B O 1
ATOM 6952 N N . LEU B 1 452 ? -16.891 48.688 10.539 1 94.5 452 LEU B N 1
ATOM 6953 C CA . LEU B 1 452 ? -16.047 48.156 9.477 1 94.5 452 LEU B CA 1
ATOM 6954 C C . LEU B 1 452 ? -16.828 47.156 8.609 1 94.5 452 LEU B C 1
ATOM 6956 O O . LEU B 1 452 ? -16.734 47.219 7.383 1 94.5 452 LEU B O 1
ATOM 6960 N N . ILE B 1 453 ? -17.547 46.312 9.227 1 94.38 453 ILE B N 1
ATOM 6961 C CA . ILE B 1 453 ? -18.266 45.25 8.555 1 94.38 453 ILE B CA 1
ATOM 6962 C C . ILE B 1 453 ? -19.406 45.844 7.719 1 94.38 453 ILE B C 1
ATOM 6964 O O . ILE B 1 453 ? -19.703 45.344 6.629 1 94.38 453 ILE B O 1
ATOM 6968 N N . ASP B 1 454 ? -20.016 46.812 8.273 1 94.69 454 ASP B N 1
ATOM 6969 C CA . ASP B 1 454 ? -21.078 47.469 7.539 1 94.69 454 ASP B CA 1
ATOM 6970 C C . ASP B 1 454 ? -20.562 48.094 6.25 1 94.69 454 ASP B C 1
ATOM 6972 O O . ASP B 1 454 ? -21.203 48 5.203 1 94.69 454 ASP B O 1
ATOM 6976 N N . ILE B 1 455 ? -19.484 48.719 6.332 1 94.31 455 ILE B N 1
ATOM 6977 C CA . ILE B 1 455 ? -18.859 49.344 5.16 1 94.31 455 ILE B CA 1
ATOM 6978 C C . ILE B 1 455 ? -18.531 48.25 4.137 1 94.31 455 ILE B C 1
ATOM 6980 O O . ILE B 1 455 ? -18.812 48.406 2.945 1 94.31 455 ILE B O 1
ATOM 6984 N N . ALA B 1 456 ? -17.906 47.188 4.598 1 93.56 456 ALA B N 1
ATOM 6985 C CA . ALA B 1 456 ? -17.562 46.062 3.717 1 93.56 456 ALA B CA 1
ATOM 6986 C C . ALA B 1 456 ? -18.797 45.5 3.035 1 93.56 456 ALA B C 1
ATOM 6988 O O . ALA B 1 456 ? -18.766 45.188 1.844 1 93.56 456 ALA B O 1
ATOM 6989 N N . GLY B 1 457 ? -19.828 45.344 3.82 1 92.88 457 GLY B N 1
ATOM 6990 C CA . GLY B 1 457 ? -21.078 44.812 3.279 1 92.88 457 GLY B CA 1
ATOM 6991 C C . GLY B 1 457 ? -21.641 45.688 2.164 1 92.88 457 GLY B C 1
ATOM 6992 O O . GLY B 1 457 ? -22.125 45.188 1.153 1 92.88 457 GLY B O 1
ATOM 6993 N N . LYS B 1 458 ? -21.625 46.906 2.363 1 92.38 458 LYS B N 1
ATOM 6994 C CA . LYS B 1 458 ? -22.125 47.844 1.36 1 92.38 458 LYS B CA 1
ATOM 6995 C C . LYS B 1 458 ? -21.328 47.75 0.065 1 92.38 458 LYS B C 1
ATOM 6997 O O . LYS B 1 458 ? -21.891 47.812 -1.027 1 92.38 458 LYS B O 1
ATOM 7002 N N . ILE B 1 459 ? -20.078 47.625 0.245 1 92.19 459 ILE B N 1
ATOM 7003 C CA . ILE B 1 459 ? -19.219 47.531 -0.92 1 92.19 459 ILE B CA 1
ATOM 7004 C C . ILE B 1 459 ? -19.516 46.219 -1.669 1 92.19 459 ILE B C 1
ATOM 7006 O O . ILE B 1 459 ? -19.625 46.219 -2.896 1 92.19 459 ILE B O 1
ATOM 7010 N N . MET B 1 460 ? -19.719 45.156 -0.948 1 89 460 MET B N 1
ATOM 7011 C CA . MET B 1 460 ? -19.828 43.844 -1.544 1 89 460 MET B CA 1
ATOM 7012 C C . MET B 1 460 ? -21.234 43.625 -2.1 1 89 460 MET B C 1
ATOM 7014 O O . MET B 1 460 ? -21.422 42.844 -3.041 1 89 460 MET B O 1
ATOM 7018 N N . GLU B 1 461 ? -22.219 44.188 -1.464 1 82.19 461 GLU B N 1
ATOM 7019 C CA . GLU B 1 461 ? -23.562 44.125 -2.008 1 82.19 461 GLU B CA 1
ATOM 7020 C C . GLU B 1 461 ? -23.641 44.781 -3.383 1 82.19 461 GLU B C 1
ATOM 7022 O O . GLU B 1 461 ? -24.453 44.406 -4.223 1 82.19 461 GLU B O 1
ATOM 7027 N N . ASN B 1 462 ? -22.844 45.75 -3.555 1 70.88 462 ASN B N 1
ATOM 7028 C CA . ASN B 1 462 ? -22.844 46.5 -4.809 1 70.88 462 ASN B CA 1
ATOM 7029 C C . ASN B 1 462 ? -21.891 45.875 -5.828 1 70.88 462 ASN B C 1
ATOM 7031 O O . ASN B 1 462 ? -21.734 46.406 -6.934 1 70.88 462 ASN B O 1
ATOM 7035 N N . SER B 1 463 ? -21.281 44.844 -5.48 1 70.69 463 SER B N 1
ATOM 7036 C CA . SER B 1 463 ? -20.297 44.188 -6.34 1 70.69 463 SER B CA 1
ATOM 7037 C C . SER B 1 463 ? -20.844 42.938 -6.973 1 70.69 463 SER B C 1
ATOM 7039 O O . SER B 1 463 ? -21.531 42.156 -6.309 1 70.69 463 SER B O 1
#

Foldseek 3Di:
DDPDCPPVLQPFLQWDQDFFWIKGFPPGNVNPVVLLLLLLLLLQLQPFAEEEEEEKLAPCRPVSRVSSCVSSLQSLHAYAYAYQAFLLLRLLLQQVVQGQWYWYWAPWLDDSRMIITGTGGHLSAGGGNVSVVSSVVCSVVVVGDGGDPCSVYYYDYCNVSSVVLLVLLLVLFDLVLLLVVQFAEEEAAQLASCLPSQVVSCVSSNHHYDYDNSHSPNGGPFRQQDDPVRCVVVQVCLLVVPGLKYWYAGRNRLAIWIQHNPPGTDFLLVLALLLVVLSVVVDDDDPQAAEEEALQHFCLNVVSCVVSPHYYYHFHDDFNTRLVVCVVSVHQWYAYSSRFTAGCSRSSRTRHNSNSVRSNSRSCSVVVDGPVVVCVVTADKQKDKDKAAAPDDDLVVLLVLVCVVQVPFDWDPNAHTWTHDPFKIKGWHADPSHRMIMIMMIGSDNVVRVVSVVSSVVSRVVD/DPPDCPVVLQPFLQWDQDFFWIKGFPPGNVNPVVLLLLLLLLLQLQPFAEEEEEEKLAPCTPVSRVSSCVSSLQSLHAYAYAYQAFLLLRLLLQQVVQGQWYWYWAPWLDDSRMIITGTGGHLSAGGGNVSSVSSVVCSVVVVGDGGDPCSVYYYDYCNVSSVVLLVLLLVLFDLVLLLVVQFAEEEAAQLASCLPSQVVSCVSSNHHYDYDNSHSPNGGPFRQQDDCVRCVVVQVCLLVVPGLKYWYAGRNRLAIWIQHNPRGTDFLLVLALLLVVLSVLVDDDDPQAAEEEALQHFCLNVVSCVVSPHYYYHFHDDFNTRLVVCVVSVHQWYAYSSRFTAGCSRSSRTRHNSNSVRSNSRSCSSVVDGPVVVCVVTADWDKDKDKAAAPDDDLVVLLVLVCVVQVPFDWDPNAHIWTHDPFKIKGWHADPSHRMIMIMMIGRDNVVRVVVVVSSVVSRVVD

Solvent-accessible surface area (backbone atoms only — not comparable to full-atom values): 44880 Å² total; per-residue (Å²): 133,78,78,74,67,74,48,61,71,79,58,34,86,46,36,47,80,52,45,39,33,41,33,15,32,42,39,74,21,40,17,69,66,45,54,54,47,51,50,43,16,47,54,48,64,47,86,54,48,32,34,32,37,28,18,22,27,48,47,41,35,61,28,52,47,27,32,47,52,10,51,35,24,26,61,34,20,26,36,35,40,52,48,64,29,25,49,28,49,46,19,13,39,12,29,75,70,66,25,35,12,29,39,34,35,41,39,45,50,48,59,76,50,39,36,23,45,33,38,28,32,58,62,15,36,54,30,40,59,68,54,39,50,53,30,50,46,27,51,65,65,63,63,53,64,66,40,38,34,69,28,86,46,48,80,41,80,30,66,76,49,53,50,55,43,49,50,45,44,51,70,75,43,58,51,68,52,27,34,72,64,48,42,35,35,29,36,33,17,41,7,12,4,28,28,58,58,49,58,50,48,39,47,75,38,42,33,47,76,46,76,37,51,49,59,54,78,38,52,59,90,43,63,35,45,66,40,57,78,48,30,47,67,55,19,54,49,40,48,70,63,72,30,59,37,28,40,34,24,21,25,22,19,31,26,28,22,48,26,30,52,85,70,14,48,47,66,29,56,52,38,37,46,46,23,48,50,20,51,57,73,77,44,80,76,58,95,72,36,25,36,27,28,22,70,86,32,63,64,62,46,47,56,58,32,48,75,72,72,29,53,68,46,71,25,42,77,53,67,59,40,28,46,53,46,24,63,74,57,52,29,67,35,35,36,38,35,72,8,15,22,20,48,63,87,30,55,26,50,39,37,18,24,66,48,35,53,46,24,39,48,32,32,34,39,75,69,69,50,53,59,66,61,58,52,68,74,47,83,77,83,34,68,50,77,47,78,39,73,53,80,73,65,58,66,65,58,54,52,50,52,51,47,67,74,39,71,85,33,49,76,45,65,89,60,45,43,30,35,32,53,98,58,35,38,40,35,40,31,77,46,94,79,46,67,33,36,38,38,36,37,36,18,78,38,67,66,57,31,52,52,53,51,51,52,51,47,56,55,49,72,75,69,133,80,76,78,64,74,48,64,69,78,57,35,82,45,33,46,79,51,44,38,31,41,33,16,33,42,40,74,19,40,18,68,65,44,52,52,45,51,48,43,17,48,53,50,64,45,86,53,49,32,35,32,37,28,18,24,27,48,48,41,34,61,29,52,48,29,32,46,53,9,52,36,24,23,62,34,19,24,36,36,39,50,47,62,30,25,49,26,50,46,18,14,39,12,30,74,70,65,26,35,12,30,39,34,36,41,40,47,50,49,59,78,51,38,38,23,45,33,39,27,29,57,61,14,36,53,28,41,59,69,55,40,51,54,30,50,46,27,51,63,65,63,63,54,63,66,40,40,34,69,28,85,45,49,81,42,80,29,65,76,48,53,51,55,44,50,51,46,44,50,71,75,43,56,50,68,52,28,34,72,62,49,41,35,35,31,36,33,17,42,8,12,3,30,29,58,58,49,58,51,48,41,46,75,37,42,33,45,76,44,76,36,51,49,60,57,74,39,52,59,92,42,63,34,45,67,40,57,78,50,30,49,67,56,21,55,49,40,48,69,63,72,31,58,36,29,40,34,25,20,24,23,19,31,25,28,22,46,26,30,52,86,72,15,48,47,67,29,55,52,39,37,46,46,24,49,50,21,49,57,73,78,42,80,75,57,94,71,35,25,35,28,30,22,70,86,30,61,64,63,44,47,56,57,31,47,76,73,70,29,53,68,45,69,25,44,76,53,66,57,40,29,44,53,46,24,63,76,56,52,30,67,34,33,36,36,35,72,8,15,21,21,46,62,87,30,54,23,50,40,38,19,25,64,50,37,52,47,25,39,47,30,32,32,38,74,68,70,49,52,58,65,61,58,53,68,75,46,84,78,84,35,70,49,77,47,78,39,71,53,80,72,63,60,67,66,60,53,50,50,52,51,45,67,75,39,72,83,35,48,78,48,65,87,60,44,43,29,37,32,52,97,58,35,38,41,36,41,29,75,47,93,80,45,66,33,36,37,38,36,35,35,19,80,37,66,68,55,30,51,52,54,50,50,53,50,47,57,55,48,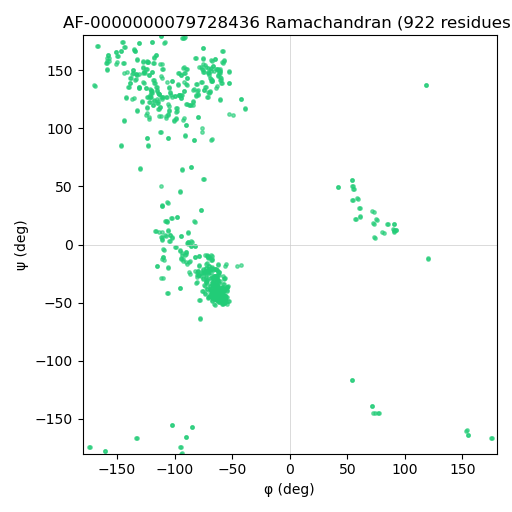72,74,67

Sequence (926 aa):
MALDPRSPVFQHPDLMVSVSGIRGIIPTGFSSDVIYDALRAFGSWLRGNTVVIGRDSRPSGQFLENIAIGVMQGLGKNVILLGVVPTPSVKAVVNQTGAAGGIMISASHNPIIWNAFKFIGPRGFFTGAKDLEEILEIVKNQSYKPFQFKPGSKLESGSDKIQAHIDAVLSRVNVSAIKKRKFSVFLDAVNGGGSFVLPELLKQLGCKVIPLHCSPDGTFPRPPEPTPDALRQSSRMMKQSGASVGFALDPDADRLVLLTPKKGAISEEYTLPLSFLSYLQTNRPPKKASLTVNLSTSFINEWVASSAGIPTYRSKVGEANVVSEMIQRKSVFGGEGNGGVIDPTIPSFGRDSLSGVAHVLNLLALKGEGIDSVLNGLPAIFMRKIAYKIGGKKTEEIYSQFRSAFPEHGEDVRDGLRLANEDSWIHIRPSNTEPILRVIAEARTKKDLSALIDIAGKIMENSMALDPRSPVFQHPDLMVSVSGIRGIIPTGFSSDVIYDALRAFGSWLRGNTVVIGRDSRPSGQFLENIAIGVMQGLGKNVILLGVVPTPSVKAVVNQTGAAGGIMISASHNPIIWNAFKFIGPRGFFTGAKDLEEILEIVKNQSYKPFQFKPGSKLESGSDKIQAHIDAVLSRVNVSAIKKRKFSVFLDAVNGGGSFVLPELLKQLGCKVIPLHCSPDGTFPRPPEPTPDALRQSSRMMKQSGASVGFALDPDADRLVLLTPKKGAISEEYTLPLSFLSYLQTNRPPKKASLTVNLSTSFINEWVASSAGIPTYRSKVGEANVVSEMIQRKSVFGGEGNGGVIDPTIPSFGRDSLSGVAHVLNLLALKGEGIDSVLNGLPAIFMRKIAYKIGGKKTEEIYSQFRSAFPEHGEDVRDGLRLANEDSWIHIRPSNTEPILRVIAEARTKKDLSALIDIAGKIMENS

Organism: NCBI:txid2484979

pLDDT: mean 94.29, std 9.71, range [22.73, 98.94]

Radius of gyration: 34.93 Å; Cα contacts (8 Å, |Δi|>4): 2220; chains: 2; bounding box: 49×106×86 Å

InterPro domains:
  IPR005841 Alpha-D-phosphohexomutase superfamily [PR00509] (101-115)
  IPR005841 Alpha-D-phosphohexomutase superfamily [PR00509] (182-201)
  IPR005841 Alpha-D-phosphohexomutase superfamily [PR00509] (243-258)
  IPR005843 Alpha-D-phosphohexomutase, C-terminal [PF00408] (405-452)
  IPR005844 Alpha-D-phosphohexomutase, alpha/beta/alpha domain I [PF02878] (19-143)
  IPR005845 Alpha-D-phosphohexomutase, alpha/beta/alpha domain II [PF02879] (164-261)
  IPR005846 Alpha-D-phosphohexomutase, alpha/beta/alpha domain III [PF02880] (278-378)
  IPR016055 Alpha-D-phosphohexomutase, alpha/beta/alpha I/II/III [SSF53738] (13-144)
  IPR016055 Alpha-D-phosphohexomutase, alpha/beta/alpha I/II/III [SSF53738] (163-262)
  IPR016055 Alpha-D-phosphohexomutase, alpha/beta/alpha I/II/III [SSF53738] (273-377)
  IPR016066 Alpha-D-phosphohexomutase, conserved site [PS00710] (102-111)
  IPR024086 Phosphoglucosamine mutase, archaeal type [TIGR03990] (15-455)
  IPR036900 Alpha-D-phosphohexomutase, C-terminal domain superfamily [SSF55957] (379-461)
  IPR050060 Phosphoglucosamine mutase [PTHR42946] (17-454)

Secondary structure (DSSP, 8-state):
----TTSGGG--TTEEEETTEEEEETTTTT-HHHHHHHHHHHHHH--SSEEEEEE-S-TTHHHHHHHHHHHHHHTT-EEEEEEE--HHHHHHHHHHHT-SEEEEE--TTS-TTEEEEEEE-GGGPBP-HHHHHHHHHHHHHT-PPPPPSS----EEE-HHHHHHHHHHHHTTS-HHHHHHHT-EEEEE-TTSTHHHHHHHHHHHTTPEEEEES---SS--SS-SS--TTTTHHHHHHHHHHT-SEEEEE-TTS--EEEEETTTEE--GGGHHHHHHHHHHHH----TT--EEEETTS-THHHHHHHHTT--EEEE-SSHHHHHHHHHHHT-SEEEETTTEEE-TTSTT-S--HHHHHHHHHHHHHHHT--HHHHHHTS---EEEEEEEE-SS--HHHHHHHHHHH-TTSEEE-TTSEEEE-SSEEEEEEE-SSSSEEEEEEEESSHHHHHHHHHHHHHHHHT-/----TTSGGG--TTEEEETTEEEEETTTTT-HHHHHHHHHHHHHH--SSEEEEEE-S-TTHHHHHHHHHHHHHHTT-EEEEEEE--HHHHHHHHHHHT-SEEEEE--TTS-TTEEEEEEE-GGGPBP-HHHHHHHHHHHHHT-PPPPPSS----EEE-HHHHHHHHHHHHTTS-HHHHHHHT-EEEEE-TTSTHHHHHHHHHHHTTPEEEEES---SS--SS-SS--TTTTHHHHHHHHHHT-SEEEEE-TTS--EEEEETTTEE--GGGHHHHHHHHHHHH----TT--EEEETTS-THHHHHHHHTT--EEEE-SSHHHHHHHHHHHT-SEEEETTTEEE-TTSTT-S--HHHHHHHHHHHHHHHT--HHHHHHTS---EEEEEEEE-SS--HHHHHHHHHHH-TTSEEE-TTSEEEE-SSEEEEEEE-SSSSEEEEEEEESSHHHHHHHHHHHHHHHHT-